Protein AF-0000000080740328 (afdb_homodimer)

Foldseek 3Di:
DPPDPVVVVVVPPCPDCPVQLPPVLVPDDPLSVLLSLALVLVADLVRLLVLLVLLCLAVCLQQVLDDSVLLNVLSVQQCVQVVVVSVPDDPPCSVVSSVSCQDLSNLLSLLSSLLSVCLQVLADDPSSVSSNVSCVVVLVCVVPDQDDSSNLSSLQSVLSSVVSNVQLVSSLVSLLSSQVSCVVQPLLDPVSLVVVPVDPVSSVSSLSSNLSSLLSNLVSCLLQLHAGSDAPVSGDCVSLVPDDVRLSSNLSSLLSVLSNVLSCLLLVFFDPNDDRDPVVLVVSLVVLVVSQVPRPPQLAADPPPDLDDADGSSNLNNLLSVLSSLLSNLSSLLVCLLALVSCVVVVVSLVVNLVSLLVLLVVLLVCVSNVSNCSSCVSSSVSSLVSSLSSLVSNCLHPVPVPVVPCVVSNVSSLVVLVVSVVSHVLSVVLNVLCVCVVCVVVVVVVVPDPPPPPPPPPDPDDDDDDPDPPPDDPPCPPPVPPPPPCVVVPPDQVSCVVSCCHSSRDRSCVVSVDDPPD/DDPDPVVVVVVPPCPDCPVQLPPVLVPDDPLSVLLSLALVLVADLVRLLVLLVLLCLAVCLQQVLDDSVLLNVLSVQQCVQVVVVSVPDPPPCSVVSSCSCQDLSNLLSLLSSLLSVCLQVLADDPSSVSSNVSCVVVLVCVVPDQDDSSNLSSLQSVLSSVVSNVQLVSSLVSLLSSQVSCVVQPLLDPVSLVVVPVDPVSSVSSLSSNLSSLLSNLVSCLLQLHAGNDAPVSGDCVSLVPDDVRLLSNLSSLLSVLSNVLSCLLLVFFDPNGDRDPVVLVVSLVVLVVSQVPRPPQLAADPPPDLDDADGSSNLNNLLSVLSSLLSNLSSLLVCLLALVSCVVVVVSLVVNLVSLLVLLVVLLVCVSNVSNCSSCVSSSVSSLLSSLSSLVSNCLHPVPVPVVPCVVSNVSSLVVLVVSVVSHVLSVVLNVLCVCVVCVVVVVVVVPPPPPPPPPPPDPDDDPDDPDPPPDDPPCPVPVPPPVPCVVVPPDPVSCVVSCCRSRRSSNVVVSVDDPPD

InterPro domains:
  IPR007219 Xylanolytic transcriptional activator, regulatory domain [PF04082] (141-244)
  IPR007219 Xylanolytic transcriptional activator, regulatory domain [SM00906] (171-246)
  IPR051127 Fungal secondary metabolite regulators [PTHR47424] (44-463)

pLDDT: mean 74.95, std 24.74, range [18.08, 98.31]

Radius of gyration: 32.92 Å; Cα contacts (8 Å, |Δi|>4): 1116; chains: 2; bounding box: 110×93×81 Å

Organism: Fusarium oxysporum (strain Fo5176) (NCBI:txid660025)

Structure (mmCIF, N/CA/C/O backbone):
data_AF-0000000080740328-model_v1
#
loop_
_entity.id
_entity.type
_entity.pdbx_description
1 polymer 'Transcription factor domain-containing protein'
#
loop_
_atom_site.group_PDB
_atom_site.id
_atom_site.type_symbol
_atom_site.label_atom_id
_atom_site.label_alt_id
_atom_site.label_comp_id
_atom_site.label_asym_id
_atom_site.label_entity_id
_atom_site.label_seq_id
_atom_site.pdbx_PDB_ins_code
_atom_site.Cartn_x
_atom_site.Cartn_y
_atom_site.Cartn_z
_atom_site.occupancy
_atom_site.B_iso_or_equiv
_atom_site.auth_seq_id
_atom_site.auth_comp_id
_atom_site.auth_asym_id
_atom_site.auth_atom_id
_atom_site.pdbx_PDB_model_num
ATOM 1 N N . MET A 1 1 ? 19.906 4.488 -16.875 1 18.08 1 MET A N 1
ATOM 2 C CA . MET A 1 1 ? 19.828 4.117 -18.297 1 18.08 1 MET A CA 1
ATOM 3 C C . MET A 1 1 ? 18.578 4.688 -18.938 1 18.08 1 MET A C 1
ATOM 5 O O . MET A 1 1 ? 17.578 4.922 -18.266 1 18.08 1 MET A O 1
ATOM 9 N N . GLY A 1 2 ? 18.688 5.336 -20.172 1 19.88 2 GLY A N 1
ATOM 10 C CA . GLY A 1 2 ? 17.953 6.188 -21.094 1 19.88 2 GLY A CA 1
ATOM 11 C C . GLY A 1 2 ? 16.641 5.566 -21.562 1 19.88 2 GLY A C 1
ATOM 12 O O . GLY A 1 2 ? 16.656 4.516 -22.203 1 19.88 2 GLY A O 1
ATOM 13 N N . MET A 1 3 ? 15.75 5.488 -20.781 1 21.69 3 MET A N 1
ATOM 14 C CA . MET A 1 3 ? 14.516 4.875 -21.281 1 21.69 3 MET A CA 1
ATOM 15 C C . MET A 1 3 ? 14.148 5.434 -22.656 1 21.69 3 MET A C 1
ATOM 17 O O . MET A 1 3 ? 13.82 6.617 -22.781 1 21.69 3 MET A O 1
ATOM 21 N N . PRO A 1 4 ? 14.766 4.984 -23.844 1 21.59 4 PRO A N 1
ATOM 22 C CA . PRO A 1 4 ? 14.773 5.438 -25.25 1 21.59 4 PRO A CA 1
ATOM 23 C C . PRO A 1 4 ? 13.383 5.742 -25.781 1 21.59 4 PRO A C 1
ATOM 25 O O . PRO A 1 4 ? 12.383 5.328 -25.188 1 21.59 4 PRO A O 1
ATOM 28 N N . SER A 1 5 ? 13.258 6.512 -26.938 1 25.69 5 SER A N 1
ATOM 29 C CA . SER A 1 5 ? 12.539 6.832 -28.172 1 25.69 5 SER A CA 1
ATOM 30 C C . SER A 1 5 ? 11.883 5.594 -28.766 1 25.69 5 SER A C 1
ATOM 32 O O . SER A 1 5 ? 11.188 5.684 -29.781 1 25.69 5 SER A O 1
ATOM 34 N N . ALA A 1 6 ? 12.297 4.438 -28.312 1 26.55 6 ALA A N 1
ATOM 35 C CA . ALA A 1 6 ? 11.93 3.197 -28.984 1 26.55 6 ALA A CA 1
ATOM 36 C C . ALA A 1 6 ? 10.453 2.873 -28.766 1 26.55 6 ALA A C 1
ATOM 38 O O . ALA A 1 6 ? 9.875 2.064 -29.5 1 26.55 6 ALA A O 1
ATOM 39 N N . LEU A 1 7 ? 9.898 3.254 -27.641 1 26.56 7 LEU A N 1
ATOM 40 C CA . LEU A 1 7 ? 8.516 2.811 -27.531 1 26.56 7 LEU A CA 1
ATOM 41 C C . LEU A 1 7 ? 7.637 3.551 -28.547 1 26.56 7 LEU A C 1
ATOM 43 O O . LEU A 1 7 ? 6.664 2.99 -29.047 1 26.56 7 LEU A O 1
ATOM 47 N N . LEU A 1 8 ? 8.039 4.844 -28.844 1 27.94 8 LEU A N 1
ATOM 48 C CA . LEU A 1 8 ? 7.293 5.484 -29.922 1 27.94 8 LEU A CA 1
ATOM 49 C C . LEU A 1 8 ? 7.648 4.867 -31.281 1 27.94 8 LEU A C 1
ATOM 51 O O . LEU A 1 8 ? 6.82 4.84 -32.188 1 27.94 8 LEU A O 1
ATOM 55 N N . SER A 1 9 ? 8.953 4.465 -31.391 1 28.34 9 SER A N 1
ATOM 56 C CA . SER A 1 9 ? 9.359 3.943 -32.688 1 28.34 9 SER A CA 1
ATOM 57 C C . SER A 1 9 ? 8.766 2.559 -32.938 1 28.34 9 SER A C 1
ATOM 59 O O . SER A 1 9 ? 8.484 2.195 -34.094 1 28.34 9 SER A O 1
ATOM 61 N N . LYS A 1 10 ? 8.812 1.72 -31.922 1 30.83 10 LYS A N 1
ATOM 62 C CA . LYS A 1 10 ? 8.32 0.381 -32.25 1 30.83 10 LYS A CA 1
ATOM 63 C C . LYS A 1 10 ? 6.824 0.399 -32.531 1 30.83 10 LYS A C 1
ATOM 65 O O . LYS A 1 10 ? 6.246 -0.627 -32.906 1 30.83 10 LYS A O 1
ATOM 70 N N . LEU A 1 11 ? 6.176 1.417 -32.156 1 30.27 11 LEU A N 1
ATOM 71 C CA . LEU A 1 11 ? 4.836 1.523 -32.719 1 30.27 11 LEU A CA 1
ATOM 72 C C . LEU A 1 11 ? 4.895 1.659 -34.25 1 30.27 11 LEU A C 1
ATOM 74 O O . LEU A 1 11 ? 3.861 1.783 -34.906 1 30.27 11 LEU A O 1
ATOM 78 N N . SER A 1 12 ? 6.172 1.909 -34.688 1 28.92 12 SER A N 1
ATOM 79 C CA . SER A 1 12 ? 6.195 1.842 -36.125 1 28.92 12 SER A CA 1
ATOM 80 C C . SER A 1 12 ? 6.152 0.398 -36.625 1 28.92 12 SER A C 1
ATOM 82 O O . SER A 1 12 ? 7.141 -0.117 -37.156 1 28.92 12 SER A O 1
ATOM 84 N N . CYS A 1 13 ? 5.859 -0.616 -35.875 1 27.83 13 CYS A N 1
ATOM 85 C CA . CYS A 1 13 ? 5.637 -1.823 -36.656 1 27.83 13 CYS A CA 1
ATOM 86 C C . CYS A 1 13 ? 5.031 -1.485 -38.031 1 27.83 13 CYS A C 1
ATOM 88 O O . CYS A 1 13 ? 4.301 -0.502 -38.156 1 27.83 13 CYS A O 1
ATOM 90 N N . ASP A 1 14 ? 5.629 -2.109 -39.031 1 27.48 14 ASP A N 1
ATOM 91 C CA . ASP A 1 14 ? 5.129 -2.279 -40.406 1 27.48 14 ASP A CA 1
ATOM 92 C C . ASP A 1 14 ? 3.633 -2.5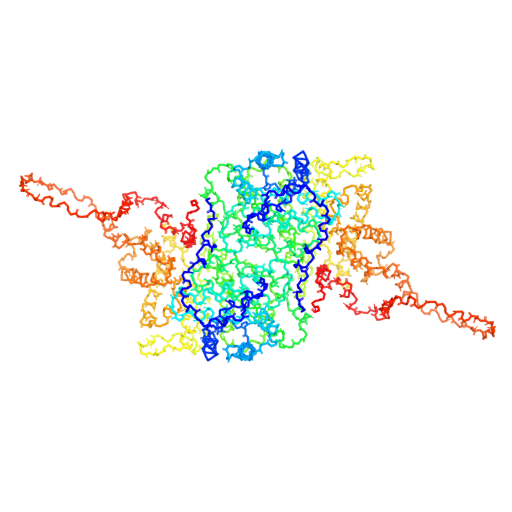8 -40.406 1 27.48 14 ASP A C 1
ATOM 94 O O . ASP A 1 14 ? 3.215 -3.689 -40.062 1 27.48 14 ASP A O 1
ATOM 98 N N . TYR A 1 15 ? 2.887 -1.767 -39.906 1 26.14 15 TYR A N 1
ATOM 99 C CA . TYR A 1 15 ? 1.5 -1.87 -40.344 1 26.14 15 TYR A CA 1
ATOM 100 C C . TYR A 1 15 ? 1.425 -2.311 -41.781 1 26.14 15 TYR A C 1
ATOM 102 O O . TYR A 1 15 ? 1.747 -1.538 -42.688 1 26.14 15 TYR A O 1
ATOM 110 N N . GLY A 1 16 ? 2.01 -3.455 -42.156 1 25.95 16 GLY A N 1
ATOM 111 C CA . GLY A 1 16 ? 1.479 -3.924 -43.438 1 25.95 16 GLY A CA 1
ATOM 112 C C . GLY A 1 16 ? 0.077 -3.414 -43.719 1 25.95 16 GLY A C 1
ATOM 113 O O . GLY A 1 16 ? -0.525 -2.74 -42.875 1 25.95 16 GLY A O 1
ATOM 114 N N . ASN A 1 17 ? -0.632 -4.074 -44.781 1 26.64 17 ASN A N 1
ATOM 115 C CA . ASN A 1 17 ? -1.937 -3.84 -45.375 1 26.64 17 ASN A CA 1
ATOM 116 C C . ASN A 1 17 ? -3.055 -3.873 -44.344 1 26.64 17 ASN A C 1
ATOM 118 O O . ASN A 1 17 ? -3.729 -4.891 -44.188 1 26.64 17 ASN A O 1
ATOM 122 N N . LEU A 1 18 ? -2.824 -3.656 -43.219 1 29.66 18 LEU A N 1
ATOM 123 C CA . LEU A 1 18 ? -4.105 -3.717 -42.5 1 29.66 18 LEU A CA 1
ATOM 124 C C . LEU A 1 18 ? -5.16 -2.889 -43.25 1 29.66 18 LEU A C 1
ATOM 126 O O . LEU A 1 18 ? -5.207 -1.666 -43.094 1 29.66 18 LEU A O 1
ATOM 130 N N . SER A 1 19 ? -5.523 -3.139 -44.375 1 30.28 19 SER A N 1
ATOM 131 C CA . SER A 1 19 ? -6.602 -2.814 -45.281 1 30.28 19 SER A CA 1
ATOM 132 C C . SER A 1 19 ? -7.914 -2.566 -44.562 1 30.28 19 SER A C 1
ATOM 134 O O . SE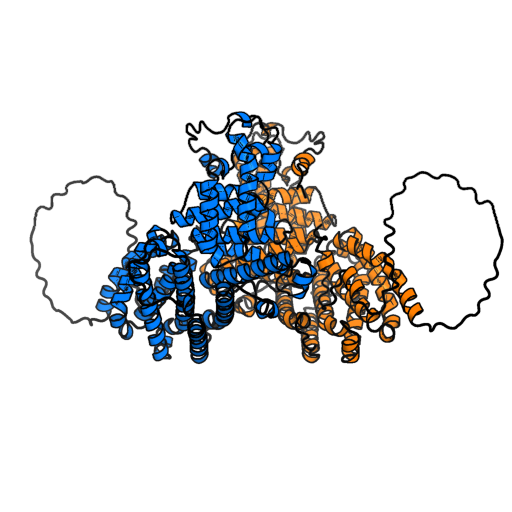R A 1 19 ? -8.781 -1.841 -45.031 1 30.28 19 SER A O 1
ATOM 136 N N . GLY A 1 20 ? -8.164 -3.365 -43.438 1 30.11 20 GLY A N 1
ATOM 137 C CA . GLY A 1 20 ? -9.555 -3.33 -43.031 1 30.11 20 GLY A CA 1
ATOM 138 C C . GLY A 1 20 ? -9.852 -2.236 -42 1 30.11 20 GLY A C 1
ATOM 139 O O . GLY A 1 20 ? -10.859 -2.293 -41.312 1 30.11 20 GLY A O 1
ATOM 140 N N . VAL A 1 21 ? -8.906 -1.583 -41.438 1 36.69 21 VAL A N 1
ATOM 141 C CA . VAL A 1 21 ? -9.305 -0.455 -40.625 1 36.69 21 VAL A CA 1
ATOM 142 C C . VAL A 1 21 ? -10.25 0.456 -41.406 1 36.69 21 VAL A C 1
ATOM 144 O O . VAL A 1 21 ? -9.93 0.873 -42.5 1 36.69 21 VAL A O 1
ATOM 147 N N . PRO A 1 22 ? -11.508 0.515 -41.125 1 35 22 PRO A N 1
ATOM 148 C CA . PRO A 1 22 ? -12.305 1.394 -41.969 1 35 22 PRO A CA 1
ATOM 149 C C . PRO A 1 22 ? -11.703 2.793 -42.094 1 35 22 PRO A C 1
ATOM 151 O O . PRO A 1 22 ? -11.195 3.34 -41.125 1 35 22 PRO A O 1
ATOM 154 N N . SER A 1 23 ? -11.047 3.201 -43.25 1 34.84 23 SER A N 1
ATOM 155 C CA . SER A 1 23 ? -10.531 4.449 -43.812 1 34.84 23 SER A CA 1
ATOM 156 C C . SER A 1 23 ? -11.242 5.656 -43.219 1 34.84 23 SER A C 1
ATOM 158 O O . SER A 1 23 ? -10.758 6.785 -43.312 1 34.84 23 SER A O 1
ATOM 160 N N . HIS A 1 24 ? -12.469 5.496 -42.656 1 35.28 24 HIS A N 1
ATOM 161 C CA . HIS A 1 24 ? -13.258 6.695 -42.406 1 35.28 24 HIS A CA 1
ATOM 162 C C . HIS A 1 24 ? -12.82 7.395 -41.125 1 35.28 24 HIS A C 1
ATOM 164 O O . HIS A 1 24 ? -13.352 8.453 -40.75 1 35.28 24 HIS A O 1
ATOM 170 N N . PHE A 1 25 ? -12.016 6.773 -40.25 1 40.06 25 PHE A N 1
ATOM 171 C CA . PHE A 1 25 ? -11.664 7.457 -39.031 1 40.06 25 PHE A CA 1
ATOM 172 C C . PHE A 1 25 ? -10.445 8.352 -39.219 1 40.06 25 PHE A C 1
ATOM 174 O O . PHE A 1 25 ? -9.867 8.852 -38.25 1 40.06 25 PHE A O 1
ATOM 181 N N . SER A 1 26 ? -9.797 8.57 -40.375 1 35.34 26 SER A N 1
ATOM 182 C CA . SER A 1 26 ? -8.594 9.344 -40.688 1 35.34 26 SER A CA 1
ATOM 183 C C . SER A 1 26 ? -8.641 10.711 -40 1 35.34 26 SER A C 1
ATOM 185 O O . SER A 1 26 ? -7.598 11.305 -39.719 1 35.34 26 SER A O 1
ATOM 187 N N . ASN A 1 27 ? -9.695 11.453 -40.156 1 34.47 27 ASN A N 1
ATOM 188 C CA . ASN A 1 27 ? -9.625 12.891 -39.906 1 34.47 27 ASN A CA 1
ATOM 189 C C . ASN A 1 27 ? -9.711 13.195 -38.406 1 34.47 27 ASN A C 1
ATOM 191 O O . ASN A 1 27 ? -9.891 14.352 -38.031 1 34.47 27 ASN A O 1
ATOM 195 N N . TYR A 1 28 ? -10.164 12.258 -37.531 1 40.09 28 TYR A N 1
ATOM 196 C CA . TYR A 1 28 ? -10.641 12.812 -36.281 1 40.09 28 TYR A CA 1
ATOM 197 C C . TYR A 1 28 ? -9.508 12.938 -35.25 1 40.09 28 TYR A C 1
ATOM 199 O O . TYR A 1 28 ? -8.477 12.266 -35.375 1 40.09 28 TYR A O 1
ATOM 207 N N . GLY A 1 29 ? -9.539 13.898 -34.25 1 45.56 29 GLY A N 1
ATOM 208 C CA . GLY A 1 29 ? -8.711 14.328 -33.125 1 45.56 29 GLY A CA 1
ATOM 209 C C . GLY A 1 29 ? -8.148 13.172 -32.312 1 45.56 29 GLY A C 1
ATOM 210 O O . GLY A 1 29 ? -8.422 12.008 -32.625 1 45.56 29 GLY A O 1
ATOM 211 N N . PRO A 1 30 ? -7.164 13.383 -31.469 1 51.41 30 PRO A N 1
ATOM 212 C CA . PRO A 1 30 ? -6.406 12.398 -30.688 1 51.41 30 PRO A CA 1
ATOM 213 C C . PRO A 1 30 ? -7.297 11.344 -30.047 1 51.41 30 PRO A C 1
ATOM 215 O O . PRO A 1 30 ? -6.918 10.172 -29.969 1 51.41 30 PRO A O 1
ATOM 218 N N . PHE A 1 31 ? -8.5 11.711 -29.656 1 55.31 31 PHE A N 1
ATOM 219 C CA . PHE A 1 31 ? -9.422 10.766 -29.031 1 55.31 31 PHE A CA 1
ATOM 220 C C . PHE A 1 31 ? -9.953 9.773 -30.062 1 55.31 31 PHE A C 1
ATOM 222 O O . PHE A 1 31 ? -10.102 8.586 -29.766 1 55.31 31 PHE A O 1
ATOM 229 N N . MET A 1 32 ? -10.086 10.227 -31.141 1 58.97 32 MET A N 1
ATOM 230 C CA . MET A 1 32 ? -10.648 9.383 -32.188 1 58.97 32 MET A CA 1
ATOM 231 C C . MET A 1 32 ? -9.625 8.352 -32.656 1 58.97 32 MET A C 1
ATOM 233 O O . MET A 1 32 ? -10 7.242 -33.062 1 58.97 32 MET A O 1
ATOM 237 N N . LYS A 1 33 ? -8.398 8.766 -32.531 1 61.12 33 LYS A N 1
ATOM 238 C CA . LYS A 1 33 ? -7.352 7.805 -32.844 1 61.12 33 LYS A CA 1
ATOM 239 C C . LYS A 1 33 ? -7.332 6.641 -31.875 1 61.12 33 LYS A C 1
ATOM 241 O O . LYS A 1 33 ? -7.121 5.492 -32.25 1 61.12 33 LYS A O 1
ATOM 246 N N . LEU A 1 34 ? -7.73 6.973 -30.625 1 67.75 34 LEU A N 1
ATOM 247 C CA . LEU A 1 34 ? -7.77 5.93 -29.609 1 67.75 34 LEU A CA 1
ATOM 248 C C . LEU A 1 34 ? -8.914 4.953 -29.875 1 67.75 34 LEU A C 1
ATOM 250 O O . LEU A 1 34 ? -8.758 3.746 -29.688 1 67.75 34 LEU A O 1
ATOM 254 N N . VAL A 1 35 ? -9.977 5.527 -30.406 1 74.56 35 VAL A N 1
ATOM 255 C CA . VAL A 1 35 ? -11.156 4.707 -30.672 1 74.56 35 VAL A CA 1
ATOM 256 C C . VAL A 1 35 ? -10.914 3.854 -31.922 1 74.56 35 VAL A C 1
ATOM 258 O O . VAL A 1 35 ? -11.242 2.666 -31.938 1 74.56 35 VAL A O 1
ATOM 261 N N . ALA A 1 36 ? -10.25 4.441 -32.781 1 74.19 36 ALA A N 1
ATOM 262 C CA . ALA A 1 36 ? -10.008 3.742 -34.062 1 74.19 36 ALA A CA 1
ATOM 263 C C . ALA A 1 36 ? -8.992 2.621 -33.875 1 74.19 36 ALA A C 1
ATOM 265 O O . ALA A 1 36 ? -9.047 1.607 -34.562 1 74.19 36 ALA A O 1
ATOM 266 N N . MET A 1 37 ? -8.211 2.77 -32.906 1 81.44 37 MET A N 1
ATOM 267 C CA . MET A 1 37 ? -7.125 1.809 -32.719 1 81.44 37 MET A CA 1
ATOM 268 C C . MET A 1 37 ? -7.461 0.81 -31.609 1 81.44 37 MET A C 1
ATOM 270 O O . MET A 1 37 ? -6.621 -0.006 -31.234 1 81.44 37 MET A O 1
ATOM 274 N N . ASP A 1 38 ? -8.68 0.805 -31.234 1 88.81 38 ASP A N 1
ATOM 275 C CA . ASP A 1 38 ? -9.047 -0.087 -30.141 1 88.81 38 ASP A CA 1
ATOM 276 C C . ASP A 1 38 ? -8.945 -1.55 -30.562 1 88.81 38 ASP A C 1
ATOM 278 O O . ASP A 1 38 ? -9.43 -1.922 -31.641 1 88.81 38 ASP A O 1
ATOM 282 N N . PRO A 1 39 ? -8.344 -2.334 -29.812 1 92.94 39 PRO A N 1
ATOM 283 C CA . PRO A 1 39 ? -8.094 -3.729 -30.172 1 92.94 39 PRO A CA 1
ATOM 284 C C . PRO A 1 39 ? -9.367 -4.559 -30.266 1 92.94 39 PRO A C 1
ATOM 286 O O . PRO A 1 39 ? -9.359 -5.656 -30.828 1 92.94 39 PRO A O 1
ATOM 289 N N . LEU A 1 40 ? -10.5 -4.148 -29.734 1 93.19 40 LEU A N 1
ATOM 290 C CA . LEU A 1 40 ? -11.742 -4.906 -29.75 1 93.19 40 LEU A CA 1
ATOM 291 C C . LEU A 1 40 ? -12.289 -5.035 -31.172 1 93.19 40 LEU A C 1
ATOM 293 O O . LEU A 1 40 ? -13.102 -5.918 -31.453 1 93.19 40 LEU A O 1
ATOM 297 N N . TRP A 1 41 ? -11.797 -4.117 -32.031 1 88.94 41 TRP A N 1
ATOM 298 C CA . TRP A 1 41 ? -12.211 -4.184 -33.438 1 88.94 41 TRP A CA 1
ATOM 299 C C . TRP A 1 41 ? -11.766 -5.492 -34.062 1 88.94 41 TRP A C 1
ATOM 301 O O . TRP A 1 41 ? -12.406 -5.992 -35 1 88.94 41 TRP A O 1
ATOM 311 N N . ASP A 1 42 ? -10.695 -6.086 -33.531 1 90.81 42 ASP A N 1
ATOM 312 C CA . ASP A 1 42 ? -10.07 -7.262 -34.125 1 90.81 42 ASP A CA 1
ATOM 313 C C . ASP A 1 42 ? -10.578 -8.547 -33.469 1 90.81 42 ASP A C 1
ATOM 315 O O . ASP A 1 42 ? -10.148 -9.641 -33.812 1 90.81 42 ASP A O 1
ATOM 319 N N . ILE A 1 43 ? -11.484 -8.461 -32.562 1 94.75 43 ILE A N 1
ATOM 320 C CA . ILE A 1 43 ? -11.984 -9.633 -31.844 1 94.75 43 ILE A CA 1
ATOM 321 C C . ILE A 1 43 ? -13.469 -9.828 -32.156 1 94.75 43 ILE A C 1
ATOM 323 O O . ILE A 1 43 ? -14.297 -8.992 -31.766 1 94.75 43 ILE A O 1
ATOM 327 N N . PRO A 1 44 ? -13.797 -10.906 -32.844 1 94.75 44 PRO A N 1
ATOM 328 C CA . PRO A 1 44 ? -15.211 -11.172 -33.062 1 94.75 44 PRO A CA 1
ATOM 329 C C . PRO A 1 44 ? -16 -11.367 -31.781 1 94.75 44 PRO A C 1
ATOM 331 O O . PRO A 1 44 ? -15.445 -11.82 -30.781 1 94.75 44 PRO A O 1
ATOM 334 N N . LYS A 1 45 ? -17.297 -11.062 -31.812 1 95.62 45 LYS A N 1
ATOM 335 C CA . LYS A 1 45 ? -18.156 -11.148 -30.641 1 95.62 45 LYS A CA 1
ATOM 336 C C . LYS A 1 45 ? -18.172 -12.562 -30.078 1 95.62 45 LYS A C 1
ATOM 338 O O . LYS A 1 45 ? -18.125 -12.75 -28.859 1 95.62 45 LYS A O 1
ATOM 343 N N . THR A 1 46 ? -18.234 -13.547 -30.906 1 96.25 46 THR A N 1
ATOM 344 C CA . THR A 1 46 ? -18.297 -14.938 -30.469 1 96.25 46 THR A CA 1
ATOM 345 C C . THR A 1 46 ? -17.047 -15.312 -29.688 1 96.25 46 THR A C 1
ATOM 347 O O . THR A 1 46 ? -17.125 -16.016 -28.672 1 96.25 46 THR A O 1
ATOM 350 N N . GLU A 1 47 ? -15.969 -14.82 -30.172 1 96.31 47 GLU A N 1
ATOM 351 C CA . GLU A 1 47 ? -14.719 -15.086 -29.484 1 96.31 47 GLU A CA 1
ATOM 352 C C . GLU A 1 47 ? -14.672 -14.383 -28.125 1 96.31 47 GLU A C 1
ATOM 354 O O . GLU A 1 47 ? -14.195 -14.945 -27.141 1 96.31 47 GLU A O 1
ATOM 359 N N . ALA A 1 48 ? -15.148 -13.18 -28.109 1 97.31 48 ALA A N 1
ATOM 360 C CA . ALA A 1 48 ? -15.188 -12.43 -26.859 1 97.31 48 ALA A CA 1
ATOM 361 C C . ALA A 1 48 ? -16.016 -13.164 -25.797 1 97.31 48 ALA A C 1
ATOM 363 O O . ALA A 1 48 ? -15.594 -13.281 -24.641 1 97.31 48 ALA A O 1
ATOM 364 N N . VAL A 1 49 ? -17.125 -13.711 -26.203 1 97.62 49 VAL A N 1
ATOM 365 C CA . VAL A 1 49 ? -18 -14.422 -25.281 1 97.62 49 VAL A CA 1
ATOM 366 C C . VAL A 1 49 ? -17.312 -15.688 -24.781 1 97.62 49 VAL A C 1
ATOM 368 O O . VAL A 1 49 ? -17.391 -16.016 -23.594 1 97.62 49 VAL A O 1
ATOM 371 N N . THR A 1 50 ? -16.625 -16.375 -25.641 1 96.75 50 THR A N 1
ATOM 372 C CA . THR A 1 50 ? -15.906 -17.594 -25.266 1 96.75 50 THR A CA 1
ATOM 373 C C . THR A 1 50 ? -14.797 -17.281 -24.266 1 96.75 50 THR A C 1
ATOM 375 O O . THR A 1 50 ? -14.609 -18.016 -23.297 1 96.75 50 THR A O 1
ATOM 378 N N . LEU A 1 51 ? -14.102 -16.219 -24.516 1 96.06 51 LEU A N 1
ATOM 379 C CA . LEU A 1 51 ? -13.016 -15.828 -23.641 1 96.06 51 LEU A CA 1
ATOM 380 C C . LEU A 1 51 ? -13.547 -15.406 -22.266 1 96.06 51 LEU A C 1
ATOM 382 O O . LEU A 1 51 ? -12.922 -15.672 -21.25 1 96.06 51 LEU A O 1
ATOM 386 N N . VAL A 1 52 ? -14.688 -14.75 -22.234 1 97.44 52 VAL A N 1
ATOM 387 C CA . VAL A 1 52 ? -15.305 -14.359 -20.969 1 97.44 52 VAL A CA 1
ATOM 388 C C . VAL A 1 52 ? -15.695 -15.602 -20.172 1 97.44 52 VAL A C 1
ATOM 390 O O . VAL A 1 52 ? -15.469 -15.672 -18.969 1 97.44 52 VAL A O 1
ATOM 393 N N . LYS A 1 53 ? -16.219 -16.562 -20.812 1 94.88 53 LYS A N 1
ATOM 394 C CA . LYS A 1 53 ? -16.609 -17.797 -20.141 1 94.88 53 LYS A CA 1
ATOM 395 C C . LYS A 1 53 ? -15.383 -18.531 -19.609 1 94.88 53 LYS A C 1
ATOM 397 O O . LYS 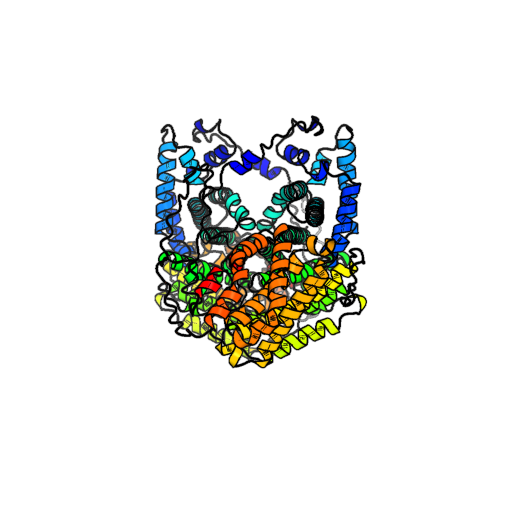A 1 53 ? -15.43 -19.125 -18.516 1 94.88 53 LYS A O 1
ATOM 402 N N . LYS A 1 54 ? -14.359 -18.469 -20.375 1 91.94 54 LYS A N 1
ATOM 403 C CA . LYS A 1 54 ? -13.117 -19.078 -19.938 1 91.94 54 LYS A CA 1
ATOM 404 C C . LYS A 1 54 ? -12.586 -18.422 -18.672 1 91.94 54 LYS A C 1
ATOM 406 O O . LYS A 1 54 ? -12.031 -19.094 -17.797 1 91.94 54 LYS A O 1
ATOM 411 N N . TRP A 1 55 ? -12.719 -17.156 -18.609 1 94.25 55 TRP A N 1
ATOM 412 C CA . TRP A 1 55 ? -12.328 -16.438 -17.406 1 94.25 55 TRP A CA 1
ATOM 413 C C . TRP A 1 55 ? -13.039 -16.984 -16.188 1 94.25 55 TRP A C 1
ATOM 415 O O . TRP A 1 55 ? -12.406 -17.25 -15.156 1 94.25 55 TRP A O 1
ATOM 425 N N . PHE A 1 56 ? -14.312 -17.219 -16.266 1 93.94 56 PHE A N 1
ATOM 426 C CA . PHE A 1 56 ? -15.125 -17.609 -15.117 1 93.94 56 PHE A CA 1
ATOM 427 C C . PHE A 1 56 ? -14.906 -19.062 -14.758 1 93.94 56 PHE A C 1
ATOM 429 O O . PHE A 1 56 ? -15.172 -19.484 -13.633 1 93.94 56 PHE A O 1
ATOM 436 N N . THR A 1 57 ? -14.297 -19.828 -15.641 1 89.94 57 THR A N 1
ATOM 437 C CA . THR A 1 57 ? -14 -21.219 -15.352 1 89.94 57 THR A CA 1
ATOM 438 C C . THR A 1 57 ? -12.594 -21.375 -14.773 1 89.94 57 THR A C 1
ATOM 440 O O . THR A 1 57 ? -12.227 -22.438 -14.297 1 89.94 57 THR A O 1
ATOM 443 N N . ASN A 1 58 ? -11.875 -20.297 -14.812 1 90.06 58 ASN A N 1
ATOM 444 C CA . ASN A 1 58 ? -10.508 -20.328 -14.305 1 90.06 58 ASN A CA 1
ATOM 445 C C . ASN A 1 58 ? -10.305 -19.328 -13.164 1 90.06 58 ASN A C 1
ATOM 447 O O . ASN A 1 58 ? -10.781 -19.562 -12.055 1 90.06 58 ASN A O 1
ATOM 451 N N . MET A 1 59 ? -9.773 -18.156 -13.477 1 89.75 59 MET A N 1
ATOM 452 C CA . MET A 1 59 ? -9.43 -17.188 -12.438 1 89.75 59 MET A CA 1
ATOM 453 C C . MET A 1 59 ? -10.688 -16.656 -11.75 1 89.75 59 MET A C 1
ATOM 455 O O . MET A 1 59 ? -10.664 -16.359 -10.555 1 89.75 59 MET A O 1
ATOM 459 N N . GLY A 1 60 ? -11.711 -16.562 -12.531 1 92.94 60 GLY A N 1
ATOM 460 C CA . GLY A 1 60 ? -12.961 -16.062 -11.977 1 92.94 60 GLY A CA 1
ATOM 461 C C . GLY A 1 60 ? -13.586 -17.016 -10.961 1 92.94 60 GLY A C 1
ATOM 462 O O . GLY A 1 60 ? -14.391 -16.594 -10.133 1 92.94 60 GLY A O 1
ATOM 463 N N . SER A 1 61 ? -13.203 -18.25 -11.055 1 91.44 61 SER A N 1
ATOM 464 C CA . SER A 1 61 ? -13.711 -19.219 -10.086 1 91.44 61 SER A CA 1
ATOM 465 C C . SER A 1 61 ? -12.984 -19.109 -8.758 1 91.44 61 SER A C 1
ATOM 467 O O . SER A 1 61 ? -13.539 -19.438 -7.707 1 91.44 61 SER A O 1
ATOM 469 N N . LEU A 1 62 ? -11.781 -18.672 -8.805 1 92.44 62 LEU A N 1
ATOM 470 C CA . LEU A 1 62 ? -10.977 -18.531 -7.59 1 92.44 62 LEU A CA 1
ATOM 471 C C . LEU A 1 62 ? -11.219 -17.172 -6.941 1 92.44 62 LEU A C 1
ATOM 473 O O . LEU A 1 62 ? -11.227 -17.062 -5.715 1 92.44 62 LEU A O 1
ATOM 477 N N . TYR A 1 63 ? -11.328 -16.188 -7.793 1 94.75 63 TYR A N 1
ATOM 478 C CA . TYR A 1 63 ? -11.523 -14.812 -7.328 1 94.75 63 TYR A CA 1
ATOM 479 C C . TYR A 1 63 ? -12.805 -14.219 -7.902 1 94.75 63 TYR A C 1
ATOM 481 O O . TYR A 1 63 ? -12.773 -13.547 -8.938 1 94.75 63 TYR A O 1
ATOM 489 N N . PRO A 1 64 ? -13.867 -14.375 -7.227 1 94.19 64 PRO A N 1
ATOM 490 C CA . PRO A 1 64 ? -15.172 -14.008 -7.781 1 94.19 64 PRO A CA 1
ATOM 491 C C . PRO A 1 64 ? -15.516 -12.531 -7.551 1 94.19 64 PRO A C 1
ATOM 493 O O . PRO A 1 64 ? -16.562 -12.227 -6.984 1 94.19 64 PRO A O 1
ATOM 496 N N . PHE A 1 65 ? -14.805 -11.602 -8.07 1 96.31 65 PHE A N 1
ATOM 497 C CA . PHE A 1 65 ? -15.039 -10.18 -7.859 1 96.31 65 PHE A CA 1
ATOM 498 C C . PHE A 1 65 ? -15.758 -9.562 -9.055 1 96.31 65 PHE A C 1
ATOM 500 O O . PHE A 1 65 ? -16.078 -8.375 -9.047 1 96.31 65 PHE A O 1
ATOM 507 N N . LEU A 1 66 ? -15.953 -10.336 -10.125 1 96.81 66 LEU A N 1
ATOM 508 C CA . LEU A 1 66 ? -16.734 -9.906 -11.281 1 96.81 66 LEU A CA 1
ATOM 509 C C . LEU A 1 66 ? -18 -10.758 -11.422 1 96.81 66 LEU A C 1
ATOM 511 O O . LEU A 1 66 ? -18.016 -11.914 -11.008 1 96.81 66 LEU A O 1
ATOM 515 N N . ARG A 1 67 ? -19 -10.133 -12 1 93.69 67 ARG A N 1
ATOM 516 C CA . ARG A 1 67 ? -20.234 -10.852 -12.297 1 93.69 67 ARG A CA 1
ATOM 517 C C . ARG A 1 67 ? -20.312 -11.234 -13.773 1 93.69 67 ARG A C 1
ATOM 519 O O . ARG A 1 67 ? -20.125 -10.383 -14.648 1 93.69 67 ARG A O 1
ATOM 526 N N . GLU A 1 68 ? -20.531 -12.492 -13.977 1 95 68 GLU A N 1
ATOM 527 C CA . GLU A 1 68 ? -20.562 -13.008 -15.344 1 95 68 GLU A CA 1
ATOM 528 C C . GLU A 1 68 ? -21.641 -12.32 -16.172 1 95 68 GLU A C 1
ATOM 530 O O . GLU A 1 68 ? -21.391 -11.922 -17.312 1 95 68 GLU A O 1
ATOM 535 N N . GLU A 1 69 ? -22.828 -12.117 -15.609 1 94.31 69 GLU A N 1
ATOM 536 C CA . GLU A 1 69 ? -23.938 -11.516 -16.328 1 94.31 69 GLU A CA 1
ATOM 537 C C . GLU A 1 69 ? -23.609 -10.094 -16.766 1 94.31 69 GLU A C 1
ATOM 539 O O . GLU A 1 69 ? -23.922 -9.695 -17.891 1 94.31 69 GLU A O 1
ATOM 544 N N . LYS A 1 70 ? -22.969 -9.422 -15.891 1 94.06 70 LYS A N 1
ATOM 545 C CA . LYS A 1 70 ? -22.641 -8.039 -16.188 1 94.06 70 LYS A CA 1
ATOM 546 C C . LYS A 1 70 ? -21.609 -7.957 -17.312 1 94.06 70 LYS A C 1
ATOM 548 O O . LYS A 1 70 ? -21.672 -7.062 -18.172 1 94.06 70 LYS A O 1
ATOM 553 N N . LEU A 1 71 ? -20.625 -8.852 -17.328 1 96.56 71 LEU A N 1
ATOM 554 C CA . LEU A 1 71 ? -19.609 -8.852 -18.375 1 96.56 71 LEU A CA 1
ATOM 555 C C . LEU A 1 71 ? -20.203 -9.227 -19.719 1 96.56 71 LEU A C 1
ATOM 557 O O . LEU A 1 71 ? -19.828 -8.656 -20.75 1 96.56 71 LEU A O 1
ATOM 561 N N . ILE A 1 72 ? -21.109 -10.172 -19.719 1 97.19 72 ILE A N 1
ATOM 562 C CA . ILE A 1 72 ? -21.766 -10.578 -20.953 1 97.19 72 ILE A CA 1
ATOM 563 C C . ILE A 1 72 ? -22.625 -9.438 -21.484 1 97.19 72 ILE A C 1
ATOM 565 O O . ILE A 1 72 ? -22.672 -9.188 -22.688 1 97.19 72 ILE A O 1
ATOM 569 N N . ASP A 1 73 ? -23.297 -8.758 -20.562 1 96.31 73 ASP A N 1
ATOM 570 C CA . ASP A 1 73 ? -24.062 -7.582 -20.953 1 96.31 73 ASP A CA 1
ATOM 571 C C . ASP A 1 73 ? -23.172 -6.52 -21.578 1 96.31 73 ASP A C 1
ATOM 573 O O . ASP A 1 73 ? -23.562 -5.84 -22.531 1 96.31 73 ASP A O 1
ATOM 577 N N . THR A 1 74 ? -22 -6.344 -20.984 1 96.69 74 THR A N 1
ATOM 578 C CA . THR A 1 74 ? -21.031 -5.383 -21.516 1 96.69 74 THR A CA 1
ATOM 579 C C . THR A 1 74 ? -20.594 -5.777 -22.922 1 96.69 74 THR A C 1
ATOM 581 O O . THR A 1 74 ? -20.469 -4.922 -23.812 1 96.69 74 THR A O 1
ATOM 584 N N . VAL A 1 75 ? -20.344 -7.086 -23.188 1 97.38 75 VAL A N 1
ATOM 585 C CA . VAL A 1 75 ? -19.984 -7.57 -24.516 1 97.38 75 VAL A CA 1
ATOM 586 C C . VAL A 1 75 ? -21.094 -7.219 -25.5 1 97.38 75 VAL A C 1
ATOM 588 O O . VAL A 1 75 ? -20.828 -6.664 -26.578 1 97.38 75 VAL A O 1
ATOM 591 N N . ASP A 1 76 ? -22.312 -7.531 -25.125 1 96.12 76 ASP A N 1
ATOM 592 C CA . ASP A 1 76 ? -23.453 -7.27 -26 1 96.12 76 ASP A CA 1
ATOM 593 C C . ASP A 1 76 ? -23.578 -5.781 -26.312 1 96.12 76 ASP A C 1
ATOM 595 O O . ASP A 1 76 ? -23.828 -5.406 -27.469 1 96.12 76 ASP A O 1
ATOM 599 N N . GLY A 1 77 ? -23.391 -4.98 -25.281 1 93.75 77 GLY A N 1
ATOM 600 C CA . GLY A 1 77 ? -23.5 -3.541 -25.469 1 93.75 77 GLY A CA 1
ATOM 601 C C . GLY A 1 77 ? -22.422 -2.977 -26.375 1 93.75 77 GLY A C 1
ATOM 602 O O . GLY A 1 77 ? -22.703 -2.164 -27.266 1 93.75 77 GLY A O 1
ATOM 603 N N . VAL A 1 78 ? -21.188 -3.367 -26.188 1 93.94 78 VAL A N 1
ATOM 604 C CA . VAL A 1 78 ? -20.047 -2.863 -26.969 1 93.94 78 VAL A CA 1
ATOM 605 C C . VAL A 1 78 ? -20.188 -3.299 -28.422 1 93.94 78 VAL A C 1
ATOM 607 O O . VAL A 1 78 ? -20.016 -2.486 -29.344 1 93.94 78 VAL A O 1
ATOM 610 N N . TYR A 1 79 ? -20.547 -4.52 -28.672 1 93 79 TYR A N 1
ATOM 611 C CA . TYR A 1 79 ? -20.578 -5.047 -30.031 1 93 79 TYR A CA 1
ATOM 612 C C . TYR A 1 79 ? -21.844 -4.609 -30.75 1 93 79 TYR A C 1
ATOM 614 O O . TYR A 1 79 ? -21.922 -4.66 -31.984 1 93 79 TYR A O 1
ATOM 622 N N . ALA A 1 80 ? -22.859 -4.219 -29.969 1 90.81 80 ALA A N 1
ATOM 623 C CA . ALA A 1 80 ? -24.016 -3.59 -30.594 1 90.81 80 ALA A CA 1
ATOM 624 C C . ALA A 1 80 ? -23.641 -2.254 -31.234 1 90.81 80 ALA A C 1
ATOM 626 O O . ALA A 1 80 ? -24.234 -1.851 -32.25 1 90.81 80 ALA A O 1
ATOM 627 N N . VAL A 1 81 ? -22.641 -1.643 -30.641 1 87.94 81 VAL A N 1
ATOM 628 C CA . VAL A 1 81 ? -22.219 -0.332 -31.125 1 87.94 81 VAL A CA 1
ATOM 629 C C . VAL A 1 81 ? -21.172 -0.496 -32.219 1 87.94 81 VAL A C 1
ATOM 631 O O . VAL A 1 81 ? -21.25 0.141 -33.25 1 87.94 81 VAL A O 1
ATOM 634 N N . ILE A 1 82 ? -20.188 -1.325 -32.031 1 85.56 82 ILE A N 1
ATOM 635 C CA . ILE A 1 82 ? -19.047 -1.388 -32.938 1 85.56 82 ILE A CA 1
ATOM 636 C C . ILE A 1 82 ? -19.375 -2.301 -34.125 1 85.56 82 ILE A C 1
ATOM 638 O O . ILE A 1 82 ? -18.828 -2.148 -35.219 1 85.56 82 ILE A O 1
ATOM 642 N N . GLY A 1 83 ? -20.297 -3.242 -34 1 83.12 83 GLY A N 1
ATOM 643 C CA . GLY A 1 83 ? -20.656 -4.176 -35.031 1 83.12 83 GLY A CA 1
ATOM 644 C C . GLY A 1 83 ? -21.094 -3.488 -36.312 1 83.12 83 GLY A C 1
ATOM 645 O O . GLY A 1 83 ? -20.469 -3.664 -37.375 1 83.12 83 GLY A O 1
ATOM 646 N N . PRO A 1 84 ? -22.078 -2.637 -36.188 1 79.88 84 PRO A N 1
ATOM 647 C CA . PRO A 1 84 ? -22.562 -1.943 -37.375 1 79.88 84 PRO A CA 1
ATOM 648 C C . PRO A 1 84 ? -21.516 -1.039 -38 1 79.88 84 PRO A C 1
ATOM 650 O O . PRO A 1 84 ? -21.531 -0.816 -39.219 1 79.88 84 PRO A O 1
ATOM 653 N N . ILE A 1 85 ? -20.656 -0.496 -37.188 1 75.75 85 ILE A N 1
ATOM 654 C CA . ILE A 1 85 ? -19.625 0.404 -37.688 1 75.75 85 ILE A CA 1
ATOM 655 C C . ILE A 1 85 ? -18.641 -0.378 -38.562 1 75.75 85 ILE A C 1
ATOM 657 O O . ILE A 1 85 ? -18.234 0.092 -39.625 1 75.75 85 ILE A O 1
ATOM 661 N N . SER A 1 86 ? -18.328 -1.524 -38.125 1 67.88 86 SER A N 1
ATOM 662 C CA . SER A 1 86 ? -17.406 -2.379 -38.875 1 67.88 86 SER A CA 1
ATOM 663 C C . SER A 1 86 ? -18.016 -2.846 -40.188 1 67.88 86 SER A C 1
ATOM 665 O O . SER A 1 86 ? -17.297 -3.107 -41.156 1 67.88 86 SER A O 1
ATOM 667 N N . GLY A 1 87 ? -19.359 -2.969 -40.219 1 66.56 87 GLY A N 1
ATOM 668 C CA . GLY A 1 87 ? -20.062 -3.4 -41.406 1 66.56 87 GLY A CA 1
ATOM 669 C C . GLY A 1 87 ? -20.344 -2.268 -42.375 1 66.56 87 GLY A C 1
ATOM 670 O O . GLY A 1 87 ? -20.953 -2.477 -43.438 1 66.56 87 GLY A O 1
ATOM 671 N N . GLY A 1 88 ? -19.812 -1.108 -42.219 1 63.41 88 GLY A N 1
ATOM 672 C CA . GLY A 1 88 ? -19.906 -0.03 -43.188 1 63.41 88 GLY A CA 1
ATOM 673 C C . GLY A 1 88 ? -21.062 0.921 -42.938 1 63.41 88 GLY A C 1
ATOM 674 O O . GLY A 1 88 ? -21.391 1.768 -43.75 1 63.41 88 GLY A O 1
ATOM 675 N N . THR A 1 89 ? -21.844 0.683 -41.906 1 57.12 89 THR A N 1
ATOM 676 C CA . THR A 1 89 ? -22.969 1.599 -41.688 1 57.12 89 THR A CA 1
ATOM 677 C C . THR A 1 89 ? -22.453 2.963 -41.219 1 57.12 89 THR A C 1
ATOM 679 O O . THR A 1 89 ? -21.5 3.051 -40.438 1 57.12 89 THR A O 1
ATOM 682 N N . PRO A 1 90 ? -22.812 4.145 -41.969 1 54.03 90 PRO A N 1
ATOM 683 C CA . PRO A 1 90 ? -22.375 5.504 -41.656 1 54.03 90 PRO A CA 1
ATOM 684 C C . PRO A 1 90 ? -22.578 5.84 -40.156 1 54.03 90 PRO A C 1
ATOM 686 O O . PRO A 1 90 ? -23.578 5.457 -39.562 1 54.03 90 PRO A O 1
ATOM 689 N N . ILE A 1 91 ? -21.656 6.156 -39.344 1 52.81 91 ILE A N 1
ATOM 690 C CA . ILE A 1 91 ? -21.406 6.105 -37.938 1 52.81 91 ILE A CA 1
ATOM 691 C C . ILE A 1 91 ? -21.984 7.348 -37.25 1 52.81 91 ILE A C 1
ATOM 693 O O . ILE A 1 91 ? -21.422 8.438 -37.375 1 52.81 91 ILE A O 1
ATOM 697 N N . PRO A 1 92 ? -23.266 7.902 -37.5 1 52 92 PRO A N 1
ATOM 698 C CA . PRO A 1 92 ? -23.656 8.922 -36.5 1 52 92 PRO A CA 1
ATOM 699 C C . PRO A 1 92 ? -23.172 8.586 -35.094 1 52 92 PRO A C 1
ATOM 701 O O . PRO A 1 92 ? -23.188 9.453 -34.219 1 52 92 PRO A O 1
ATOM 704 N N . ARG A 1 93 ? -22.516 7.449 -34.938 1 58.34 93 ARG A N 1
ATOM 705 C CA . ARG A 1 93 ? -22.453 6.789 -33.625 1 58.34 93 ARG A CA 1
ATOM 706 C C . ARG A 1 93 ? -21.016 6.762 -33.094 1 58.34 93 ARG A C 1
ATOM 708 O O . ARG A 1 93 ? -20.672 5.93 -32.25 1 58.34 93 ARG A O 1
ATOM 715 N N . ARG A 1 94 ? -20.328 7.742 -33.719 1 60.25 94 ARG A N 1
ATOM 716 C CA . ARG A 1 94 ? -18.938 7.746 -33.281 1 60.25 94 ARG A CA 1
ATOM 717 C C . ARG A 1 94 ? -18.812 8.102 -31.812 1 60.25 94 ARG A C 1
ATOM 719 O O . ARG A 1 94 ? -18 7.527 -31.094 1 60.25 94 ARG A O 1
ATOM 726 N N . GLU A 1 95 ? -19.562 9.07 -31.547 1 69.44 95 GLU A N 1
ATOM 727 C CA . GLU A 1 95 ? -19.594 9.461 -30.141 1 69.44 95 GLU A CA 1
ATOM 728 C C . GLU A 1 95 ? -20.031 8.305 -29.25 1 69.44 95 GLU A C 1
ATOM 730 O O . GLU A 1 95 ? -19.531 8.141 -28.141 1 69.44 95 GLU A O 1
ATOM 735 N N . LEU A 1 96 ? -20.828 7.57 -29.906 1 74.94 96 LEU A N 1
ATOM 736 C CA . LEU A 1 96 ? -21.328 6.426 -29.156 1 74.94 96 LEU A CA 1
ATOM 737 C C . LEU A 1 96 ? -20.234 5.379 -28.984 1 74.94 96 LEU A C 1
ATOM 739 O O . LEU A 1 96 ? -20.141 4.738 -27.922 1 74.94 96 LEU A O 1
ATOM 743 N N . ALA A 1 97 ? -19.359 5.344 -29.984 1 78.06 97 ALA A N 1
ATOM 744 C CA . ALA A 1 97 ? -18.281 4.367 -29.906 1 78.06 97 ALA A CA 1
ATOM 745 C C . ALA A 1 97 ? -17.25 4.754 -28.844 1 78.06 97 ALA A C 1
ATOM 747 O O . ALA A 1 97 ? -16.734 3.889 -28.141 1 78.06 97 ALA A O 1
ATOM 748 N N . THR A 1 98 ? -17.047 6.012 -28.766 1 79.25 98 THR A N 1
ATOM 749 C CA . THR A 1 98 ? -16.109 6.492 -27.75 1 79.25 98 THR A CA 1
ATOM 750 C C . THR A 1 98 ? -16.625 6.184 -26.359 1 79.25 98 THR A C 1
ATOM 752 O O . THR A 1 98 ? -15.867 5.699 -25.5 1 79.25 98 THR A O 1
ATOM 755 N N . GLU A 1 99 ? -17.797 6.371 -26.156 1 81.62 99 GLU A N 1
ATOM 756 C CA . GLU A 1 99 ? -18.406 6.121 -24.844 1 81.62 99 GLU A CA 1
ATOM 757 C C . GLU A 1 99 ? -18.438 4.625 -24.531 1 81.62 99 GLU A C 1
ATOM 759 O O . GLU A 1 99 ? -18.219 4.223 -23.391 1 81.62 99 GLU A O 1
ATOM 764 N N . ALA A 1 100 ? -18.656 3.902 -25.547 1 84.38 100 ALA A N 1
ATOM 765 C CA . ALA A 1 100 ? -18.781 2.457 -25.359 1 84.38 100 ALA A CA 1
ATOM 766 C C . ALA A 1 100 ? -17.422 1.823 -25.109 1 84.38 100 ALA A C 1
ATOM 768 O O . ALA A 1 100 ? -17.297 0.874 -24.328 1 84.38 100 ALA A O 1
ATOM 769 N N . LEU A 1 101 ? -16.406 2.41 -25.703 1 86.81 101 LEU A N 1
ATOM 770 C CA . LEU A 1 101 ? -15.102 1.752 -25.688 1 86.81 101 LEU A CA 1
ATOM 771 C C . LEU A 1 101 ? -14.25 2.264 -24.531 1 86.81 101 LEU A C 1
ATOM 773 O O . LEU A 1 101 ? -13.312 1.59 -24.109 1 86.81 101 LEU A O 1
ATOM 777 N N . LEU A 1 102 ? -14.57 3.385 -23.969 1 85.25 102 LEU A N 1
ATOM 778 C CA . LEU A 1 102 ? -13.656 3.979 -23 1 85.25 102 LEU A CA 1
ATOM 779 C C . LEU A 1 102 ? -14.266 3.973 -21.609 1 85.25 102 LEU A C 1
ATOM 781 O O . LEU A 1 102 ? -13.664 4.5 -20.672 1 85.25 102 LEU A O 1
ATOM 785 N N . ASN A 1 103 ? -15.281 3.312 -21.438 1 88 103 ASN A N 1
ATOM 786 C CA . ASN A 1 103 ? -15.867 3.279 -20.094 1 88 103 ASN A CA 1
ATOM 787 C C . ASN A 1 103 ? -15.234 2.186 -19.234 1 88 103 ASN A C 1
ATOM 789 O O . ASN A 1 103 ? -14.547 1.304 -19.75 1 88 103 ASN A O 1
ATOM 793 N N . ASP A 1 104 ? -15.469 2.17 -17.953 1 89.69 104 ASP A N 1
ATOM 794 C CA . ASP A 1 104 ? -14.82 1.292 -16.984 1 89.69 104 ASP A CA 1
ATOM 795 C C . ASP A 1 104 ? -15.203 -0.167 -17.234 1 89.69 104 ASP A C 1
ATOM 797 O O . ASP A 1 104 ? -14.359 -1.06 -17.125 1 89.69 104 ASP A O 1
ATOM 801 N N . GLU A 1 105 ? -16.406 -0.355 -17.594 1 94.44 105 GLU A N 1
ATOM 802 C CA . GLU A 1 105 ? -16.875 -1.727 -17.797 1 94.44 105 GLU A CA 1
ATOM 803 C C . GLU A 1 105 ? -16.203 -2.357 -19 1 94.44 105 GLU A C 1
ATOM 805 O O . GLU A 1 105 ? -15.836 -3.537 -18.984 1 94.44 105 GLU A O 1
ATOM 810 N N . THR A 1 106 ? -16.094 -1.591 -20.031 1 96.25 106 THR A N 1
ATOM 811 C CA . THR A 1 106 ? -15.422 -2.092 -21.219 1 96.25 106 THR A CA 1
ATOM 812 C C . THR A 1 106 ? -13.938 -2.316 -20.953 1 96.25 106 THR A C 1
ATOM 814 O O . THR A 1 106 ? -13.344 -3.26 -21.469 1 96.25 106 THR A O 1
ATOM 817 N N . ASN A 1 107 ? -13.312 -1.431 -20.188 1 96.12 107 ASN A N 1
ATOM 818 C CA . ASN A 1 107 ? -11.922 -1.638 -19.797 1 96.12 107 ASN A CA 1
ATOM 819 C C . ASN A 1 107 ? -11.742 -2.945 -19.031 1 96.12 107 ASN A C 1
ATOM 821 O O . ASN A 1 107 ? -10.773 -3.672 -19.25 1 96.12 107 ASN A O 1
ATOM 825 N N . LYS A 1 108 ? -12.656 -3.238 -18.125 1 97.62 108 LYS A N 1
ATOM 826 C CA . LYS A 1 108 ? -12.625 -4.512 -17.422 1 97.62 108 LYS A CA 1
ATOM 827 C C . LYS A 1 108 ? -12.695 -5.688 -18.391 1 97.62 108 LYS A C 1
ATOM 829 O O . LYS A 1 108 ? -11.938 -6.652 -18.266 1 97.62 108 LYS A O 1
ATOM 834 N N . LEU A 1 109 ? -13.625 -5.508 -19.328 1 98.12 109 LEU A N 1
ATOM 835 C CA . LEU A 1 109 ? -13.789 -6.551 -20.328 1 98.12 109 LEU A CA 1
ATOM 836 C C . LEU A 1 109 ? -12.484 -6.777 -21.094 1 98.12 109 LEU A C 1
ATOM 838 O O . LEU A 1 109 ? -12.07 -7.922 -21.297 1 98.12 109 LEU A O 1
ATOM 842 N N . LYS A 1 110 ? -11.875 -5.734 -21.531 1 98 110 LYS A N 1
ATOM 843 C CA . LYS A 1 110 ? -10.633 -5.832 -22.297 1 98 110 LYS A CA 1
ATOM 844 C C . LYS A 1 110 ? -9.57 -6.59 -21.516 1 98 110 LYS A C 1
ATOM 846 O O . LYS A 1 110 ? -8.867 -7.438 -22.062 1 98 110 LYS A O 1
ATOM 851 N N . ILE A 1 111 ? -9.391 -6.328 -20.203 1 98.19 111 ILE A N 1
ATOM 852 C CA . ILE A 1 111 ? -8.367 -7 -19.406 1 98.19 111 ILE A CA 1
ATOM 853 C C . ILE A 1 111 ? -8.75 -8.461 -19.219 1 98.19 111 ILE A C 1
ATOM 855 O O . ILE A 1 111 ? -7.891 -9.344 -19.234 1 98.19 111 ILE A O 1
ATOM 859 N N . VAL A 1 112 ? -10.047 -8.711 -19 1 98.31 112 VAL A N 1
ATOM 860 C CA . VAL A 1 112 ? -10.516 -10.086 -18.875 1 98.31 112 VAL A CA 1
ATOM 861 C C . VAL A 1 112 ? -10.156 -10.875 -20.125 1 98.31 112 VAL A C 1
ATOM 863 O O . VAL A 1 112 ? -9.641 -11.992 -20.031 1 98.31 112 VAL A O 1
ATOM 866 N N . LEU A 1 113 ? -10.414 -10.25 -21.281 1 97.94 113 LEU A N 1
ATOM 867 C CA . LEU A 1 113 ? -10.062 -10.891 -22.547 1 97.94 113 LEU A CA 1
ATOM 868 C C . LEU A 1 113 ? -8.555 -11.102 -22.641 1 97.94 113 LEU A C 1
ATOM 870 O O . LEU A 1 113 ? -8.102 -12.148 -23.109 1 97.94 113 LEU A O 1
ATOM 874 N N . ALA A 1 114 ? -7.809 -10.117 -22.234 1 96.94 114 ALA A N 1
ATOM 875 C CA . ALA A 1 114 ? -6.352 -10.211 -22.281 1 96.94 114 ALA A CA 1
ATOM 876 C C . ALA A 1 114 ? -5.848 -11.359 -21.422 1 96.94 114 ALA A C 1
ATOM 878 O O . ALA A 1 114 ? -4.973 -12.125 -21.844 1 96.94 114 ALA A O 1
ATOM 879 N N . VAL A 1 115 ? -6.383 -11.562 -20.234 1 95.31 115 VAL A N 1
ATOM 880 C CA . VAL A 1 115 ? -5.969 -12.617 -19.328 1 95.31 115 VAL A CA 1
ATOM 881 C C . VAL A 1 115 ? -6.305 -13.984 -19.922 1 95.31 115 VAL A C 1
ATOM 883 O O . VAL A 1 115 ? -5.465 -14.891 -19.922 1 95.31 115 VAL A O 1
ATOM 886 N N . SER A 1 116 ? -7.516 -14.109 -20.406 1 94.25 116 SER A N 1
ATOM 887 C CA . SER A 1 116 ? -7.949 -15.383 -20.969 1 94.25 116 SER A CA 1
ATOM 888 C C . SER A 1 116 ? -7.121 -15.758 -22.188 1 94.25 116 SER A C 1
ATOM 890 O O . SER A 1 116 ? -6.777 -16.922 -22.375 1 94.25 116 SER A O 1
ATOM 892 N N . LYS A 1 117 ? -6.805 -14.766 -23 1 93.44 117 LYS A N 1
ATOM 893 C CA . LYS A 1 117 ? -5.973 -15.023 -24.172 1 93.44 117 LYS A CA 1
ATOM 894 C C . LYS A 1 117 ? -4.562 -15.438 -23.766 1 93.44 117 LYS A C 1
ATOM 896 O O . LYS A 1 117 ? -3.939 -16.266 -24.422 1 93.44 117 LYS A O 1
ATOM 901 N N . THR A 1 118 ? -4.023 -14.805 -22.812 1 89.44 118 THR A N 1
ATOM 902 C CA . THR A 1 118 ? -2.695 -15.148 -22.312 1 89.44 118 THR A CA 1
ATOM 903 C C . THR A 1 118 ? -2.674 -16.562 -21.75 1 89.44 118 THR A C 1
ATOM 905 O O . THR A 1 118 ? -1.702 -17.297 -21.938 1 89.44 118 THR A O 1
ATOM 908 N N . MET A 1 119 ? -3.711 -16.969 -21.047 1 85.75 119 MET A N 1
ATOM 909 C CA . MET A 1 119 ? -3.811 -18.312 -20.469 1 85.75 119 MET A CA 1
ATOM 910 C C . MET A 1 119 ? -3.844 -19.359 -21.578 1 85.75 119 MET A C 1
ATOM 912 O O . MET A 1 119 ? -3.256 -20.438 -21.422 1 85.75 119 MET A O 1
ATOM 916 N N . GLU A 1 120 ? -4.539 -19.078 -22.609 1 81.69 120 GLU A N 1
ATOM 917 C CA . GLU A 1 120 ? -4.676 -20.016 -23.719 1 81.69 120 GLU A CA 1
ATOM 918 C C . GLU A 1 120 ? -3.338 -20.234 -24.422 1 81.69 120 GLU A C 1
ATOM 920 O O . GLU A 1 120 ? -3.023 -21.359 -24.828 1 81.69 120 GLU A O 1
ATOM 925 N N . ASN A 1 121 ? -2.59 -19.219 -24.516 1 73.94 121 ASN A N 1
ATOM 926 C CA . ASN A 1 121 ? -1.364 -19.297 -25.297 1 73.94 121 ASN A CA 1
ATOM 927 C C . ASN A 1 121 ? -0.162 -19.656 -24.422 1 73.94 121 ASN A C 1
ATOM 929 O O . ASN A 1 121 ? 0.88 -20.062 -24.938 1 73.94 121 ASN A O 1
ATOM 933 N N . GLY A 1 122 ? -0.424 -19.672 -23.125 1 67.5 122 GLY A N 1
ATOM 934 C CA . GLY A 1 122 ? 0.646 -20.016 -22.203 1 67.5 122 GLY A CA 1
ATOM 935 C C . GLY A 1 122 ? 1.727 -18.953 -22.109 1 67.5 122 GLY A C 1
ATOM 936 O O . GLY A 1 122 ? 2.873 -19.266 -21.781 1 67.5 122 GLY A O 1
ATOM 937 N N . GLY A 1 123 ? 1.492 -17.75 -22.578 1 69.5 123 GLY A N 1
ATOM 938 C CA . GLY A 1 123 ? 2.52 -16.719 -22.5 1 69.5 123 GLY A CA 1
ATOM 939 C C . GLY A 1 123 ? 2.105 -15.414 -23.156 1 69.5 123 GLY A C 1
ATOM 940 O O . GLY A 1 123 ? 0.922 -15.062 -23.156 1 69.5 123 GLY A O 1
ATOM 941 N N . ARG A 1 124 ? 3.162 -14.75 -23.609 1 74.31 124 ARG A N 1
ATOM 942 C CA . ARG A 1 124 ? 2.934 -13.43 -24.188 1 74.31 124 ARG A CA 1
ATOM 943 C C . ARG A 1 124 ? 2.201 -13.523 -25.516 1 74.31 124 ARG A C 1
ATOM 945 O O . ARG A 1 124 ? 2.535 -14.367 -26.359 1 74.31 124 ARG A O 1
ATOM 952 N N . ASN A 1 125 ? 1.118 -12.875 -25.578 1 86.88 125 ASN A N 1
ATOM 953 C CA . ASN A 1 125 ? 0.243 -12.758 -26.734 1 86.88 125 ASN A CA 1
ATOM 954 C C . ASN A 1 125 ? 0.07 -11.305 -27.156 1 86.88 125 ASN A C 1
ATOM 956 O O . ASN A 1 125 ? -0.247 -10.445 -26.344 1 86.88 125 ASN A O 1
ATOM 960 N N . ASP A 1 126 ? 0.285 -11.055 -28.422 1 89.94 126 ASP A N 1
ATOM 961 C CA . ASP A 1 126 ? 0.281 -9.688 -28.922 1 89.94 126 ASP A CA 1
ATOM 962 C C . ASP A 1 126 ? -1.099 -9.047 -28.766 1 89.94 126 ASP A C 1
ATOM 964 O O . ASP A 1 126 ? -1.209 -7.883 -28.391 1 89.94 126 ASP A O 1
ATOM 968 N N . GLN A 1 127 ? -2.076 -9.82 -29.125 1 93.12 127 GLN A N 1
ATOM 969 C CA . GLN A 1 127 ? -3.43 -9.289 -29 1 93.12 127 GLN A CA 1
ATOM 970 C C . GLN A 1 127 ? -3.779 -8.992 -27.547 1 93.12 127 GLN A C 1
ATOM 972 O O . GLN A 1 127 ? -4.422 -7.984 -27.25 1 93.12 127 GLN A O 1
ATOM 977 N N . ALA A 1 128 ? -3.387 -9.898 -26.672 1 95 128 ALA A N 1
ATOM 978 C CA . ALA A 1 128 ? -3.615 -9.688 -25.25 1 95 128 ALA A CA 1
ATOM 979 C C . ALA A 1 128 ? -2.904 -8.43 -24.75 1 95 128 ALA A C 1
ATOM 981 O O . ALA A 1 128 ? -3.475 -7.648 -24 1 95 128 ALA A O 1
ATOM 982 N N . GLN A 1 129 ? -1.72 -8.227 -25.266 1 94.31 129 GLN A N 1
ATOM 983 C CA . GLN A 1 129 ? -0.933 -7.062 -24.875 1 94.31 129 GLN A CA 1
ATOM 984 C C . GLN A 1 129 ? -1.588 -5.77 -25.359 1 94.31 129 GLN A C 1
ATOM 986 O O . GLN A 1 129 ? -1.621 -4.777 -24.625 1 94.31 129 GLN A O 1
ATOM 991 N N . ARG A 1 130 ? -2.102 -5.793 -26.531 1 94.81 130 ARG A N 1
ATOM 992 C CA . ARG A 1 130 ? -2.775 -4.617 -27.062 1 94.81 130 ARG A CA 1
ATOM 993 C C . ARG A 1 130 ? -4.047 -4.305 -26.281 1 94.81 130 ARG A C 1
ATOM 995 O O . ARG A 1 130 ? -4.359 -3.137 -26.031 1 94.81 130 ARG A O 1
ATOM 1002 N N . LEU A 1 131 ? -4.777 -5.336 -25.953 1 96 131 LEU A N 1
ATOM 1003 C CA . LEU A 1 131 ? -5.977 -5.168 -25.156 1 96 131 LEU A CA 1
ATOM 1004 C C . LEU A 1 131 ? -5.648 -4.496 -23.812 1 96 131 LEU A C 1
ATOM 1006 O O . LEU A 1 131 ? -6.273 -3.504 -23.453 1 96 131 LEU A O 1
ATOM 1010 N N . PHE A 1 132 ? -4.602 -4.977 -23.234 1 95.75 132 PHE A N 1
ATOM 1011 C CA . PHE A 1 132 ? -4.219 -4.434 -21.938 1 95.75 132 PHE A CA 1
ATOM 1012 C C . PHE A 1 132 ? -3.705 -3.006 -22.078 1 95.75 132 PHE A C 1
ATOM 1014 O O . PHE A 1 132 ? -4.055 -2.133 -21.281 1 95.75 132 PHE A O 1
ATOM 1021 N N . GLN A 1 133 ? -2.883 -2.748 -23.062 1 92.94 133 GLN A N 1
ATOM 1022 C CA . GLN A 1 133 ? -2.283 -1.435 -23.266 1 92.94 133 GLN A CA 1
ATOM 1023 C C . GLN A 1 133 ? -3.355 -0.368 -23.469 1 92.94 133 GLN A C 1
ATOM 1025 O O . GLN A 1 133 ? -3.18 0.782 -23.062 1 92.94 133 GLN A O 1
ATOM 1030 N N . SER A 1 134 ? -4.426 -0.749 -24 1 92.56 134 SER A N 1
ATOM 1031 C CA . SER A 1 134 ? -5.516 0.189 -24.266 1 92.56 134 SER A CA 1
ATOM 1032 C C . SER A 1 134 ? -6.191 0.623 -22.969 1 92.56 134 SER A C 1
ATOM 1034 O O . SER A 1 134 ? -6.945 1.597 -22.953 1 92.56 134 SER A O 1
ATOM 1036 N N . THR A 1 135 ? -5.938 -0.04 -21.859 1 94.19 135 THR A N 1
ATOM 1037 C CA . THR A 1 135 ? -6.602 0.263 -20.609 1 94.19 135 THR A CA 1
ATOM 1038 C C . THR A 1 135 ? -5.633 0.926 -19.625 1 94.19 135 THR A C 1
ATOM 1040 O O . THR A 1 135 ? -6.008 1.259 -18.5 1 94.19 135 THR A O 1
ATOM 1043 N N . THR A 1 136 ? -4.367 1.15 -19.984 1 91.75 136 THR A N 1
ATOM 1044 C CA . THR A 1 136 ? -3.32 1.603 -19.062 1 91.75 136 THR A CA 1
ATOM 1045 C C . THR A 1 136 ? -3.641 2.99 -18.516 1 91.75 136 THR A C 1
ATOM 1047 O O . THR A 1 136 ? -3.377 3.277 -17.344 1 91.75 136 THR A O 1
ATOM 1050 N N . GLU A 1 137 ? -4.25 3.793 -19.359 1 88.62 137 GLU A N 1
ATOM 1051 C CA . GLU A 1 137 ? -4.59 5.145 -18.922 1 88.62 137 GLU A CA 1
ATOM 1052 C C . GLU A 1 137 ? -5.629 5.117 -17.812 1 88.62 137 GLU A C 1
ATOM 1054 O O . GLU A 1 137 ? -5.562 5.91 -16.875 1 88.62 137 GLU A O 1
ATOM 1059 N N . ALA A 1 138 ? -6.586 4.262 -18 1 90.75 138 ALA A N 1
ATOM 1060 C CA . ALA A 1 138 ? -7.621 4.125 -16.969 1 90.75 138 ALA A CA 1
ATOM 1061 C C . ALA A 1 138 ? -7.027 3.652 -15.648 1 90.75 138 ALA A C 1
ATOM 1063 O O . ALA A 1 138 ? -7.434 4.109 -14.578 1 90.75 138 ALA A O 1
ATOM 1064 N N . VAL A 1 139 ? -6.062 2.795 -15.711 1 92.75 139 VAL A N 1
ATOM 1065 C CA . VAL A 1 139 ? -5.41 2.264 -14.523 1 92.75 139 VAL A CA 1
ATOM 1066 C C . VAL A 1 139 ? -4.562 3.352 -13.867 1 92.75 139 VAL A C 1
ATOM 1068 O O . VAL A 1 139 ? -4.602 3.527 -12.648 1 92.75 139 VAL A O 1
ATOM 1071 N N . GLU A 1 140 ? -3.848 4.105 -14.648 1 90.44 140 GLU A N 1
ATOM 1072 C CA . GLU A 1 140 ? -2.992 5.172 -14.141 1 90.44 140 GLU A CA 1
ATOM 1073 C C . GLU A 1 140 ? -3.814 6.262 -13.453 1 90.44 140 GLU A C 1
ATOM 1075 O O . GLU A 1 140 ? -3.369 6.855 -12.477 1 90.44 140 GLU A O 1
ATOM 1080 N N . SER A 1 141 ? -4.953 6.438 -13.945 1 89.19 141 SER A N 1
ATOM 1081 C CA . SER A 1 141 ? -5.805 7.488 -13.391 1 89.19 141 SER A CA 1
ATOM 1082 C C . SER A 1 141 ? -6.223 7.164 -11.961 1 89.19 141 SER A C 1
ATOM 1084 O O . SER A 1 141 ? -6.609 8.055 -11.203 1 89.19 141 SER A O 1
ATOM 1086 N N . LEU A 1 142 ? -6.129 5.934 -11.562 1 89.94 142 LEU A N 1
ATOM 1087 C CA . LEU A 1 142 ? -6.609 5.484 -10.258 1 89.94 142 LEU A CA 1
ATOM 1088 C C . LEU A 1 142 ? -5.691 5.973 -9.141 1 89.94 142 LEU A C 1
ATOM 1090 O O . LEU A 1 142 ? -6.078 5.977 -7.973 1 89.94 142 LEU A O 1
ATOM 1094 N N . ILE A 1 143 ? -4.457 6.434 -9.477 1 88.5 143 ILE A N 1
ATOM 1095 C CA . ILE A 1 143 ? -3.557 6.926 -8.438 1 88.5 143 ILE A CA 1
ATOM 1096 C C . ILE A 1 143 ? -3.926 8.359 -8.07 1 88.5 143 ILE A C 1
ATOM 1098 O O . ILE A 1 143 ? -3.611 8.828 -6.977 1 88.5 143 ILE A O 1
ATOM 1102 N N . TRP A 1 144 ? -4.594 8.953 -9 1 87.81 144 TRP A N 1
ATOM 1103 C CA . TRP A 1 144 ? -4.863 10.375 -8.797 1 87.81 144 TRP A CA 1
ATOM 1104 C C . TRP A 1 144 ? -6.281 10.586 -8.273 1 87.81 144 TRP A C 1
ATOM 1106 O O . TRP A 1 144 ? -6.531 11.5 -7.488 1 87.81 144 TRP A O 1
ATOM 1116 N N . ASN A 1 145 ? -7.156 9.695 -8.703 1 80.88 145 ASN A N 1
ATOM 1117 C CA . ASN A 1 145 ? -8.57 9.984 -8.469 1 80.88 145 ASN A CA 1
ATOM 1118 C C . ASN A 1 145 ? -9.211 8.945 -7.562 1 80.88 145 ASN A C 1
ATOM 1120 O O . ASN A 1 145 ? -8.828 7.773 -7.574 1 80.88 145 ASN A O 1
ATOM 1124 N N . PRO A 1 146 ? -10.109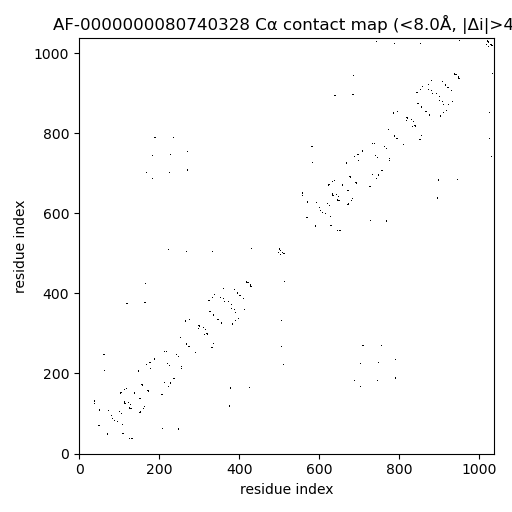 9.57 -6.766 1 72.62 146 PRO A N 1
ATOM 1125 C CA . PRO A 1 146 ? -10.867 8.602 -5.973 1 72.62 146 PRO A CA 1
ATOM 1126 C C . PRO A 1 146 ? -11.633 7.602 -6.836 1 72.62 146 PRO A C 1
ATOM 1128 O O . PRO A 1 146 ? -12.109 7.957 -7.918 1 72.62 146 PRO A O 1
ATOM 1131 N N . SER A 1 147 ? -11.531 6.422 -6.422 1 77.19 147 SER A N 1
ATOM 1132 C CA . SER A 1 147 ? -12.258 5.418 -7.191 1 77.19 147 SER A CA 1
ATOM 1133 C C . SER A 1 147 ? -13.094 4.527 -6.285 1 77.19 147 SER A C 1
ATOM 1135 O O . SER A 1 147 ? -12.828 4.418 -5.086 1 77.19 147 SER A O 1
ATOM 1137 N N . GLY A 1 148 ? -14.25 4.137 -6.848 1 86.06 148 GLY A N 1
ATOM 1138 C CA . GLY A 1 148 ? -15.109 3.195 -6.145 1 86.06 148 GLY A CA 1
ATOM 1139 C C . GLY A 1 148 ? -14.75 1.745 -6.41 1 86.06 148 GLY A C 1
ATOM 1140 O O . GLY A 1 148 ? -13.578 1.418 -6.613 1 86.06 148 GLY A O 1
ATOM 1141 N N . ILE A 1 149 ? -15.648 0.959 -6.332 1 93.25 149 ILE A N 1
ATOM 1142 C CA . ILE A 1 149 ? -15.492 -0.484 -6.477 1 93.25 149 ILE A CA 1
ATOM 1143 C C . ILE A 1 149 ? -14.969 -0.811 -7.875 1 93.25 149 ILE A C 1
ATOM 1145 O O . ILE A 1 149 ? -14.141 -1.704 -8.039 1 93.25 149 ILE A O 1
ATOM 1149 N N . SER A 1 150 ? -15.414 -0.043 -8.797 1 93.19 150 SER A N 1
ATOM 1150 C CA . SER A 1 150 ? -15.023 -0.286 -10.18 1 93.19 150 SER A CA 1
ATOM 1151 C C . SER A 1 150 ? -13.523 -0.093 -10.375 1 93.19 150 SER A C 1
ATOM 1153 O O . SER A 1 150 ? -12.883 -0.844 -11.109 1 93.19 150 SER A O 1
ATOM 1155 N N . GLY A 1 151 ? -12.992 0.91 -9.781 1 93.94 151 GLY A N 1
ATOM 1156 C CA . GLY A 1 151 ? -11.562 1.138 -9.852 1 93.94 151 GLY A CA 1
ATOM 1157 C C . GLY A 1 151 ? -10.75 0.025 -9.211 1 93.94 151 GLY A C 1
ATOM 1158 O O . GLY A 1 151 ? -9.711 -0.381 -9.75 1 93.94 151 GLY A O 1
ATOM 1159 N N . ILE A 1 152 ? -11.234 -0.487 -8.086 1 96.62 152 ILE A N 1
ATOM 1160 C CA . ILE A 1 152 ? -10.555 -1.585 -7.41 1 96.62 152 ILE A CA 1
ATOM 1161 C C . ILE A 1 152 ? -10.586 -2.832 -8.289 1 96.62 152 ILE A C 1
ATOM 1163 O O . ILE A 1 152 ? -9.578 -3.533 -8.422 1 96.62 152 ILE A O 1
ATOM 1167 N N . GLN A 1 153 ? -11.719 -3.047 -8.914 1 97.69 153 GLN A N 1
ATOM 1168 C CA . GLN A 1 153 ? -11.836 -4.188 -9.812 1 97.69 153 GLN A CA 1
ATOM 1169 C C . GLN A 1 153 ? -10.828 -4.102 -10.953 1 97.69 153 GLN A C 1
ATOM 1171 O O . GLN A 1 153 ? -10.211 -5.105 -11.328 1 97.69 153 GLN A O 1
ATOM 1176 N N . LEU A 1 154 ? -10.68 -2.941 -11.492 1 96.88 154 LEU A N 1
ATOM 1177 C CA . LEU A 1 154 ? -9.719 -2.736 -12.57 1 96.88 154 LEU A CA 1
ATOM 1178 C C . LEU A 1 154 ? -8.297 -3.043 -12.109 1 96.88 154 LEU A C 1
ATOM 1180 O O . LEU A 1 154 ? -7.516 -3.648 -12.844 1 96.88 154 LEU A O 1
ATOM 1184 N N . LEU A 1 155 ? -7.977 -2.643 -10.922 1 96.88 155 LEU A N 1
ATOM 1185 C CA . LEU A 1 155 ? -6.648 -2.891 -10.367 1 96.88 155 LEU A CA 1
ATOM 1186 C C . LEU A 1 155 ? -6.426 -4.383 -10.141 1 96.88 155 LEU A C 1
ATOM 1188 O O . LEU A 1 155 ? -5.348 -4.906 -10.43 1 96.88 155 LEU A O 1
ATOM 1192 N N . VAL A 1 156 ? -7.41 -5.051 -9.625 1 98 156 VAL A N 1
ATOM 1193 C CA . VAL A 1 156 ? -7.301 -6.484 -9.391 1 98 156 VAL A CA 1
ATOM 1194 C C . VAL A 1 156 ? -7.102 -7.215 -10.711 1 98 156 VAL A C 1
ATOM 1196 O O . VAL A 1 156 ? -6.277 -8.125 -10.805 1 98 156 VAL A O 1
ATOM 1199 N N . LEU A 1 157 ? -7.871 -6.785 -11.695 1 98.31 157 LEU A N 1
ATOM 1200 C CA . LEU A 1 157 ? -7.73 -7.375 -13.016 1 98.31 157 LEU A CA 1
ATOM 1201 C C . LEU A 1 157 ? -6.32 -7.152 -13.562 1 98.31 157 LEU A C 1
ATOM 1203 O O . LEU A 1 157 ? -5.719 -8.07 -14.133 1 98.31 157 LEU A O 1
ATOM 1207 N N . THR A 1 158 ? -5.844 -5.957 -13.391 1 97.56 158 THR A N 1
ATOM 1208 C CA . THR A 1 158 ? -4.488 -5.645 -13.836 1 97.56 158 THR A CA 1
ATOM 1209 C C . THR A 1 158 ? -3.467 -6.512 -13.109 1 97.56 158 THR A C 1
ATOM 1211 O O . THR A 1 158 ? -2.514 -7 -13.719 1 97.56 158 THR A O 1
ATOM 1214 N N . ALA A 1 159 ? -3.654 -6.699 -11.82 1 96.94 159 ALA A N 1
ATOM 1215 C CA . ALA A 1 159 ? -2.777 -7.57 -11.047 1 96.94 159 ALA A CA 1
ATOM 1216 C C . ALA A 1 159 ? -2.805 -9 -11.578 1 96.94 159 ALA A C 1
ATOM 1218 O O . ALA A 1 159 ? -1.754 -9.617 -11.773 1 96.94 159 ALA A O 1
ATOM 1219 N N . ILE A 1 160 ? -3.971 -9.477 -11.859 1 96.31 160 ILE A N 1
ATOM 1220 C CA . ILE A 1 160 ? -4.121 -10.852 -12.328 1 96.31 160 ILE A CA 1
ATOM 1221 C C . ILE A 1 160 ? -3.475 -11 -13.703 1 96.31 160 ILE A C 1
ATOM 1223 O O . ILE A 1 160 ? -2.869 -12.031 -14.008 1 96.31 160 ILE A O 1
ATOM 1227 N N . TYR A 1 161 ? -3.654 -9.961 -14.586 1 95.81 161 TYR A N 1
ATOM 1228 C CA . TYR A 1 161 ? -3.01 -10 -15.891 1 95.81 161 TYR A CA 1
ATOM 1229 C C . TYR A 1 161 ? -1.502 -10.164 -15.758 1 95.81 161 TYR A C 1
ATOM 1231 O O . TYR A 1 161 ? -0.9 -11.023 -16.406 1 95.81 161 TYR A O 1
ATOM 1239 N N . HIS A 1 162 ? -0.884 -9.391 -14.906 1 92.44 162 HIS A N 1
ATOM 1240 C CA . HIS A 1 162 ? 0.559 -9.484 -14.719 1 92.44 162 HIS A CA 1
ATOM 1241 C C . HIS A 1 162 ? 0.937 -10.773 -14 1 92.44 162 HIS A C 1
ATOM 1243 O O . HIS A 1 162 ? 2.006 -11.336 -14.242 1 92.44 162 HIS A O 1
ATOM 1249 N N . TYR A 1 163 ? 0.062 -11.18 -13.172 1 91.19 163 TYR A N 1
ATOM 1250 C CA . TYR A 1 163 ? 0.277 -12.469 -12.531 1 91.19 163 TYR A CA 1
ATOM 1251 C C . TYR A 1 163 ? 0.378 -13.586 -13.562 1 91.19 163 TYR A C 1
ATOM 1253 O O . TYR A 1 163 ? 1.236 -14.461 -13.461 1 91.19 163 TYR A O 1
ATOM 1261 N N . GLN A 1 164 ? -0.49 -13.484 -14.531 1 89.38 164 GLN A N 1
ATOM 1262 C CA . GLN A 1 164 ? -0.496 -14.492 -15.586 1 89.38 164 GLN A CA 1
ATOM 1263 C C . GLN A 1 164 ? 0.78 -14.422 -16.422 1 89.38 164 GLN A C 1
ATOM 1265 O O . GLN A 1 164 ? 1.188 -15.414 -17.031 1 89.38 164 GLN A O 1
ATOM 1270 N N . LEU A 1 165 ? 1.383 -13.289 -16.438 1 87.88 165 LEU A N 1
ATOM 1271 C CA . LEU A 1 165 ? 2.635 -13.109 -17.156 1 87.88 165 LEU A CA 1
ATOM 1272 C C . LEU A 1 165 ? 3.828 -13.453 -16.281 1 87.88 165 LEU A C 1
ATOM 1274 O O . LEU A 1 165 ? 4.98 -13.258 -16.672 1 87.88 165 LEU A O 1
ATOM 1278 N N . ASP A 1 166 ? 3.564 -13.891 -15.039 1 87.38 166 ASP A N 1
ATOM 1279 C CA . ASP A 1 166 ? 4.574 -14.289 -14.062 1 87.38 166 ASP A CA 1
ATOM 1280 C C . ASP A 1 166 ? 5.422 -13.094 -13.633 1 87.38 166 ASP A C 1
ATOM 1282 O O . ASP A 1 166 ? 6.633 -13.227 -13.445 1 87.38 166 ASP A O 1
ATOM 1286 N N . ASP A 1 167 ? 4.801 -11.938 -13.633 1 86.81 167 ASP A N 1
ATOM 1287 C CA . ASP A 1 167 ? 5.418 -10.734 -13.086 1 86.81 167 ASP A CA 1
ATOM 1288 C C . ASP A 1 167 ? 4.906 -10.453 -11.672 1 86.81 167 ASP A C 1
ATOM 1290 O O . ASP A 1 167 ? 4.027 -9.609 -11.484 1 86.81 167 ASP A O 1
ATOM 1294 N N . GLU A 1 168 ? 5.508 -11.023 -10.758 1 84.5 168 GLU A N 1
ATOM 1295 C CA . GLU A 1 168 ? 5 -10.984 -9.391 1 84.5 168 GLU A CA 1
ATOM 1296 C C . GLU A 1 168 ? 5.223 -9.609 -8.758 1 84.5 168 GLU A C 1
ATOM 1298 O O . GLU A 1 168 ? 4.43 -9.172 -7.918 1 84.5 168 GLU A O 1
ATOM 1303 N N . VAL A 1 169 ? 6.301 -8.953 -9.133 1 86.44 169 VAL A N 1
ATOM 1304 C CA . VAL A 1 169 ? 6.602 -7.648 -8.555 1 86.44 169 VAL A CA 1
ATOM 1305 C C . VAL A 1 169 ? 5.523 -6.645 -8.945 1 86.44 169 VAL A C 1
ATOM 1307 O O . VAL A 1 169 ? 4.945 -5.973 -8.086 1 86.44 169 VAL A O 1
ATOM 1310 N N . ARG A 1 170 ? 5.266 -6.59 -10.227 1 90.44 170 ARG A N 1
ATOM 1311 C CA . ARG A 1 170 ? 4.223 -5.684 -10.703 1 90.44 170 ARG A CA 1
ATOM 1312 C C . ARG A 1 170 ? 2.857 -6.086 -10.156 1 90.44 170 ARG A C 1
ATOM 1314 O O . ARG A 1 170 ? 2.033 -5.227 -9.836 1 90.44 170 ARG A O 1
ATOM 1321 N N . THR A 1 171 ? 2.623 -7.414 -10.086 1 93.69 171 THR A N 1
ATOM 1322 C CA . THR A 1 171 ? 1.385 -7.906 -9.492 1 93.69 171 THR A CA 1
ATOM 1323 C C . THR A 1 171 ? 1.233 -7.402 -8.062 1 93.69 171 THR A C 1
ATOM 1325 O O . THR A 1 171 ? 0.16 -6.941 -7.668 1 93.69 171 THR A O 1
ATOM 1328 N N . GLY A 1 172 ? 2.311 -7.508 -7.309 1 92.31 172 GLY A N 1
ATOM 1329 C CA . GLY A 1 172 ? 2.299 -7.062 -5.926 1 92.31 172 GLY A CA 1
ATOM 1330 C C . GLY A 1 172 ? 2.012 -5.578 -5.781 1 92.31 172 GLY A C 1
ATOM 1331 O O . GLY A 1 172 ? 1.271 -5.168 -4.887 1 92.31 172 GLY A O 1
ATOM 1332 N N . ARG A 1 173 ? 2.57 -4.762 -6.637 1 92.25 173 ARG A N 1
ATOM 1333 C CA . ARG A 1 173 ? 2.342 -3.32 -6.594 1 92.25 173 ARG A CA 1
ATOM 1334 C C . ARG A 1 173 ? 0.883 -2.986 -6.883 1 92.25 173 ARG A C 1
ATOM 1336 O O . ARG A 1 173 ? 0.278 -2.168 -6.188 1 92.25 173 ARG A O 1
ATOM 1343 N N . MET A 1 174 ? 0.327 -3.67 -7.902 1 94.5 174 MET A N 1
ATOM 1344 C CA . MET A 1 174 ? -1.053 -3.41 -8.305 1 94.5 174 MET A CA 1
ATOM 1345 C C . MET A 1 174 ? -2.025 -3.844 -7.211 1 94.5 174 MET A C 1
ATOM 1347 O O . MET A 1 174 ? -2.967 -3.117 -6.887 1 94.5 174 MET A O 1
ATOM 1351 N N . ILE A 1 175 ? -1.775 -5 -6.691 1 96.19 175 ILE A N 1
ATOM 1352 C CA . ILE A 1 175 ? -2.697 -5.504 -5.68 1 96.19 175 ILE A CA 1
ATOM 1353 C C . ILE A 1 175 ? -2.52 -4.719 -4.383 1 96.19 175 ILE A C 1
ATOM 1355 O O . ILE A 1 175 ? -3.469 -4.559 -3.613 1 96.19 175 ILE A O 1
ATOM 1359 N N . GLY A 1 176 ? -1.293 -4.289 -4.098 1 93.69 176 GLY A N 1
ATOM 1360 C CA . GLY A 1 176 ? -1.08 -3.396 -2.971 1 93.69 176 GLY A CA 1
ATOM 1361 C C . GLY A 1 176 ? -1.875 -2.107 -3.072 1 93.69 176 GLY A C 1
ATOM 1362 O O . GLY A 1 176 ? -2.438 -1.64 -2.08 1 93.69 176 GLY A O 1
ATOM 1363 N N . LEU A 1 177 ? -1.849 -1.552 -4.266 1 93.75 177 LEU A N 1
ATOM 1364 C CA . LEU A 1 177 ? -2.639 -0.347 -4.496 1 93.75 177 LEU A CA 1
ATOM 1365 C C . LEU A 1 177 ? -4.125 -0.63 -4.316 1 93.75 177 LEU A C 1
ATOM 1367 O O . LEU A 1 177 ? -4.855 0.188 -3.748 1 93.75 177 LEU A O 1
ATOM 1371 N N . ALA A 1 178 ? -4.59 -1.762 -4.82 1 96.12 178 ALA A N 1
ATOM 1372 C CA . ALA A 1 178 ? -5.988 -2.15 -4.633 1 96.12 178 ALA A CA 1
ATOM 1373 C C . ALA A 1 178 ? -6.328 -2.277 -3.15 1 96.12 178 ALA A C 1
ATOM 1375 O O . ALA A 1 178 ? -7.398 -1.851 -2.713 1 96.12 178 ALA A O 1
ATOM 1376 N N . ALA A 1 179 ? -5.426 -2.898 -2.432 1 95.44 179 ALA A N 1
ATOM 1377 C CA . ALA A 1 179 ? -5.629 -3.055 -0.993 1 95.44 179 ALA A CA 1
ATOM 1378 C C . ALA A 1 179 ? -5.758 -1.696 -0.308 1 95.44 179 ALA A C 1
ATOM 1380 O O . ALA A 1 179 ? -6.617 -1.507 0.555 1 95.44 179 ALA A O 1
ATOM 1381 N N . ARG A 1 180 ? -4.93 -0.798 -0.693 1 92.75 180 ARG A N 1
ATOM 1382 C CA . ARG A 1 180 ? -4.984 0.546 -0.127 1 92.75 180 ARG A CA 1
ATOM 1383 C C . ARG A 1 180 ? -6.328 1.208 -0.421 1 92.75 180 ARG A C 1
ATOM 1385 O O . ARG A 1 180 ? -6.902 1.867 0.447 1 92.75 180 ARG A O 1
ATOM 1392 N N . LEU A 1 181 ? -6.789 1.087 -1.626 1 92.75 181 LEU A N 1
ATOM 1393 C CA . LEU A 1 181 ? -8.07 1.676 -1.996 1 92.75 181 LEU A CA 1
ATOM 1394 C C . LEU A 1 181 ? -9.211 1.05 -1.196 1 92.75 181 LEU A C 1
ATOM 1396 O O . LEU A 1 181 ? -10.164 1.736 -0.823 1 92.75 181 LEU A O 1
ATOM 1400 N N . CYS A 1 182 ? -9.117 -0.255 -0.926 1 93.75 182 CYS A N 1
ATOM 1401 C CA . CYS A 1 182 ? -10.117 -0.913 -0.088 1 93.75 182 CYS A CA 1
ATOM 1402 C C . CYS A 1 182 ? -10.164 -0.278 1.297 1 93.75 182 CYS A C 1
ATOM 1404 O O . CYS A 1 182 ? -11.25 -0.014 1.823 1 93.75 182 CYS A O 1
ATOM 1406 N N . LEU A 1 183 ? -9.008 -0.029 1.847 1 90.44 183 LEU A N 1
ATOM 1407 C CA . LEU A 1 183 ? -8.922 0.546 3.184 1 90.44 183 LEU A CA 1
ATOM 1408 C C . LEU A 1 183 ? -9.414 1.988 3.189 1 90.44 183 LEU A C 1
ATOM 1410 O O . LEU A 1 183 ? -10.086 2.418 4.133 1 90.44 183 LEU A O 1
ATOM 1414 N N . GLU A 1 184 ? -9.109 2.686 2.121 1 86.69 184 GLU A N 1
ATOM 1415 C CA . GLU A 1 184 ? -9.547 4.074 1.993 1 86.69 184 GLU A CA 1
ATOM 1416 C C . GLU A 1 184 ? -11.062 4.176 2.008 1 86.69 184 GLU A C 1
ATOM 1418 O O . GLU A 1 184 ? -11.625 5.066 2.652 1 86.69 184 GLU A O 1
ATOM 1423 N N . ILE A 1 185 ? -11.688 3.238 1.286 1 87.25 185 ILE A N 1
ATOM 1424 C CA . ILE A 1 185 ? -13.148 3.234 1.217 1 87.25 185 ILE A CA 1
ATOM 1425 C C . ILE A 1 185 ? -13.727 2.695 2.525 1 87.25 185 ILE A C 1
ATOM 1427 O O . ILE A 1 185 ? -14.852 3.033 2.898 1 87.25 185 ILE A O 1
ATOM 1431 N N . GLY A 1 186 ? -13.008 1.884 3.215 1 89.31 186 GLY A N 1
ATOM 1432 C CA . GLY A 1 186 ? -13.453 1.281 4.461 1 89.31 186 GLY A CA 1
ATOM 1433 C C . GLY A 1 186 ? -14.117 -0.07 4.27 1 89.31 186 GLY A C 1
ATOM 1434 O O . GLY A 1 186 ? -15.016 -0.436 5.023 1 89.31 186 GLY A O 1
ATOM 1435 N N . LEU A 1 187 ? -13.672 -0.814 3.262 1 92.62 187 LEU A N 1
ATOM 1436 C CA . LEU A 1 187 ? -14.305 -2.096 2.961 1 92.62 187 LEU A CA 1
ATOM 1437 C C . LEU A 1 187 ? -13.93 -3.143 4.004 1 92.62 187 LEU A C 1
ATOM 1439 O O . LEU A 1 187 ? -14.531 -4.219 4.055 1 92.62 187 LEU A O 1
ATOM 1443 N N . HIS A 1 188 ? -12.977 -2.877 4.887 1 91.38 188 HIS A N 1
ATOM 1444 C CA . HIS A 1 188 ? -12.547 -3.803 5.93 1 91.38 188 HIS A CA 1
ATOM 1445 C C . HIS A 1 188 ? -13.469 -3.721 7.145 1 91.38 188 HIS A C 1
ATOM 1447 O O . HIS A 1 188 ? -13.281 -4.457 8.117 1 91.38 188 HIS A O 1
ATOM 1453 N N . ARG A 1 189 ? -14.406 -2.857 6.992 1 88.69 189 ARG A N 1
ATOM 1454 C CA . ARG A 1 189 ? -15.352 -2.662 8.078 1 88.69 189 ARG A CA 1
ATOM 1455 C C . ARG A 1 189 ? -16.781 -2.953 7.625 1 88.69 189 ARG A C 1
ATOM 1457 O O . ARG A 1 189 ? -17.234 -2.432 6.602 1 88.69 189 ARG A O 1
ATOM 1464 N N . HIS A 1 190 ? -17.516 -3.723 8.406 1 87.62 190 HIS A N 1
ATOM 1465 C CA . HIS A 1 190 ? -18.875 -4.102 8.055 1 87.62 190 HIS A CA 1
ATOM 1466 C C . HIS A 1 190 ? -19.797 -2.889 8.07 1 87.62 190 HIS A C 1
ATOM 1468 O O . HIS A 1 190 ? -20.688 -2.775 7.227 1 87.62 190 HIS A O 1
ATOM 1474 N N . THR A 1 191 ? -19.609 -2.016 8.984 1 82.19 191 THR A N 1
ATOM 1475 C CA . THR A 1 191 ? -20.453 -0.841 9.141 1 82.19 191 THR A CA 1
ATOM 1476 C C . THR A 1 191 ? -20.359 0.071 7.922 1 82.19 191 THR A C 1
ATOM 1478 O O . THR A 1 191 ? -21.359 0.606 7.453 1 82.19 191 THR A O 1
ATOM 1481 N N . THR A 1 192 ? -19.188 0.184 7.434 1 83.06 192 THR A N 1
ATOM 1482 C CA . THR A 1 192 ? -18.969 1.048 6.277 1 83.06 192 THR A CA 1
ATOM 1483 C C . THR A 1 192 ? -19.625 0.453 5.031 1 83.06 192 THR A C 1
ATOM 1485 O O . THR A 1 192 ? -20.219 1.178 4.227 1 83.06 192 THR A O 1
ATOM 1488 N N . ILE A 1 193 ? -19.484 -0.843 4.895 1 87.06 193 ILE A N 1
ATOM 1489 C CA . ILE A 1 193 ? -20.078 -1.499 3.736 1 87.06 193 ILE A CA 1
ATOM 1490 C C . ILE A 1 193 ? -21.594 -1.293 3.748 1 87.06 193 ILE A C 1
ATOM 1492 O O . ILE A 1 193 ? -22.188 -0.973 2.717 1 87.06 193 ILE A O 1
ATOM 1496 N N . LYS A 1 194 ? -22.172 -1.377 4.887 1 84 194 LYS A N 1
ATOM 1497 C CA . LYS A 1 194 ? -23.625 -1.215 5.012 1 84 194 LYS A CA 1
ATOM 1498 C C . LYS A 1 194 ? -24.031 0.231 4.75 1 84 194 LYS A C 1
ATOM 1500 O O . LYS A 1 194 ? -25.078 0.482 4.137 1 84 194 LYS A O 1
ATOM 1505 N N . LYS A 1 195 ? -23.219 1.063 5.141 1 83.25 195 LYS A N 1
ATOM 1506 C CA . LYS A 1 195 ? -23.531 2.482 5.023 1 83.25 195 LYS A CA 1
ATOM 1507 C C . LYS A 1 195 ? -23.344 2.971 3.588 1 83.25 195 LYS A C 1
ATOM 1509 O O . LYS A 1 195 ? -24.172 3.736 3.074 1 83.25 195 LYS A O 1
ATOM 1514 N N . VAL A 1 196 ? -22.312 2.564 2.979 1 82.44 196 VAL A N 1
ATOM 1515 C CA . VAL A 1 196 ? -21.906 3.086 1.673 1 82.44 196 VAL A CA 1
ATOM 1516 C C . VAL A 1 196 ? -22.719 2.391 0.575 1 82.44 196 VAL A C 1
ATOM 1518 O O . VAL A 1 196 ? -23.078 3.014 -0.426 1 82.44 196 VAL A O 1
ATOM 1521 N N . PHE A 1 197 ? -22.922 1.123 0.831 1 88.06 197 PHE A N 1
ATOM 1522 C CA . PHE A 1 197 ? -23.625 0.364 -0.2 1 88.06 197 PHE A CA 1
ATOM 1523 C C . PHE A 1 197 ? -25 -0.05 0.277 1 88.06 197 PHE A C 1
ATOM 1525 O O . PHE A 1 197 ? -25.156 -1.067 0.958 1 88.06 197 PHE A O 1
ATOM 1532 N N . GLY A 1 198 ? -26.016 0.658 -0.162 1 83.88 198 GLY A N 1
ATOM 1533 C CA . GLY A 1 198 ? -27.375 0.45 0.305 1 83.88 198 GLY A CA 1
ATOM 1534 C C . GLY A 1 198 ? -28.047 -0.765 -0.314 1 83.88 198 GLY A C 1
ATOM 1535 O O . GLY A 1 198 ? -28.812 -1.459 0.346 1 83.88 198 GLY A O 1
ATOM 1536 N N . ASN A 1 199 ? -27.703 -0.993 -1.517 1 90.25 199 ASN A N 1
ATOM 1537 C CA . ASN A 1 199 ? -28.312 -2.107 -2.234 1 90.25 199 ASN A CA 1
ATOM 1538 C C . ASN A 1 199 ? -27.594 -3.42 -1.952 1 90.25 199 ASN A C 1
ATOM 1540 O O . ASN A 1 199 ? -26.359 -3.443 -1.841 1 90.25 199 ASN A O 1
ATOM 1544 N N . HIS A 1 200 ? -28.375 -4.484 -1.859 1 88.06 200 HIS A N 1
ATOM 1545 C CA . HIS A 1 200 ? -27.844 -5.797 -1.521 1 88.06 200 HIS A CA 1
ATOM 1546 C C . HIS A 1 200 ? -26.844 -6.273 -2.572 1 88.06 200 HIS A C 1
ATOM 1548 O O . HIS A 1 200 ? -25.797 -6.852 -2.234 1 88.06 200 HIS A O 1
ATOM 1554 N N . GLU A 1 201 ? -27.156 -6.09 -3.742 1 87.81 201 GLU A N 1
ATOM 1555 C CA . GLU A 1 201 ? -26.297 -6.539 -4.82 1 87.81 201 GLU A CA 1
ATOM 1556 C C . GLU A 1 201 ? -24.953 -5.801 -4.793 1 87.81 201 GLU A C 1
ATOM 1558 O O . GLU A 1 201 ? -23.906 -6.402 -5.016 1 87.81 201 GLU A O 1
ATOM 1563 N N . ASP A 1 202 ? -25.031 -4.527 -4.531 1 89.56 202 ASP A N 1
ATOM 1564 C CA . ASP A 1 202 ? -23.828 -3.727 -4.445 1 89.56 202 ASP A CA 1
ATOM 1565 C C . ASP A 1 202 ? -22.984 -4.125 -3.232 1 89.56 202 ASP A C 1
ATOM 1567 O O . ASP A 1 202 ? -21.75 -4.121 -3.293 1 89.56 202 ASP A O 1
ATOM 1571 N N . ARG A 1 203 ? -23.672 -4.453 -2.197 1 91.38 203 ARG A N 1
ATOM 1572 C CA . ARG A 1 203 ? -22.969 -4.895 -0.991 1 91.38 203 ARG A CA 1
ATOM 1573 C C . ARG A 1 203 ? -22.25 -6.219 -1.229 1 91.38 203 ARG A C 1
ATOM 1575 O O . ARG A 1 203 ? -21.109 -6.398 -0.785 1 91.38 203 ARG A O 1
ATOM 1582 N N . LYS A 1 204 ? -22.938 -7.074 -1.892 1 90.81 204 LYS A N 1
ATOM 1583 C CA . LYS A 1 204 ? -22.328 -8.367 -2.209 1 90.81 204 LYS A CA 1
ATOM 1584 C C . LYS A 1 204 ? -21.109 -8.195 -3.111 1 90.81 204 LYS A C 1
ATOM 1586 O O . LYS A 1 204 ? -20.094 -8.852 -2.91 1 90.81 204 LYS A O 1
ATOM 1591 N N . THR A 1 205 ? -21.234 -7.352 -4.07 1 92.19 205 THR A N 1
ATOM 1592 C CA . THR A 1 205 ? -20.109 -7.086 -4.969 1 92.19 205 THR A CA 1
ATOM 1593 C C . THR A 1 205 ? -18.938 -6.484 -4.207 1 92.19 205 THR A C 1
ATOM 1595 O O . THR A 1 205 ? -17.781 -6.867 -4.43 1 92.19 205 THR A O 1
ATOM 1598 N N . ALA A 1 206 ? -19.266 -5.535 -3.309 1 93.94 206 ALA A N 1
ATOM 1599 C CA . ALA A 1 206 ? -18.219 -4.895 -2.512 1 93.94 206 ALA A CA 1
ATOM 1600 C C . ALA A 1 206 ? -17.5 -5.914 -1.639 1 93.94 206 ALA A C 1
ATOM 1602 O O . ALA A 1 206 ? -16.266 -5.883 -1.531 1 93.94 206 ALA A O 1
ATOM 1603 N N . LEU A 1 207 ? -18.219 -6.824 -1.08 1 94 207 LEU A N 1
ATOM 1604 C CA . LEU A 1 207 ? -17.641 -7.859 -0.231 1 94 207 LEU A CA 1
ATOM 1605 C C . LEU A 1 207 ? -16.766 -8.805 -1.048 1 94 207 LEU A C 1
ATOM 1607 O O . LEU A 1 207 ? -15.648 -9.141 -0.634 1 94 207 LEU A O 1
ATOM 1611 N N . ASN A 1 208 ? -17.25 -9.195 -2.164 1 94.5 208 ASN A N 1
ATOM 1612 C CA . ASN A 1 208 ? -16.484 -10.086 -3.041 1 94.5 208 ASN A CA 1
ATOM 1613 C C . ASN A 1 208 ? -15.188 -9.438 -3.502 1 94.5 208 ASN A C 1
ATOM 1615 O O . ASN A 1 208 ? -14.156 -10.109 -3.613 1 94.5 208 ASN A O 1
ATOM 1619 N N . VAL A 1 209 ? -15.32 -8.156 -3.785 1 96.19 209 VAL A N 1
ATOM 1620 C CA . VAL A 1 209 ? -14.133 -7.418 -4.203 1 96.19 209 VAL A CA 1
ATOM 1621 C C . VAL A 1 209 ? -13.125 -7.375 -3.057 1 96.19 209 VAL A C 1
ATOM 1623 O O . VAL A 1 209 ? -11.938 -7.656 -3.256 1 96.19 209 VAL A O 1
ATOM 1626 N N . PHE A 1 210 ? -13.562 -7.066 -1.858 1 96.69 210 PHE A N 1
ATOM 1627 C CA . PHE A 1 210 ? -12.664 -7 -0.711 1 96.69 210 PHE A CA 1
ATOM 1628 C C . PHE A 1 210 ? -12.016 -8.352 -0.453 1 96.69 210 PHE A C 1
ATOM 1630 O O . PHE A 1 210 ? -10.797 -8.438 -0.262 1 96.69 210 PHE A O 1
ATOM 1637 N N . TRP A 1 211 ? -12.789 -9.375 -0.467 1 95.94 211 TRP A N 1
ATOM 1638 C CA . TRP A 1 211 ? -12.281 -10.719 -0.21 1 95.94 211 TRP A CA 1
ATOM 1639 C C . TRP A 1 211 ? -11.258 -11.125 -1.271 1 95.94 211 TRP A C 1
ATOM 1641 O O . TRP A 1 211 ? -10.234 -11.734 -0.955 1 95.94 211 TRP A O 1
ATOM 1651 N N . SER A 1 212 ? -11.555 -10.859 -2.516 1 96.81 212 SER A N 1
ATOM 1652 C CA . SER A 1 212 ? -10.633 -11.203 -3.596 1 96.81 212 SER A CA 1
ATOM 1653 C C . SER A 1 212 ? -9.312 -10.469 -3.453 1 96.81 212 SER A C 1
ATOM 1655 O O . SER A 1 212 ? -8.242 -11.047 -3.678 1 96.81 212 SER A O 1
ATOM 1657 N N . VAL A 1 213 ? -9.398 -9.172 -3.082 1 97.5 213 VAL A N 1
ATOM 1658 C CA . VAL A 1 213 ? -8.18 -8.398 -2.846 1 97.5 213 VAL A CA 1
ATOM 1659 C C . VAL A 1 213 ? -7.414 -8.992 -1.662 1 97.5 213 VAL A C 1
ATOM 1661 O O . VAL A 1 213 ? -6.199 -9.18 -1.732 1 97.5 213 VAL A O 1
ATOM 1664 N N . TYR A 1 214 ? -8.148 -9.281 -0.648 1 96.44 214 TYR A N 1
ATOM 1665 C CA . TYR A 1 214 ? -7.578 -9.859 0.561 1 96.44 214 TYR A CA 1
ATOM 1666 C C . TYR A 1 214 ? -6.848 -11.164 0.246 1 96.44 214 TYR A C 1
ATOM 1668 O O . TYR A 1 214 ? -5.703 -11.352 0.669 1 96.44 214 TYR A O 1
ATOM 1676 N N . MET A 1 215 ? -7.41 -11.961 -0.528 1 95.75 215 MET A N 1
ATOM 1677 C CA . MET A 1 215 ? -6.848 -13.266 -0.864 1 95.75 215 MET A CA 1
ATOM 1678 C C . MET A 1 215 ? -5.648 -13.117 -1.796 1 95.75 215 MET A C 1
ATOM 1680 O O . MET A 1 215 ? -4.598 -13.711 -1.558 1 95.75 215 MET A O 1
ATOM 1684 N N . LEU A 1 216 ? -5.836 -12.391 -2.834 1 95.75 216 LEU A N 1
ATOM 1685 C CA . LEU A 1 216 ? -4.777 -12.25 -3.826 1 95.75 216 LEU A CA 1
ATOM 1686 C C . LEU A 1 216 ? -3.566 -11.539 -3.227 1 95.75 216 LEU A C 1
ATOM 1688 O O . LEU A 1 216 ? -2.424 -11.906 -3.508 1 95.75 216 LEU A O 1
ATOM 1692 N N . GLU A 1 217 ? -3.83 -10.547 -2.451 1 95.19 217 GLU A N 1
ATOM 1693 C CA . GLU A 1 217 ? -2.742 -9.812 -1.807 1 95.19 217 GLU A CA 1
ATOM 1694 C C . GLU A 1 217 ? -1.913 -10.734 -0.914 1 95.19 217 GLU A C 1
ATOM 1696 O O . GLU A 1 217 ? -0.682 -10.688 -0.936 1 95.19 217 GLU A O 1
ATOM 1701 N N . ARG A 1 218 ? -2.561 -11.547 -0.194 1 92.94 218 ARG A N 1
ATOM 1702 C CA . ARG A 1 218 ? -1.868 -12.469 0.7 1 92.94 218 ARG A CA 1
ATOM 1703 C C . ARG A 1 218 ? -1.029 -13.469 -0.087 1 92.94 218 ARG A C 1
ATOM 1705 O O . ARG A 1 218 ? 0.109 -13.766 0.286 1 92.94 218 ARG A O 1
ATOM 1712 N N . ARG A 1 219 ? -1.627 -13.961 -1.05 1 91.06 219 ARG A N 1
ATOM 1713 C CA . ARG A 1 219 ? -0.912 -14.93 -1.874 1 91.06 219 ARG A CA 1
ATOM 1714 C C . ARG A 1 219 ? 0.333 -14.312 -2.496 1 91.06 219 ARG A C 1
ATOM 1716 O O . ARG A 1 219 ? 1.39 -14.945 -2.549 1 91.06 219 ARG A O 1
ATOM 1723 N N . ILE A 1 220 ? 0.208 -13.148 -3.035 1 91.31 220 ILE A N 1
ATOM 1724 C CA . ILE A 1 220 ? 1.316 -12.5 -3.721 1 91.31 220 ILE A CA 1
ATOM 1725 C C . ILE A 1 220 ? 2.396 -12.117 -2.709 1 91.31 220 ILE A C 1
ATOM 1727 O O . ILE A 1 220 ? 3.588 -12.305 -2.963 1 91.31 220 ILE A O 1
ATOM 1731 N N . CYS A 1 221 ? 1.99 -11.57 -1.566 1 88.88 221 CYS A N 1
ATOM 1732 C CA . CYS A 1 221 ? 2.951 -11.188 -0.538 1 88.88 221 CYS A CA 1
ATOM 1733 C C . CYS A 1 221 ? 3.713 -12.406 -0.024 1 88.88 221 CYS A C 1
ATOM 1735 O O . CYS A 1 221 ? 4.914 -12.32 0.239 1 88.88 221 CYS A O 1
ATOM 1737 N N . LEU A 1 222 ? 3.035 -13.492 0.109 1 86.12 222 LEU A N 1
ATOM 1738 C CA . LEU A 1 222 ? 3.676 -14.734 0.527 1 86.12 222 LEU A CA 1
ATOM 1739 C C . LEU A 1 222 ? 4.766 -15.148 -0.459 1 86.12 222 LEU A C 1
ATOM 1741 O O . LEU A 1 222 ? 5.844 -15.578 -0.053 1 86.12 222 LEU A O 1
ATOM 1745 N N . GLY A 1 223 ? 4.398 -15.016 -1.713 1 80.69 223 GLY A N 1
ATOM 1746 C CA . GLY A 1 223 ? 5.367 -15.375 -2.738 1 80.69 223 GLY A CA 1
ATOM 1747 C C . GLY A 1 223 ? 6.555 -14.43 -2.787 1 80.69 223 GLY A C 1
ATOM 1748 O O . GLY A 1 223 ? 7.676 -14.852 -3.076 1 80.69 223 GLY A O 1
ATOM 1749 N N . GLN A 1 224 ? 6.316 -13.203 -2.465 1 80.56 224 GLN A N 1
ATOM 1750 C CA . GLN A 1 224 ? 7.367 -12.195 -2.518 1 80.56 224 GLN A CA 1
ATOM 1751 C C . GLN A 1 224 ? 8.164 -12.164 -1.216 1 80.56 224 GLN A C 1
ATOM 1753 O O . GLN A 1 224 ? 9.25 -11.586 -1.162 1 80.56 224 GLN A O 1
ATOM 1758 N N . GLY A 1 225 ? 7.598 -12.727 -0.199 1 79 225 GLY A N 1
ATOM 1759 C CA . GLY A 1 225 ? 8.242 -12.672 1.102 1 79 225 GLY A CA 1
ATOM 1760 C C . GLY A 1 225 ? 8.172 -11.305 1.75 1 79 225 GLY A C 1
ATOM 1761 O O . GLY A 1 225 ? 9.133 -10.852 2.365 1 79 225 GLY A O 1
ATOM 1762 N N . ILE A 1 226 ? 7.121 -10.562 1.491 1 83.56 226 ILE A N 1
ATOM 1763 C CA . ILE A 1 226 ? 6.938 -9.258 2.111 1 83.56 226 ILE A CA 1
ATOM 1764 C C . ILE A 1 226 ? 5.711 -9.281 3.023 1 83.56 226 ILE A C 1
ATOM 1766 O O . ILE A 1 226 ? 4.844 -10.148 2.877 1 83.56 226 ILE A O 1
ATOM 1770 N N . PRO A 1 227 ? 5.688 -8.352 4 1 85.69 227 PRO A N 1
ATOM 1771 C CA . PRO A 1 227 ? 4.539 -8.328 4.906 1 85.69 227 PRO A CA 1
ATOM 1772 C C . PRO A 1 227 ? 3.225 -8.031 4.188 1 85.69 227 PRO A C 1
ATOM 1774 O O . PRO A 1 227 ? 3.225 -7.355 3.15 1 85.69 227 PRO A O 1
ATOM 1777 N N . TYR A 1 228 ? 2.199 -8.477 4.812 1 89.25 228 TYR A N 1
ATOM 1778 C CA . TYR A 1 228 ? 0.873 -8.289 4.234 1 89.25 228 TYR A CA 1
ATOM 1779 C C . TYR A 1 228 ? 0.408 -6.848 4.387 1 89.25 228 TYR A C 1
ATOM 1781 O O . TYR A 1 228 ? 0.677 -6.207 5.406 1 89.25 228 TYR A O 1
ATOM 1789 N N . SER A 1 229 ? -0.29 -6.367 3.398 1 88.19 229 SER A N 1
ATOM 1790 C CA . SER A 1 229 ? -0.811 -5.004 3.43 1 88.19 229 SER A CA 1
ATOM 1791 C C . SER A 1 229 ? -2.043 -4.902 4.324 1 88.19 229 SER A C 1
ATOM 1793 O O . SER A 1 229 ? -2.252 -3.887 4.988 1 88.19 229 SER A O 1
ATOM 1795 N N . ILE A 1 230 ? -2.828 -5.938 4.27 1 89.81 230 ILE A N 1
ATOM 1796 C CA . ILE A 1 230 ? -4.043 -5.957 5.078 1 89.81 230 ILE A CA 1
ATOM 1797 C C . ILE A 1 230 ? -3.838 -6.852 6.301 1 89.81 230 ILE A C 1
ATOM 1799 O O . ILE A 1 230 ? -3.738 -8.07 6.168 1 89.81 230 ILE A O 1
ATOM 1803 N N . GLN A 1 231 ? -3.844 -6.27 7.398 1 85.75 231 GLN A N 1
ATOM 1804 C CA . GLN A 1 231 ? -3.662 -7.031 8.633 1 85.75 231 GLN A CA 1
ATOM 1805 C C . GLN A 1 231 ? -4.996 -7.543 9.164 1 85.75 231 GLN A C 1
ATOM 1807 O O . GLN A 1 231 ? -5.973 -6.793 9.234 1 85.75 231 GLN A O 1
ATOM 1812 N N . ASP A 1 232 ? -4.965 -8.734 9.609 1 84.81 232 ASP A N 1
ATOM 1813 C CA . ASP A 1 232 ? -6.191 -9.367 10.078 1 84.81 232 ASP A CA 1
ATOM 1814 C C . ASP A 1 232 ? -6.746 -8.656 11.312 1 84.81 232 ASP A C 1
ATOM 1816 O O . ASP A 1 232 ? -7.965 -8.602 11.5 1 84.81 232 ASP A O 1
ATOM 1820 N N . SER A 1 233 ? -5.863 -8.133 12.062 1 79.88 233 SER A N 1
ATOM 1821 C CA . SER A 1 233 ? -6.281 -7.5 13.305 1 79.88 233 SER A CA 1
ATOM 1822 C C . SER A 1 233 ? -7.113 -6.25 13.039 1 79.88 233 SER A C 1
ATOM 1824 O O . SER A 1 233 ? -7.855 -5.793 13.914 1 79.88 233 SER A O 1
ATOM 1826 N N . TYR A 1 234 ? -7.047 -5.809 11.859 1 80.5 234 TYR A N 1
ATOM 1827 C CA . TYR A 1 234 ? -7.758 -4.57 11.562 1 80.5 234 TYR A CA 1
ATOM 1828 C C . TYR A 1 234 ? -8.984 -4.84 10.695 1 80.5 234 TYR A C 1
ATOM 1830 O O . TYR A 1 234 ? -9.719 -3.914 10.352 1 80.5 234 TYR A O 1
ATOM 1838 N N . VAL A 1 235 ? -9.195 -6.047 10.344 1 88.62 235 VAL A N 1
ATOM 1839 C CA . VAL A 1 235 ? -10.344 -6.41 9.516 1 88.62 235 VAL A CA 1
ATOM 1840 C C . VAL A 1 235 ? -11.484 -6.906 10.406 1 88.62 235 VAL A C 1
ATOM 1842 O O . VAL A 1 235 ? -11.266 -7.727 11.297 1 88.62 235 VAL A O 1
ATOM 1845 N N . ASP A 1 236 ? -12.641 -6.379 10.188 1 88.31 236 ASP A N 1
ATOM 1846 C CA . ASP A 1 236 ? -13.836 -6.859 10.875 1 88.31 236 ASP A CA 1
ATOM 1847 C C . ASP A 1 236 ? -14.109 -8.32 10.539 1 88.31 236 ASP A C 1
ATOM 1849 O O . ASP A 1 236 ? -14.492 -8.641 9.414 1 88.31 236 ASP A O 1
ATOM 1853 N N . GLN A 1 237 ? -14.023 -9.156 11.492 1 87.81 237 GLN A N 1
ATOM 1854 C CA . GLN A 1 237 ? -14.141 -10.594 11.273 1 87.81 237 GLN A CA 1
ATOM 1855 C C . GLN A 1 237 ? -15.562 -10.984 10.891 1 87.81 237 GLN A C 1
ATOM 1857 O O . GLN A 1 237 ? -15.789 -12.047 10.305 1 87.81 237 GLN A O 1
ATOM 1862 N N . SER A 1 238 ? -16.469 -10.109 11.188 1 88.25 238 SER A N 1
ATOM 1863 C CA . SER A 1 238 ? -17.859 -10.391 10.852 1 88.25 238 SER A CA 1
ATOM 1864 C C . SER A 1 238 ? -18.062 -10.422 9.336 1 88.25 238 SER A C 1
ATOM 1866 O O . SER A 1 238 ? -19.047 -10.984 8.852 1 88.25 238 SER A O 1
ATOM 1868 N N . LEU A 1 239 ? -17.141 -9.844 8.664 1 90.12 239 LEU A N 1
ATOM 1869 C CA . LEU A 1 239 ? -17.234 -9.82 7.207 1 90.12 239 LEU A CA 1
ATOM 1870 C C . LEU A 1 239 ? -17.078 -11.227 6.633 1 90.12 239 LEU A C 1
ATOM 1872 O O . LEU A 1 239 ? -17.562 -11.508 5.535 1 90.12 239 LEU A O 1
ATOM 1876 N N . PHE A 1 240 ? -16.438 -12.07 7.371 1 87.88 240 PHE A N 1
ATOM 1877 C CA . PHE A 1 240 ? -16.141 -13.406 6.875 1 87.88 240 PHE A CA 1
ATOM 1878 C C . PHE A 1 240 ? -17.219 -14.391 7.312 1 87.88 240 PHE A C 1
ATOM 1880 O O . PHE A 1 240 ? -17.219 -15.555 6.895 1 87.88 240 PHE A O 1
ATOM 1887 N N . LEU A 1 241 ? -18.062 -13.898 8.219 1 79.25 241 LEU A N 1
ATOM 1888 C CA . LEU A 1 241 ? -19.156 -14.742 8.688 1 79.25 241 LEU A CA 1
ATOM 1889 C C . LEU A 1 241 ? -20.375 -14.609 7.793 1 79.25 241 LEU A C 1
ATOM 1891 O O . LEU A 1 241 ? -21.328 -15.383 7.91 1 79.25 241 LEU A O 1
ATOM 1895 N N . GLN A 1 242 ? -20.344 -13.664 7.051 1 68.25 242 GLN A N 1
ATOM 1896 C CA . GLN A 1 242 ? -21.5 -13.398 6.195 1 68.25 242 GLN A CA 1
ATOM 1897 C C . GLN A 1 242 ? -21.672 -14.516 5.164 1 68.25 242 GLN A C 1
ATOM 1899 O O . GLN A 1 242 ? -20.75 -15.289 4.914 1 68.25 242 GLN A O 1
ATOM 1904 N N . ASP A 1 243 ? -22.906 -14.664 4.641 1 61.66 243 ASP A N 1
ATOM 1905 C CA . ASP A 1 243 ? -23.406 -15.734 3.783 1 61.66 243 ASP A CA 1
ATOM 1906 C C . ASP A 1 243 ? -22.516 -15.906 2.553 1 61.66 243 ASP A C 1
ATOM 1908 O O . ASP A 1 243 ? -22.438 -15.016 1.699 1 61.66 243 ASP A O 1
ATOM 1912 N N . ASN A 1 244 ? -21.484 -16.688 2.748 1 61.44 244 ASN A N 1
ATOM 1913 C CA . ASN A 1 244 ? -20.766 -17.016 1.521 1 61.44 244 ASN A CA 1
ATOM 1914 C C . ASN A 1 244 ? -21.219 -18.344 0.936 1 61.44 244 ASN A C 1
ATOM 1916 O O . ASN A 1 244 ? -20.859 -19.406 1.459 1 61.44 244 ASN A O 1
ATOM 1920 N N . SER A 1 245 ? -22.109 -18.219 -0.004 1 72.75 245 SER A N 1
ATOM 1921 C CA . SER A 1 245 ? -22.688 -19.391 -0.65 1 72.75 245 SER A CA 1
ATOM 1922 C C . SER A 1 245 ? -21.656 -20.094 -1.531 1 72.75 245 SER A C 1
ATOM 1924 O O . SER A 1 245 ? -21.844 -21.25 -1.905 1 72.75 245 SER A O 1
ATOM 1926 N N . ASP A 1 246 ? -20.547 -19.578 -1.804 1 86.44 246 ASP A N 1
ATOM 1927 C CA . ASP A 1 246 ? -19.562 -20.188 -2.674 1 86.44 246 ASP A CA 1
ATOM 1928 C C . ASP A 1 246 ? -18.531 -20.984 -1.863 1 86.44 246 ASP A C 1
ATOM 1930 O O . ASP A 1 246 ? -17.703 -20.406 -1.172 1 86.44 246 ASP A O 1
ATOM 1934 N N . PRO A 1 247 ? -18.594 -22.297 -1.948 1 88.62 247 PRO A N 1
ATOM 1935 C CA . PRO A 1 247 ? -17.703 -23.125 -1.144 1 88.62 247 PRO A CA 1
ATOM 1936 C C . PRO A 1 247 ? -16.234 -22.875 -1.447 1 88.62 247 PRO A C 1
ATOM 1938 O O . PRO A 1 247 ? -15.391 -22.922 -0.542 1 88.62 247 PRO A O 1
ATOM 1941 N N . VAL A 1 248 ? -15.961 -22.719 -2.705 1 91.94 248 VAL A N 1
ATOM 1942 C CA . VAL A 1 248 ? -14.578 -22.469 -3.09 1 91.94 248 VAL A CA 1
ATOM 1943 C C . VAL A 1 248 ? -14.062 -21.203 -2.406 1 91.94 248 VAL A C 1
ATOM 1945 O O . VAL A 1 248 ? -12.977 -21.203 -1.822 1 91.94 248 VAL A O 1
ATOM 1948 N N . LEU A 1 249 ? -14.883 -20.188 -2.451 1 92.06 249 LEU A N 1
ATOM 1949 C CA . LEU A 1 249 ? -14.516 -18.922 -1.836 1 92.06 249 LEU A CA 1
ATOM 1950 C C . LEU A 1 249 ? -14.32 -19.078 -0.331 1 92.06 249 LEU A C 1
ATOM 1952 O O . LEU A 1 249 ? -13.367 -18.547 0.238 1 92.06 249 LEU A O 1
ATOM 1956 N N . ARG A 1 250 ? -15.141 -19.781 0.271 1 91.19 250 ARG A N 1
ATOM 1957 C CA . ARG A 1 250 ? -15.07 -20 1.713 1 91.19 250 ARG A CA 1
ATOM 1958 C C . ARG A 1 250 ? -13.781 -20.719 2.096 1 91.19 250 ARG A C 1
ATOM 1960 O O . ARG A 1 250 ? -13.117 -20.344 3.061 1 91.19 250 ARG A O 1
ATOM 1967 N N . CYS A 1 251 ? -13.469 -21.719 1.363 1 93.19 251 CYS A N 1
ATOM 1968 C CA . CYS A 1 251 ? -12.266 -22.5 1.641 1 93.19 251 CYS A CA 1
ATOM 1969 C C . CYS A 1 251 ? -11.016 -21.656 1.432 1 93.19 251 CYS A C 1
ATOM 1971 O O . CYS A 1 251 ? -10.07 -21.734 2.223 1 93.19 251 CYS A O 1
ATOM 1973 N N . LEU A 1 252 ? -11.07 -20.922 0.383 1 94.38 252 LEU A N 1
ATOM 1974 C CA . LEU A 1 252 ? -9.906 -20.094 0.078 1 94.38 252 LEU A CA 1
ATOM 1975 C C . LEU A 1 252 ? -9.727 -19 1.119 1 94.38 252 LEU A C 1
ATOM 1977 O O . LEU A 1 252 ? -8.602 -18.641 1.468 1 94.38 252 LEU A O 1
ATOM 1981 N N . LEU A 1 253 ? -10.789 -18.438 1.623 1 93.81 253 LEU A N 1
ATOM 1982 C CA . LEU A 1 253 ? -10.711 -17.438 2.672 1 93.81 253 LEU A CA 1
ATOM 1983 C C . LEU A 1 253 ? -10.141 -18.016 3.955 1 93.81 253 LEU A C 1
ATOM 1985 O O . LEU A 1 253 ? -9.344 -17.375 4.637 1 93.81 253 LEU A O 1
ATOM 1989 N N . GLN A 1 254 ? -10.5 -19.203 4.246 1 92.5 254 GLN A N 1
ATOM 1990 C CA . GLN A 1 254 ? -9.953 -19.875 5.422 1 92.5 254 GLN A CA 1
ATOM 1991 C C . GLN A 1 254 ? -8.453 -20.109 5.277 1 92.5 254 GLN A C 1
ATOM 1993 O O . GLN A 1 254 ? -7.699 -19.922 6.23 1 92.5 254 GLN A O 1
ATOM 1998 N N . TRP A 1 255 ? -8.148 -20.547 4.098 1 93.75 255 TRP A N 1
ATOM 1999 C CA . TRP A 1 255 ? -6.723 -20.734 3.83 1 93.75 255 TRP A CA 1
ATOM 2000 C C . TRP A 1 255 ? -5.965 -19.422 3.996 1 93.75 255 TRP A C 1
ATOM 2002 O O . TRP A 1 255 ? -4.863 -19.391 4.547 1 93.75 255 TRP A O 1
ATOM 2012 N N . THR A 1 256 ? -6.551 -18.375 3.494 1 93.44 256 THR A N 1
ATOM 2013 C CA . THR A 1 256 ? -5.922 -17.062 3.551 1 93.44 256 THR A CA 1
ATOM 2014 C C . THR A 1 256 ? -5.703 -16.625 4.996 1 93.44 256 THR A C 1
ATOM 2016 O O . THR A 1 256 ? -4.668 -16.047 5.324 1 93.44 256 THR A O 1
ATOM 2019 N N . LYS A 1 257 ? -6.598 -16.891 5.848 1 90.88 257 LYS A N 1
ATOM 2020 C CA . LYS A 1 257 ? -6.453 -16.578 7.266 1 90.88 257 LYS A CA 1
ATOM 2021 C C . LYS A 1 257 ? -5.336 -17.406 7.898 1 90.88 257 LYS A C 1
ATOM 2023 O O . LYS A 1 257 ? -4.582 -16.906 8.734 1 90.88 257 LYS A O 1
ATOM 2028 N N . LEU A 1 258 ? -5.305 -18.625 7.488 1 91.19 258 LEU A N 1
ATOM 2029 C CA . LEU A 1 258 ? -4.27 -19.516 8 1 91.19 258 LEU A CA 1
ATOM 2030 C C . LEU A 1 258 ? -2.881 -19.016 7.613 1 91.19 258 LEU A C 1
ATOM 2032 O O . LEU A 1 258 ? -1.963 -19.031 8.43 1 91.19 258 LEU A O 1
ATOM 2036 N N . VAL A 1 259 ? -2.775 -18.641 6.375 1 90.94 259 VAL A N 1
ATOM 2037 C CA . VAL A 1 259 ? -1.503 -18.125 5.875 1 90.94 259 VAL A CA 1
ATOM 2038 C C . VAL A 1 259 ? -1.133 -16.844 6.613 1 90.94 259 VAL A C 1
ATOM 2040 O O . VAL A 1 259 ? 0.046 -16.578 6.867 1 90.94 259 VAL A O 1
ATOM 2043 N N . GLY A 1 260 ? -2.127 -16.047 6.938 1 86 260 GLY A N 1
ATOM 2044 C CA . GLY A 1 260 ? -1.882 -14.836 7.695 1 86 260 GLY A CA 1
ATOM 2045 C C . GLY A 1 260 ? -1.235 -15.094 9.039 1 86 260 GLY A C 1
ATOM 2046 O O . GLY A 1 260 ? -0.349 -14.344 9.461 1 86 260 GLY A O 1
ATOM 2047 N N . ARG A 1 261 ? -1.526 -16.125 9.602 1 82.5 261 ARG A N 1
ATOM 2048 C CA . ARG A 1 261 ? -0.997 -16.469 10.922 1 82.5 261 ARG A CA 1
ATOM 2049 C C . ARG A 1 261 ? 0.391 -17.094 10.805 1 82.5 261 ARG A C 1
ATOM 2051 O O . ARG A 1 261 ? 1.177 -17.047 11.75 1 82.5 261 ARG A O 1
ATOM 2058 N N . ALA A 1 262 ? 0.641 -17.641 9.703 1 80.25 262 ALA A N 1
ATOM 2059 C CA . ALA A 1 262 ? 1.884 -18.391 9.523 1 80.25 262 ALA A CA 1
ATOM 2060 C C . ALA A 1 262 ? 3.049 -17.453 9.227 1 80.25 262 ALA A C 1
ATOM 2062 O O . ALA A 1 262 ? 4.211 -17.812 9.414 1 80.25 262 ALA A O 1
ATOM 2063 N N . TRP A 1 263 ? 2.701 -16.219 8.82 1 76.81 263 TRP A N 1
ATOM 2064 C CA . TRP A 1 263 ? 3.738 -15.289 8.391 1 76.81 263 TRP A CA 1
ATOM 2065 C C . TRP A 1 263 ? 4.727 -15.016 9.516 1 76.81 263 TRP A C 1
ATOM 2067 O O . TRP A 1 263 ? 5.941 -15 9.305 1 76.81 263 TRP A O 1
ATOM 2077 N N . ARG A 1 264 ? 4.195 -14.844 10.688 1 69.38 264 ARG A N 1
ATOM 2078 C CA . ARG A 1 264 ? 5.055 -14.492 11.812 1 69.38 264 ARG A CA 1
ATOM 2079 C C . ARG A 1 264 ? 6.02 -15.633 12.133 1 69.38 264 ARG A C 1
ATOM 2081 O O . ARG A 1 264 ? 7.188 -15.391 12.445 1 69.38 264 ARG A O 1
ATOM 2088 N N . VAL A 1 265 ? 5.516 -16.828 11.945 1 69.06 265 VAL A N 1
ATOM 2089 C CA . VAL A 1 265 ? 6.309 -18 12.312 1 69.06 265 VAL A CA 1
ATOM 2090 C C . VAL A 1 265 ? 7.344 -18.281 11.227 1 69.06 265 VAL A C 1
ATOM 2092 O O . VAL A 1 265 ? 8.469 -18.688 11.523 1 69.06 265 VAL A O 1
ATOM 2095 N N . MET A 1 266 ? 6.883 -17.984 10 1 71.25 266 MET A N 1
ATOM 2096 C CA . MET A 1 266 ? 7.746 -18.297 8.867 1 71.25 266 MET A CA 1
ATOM 2097 C C . MET A 1 266 ? 8.867 -17.266 8.734 1 71.25 266 MET A C 1
ATOM 2099 O O . MET A 1 266 ? 9.922 -17.562 8.172 1 71.25 266 MET A O 1
ATOM 2103 N N . ASN A 1 267 ? 8.508 -16.078 9.109 1 60.53 267 ASN A N 1
ATOM 2104 C CA . ASN A 1 267 ? 9.492 -15.023 8.906 1 60.53 267 ASN A CA 1
ATOM 2105 C C . ASN A 1 267 ? 10.211 -14.672 10.203 1 60.53 267 ASN A C 1
ATOM 2107 O O . ASN A 1 267 ? 10.609 -13.523 10.414 1 60.53 267 ASN A O 1
ATOM 2111 N N . ILE A 1 268 ? 10.117 -15.758 11.25 1 52.97 268 ILE A N 1
ATOM 2112 C CA . ILE A 1 268 ? 10.852 -15.633 12.508 1 52.97 268 ILE A CA 1
ATOM 2113 C C . ILE A 1 268 ? 12.32 -15.32 12.219 1 52.97 268 ILE A C 1
ATOM 2115 O O . ILE A 1 268 ? 13 -14.719 13.055 1 52.97 268 ILE A O 1
ATOM 2119 N N . ASP A 1 269 ? 12.898 -16.156 11.414 1 48.25 269 ASP A N 1
ATOM 2120 C CA . ASP A 1 269 ? 14.359 -16.203 11.422 1 48.25 269 ASP A CA 1
ATOM 2121 C C . ASP A 1 269 ? 14.953 -14.797 11.383 1 48.25 269 ASP A C 1
ATOM 2123 O O . ASP A 1 269 ? 16.141 -14.609 11.625 1 48.25 269 ASP A O 1
ATOM 2127 N N . GLY A 1 270 ? 14.688 -14.25 10.203 1 43.09 270 GLY A N 1
ATOM 2128 C CA . GLY A 1 270 ? 15.883 -13.688 9.602 1 43.09 270 GLY A CA 1
ATOM 2129 C C . GLY A 1 270 ? 16.703 -12.867 10.57 1 43.09 270 GLY A C 1
ATOM 2130 O O . GLY A 1 270 ? 17.906 -13.094 10.719 1 43.09 270 GLY A O 1
ATOM 2131 N N . GLU A 1 271 ? 16.266 -11.562 10.82 1 42.72 271 GLU A N 1
ATOM 2132 C CA . GLU A 1 271 ? 17.328 -10.688 11.273 1 42.72 271 GLU A CA 1
ATOM 2133 C C . GLU A 1 271 ? 17.734 -11 12.711 1 42.72 271 GLU A C 1
ATOM 2135 O O . GLU A 1 271 ? 18.875 -10.75 13.109 1 42.72 271 GLU A O 1
ATOM 2140 N N . ASN A 1 272 ? 16.719 -11.383 13.492 1 43.25 272 ASN A N 1
ATOM 2141 C CA . ASN A 1 272 ? 17.188 -11.281 14.867 1 43.25 272 ASN A CA 1
ATOM 2142 C C . ASN A 1 272 ? 17.578 -12.648 15.43 1 43.25 272 ASN A C 1
ATOM 2144 O O . ASN A 1 272 ? 17.703 -12.812 16.641 1 43.25 272 ASN A O 1
ATOM 2148 N N . GLY A 1 273 ? 17.953 -13.562 14.492 1 48.66 273 GLY A N 1
ATOM 2149 C CA . GLY A 1 273 ? 18.531 -14.695 15.211 1 48.66 273 GLY A CA 1
ATOM 2150 C C . GLY A 1 273 ? 17.531 -15.438 16.062 1 48.66 273 GLY A C 1
ATOM 2151 O O . GLY A 1 273 ? 17.891 -16.078 17.047 1 48.66 273 GLY A O 1
ATOM 2152 N N . THR A 1 274 ? 16.25 -15.188 15.742 1 57.34 274 THR A N 1
ATOM 2153 C CA . THR A 1 274 ? 15.305 -15.719 16.719 1 57.34 274 THR A CA 1
ATOM 2154 C C . THR A 1 274 ? 15.164 -17.234 16.562 1 57.34 274 THR A C 1
ATOM 2156 O O . THR A 1 274 ? 15.281 -17.766 15.461 1 57.34 274 THR A O 1
ATOM 2159 N N . GLU A 1 275 ? 15.188 -17.938 17.641 1 66.12 275 GLU A N 1
ATOM 2160 C CA . GLU A 1 275 ? 15.117 -19.375 17.844 1 66.12 275 GLU A CA 1
ATOM 2161 C C . GLU A 1 275 ? 13.844 -19.969 17.234 1 66.12 275 GLU A C 1
ATOM 2163 O O . GLU A 1 275 ? 12.789 -19.344 17.281 1 66.12 275 GLU A O 1
ATOM 2168 N N . VAL A 1 276 ? 14.047 -21.016 16.359 1 72.31 276 VAL A N 1
ATOM 2169 C CA . VAL A 1 276 ? 12.945 -21.781 15.781 1 72.31 276 VAL A CA 1
ATOM 2170 C C . VAL A 1 276 ? 12.18 -22.5 16.891 1 72.31 276 VAL A C 1
ATOM 2172 O O . VAL A 1 276 ? 12.773 -23.281 17.656 1 72.31 276 VAL A O 1
ATOM 2175 N N . HIS A 1 277 ? 10.945 -22.125 17.047 1 80.62 277 HIS A N 1
ATOM 2176 C CA . HIS A 1 277 ? 10.102 -22.844 18 1 80.62 277 HIS A CA 1
ATOM 2177 C C . HIS A 1 277 ? 9.391 -24.016 17.344 1 80.62 277 HIS A C 1
ATOM 2179 O O . HIS A 1 277 ? 8.359 -23.828 16.688 1 80.62 277 HIS A O 1
ATOM 2185 N N . GLY A 1 278 ? 9.891 -25.203 17.531 1 81.5 278 GLY A N 1
ATOM 2186 C CA . GLY A 1 278 ? 9.367 -26.406 16.891 1 81.5 278 GLY A CA 1
ATOM 2187 C C . GLY A 1 278 ? 7.883 -26.594 17.125 1 81.5 278 GLY A C 1
ATOM 2188 O O . GLY A 1 278 ? 7.156 -27.016 16.219 1 81.5 278 GLY A O 1
ATOM 2189 N N . ASP A 1 279 ? 7.371 -26.219 18.219 1 83.88 279 ASP A N 1
ATOM 2190 C CA . ASP A 1 279 ? 5.969 -26.406 18.562 1 83.88 279 ASP A CA 1
ATOM 2191 C C . ASP A 1 279 ? 5.062 -25.531 17.703 1 83.88 279 ASP A C 1
ATOM 2193 O O . ASP A 1 279 ? 3.973 -25.938 17.312 1 83.88 279 ASP A O 1
ATOM 2197 N N . ASP A 1 280 ? 5.555 -24.422 17.453 1 86.06 280 ASP A N 1
ATOM 2198 C CA . ASP A 1 280 ? 4.777 -23.516 16.609 1 86.06 280 ASP A CA 1
ATOM 2199 C C . ASP A 1 280 ? 4.676 -24.031 15.18 1 86.06 280 ASP A C 1
ATOM 2201 O O . ASP A 1 280 ? 3.635 -23.891 14.539 1 86.06 280 ASP A O 1
ATOM 2205 N N . LEU A 1 281 ? 5.742 -24.719 14.727 1 88.94 281 LEU A N 1
ATOM 2206 C CA . LEU A 1 281 ? 5.754 -25.266 13.375 1 88.94 281 LEU A CA 1
ATOM 2207 C C . LEU A 1 281 ? 4.77 -26.422 13.25 1 88.94 281 LEU A C 1
ATOM 2209 O O . LEU A 1 281 ? 4 -26.484 12.289 1 88.94 281 LEU A O 1
ATOM 2213 N N . GLU A 1 282 ? 4.797 -27.203 14.234 1 91.38 282 GLU A N 1
ATOM 2214 C CA . GLU A 1 282 ? 3.918 -28.375 14.219 1 91.38 282 GLU A CA 1
ATOM 2215 C C . GLU A 1 282 ? 2.453 -27.969 14.328 1 91.38 282 GLU A C 1
ATOM 2217 O O . GLU A 1 282 ? 1.585 -28.578 13.695 1 91.38 282 GLU A O 1
ATOM 2222 N N . TYR A 1 283 ? 2.264 -27.047 15.148 1 92.19 283 TYR A N 1
ATOM 2223 C CA . TYR A 1 283 ? 0.898 -26.562 15.297 1 92.19 283 TYR A CA 1
ATOM 2224 C C . TYR A 1 283 ? 0.371 -26.016 13.977 1 92.19 283 TYR A C 1
ATOM 2226 O O . TYR A 1 283 ? -0.751 -26.312 13.57 1 92.19 283 TYR A O 1
ATOM 2234 N N . LEU A 1 284 ? 1.152 -25.203 13.328 1 91.69 284 LEU A N 1
ATOM 2235 C CA . LEU A 1 284 ? 0.746 -24.609 12.062 1 91.69 284 LEU A CA 1
ATOM 2236 C C . LEU A 1 284 ? 0.563 -25.688 10.992 1 91.69 284 LEU A C 1
ATOM 2238 O O . LEU A 1 284 ? -0.346 -25.594 10.164 1 91.69 284 LEU A O 1
ATOM 2242 N N . ASP A 1 285 ? 1.425 -26.609 10.961 1 93.62 285 ASP A N 1
ATOM 2243 C CA . ASP A 1 285 ? 1.305 -27.719 10.016 1 93.62 285 ASP A CA 1
ATOM 2244 C C . ASP A 1 285 ? 0.013 -28.5 10.242 1 93.62 285 ASP A C 1
ATOM 2246 O O . ASP A 1 285 ? -0.664 -28.875 9.289 1 93.62 285 ASP A O 1
ATOM 2250 N N . ALA A 1 286 ? -0.231 -28.75 11.492 1 94.69 286 ALA A N 1
ATOM 2251 C CA . ALA A 1 286 ? -1.467 -29.453 11.82 1 94.69 286 ALA A CA 1
ATOM 2252 C C . ALA A 1 286 ? -2.688 -28.672 11.352 1 94.69 286 ALA A C 1
ATOM 2254 O O . ALA A 1 286 ? -3.656 -29.25 10.859 1 94.69 286 ALA A O 1
ATOM 2255 N N . GLN A 1 287 ? -2.611 -27.375 11.523 1 94.38 287 GLN A N 1
ATOM 2256 C CA . GLN A 1 287 ? -3.715 -26.531 11.07 1 94.38 287 GLN A CA 1
ATOM 2257 C C . GLN A 1 287 ? -3.867 -26.578 9.555 1 94.38 287 GLN A C 1
ATOM 2259 O O . GLN A 1 287 ? -4.984 -26.641 9.039 1 94.38 287 GLN A O 1
ATOM 2264 N N . ALA A 1 288 ? -2.791 -26.562 8.859 1 94.38 288 ALA A N 1
ATOM 2265 C CA . ALA A 1 288 ? -2.818 -26.625 7.398 1 94.38 288 ALA A CA 1
ATOM 2266 C C . ALA A 1 288 ? -3.361 -27.953 6.91 1 94.38 288 ALA A C 1
ATOM 2268 O O . ALA A 1 288 ? -4.176 -28 5.984 1 94.38 288 ALA A O 1
ATOM 2269 N N . SER A 1 289 ? -2.916 -29 7.535 1 94.88 289 SER A N 1
ATOM 2270 C CA . SER A 1 289 ? -3.383 -30.344 7.176 1 94.88 289 SER A CA 1
ATOM 2271 C C . SER A 1 289 ? -4.867 -30.516 7.484 1 94.88 289 SER A C 1
ATOM 2273 O O . SER A 1 289 ? -5.605 -31.109 6.699 1 94.88 289 SER A O 1
ATOM 2275 N N . GLN A 1 290 ? -5.219 -29.984 8.57 1 95.75 290 GLN A N 1
ATOM 2276 C CA . GLN A 1 290 ? -6.621 -30.078 8.969 1 95.75 290 GLN A CA 1
ATOM 2277 C C . GLN A 1 290 ? -7.516 -29.297 8.008 1 95.75 290 GLN A C 1
ATOM 2279 O O . GLN A 1 290 ? -8.625 -29.719 7.691 1 95.75 290 GLN A O 1
ATOM 2284 N N . TRP A 1 291 ? -7.082 -28.141 7.625 1 95.75 291 TRP A N 1
ATOM 2285 C CA . TRP A 1 291 ? -7.828 -27.359 6.652 1 95.75 291 TRP A CA 1
ATOM 2286 C C . TRP A 1 291 ? -8.109 -28.156 5.391 1 95.75 291 TRP A C 1
ATOM 2288 O O . TRP A 1 291 ? -9.227 -28.141 4.871 1 95.75 291 TRP A O 1
ATOM 2298 N N . TYR A 1 292 ? -7.145 -28.875 4.867 1 95.38 292 TYR A N 1
ATOM 2299 C CA . TYR A 1 292 ? -7.328 -29.656 3.648 1 95.38 292 TYR A CA 1
ATOM 2300 C C . TYR A 1 292 ? -8.242 -30.844 3.902 1 95.38 292 TYR A C 1
ATOM 2302 O O . TYR A 1 292 ? -9.086 -31.172 3.064 1 95.38 292 TYR A O 1
ATOM 2310 N N . ASP A 1 293 ? -8.062 -31.406 5.043 1 95.12 293 ASP A N 1
ATOM 2311 C CA . ASP A 1 293 ? -8.883 -32.562 5.395 1 95.12 293 ASP A CA 1
ATOM 2312 C C . ASP A 1 293 ? -10.352 -32.188 5.551 1 95.12 293 ASP A C 1
ATOM 2314 O O . ASP A 1 293 ? -11.242 -33 5.297 1 95.12 293 ASP A O 1
ATOM 2318 N N . ASP A 1 294 ? -10.609 -30.969 5.898 1 94.38 294 ASP A N 1
ATOM 2319 C CA . ASP A 1 294 ? -11.969 -30.484 6.141 1 94.38 294 ASP A CA 1
ATOM 2320 C C . ASP A 1 294 ? -12.648 -30.078 4.84 1 94.38 294 ASP A C 1
ATOM 2322 O O . ASP A 1 294 ? -13.844 -29.781 4.82 1 94.38 294 ASP A O 1
ATOM 2326 N N . LEU A 1 295 ? -11.883 -30.125 3.785 1 94.75 295 LEU A N 1
ATOM 2327 C CA . LEU A 1 295 ? -12.469 -29.734 2.506 1 94.75 295 LEU A CA 1
ATOM 2328 C C . LEU A 1 295 ? -13.531 -30.75 2.074 1 94.75 295 LEU A C 1
ATOM 2330 O O . LEU A 1 295 ? -13.398 -31.953 2.35 1 94.75 295 LEU A O 1
ATOM 2334 N N . PRO A 1 296 ? -14.602 -30.25 1.45 1 91.81 296 PRO A N 1
ATOM 2335 C CA . PRO A 1 296 ? -15.523 -31.203 0.827 1 91.81 296 PRO A CA 1
ATOM 2336 C C . PRO A 1 296 ? -14.82 -32.125 -0.158 1 91.81 296 PRO A C 1
ATOM 2338 O O . PRO A 1 296 ? -13.875 -31.719 -0.838 1 91.81 296 PRO A O 1
ATOM 2341 N N . GLN A 1 297 ? -15.328 -33.25 -0.344 1 89.88 297 GLN A N 1
ATOM 2342 C CA . GLN A 1 297 ? -14.68 -34.312 -1.133 1 89.88 297 GLN A CA 1
ATOM 2343 C C . GLN A 1 297 ? -14.523 -33.875 -2.588 1 89.88 297 GLN A C 1
ATOM 2345 O O . GLN A 1 297 ? -13.516 -34.188 -3.227 1 89.88 297 GLN A O 1
ATOM 2350 N N . HIS A 1 298 ? -15.461 -33.094 -3.07 1 88.44 298 HIS A N 1
ATOM 2351 C CA . HIS A 1 298 ? -15.438 -32.719 -4.48 1 88.44 298 HIS A CA 1
ATOM 2352 C C . HIS A 1 298 ? -14.359 -31.672 -4.746 1 88.44 298 HIS A C 1
ATOM 2354 O O . HIS A 1 298 ? -14.016 -31.422 -5.902 1 88.44 298 HIS A O 1
ATOM 2360 N N . LEU A 1 299 ? -13.781 -31.156 -3.674 1 92.38 299 LEU A N 1
ATOM 2361 C CA . LEU A 1 299 ? -12.758 -30.141 -3.824 1 92.38 299 LEU A CA 1
ATOM 2362 C C . LEU A 1 299 ? -11.375 -30.703 -3.543 1 92.38 299 LEU A C 1
ATOM 2364 O O . LEU A 1 299 ? -10.367 -30.016 -3.707 1 92.38 299 LEU A O 1
ATOM 2368 N N . LYS A 1 300 ? -11.305 -31.922 -3.184 1 92.12 300 LYS A N 1
ATOM 2369 C CA . LYS A 1 300 ? -10.023 -32.562 -2.902 1 92.12 300 LYS A CA 1
ATOM 2370 C C . LYS A 1 300 ? -9.453 -33.219 -4.156 1 92.12 300 LYS A C 1
ATOM 2372 O O . LYS A 1 300 ? -10.203 -33.75 -4.988 1 92.12 300 LYS A O 1
ATOM 2377 N N . LEU A 1 301 ? -8.164 -33.062 -4.262 1 88 301 LEU A N 1
ATOM 2378 C CA . LEU A 1 301 ? -7.496 -33.656 -5.422 1 88 301 LEU A CA 1
ATOM 2379 C C . LEU A 1 301 ? -7.469 -35.156 -5.324 1 88 301 LEU A C 1
ATOM 2381 O O . LEU A 1 301 ? -7.09 -35.719 -4.293 1 88 301 LEU A O 1
ATOM 2385 N N . ASP A 1 302 ? -8.125 -35.719 -6.246 1 75.62 302 ASP A N 1
ATOM 2386 C CA . ASP A 1 302 ? -8.172 -37.156 -6.285 1 75.62 302 ASP A CA 1
ATOM 2387 C C . ASP A 1 302 ? -6.824 -37.75 -6.691 1 75.62 302 ASP A C 1
ATOM 2389 O O . ASP A 1 302 ? -6.238 -37.344 -7.695 1 75.62 302 ASP A O 1
ATOM 2393 N N . ALA A 1 303 ? -6.266 -38.469 -5.773 1 59.88 303 ALA A N 1
ATOM 2394 C CA . ALA A 1 303 ? -4.977 -39.125 -5.934 1 59.88 303 ALA A CA 1
ATOM 2395 C C . ALA A 1 303 ? -4.934 -39.938 -7.227 1 59.88 303 ALA A C 1
ATOM 2397 O O . ALA A 1 303 ? -3.855 -40.219 -7.746 1 59.88 303 ALA A O 1
ATOM 2398 N N . SER A 1 304 ? -6.137 -40.406 -7.641 1 58.38 304 SER A N 1
ATOM 2399 C CA . SER A 1 304 ? -6.16 -41.25 -8.82 1 58.38 304 SER A CA 1
ATOM 2400 C C . SER A 1 304 ? -6.148 -40.438 -10.102 1 58.38 304 SER A C 1
ATOM 2402 O O . SER A 1 304 ? -7.109 -40.469 -10.875 1 58.38 304 SER A O 1
ATOM 2404 N N . LEU A 1 305 ? -5.781 -39.25 -10.047 1 57.44 305 LEU A N 1
ATOM 2405 C CA . LEU A 1 305 ? -5.754 -38.375 -11.211 1 57.44 305 LEU A CA 1
ATOM 2406 C C . LEU A 1 305 ? -5.191 -39.094 -12.43 1 57.44 305 LEU A C 1
ATOM 2408 O O . LEU A 1 305 ? -3.992 -39.375 -12.5 1 57.44 305 LEU A O 1
ATOM 2412 N N . GLY A 1 306 ? -5.922 -40.094 -12.805 1 51.75 306 GLY A N 1
ATOM 2413 C CA . GLY A 1 306 ? -5.547 -40.75 -14.039 1 51.75 306 GLY A CA 1
ATOM 2414 C C . GLY A 1 306 ? -5.352 -39.812 -15.203 1 51.75 306 GLY A C 1
ATOM 2415 O O . GLY A 1 306 ? -5.793 -38.656 -15.156 1 51.75 306 GLY A O 1
ATOM 2416 N N . GLN A 1 307 ? -4.309 -40.094 -16.094 1 53.88 307 GLN A N 1
ATOM 2417 C CA . GLN A 1 307 ? -3.803 -39.469 -17.312 1 53.88 307 GLN A CA 1
ATOM 2418 C C . GLN A 1 307 ? -4.941 -38.875 -18.141 1 53.88 307 GLN A C 1
ATOM 2420 O O . GLN A 1 307 ? -4.73 -37.938 -18.922 1 53.88 307 GLN A O 1
ATOM 2425 N N . SER A 1 308 ? -6.156 -39.469 -18.094 1 52.38 308 SER A N 1
ATOM 2426 C CA . SER A 1 308 ? -7.012 -39.281 -19.266 1 52.38 308 SER A CA 1
ATOM 2427 C C . SER A 1 308 ? -8.031 -38.156 -19.016 1 52.38 308 SER A C 1
ATOM 2429 O O . SER A 1 308 ? -8.898 -37.938 -19.859 1 52.38 308 SER A O 1
ATOM 2431 N N . GLU A 1 309 ? -8.133 -37.656 -17.859 1 56.12 309 GLU A N 1
ATOM 2432 C CA . GLU A 1 309 ? -9.312 -36.781 -17.734 1 56.12 309 GLU A CA 1
ATOM 2433 C C . GLU A 1 309 ? -9.047 -35.406 -18.281 1 56.12 309 GLU A C 1
ATOM 2435 O O . GLU A 1 309 ? -8.008 -34.812 -18 1 56.12 309 GLU A O 1
ATOM 2440 N N . PRO A 1 310 ? -9.867 -35 -19.297 1 60.06 310 PRO A N 1
ATOM 2441 C CA . PRO A 1 310 ? -9.758 -33.656 -19.875 1 60.06 310 PRO A CA 1
ATOM 2442 C C . PRO A 1 310 ? -9.742 -32.562 -18.828 1 60.06 310 PRO A C 1
ATOM 2444 O O . PRO A 1 310 ? -10.227 -32.75 -17.719 1 60.06 310 PRO A O 1
ATOM 2447 N N . PHE A 1 311 ? -9.047 -31.578 -19.031 1 63.38 311 PHE A N 1
ATOM 2448 C CA . PHE A 1 311 ? -9.008 -30.391 -18.188 1 63.38 311 PHE A CA 1
ATOM 2449 C C . PHE A 1 311 ? -10.414 -29.938 -17.828 1 63.38 311 PHE A C 1
ATOM 2451 O O . PHE A 1 311 ? -11.289 -29.844 -18.703 1 63.38 311 PHE A O 1
ATOM 2458 N N . SER A 1 312 ? -10.797 -30 -16.578 1 76.94 312 SER A N 1
ATOM 2459 C CA . SER A 1 312 ? -12.07 -29.469 -16.078 1 76.94 312 SER A CA 1
ATOM 2460 C C . SER A 1 312 ? -11.844 -28.391 -15.023 1 76.94 312 SER A C 1
ATOM 2462 O O . SER A 1 312 ? -10.773 -28.328 -14.414 1 76.94 312 SER A O 1
ATOM 2464 N N . THR A 1 313 ? -12.75 -27.453 -15.055 1 80.19 313 THR A N 1
ATOM 2465 C CA . THR A 1 313 ? -12.742 -26.422 -14.023 1 80.19 313 THR A CA 1
ATOM 2466 C C . THR A 1 313 ? -12.609 -27.031 -12.641 1 80.19 313 THR A C 1
ATOM 2468 O O . THR A 1 313 ? -11.914 -26.5 -11.781 1 80.19 313 THR A O 1
ATOM 2471 N N . SER A 1 314 ? -13.164 -28.156 -12.492 1 83.12 314 SER A N 1
ATOM 2472 C CA . SER A 1 314 ? -13.125 -28.828 -11.203 1 83.12 314 SER A CA 1
ATOM 2473 C C . SER A 1 314 ? -11.719 -29.312 -10.867 1 83.12 314 SER A C 1
ATOM 2475 O O . SER A 1 314 ? -11.258 -29.156 -9.734 1 83.12 314 SER A O 1
ATOM 2477 N N . LEU A 1 315 ? -11.094 -29.828 -11.836 1 84.94 315 LEU A N 1
ATOM 2478 C CA . LEU A 1 315 ? -9.727 -30.281 -11.617 1 84.94 315 LEU A CA 1
ATOM 2479 C C . LEU A 1 315 ? -8.805 -29.125 -11.281 1 84.94 315 LEU A C 1
ATOM 2481 O O . LEU A 1 315 ? -7.918 -29.25 -10.438 1 84.94 315 LEU A O 1
ATOM 2485 N N . PHE A 1 316 ? -9.062 -28.094 -11.984 1 87.94 316 PHE A N 1
ATOM 2486 C CA . PHE A 1 316 ? -8.25 -26.906 -11.727 1 87.94 316 PHE A CA 1
ATOM 2487 C C . PHE A 1 316 ? -8.406 -26.453 -10.281 1 87.94 316 PHE A C 1
ATOM 2489 O O . PHE A 1 316 ? -7.406 -26.188 -9.602 1 87.94 316 PHE A O 1
ATOM 2496 N N . ILE A 1 317 ? -9.594 -26.375 -9.805 1 90.44 317 ILE A N 1
ATOM 2497 C CA . ILE A 1 317 ? -9.875 -25.922 -8.453 1 90.44 317 ILE A CA 1
ATOM 2498 C C . ILE A 1 317 ? -9.273 -26.891 -7.445 1 90.44 317 ILE A C 1
ATOM 2500 O O . ILE A 1 317 ? -8.656 -26.484 -6.461 1 90.44 317 ILE A O 1
ATOM 2504 N N . GLN A 1 318 ? -9.438 -28.156 -7.707 1 91.31 318 GLN A N 1
ATOM 2505 C CA . GLN A 1 318 ? -8.891 -29.188 -6.82 1 91.31 318 GLN A CA 1
ATOM 2506 C C . GLN A 1 318 ? -7.367 -29.078 -6.742 1 91.31 318 GLN A C 1
ATOM 2508 O O . GLN A 1 318 ? -6.793 -29.141 -5.652 1 91.31 318 GLN A O 1
ATOM 2513 N N . ALA A 1 319 ? -6.797 -28.938 -7.91 1 89.94 319 ALA A N 1
ATOM 2514 C CA . ALA A 1 319 ? -5.34 -28.812 -7.957 1 89.94 319 ALA A CA 1
ATOM 2515 C C . ALA A 1 319 ? -4.879 -27.562 -7.227 1 89.94 319 ALA A C 1
ATOM 2517 O O . ALA A 1 319 ? -3.916 -27.594 -6.457 1 89.94 319 ALA A O 1
ATOM 2518 N N . ALA A 1 320 ? -5.559 -26.469 -7.484 1 91.31 320 ALA A N 1
ATOM 2519 C CA . ALA A 1 320 ? -5.188 -25.203 -6.871 1 91.31 320 ALA A CA 1
ATOM 2520 C C . ALA A 1 320 ? -5.23 -25.281 -5.348 1 91.31 320 ALA A C 1
ATOM 2522 O O . ALA A 1 320 ? -4.328 -24.797 -4.668 1 91.31 320 ALA A O 1
ATOM 2523 N N . LEU A 1 321 ? -6.238 -25.922 -4.773 1 93.62 321 LEU A N 1
ATOM 2524 C CA . LEU A 1 321 ? -6.395 -26.031 -3.328 1 93.62 321 LEU A CA 1
ATOM 2525 C C . LEU A 1 321 ? -5.316 -26.938 -2.74 1 93.62 321 LEU A C 1
ATOM 2527 O O . LEU A 1 321 ? -4.762 -26.641 -1.681 1 93.62 321 LEU A O 1
ATOM 2531 N N . TYR A 1 322 ? -5.031 -27.969 -3.42 1 92.94 322 TYR A N 1
ATOM 2532 C CA . TYR A 1 322 ? -3.975 -28.859 -2.961 1 92.94 322 TYR A CA 1
ATOM 2533 C C . TYR A 1 322 ? -2.623 -28.156 -2.967 1 92.94 322 TYR A C 1
ATOM 2535 O O . TYR A 1 322 ? -1.839 -28.297 -2.025 1 92.94 322 TYR A O 1
ATOM 2543 N N . LEU A 1 323 ? -2.373 -27.5 -4.059 1 92.88 323 LEU A N 1
ATOM 2544 C CA . LEU A 1 323 ? -1.092 -26.812 -4.195 1 92.88 323 LEU A CA 1
ATOM 2545 C C . LEU A 1 323 ? -0.915 -25.766 -3.104 1 92.88 323 LEU A C 1
ATOM 2547 O O . LEU A 1 323 ? 0.19 -25.578 -2.586 1 92.88 323 LEU A O 1
ATOM 2551 N N . ARG A 1 324 ? -1.95 -25.125 -2.771 1 92.5 324 ARG A N 1
ATOM 2552 C CA . ARG A 1 324 ? -1.889 -24.109 -1.727 1 92.5 324 ARG A CA 1
ATOM 2553 C C . ARG A 1 324 ? -1.549 -24.734 -0.377 1 92.5 324 ARG A C 1
ATOM 2555 O O . ARG A 1 324 ? -0.711 -24.203 0.361 1 92.5 324 ARG A O 1
ATOM 2562 N N . GLN A 1 325 ? -2.209 -25.781 -0.084 1 94.38 325 GLN A N 1
ATOM 2563 C CA . GLN A 1 325 ? -1.937 -26.469 1.175 1 94.38 325 GLN A CA 1
ATOM 2564 C C . GLN A 1 325 ? -0.505 -26.984 1.216 1 94.38 325 GLN A C 1
ATOM 2566 O O . GLN A 1 325 ? 0.186 -26.844 2.227 1 94.38 325 GLN A O 1
ATOM 2571 N N . SER A 1 326 ? -0.115 -27.609 0.146 1 95.12 326 SER A N 1
ATOM 2572 C CA . SER A 1 326 ? 1.226 -28.172 0.074 1 95.12 326 SER A CA 1
ATOM 2573 C C . SER A 1 326 ? 2.295 -27.094 0.152 1 95.12 326 SER A C 1
ATOM 2575 O O . SER A 1 326 ? 3.336 -27.281 0.784 1 95.12 326 SER A O 1
ATOM 2577 N N . LEU A 1 327 ? 2.037 -26.031 -0.51 1 93.31 327 LEU A N 1
ATOM 2578 C CA . LEU A 1 327 ? 2.971 -24.906 -0.468 1 93.31 327 LEU A CA 1
ATOM 2579 C C . LEU A 1 327 ? 3.15 -24.406 0.959 1 93.31 327 LEU A C 1
ATOM 2581 O O . LEU A 1 327 ? 4.277 -24.203 1.416 1 93.31 327 LEU A O 1
ATOM 2585 N N . LEU A 1 328 ? 2.053 -24.219 1.651 1 93.44 328 LEU A N 1
ATOM 2586 C CA . LEU A 1 328 ? 2.105 -23.688 3.014 1 93.44 328 LEU A CA 1
ATOM 2587 C C . LEU A 1 328 ? 2.895 -24.625 3.922 1 93.44 328 LEU A C 1
ATOM 2589 O O . LEU A 1 328 ? 3.738 -24.188 4.699 1 93.44 328 LEU A O 1
ATOM 2593 N N . ARG A 1 329 ? 2.682 -25.844 3.781 1 94.88 329 ARG A N 1
ATOM 2594 C CA . ARG A 1 329 ? 3.352 -26.828 4.629 1 94.88 329 ARG A CA 1
ATOM 2595 C C . ARG A 1 329 ? 4.852 -26.875 4.344 1 94.88 329 ARG A C 1
ATOM 2597 O O . ARG A 1 329 ? 5.66 -27 5.266 1 94.88 329 ARG A O 1
ATOM 2604 N N . ASN A 1 330 ? 5.23 -26.734 3.096 1 93.75 330 ASN A N 1
ATOM 2605 C CA . ASN A 1 330 ? 6.645 -26.688 2.742 1 93.75 330 ASN A CA 1
ATOM 2606 C C . ASN A 1 330 ? 7.316 -25.438 3.312 1 93.75 330 ASN A C 1
ATOM 2608 O O . ASN A 1 330 ? 8.461 -25.5 3.766 1 93.75 330 ASN A O 1
ATOM 2612 N N . LEU A 1 331 ? 6.605 -24.375 3.324 1 90.19 331 LEU A N 1
ATOM 2613 C CA . LEU A 1 331 ? 7.164 -23.125 3.814 1 90.19 331 LEU A CA 1
ATOM 2614 C C . LEU A 1 331 ? 7.289 -23.141 5.336 1 90.19 331 LEU A C 1
ATOM 2616 O O . LEU A 1 331 ? 8.234 -22.578 5.891 1 90.19 331 LEU A O 1
ATOM 2620 N N . ILE A 1 332 ? 6.391 -23.766 6.008 1 90 332 ILE A N 1
ATOM 2621 C CA . ILE A 1 332 ? 6.359 -23.812 7.465 1 90 332 ILE A CA 1
ATOM 2622 C C . ILE A 1 332 ? 7.625 -24.5 7.984 1 90 332 ILE A C 1
ATOM 2624 O O . ILE A 1 332 ? 8.219 -24.047 8.969 1 90 332 ILE A O 1
ATOM 2628 N N . PHE A 1 333 ? 8.148 -25.5 7.316 1 91.31 333 PHE A N 1
ATOM 2629 C CA . PHE A 1 333 ? 9.25 -26.297 7.844 1 91.31 333 PHE A CA 1
ATOM 2630 C C . PHE A 1 333 ? 10.57 -25.859 7.23 1 91.31 333 PHE A C 1
ATOM 2632 O O . PHE A 1 333 ? 11.633 -26.375 7.59 1 91.31 333 PHE A O 1
ATOM 2639 N N . ARG A 1 334 ? 10.562 -24.906 6.422 1 89.06 334 ARG A N 1
ATOM 2640 C CA . ARG A 1 334 ? 11.781 -24.453 5.75 1 89.06 334 ARG A CA 1
ATOM 2641 C C . ARG A 1 334 ? 12.812 -23.969 6.758 1 89.06 334 ARG A C 1
ATOM 2643 O O . ARG A 1 334 ? 14.008 -24.234 6.609 1 89.06 334 ARG A O 1
ATOM 2650 N N . PRO A 1 335 ? 12.414 -23.281 7.828 1 85.19 335 PRO A N 1
ATOM 2651 C CA . PRO A 1 335 ? 13.398 -22.734 8.766 1 85.19 335 PRO A CA 1
ATOM 2652 C C . PRO A 1 335 ? 14.258 -23.828 9.406 1 85.19 335 PRO A C 1
ATOM 2654 O O . PRO A 1 335 ? 15.414 -23.578 9.773 1 85.19 335 PRO A O 1
ATOM 2657 N N . VAL A 1 336 ? 13.844 -25.016 9.5 1 90.25 336 VAL A N 1
ATOM 2658 C CA . VAL A 1 336 ? 14.57 -26.109 10.148 1 90.25 336 VAL A CA 1
ATOM 2659 C C . VAL A 1 336 ? 15.727 -26.562 9.258 1 90.25 336 VAL A C 1
ATOM 2661 O O . VAL A 1 336 ? 16.688 -27.156 9.734 1 90.25 336 VAL A O 1
ATOM 2664 N N . LEU A 1 337 ? 15.633 -26.219 7.977 1 90.06 337 LEU A N 1
ATOM 2665 C CA . LEU A 1 337 ? 16.625 -26.688 7.012 1 90.06 337 LEU A CA 1
ATOM 2666 C C . LEU A 1 337 ? 17.672 -25.609 6.738 1 90.06 337 LEU A C 1
ATOM 2668 O O . LEU A 1 337 ? 18.609 -25.828 5.973 1 90.06 337 LEU A O 1
ATOM 2672 N N . GLN A 1 338 ? 17.609 -24.453 7.383 1 83.06 338 GLN A N 1
ATOM 2673 C CA . GLN A 1 338 ? 18.375 -23.266 6.992 1 83.06 338 GLN A CA 1
ATOM 2674 C C . GLN A 1 338 ? 19.828 -23.391 7.422 1 83.06 338 GLN A C 1
ATOM 2676 O O . GLN A 1 338 ? 20.703 -22.672 6.91 1 83.06 338 GLN A O 1
ATOM 2681 N N . SER A 1 339 ? 20.109 -24.297 8.328 1 82.88 339 SER A N 1
ATOM 2682 C CA . SER A 1 339 ? 21.5 -24.516 8.75 1 82.88 339 SER A CA 1
ATOM 2683 C C . SER A 1 339 ? 21.703 -25.938 9.242 1 82.88 339 SER A C 1
ATOM 2685 O O . SER A 1 339 ? 20.734 -26.641 9.57 1 82.88 339 SER A O 1
ATOM 2687 N N . ALA A 1 340 ? 23.031 -26.266 9.203 1 88.25 340 ALA A N 1
ATOM 2688 C CA . ALA A 1 340 ? 23.359 -27.609 9.695 1 88.25 340 ALA A CA 1
ATOM 2689 C C . ALA A 1 340 ? 23.016 -27.75 11.18 1 88.25 340 ALA A C 1
ATOM 2691 O O . ALA A 1 340 ? 22.547 -28.797 11.617 1 88.25 340 ALA A O 1
ATOM 2692 N N . SER A 1 341 ? 23.188 -26.656 11.898 1 88.81 341 SER A N 1
ATOM 2693 C CA . SER A 1 341 ? 22.906 -26.656 13.328 1 88.81 341 SER A CA 1
ATOM 2694 C C . SER A 1 341 ? 21.406 -26.812 13.594 1 88.81 341 SER A C 1
ATOM 2696 O O . SER A 1 341 ? 21.016 -27.547 14.5 1 88.81 341 SER A O 1
ATOM 2698 N N . ARG A 1 342 ? 20.562 -26.281 12.789 1 89.19 342 ARG A N 1
ATOM 2699 C CA . ARG A 1 342 ? 19.125 -26.375 12.945 1 89.19 342 ARG A CA 1
ATOM 2700 C C . ARG A 1 342 ? 18.625 -27.766 12.609 1 89.19 342 ARG A C 1
ATOM 2702 O O . ARG A 1 342 ? 17.703 -28.281 13.25 1 89.19 342 ARG A O 1
ATOM 2709 N N . ILE A 1 343 ? 19.234 -28.328 11.625 1 92.75 343 ILE A N 1
ATOM 2710 C CA . ILE A 1 343 ? 18.859 -29.688 11.227 1 92.75 343 ILE A CA 1
ATOM 2711 C C . ILE A 1 343 ? 19.203 -30.656 12.344 1 92.75 343 ILE A C 1
ATOM 2713 O O . ILE A 1 343 ? 18.406 -31.531 12.68 1 92.75 343 ILE A O 1
ATOM 2717 N N . SER A 1 344 ? 20.375 -30.375 12.922 1 92.62 344 SER A N 1
ATOM 2718 C CA . SER A 1 344 ? 20.812 -31.266 14 1 92.62 344 SER A CA 1
ATOM 2719 C C . SER A 1 344 ? 19.922 -31.094 15.234 1 92.62 344 SER A C 1
ATOM 2721 O O . SER A 1 344 ? 19.625 -32.062 15.922 1 92.62 344 SER A O 1
ATOM 2723 N N . ASN A 1 345 ? 19.5 -29.922 15.531 1 90.81 345 ASN A N 1
ATOM 2724 C CA . ASN A 1 345 ? 18.688 -29.641 16.703 1 90.81 345 ASN A CA 1
ATOM 2725 C C . ASN A 1 345 ? 17.25 -30.109 16.5 1 90.81 345 ASN A C 1
ATOM 2727 O O . ASN A 1 345 ? 16.531 -30.359 17.469 1 90.81 345 ASN A O 1
ATOM 2731 N N . HIS A 1 346 ? 16.828 -30.203 15.234 1 92.38 346 HIS A N 1
ATOM 2732 C CA . HIS A 1 346 ? 15.469 -30.594 14.898 1 92.38 346 HIS A CA 1
ATOM 2733 C C . HIS A 1 346 ? 15.453 -31.641 13.789 1 92.38 346 HIS A C 1
ATOM 2735 O O . HIS A 1 346 ? 14.781 -31.469 12.773 1 92.38 346 HIS A O 1
ATOM 2741 N N . GLU A 1 347 ? 16.062 -32.719 14.055 1 94.06 347 GLU A N 1
ATOM 2742 C CA . GLU A 1 347 ? 16.266 -33.719 13.016 1 94.06 347 GLU A CA 1
ATOM 2743 C C . GLU A 1 347 ? 14.93 -34.312 12.547 1 94.06 347 GLU A C 1
ATOM 2745 O O . GLU A 1 347 ? 14.719 -34.5 11.352 1 94.06 347 GLU A O 1
ATOM 2750 N N . ALA A 1 348 ? 14.047 -34.594 13.477 1 94.25 348 ALA A N 1
ATOM 2751 C CA . ALA A 1 348 ? 12.75 -35.188 13.125 1 94.25 348 ALA A CA 1
ATOM 2752 C C . ALA A 1 348 ? 11.961 -34.25 12.203 1 94.25 348 ALA A C 1
ATOM 2754 O O . ALA A 1 348 ? 11.344 -34.688 11.242 1 94.25 348 ALA A O 1
ATOM 2755 N N . LYS A 1 349 ? 12.008 -33.031 12.562 1 94.75 349 LYS A N 1
ATOM 2756 C CA . LYS A 1 349 ? 11.281 -32.031 11.766 1 94.75 349 LYS A CA 1
ATOM 2757 C C . LYS A 1 349 ? 11.945 -31.828 10.406 1 94.75 349 LYS A C 1
ATOM 2759 O O . LYS A 1 349 ? 11.266 -31.547 9.414 1 94.75 349 LYS A O 1
ATOM 2764 N N . ALA A 1 350 ? 13.227 -31.969 10.375 1 95.44 350 ALA A N 1
ATOM 2765 C CA . ALA A 1 350 ? 13.938 -31.891 9.102 1 95.44 350 ALA A CA 1
ATOM 2766 C C . ALA A 1 350 ? 13.508 -33 8.164 1 95.44 350 ALA A C 1
ATOM 2768 O O . ALA A 1 350 ? 13.336 -32.812 6.961 1 95.44 350 ALA A O 1
ATOM 2769 N N . HIS A 1 351 ? 13.312 -34.156 8.688 1 96.19 351 HIS A N 1
ATOM 2770 C CA . HIS A 1 351 ? 12.852 -35.281 7.883 1 96.19 351 HIS A CA 1
ATOM 2771 C C . HIS A 1 351 ? 11.438 -35.031 7.371 1 96.19 351 HIS A C 1
ATOM 2773 O O . HIS A 1 351 ? 11.102 -35.438 6.25 1 96.19 351 HIS A O 1
ATOM 2779 N N . VAL A 1 352 ? 10.617 -34.438 8.219 1 96.31 352 VAL A N 1
ATOM 2780 C CA . VAL A 1 352 ? 9.266 -34.094 7.785 1 96.31 352 VAL A CA 1
ATOM 2781 C C . VAL A 1 352 ? 9.328 -33.094 6.625 1 96.31 352 VAL A C 1
ATOM 2783 O O . VAL A 1 352 ? 8.594 -33.219 5.641 1 96.31 352 VAL A O 1
ATOM 2786 N N . ALA A 1 353 ? 10.195 -32.094 6.738 1 95.75 353 ALA A N 1
ATOM 2787 C CA . ALA A 1 353 ? 10.352 -31.062 5.699 1 95.75 353 ALA A CA 1
ATOM 2788 C C . ALA A 1 353 ? 10.742 -31.703 4.371 1 95.75 353 ALA A C 1
ATOM 2790 O O . ALA A 1 353 ? 10.195 -31.359 3.322 1 95.75 353 ALA A O 1
ATOM 2791 N N . VAL A 1 354 ? 11.641 -32.625 4.426 1 97.19 354 VAL A N 1
ATOM 2792 C CA . VAL A 1 354 ? 12.125 -33.281 3.219 1 97.19 354 VAL A CA 1
ATOM 2793 C C . VAL A 1 354 ? 11.039 -34.156 2.639 1 97.19 354 VAL A C 1
ATOM 2795 O O . VAL A 1 354 ? 10.859 -34.25 1.42 1 97.19 354 VAL A O 1
ATOM 2798 N N . ALA A 1 355 ? 10.344 -34.844 3.486 1 97.38 355 ALA A N 1
ATOM 2799 C CA . ALA A 1 355 ? 9.258 -35.688 3.031 1 97.38 355 ALA A CA 1
ATOM 2800 C C . ALA A 1 355 ? 8.172 -34.906 2.32 1 97.38 355 ALA A C 1
ATOM 2802 O O . ALA A 1 355 ? 7.621 -35.344 1.311 1 97.38 355 ALA A O 1
ATOM 2803 N N . LEU A 1 356 ? 7.84 -33.812 2.871 1 97.12 356 LEU A N 1
ATOM 2804 C CA . LEU A 1 356 ? 6.855 -32.906 2.258 1 97.12 356 LEU A CA 1
ATOM 2805 C C . LEU A 1 356 ? 7.328 -32.438 0.888 1 97.12 356 LEU A C 1
ATOM 2807 O O . LEU A 1 356 ? 6.547 -32.406 -0.064 1 97.12 356 LEU A O 1
ATOM 2811 N N . ALA A 1 357 ? 8.562 -32.031 0.832 1 97.56 357 ALA A N 1
ATOM 2812 C CA . ALA A 1 357 ? 9.133 -31.578 -0.428 1 97.56 357 ALA A CA 1
ATOM 2813 C C . ALA A 1 357 ? 9.109 -32.688 -1.484 1 97.56 357 ALA A C 1
ATOM 2815 O O . ALA A 1 357 ? 8.742 -32.438 -2.639 1 97.56 357 ALA A O 1
ATOM 2816 N N . LYS A 1 358 ? 9.477 -33.844 -1.069 1 97.19 358 LYS A N 1
ATOM 2817 C CA . LYS A 1 358 ? 9.453 -35 -1.968 1 97.19 358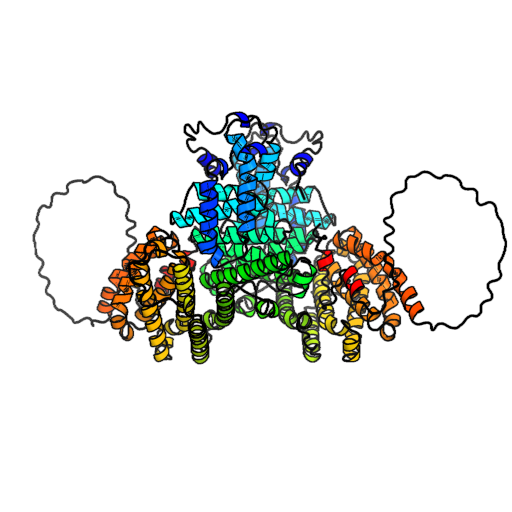 LYS A CA 1
ATOM 2818 C C . LYS A 1 358 ? 8.031 -35.281 -2.469 1 97.19 358 LYS A C 1
ATOM 2820 O O . LYS A 1 358 ? 7.824 -35.5 -3.662 1 97.19 358 LYS A O 1
ATOM 2825 N N . GLY A 1 359 ? 7.098 -35.281 -1.524 1 95.19 359 GLY A N 1
ATOM 2826 C CA . GLY A 1 359 ? 5.703 -35.469 -1.887 1 95.19 359 GLY A CA 1
ATOM 2827 C C . GLY A 1 359 ? 5.18 -34.438 -2.852 1 95.19 359 GLY A C 1
ATOM 2828 O O . GLY A 1 359 ? 4.395 -34.75 -3.75 1 95.19 359 GLY A O 1
ATOM 2829 N N . ALA A 1 360 ? 5.543 -33.188 -2.637 1 95.62 360 ALA A N 1
ATOM 2830 C CA . ALA A 1 360 ? 5.129 -32.094 -3.51 1 95.62 360 ALA A CA 1
ATOM 2831 C C . ALA A 1 360 ? 5.648 -32.281 -4.93 1 95.62 360 ALA A C 1
ATOM 2833 O O . ALA A 1 360 ? 4.898 -32.156 -5.898 1 95.62 360 ALA A O 1
ATOM 2834 N N . VAL A 1 361 ? 6.926 -32.656 -5.082 1 95.94 361 VAL A N 1
ATOM 2835 C CA . VAL A 1 361 ? 7.535 -32.844 -6.391 1 95.94 361 VAL A CA 1
ATOM 2836 C C . VAL A 1 361 ? 6.871 -34.031 -7.102 1 95.94 361 VAL A C 1
ATOM 2838 O O . VAL A 1 361 ? 6.566 -33.969 -8.297 1 95.94 361 VAL A O 1
ATOM 2841 N N . SER A 1 362 ? 6.668 -35.062 -6.367 1 93.06 362 SER A N 1
ATOM 2842 C CA . SER A 1 362 ? 6.023 -36.25 -6.945 1 93.06 362 SER A CA 1
ATOM 2843 C C . SER A 1 362 ? 4.625 -35.906 -7.457 1 93.06 362 SER A C 1
ATOM 2845 O O . SER A 1 362 ? 4.238 -36.344 -8.547 1 93.06 362 SER A O 1
ATOM 2847 N N . THR A 1 363 ? 3.9 -35.188 -6.648 1 90.94 363 THR A N 1
ATOM 2848 C CA . THR A 1 363 ? 2.553 -34.812 -7.047 1 90.94 363 THR A CA 1
ATOM 2849 C C . THR A 1 363 ? 2.596 -33.906 -8.266 1 90.94 363 THR A C 1
ATOM 2851 O O . THR A 1 363 ? 1.768 -34.031 -9.172 1 90.94 363 THR A O 1
ATOM 2854 N N . LEU A 1 364 ? 3.525 -32.969 -8.273 1 92.62 364 LEU A N 1
ATOM 2855 C CA . LEU A 1 364 ? 3.67 -32.062 -9.406 1 92.62 364 LEU A CA 1
ATOM 2856 C C . LEU A 1 364 ? 4.012 -32.812 -10.68 1 92.62 364 LEU A C 1
ATOM 2858 O O . LEU A 1 364 ? 3.545 -32.469 -11.766 1 92.62 364 LEU A O 1
ATOM 2862 N N . CYS A 1 365 ? 4.82 -33.812 -10.539 1 90.56 365 CYS A N 1
ATOM 2863 C CA . CYS A 1 365 ? 5.156 -34.688 -11.68 1 90.56 365 CYS A CA 1
ATOM 2864 C C . CYS A 1 365 ? 3.914 -35.375 -12.219 1 90.56 365 CYS A C 1
ATOM 2866 O O . CYS A 1 365 ? 3.719 -35.438 -13.438 1 90.56 365 CYS A O 1
ATOM 2868 N N . ARG A 1 366 ? 3.133 -35.812 -11.344 1 86.81 366 ARG A N 1
ATOM 2869 C CA . ARG A 1 366 ? 1.893 -36.469 -11.758 1 86.81 366 ARG A CA 1
ATOM 2870 C C . ARG A 1 366 ? 0.96 -35.469 -12.445 1 86.81 366 ARG A C 1
ATOM 2872 O O . ARG A 1 366 ? 0.35 -35.812 -13.469 1 86.81 366 ARG A O 1
ATOM 2879 N N . LEU A 1 367 ? 0.84 -34.344 -11.906 1 86.12 367 LEU A N 1
ATOM 2880 C CA . LEU A 1 367 ? -0.033 -33.312 -12.469 1 86.12 367 LEU A CA 1
ATOM 2881 C C . LEU A 1 367 ? 0.504 -32.812 -13.805 1 86.12 367 LEU A C 1
ATOM 2883 O O . LEU A 1 367 ? -0.265 -32.375 -14.664 1 86.12 367 LEU A O 1
ATOM 2887 N N . SER A 1 368 ? 1.804 -32.906 -13.969 1 85.75 368 SER A N 1
ATOM 2888 C CA . SER A 1 368 ? 2.436 -32.406 -15.195 1 85.75 368 SER A CA 1
ATOM 2889 C C . SER A 1 368 ? 2.043 -33.25 -16.406 1 85.75 368 SER A C 1
ATOM 2891 O O . SER A 1 368 ? 2.221 -32.812 -17.547 1 85.75 368 SER A O 1
ATOM 2893 N N . THR A 1 369 ? 1.533 -34.375 -16.109 1 82.56 369 THR A N 1
ATOM 2894 C CA . THR A 1 369 ? 1.06 -35.219 -17.203 1 82.56 369 THR A CA 1
ATOM 2895 C C . THR A 1 369 ? -0.146 -34.594 -17.891 1 82.56 369 THR A C 1
ATOM 2897 O O . THR A 1 369 ? -0.434 -34.906 -19.047 1 82.56 369 THR A O 1
ATOM 2900 N N . HIS A 1 370 ? -0.824 -33.781 -17.109 1 80.44 370 HIS A N 1
ATOM 2901 C CA . HIS A 1 370 ? -1.89 -32.969 -17.688 1 80.44 370 HIS A CA 1
ATOM 2902 C C . HIS A 1 370 ? -1.343 -31.672 -18.266 1 80.44 370 HIS A C 1
ATOM 2904 O O . HIS A 1 370 ? -1.4 -30.625 -17.609 1 80.44 370 HIS A O 1
ATOM 2910 N N . ARG A 1 371 ? -0.979 -31.688 -19.453 1 75.88 371 ARG A N 1
ATOM 2911 C CA . ARG A 1 371 ? -0.219 -30.609 -20.062 1 75.88 371 ARG A CA 1
ATOM 2912 C C . ARG A 1 371 ? -1.051 -29.328 -20.141 1 75.88 371 ARG A C 1
ATOM 2914 O O . ARG A 1 371 ? -0.536 -28.234 -19.922 1 75.88 371 ARG A O 1
ATOM 2921 N N . THR A 1 372 ? -2.303 -29.516 -20.422 1 76.12 372 THR A N 1
ATOM 2922 C CA . THR A 1 372 ? -3.148 -28.328 -20.516 1 76.12 372 THR A CA 1
ATOM 2923 C C . THR A 1 372 ? -3.246 -27.625 -19.172 1 76.12 372 THR A C 1
ATOM 2925 O O . THR A 1 372 ? -3.229 -26.391 -19.094 1 76.12 372 THR A O 1
ATOM 2928 N N . LEU A 1 373 ? -3.303 -28.391 -18.188 1 78.5 373 LEU A N 1
ATOM 2929 C CA . LEU A 1 373 ? -3.43 -27.828 -16.844 1 78.5 373 LEU A CA 1
ATOM 2930 C C . LEU A 1 373 ? -2.152 -27.109 -16.438 1 78.5 373 LEU A C 1
ATOM 2932 O O . LEU A 1 373 ? -2.203 -25.953 -16 1 78.5 373 LEU A O 1
ATOM 2936 N N . ILE A 1 374 ? -1.06 -27.703 -16.625 1 78.5 374 ILE A N 1
ATOM 2937 C CA . ILE A 1 374 ? 0.197 -27.156 -16.109 1 78.5 374 ILE A CA 1
ATOM 2938 C C . ILE A 1 374 ? 0.618 -25.953 -16.938 1 78.5 374 ILE A C 1
ATOM 2940 O O . ILE A 1 374 ? 1.155 -24.984 -16.406 1 78.5 374 ILE A O 1
ATOM 2944 N N . PHE A 1 375 ? 0.267 -25.891 -18.203 1 77.56 375 PHE A N 1
ATOM 2945 C CA . PHE A 1 375 ? 0.735 -24.797 -19.062 1 77.56 375 PHE A CA 1
ATOM 2946 C C . PHE A 1 375 ? -0.227 -23.625 -19 1 77.56 375 PHE A C 1
ATOM 2948 O O . PHE A 1 375 ? 0.182 -22.469 -19.172 1 77.56 375 PHE A O 1
ATOM 2955 N N . SER A 1 376 ? -1.44 -23.938 -18.656 1 76.88 376 SER A N 1
ATOM 2956 C CA . SER A 1 376 ? -2.398 -22.844 -18.547 1 76.88 376 SER A CA 1
ATOM 2957 C C . SER A 1 376 ? -2.25 -22.109 -17.219 1 76.88 376 SER A C 1
ATOM 2959 O O . SER A 1 376 ? -2.635 -20.953 -17.094 1 76.88 376 SER A O 1
ATOM 2961 N N . HIS A 1 377 ? -1.707 -22.781 -16.25 1 81.12 377 HIS A N 1
ATOM 2962 C CA . HIS A 1 377 ? -1.62 -22.219 -14.906 1 81.12 377 HIS A CA 1
ATOM 2963 C C . HIS A 1 377 ? -0.236 -22.438 -14.305 1 81.12 377 HIS A C 1
ATOM 2965 O O . HIS A 1 377 ? -0.115 -22.891 -13.164 1 81.12 377 HIS A O 1
ATOM 2971 N N . VAL A 1 378 ? 0.704 -22.047 -15 1 79.62 378 VAL A N 1
ATOM 2972 C CA . VAL A 1 378 ? 2.102 -22.312 -14.68 1 79.62 378 VAL A CA 1
ATOM 2973 C C . VAL A 1 378 ? 2.43 -21.734 -13.305 1 79.62 378 VAL A C 1
ATOM 2975 O O . VAL A 1 378 ? 3.178 -22.344 -12.531 1 79.62 378 VAL A O 1
ATOM 2978 N N . LEU A 1 379 ? 1.855 -20.719 -12.945 1 80.31 379 LEU A N 1
ATOM 2979 C CA . LEU A 1 379 ? 2.223 -20 -11.734 1 80.31 379 LEU A CA 1
ATOM 2980 C C . LEU A 1 379 ? 1.82 -20.781 -10.484 1 80.31 379 LEU A C 1
ATOM 2982 O O . LEU A 1 379 ? 2.516 -20.734 -9.469 1 80.31 379 LEU A O 1
ATOM 2986 N N . PHE A 1 380 ? 0.739 -21.422 -10.586 1 83.31 380 PHE A N 1
ATOM 2987 C CA . PHE A 1 380 ? 0.268 -22.203 -9.453 1 83.31 380 PHE A CA 1
ATOM 2988 C C . PHE A 1 380 ? 1.227 -23.344 -9.148 1 83.31 380 PHE A C 1
ATOM 2990 O O . PHE A 1 380 ? 1.449 -23.688 -7.98 1 83.31 380 PHE A O 1
ATOM 2997 N N . PHE A 1 381 ? 1.881 -23.828 -10.148 1 86.94 381 PHE A N 1
ATOM 2998 C CA . PHE A 1 381 ? 2.785 -24.953 -9.984 1 86.94 381 PHE A CA 1
ATOM 2999 C C . PHE A 1 381 ? 4.191 -24.484 -9.641 1 86.94 381 PHE A C 1
ATOM 3001 O O . PHE A 1 381 ? 4.902 -25.141 -8.867 1 86.94 381 PHE A O 1
ATOM 3008 N N . LYS A 1 382 ? 4.469 -23.391 -10.18 1 88.62 382 LYS A N 1
ATOM 3009 C CA . LYS A 1 382 ? 5.812 -22.844 -10.016 1 88.62 382 LYS A CA 1
ATOM 3010 C C . LYS A 1 382 ? 6.137 -22.609 -8.547 1 88.62 382 LYS A C 1
ATOM 3012 O O . LYS A 1 382 ? 7.223 -22.969 -8.078 1 88.62 382 LYS A O 1
ATOM 3017 N N . HIS A 1 383 ? 5.234 -22.062 -7.809 1 87.94 383 HIS A N 1
ATOM 3018 C CA . HIS A 1 383 ? 5.516 -21.688 -6.43 1 87.94 383 HIS A CA 1
ATOM 3019 C C . HIS A 1 383 ? 5.785 -22.906 -5.566 1 87.94 383 HIS A C 1
ATOM 3021 O O . HIS A 1 383 ? 6.723 -22.922 -4.762 1 87.94 383 HIS A O 1
ATOM 3027 N N . LEU A 1 384 ? 4.969 -23.859 -5.73 1 92.5 384 LEU A N 1
ATOM 3028 C CA . LEU A 1 384 ? 5.188 -25.078 -4.969 1 92.5 384 LEU A CA 1
ATOM 3029 C C . LEU A 1 384 ? 6.48 -25.766 -5.402 1 92.5 384 LEU A C 1
ATOM 3031 O O . LEU A 1 384 ? 7.238 -26.25 -4.562 1 92.5 384 LEU A O 1
ATOM 3035 N N . LEU A 1 385 ? 6.703 -25.766 -6.703 1 93.25 385 LEU A N 1
ATOM 3036 C CA . LEU A 1 385 ? 7.902 -26.406 -7.223 1 93.25 385 LEU A CA 1
ATOM 3037 C C . LEU A 1 385 ? 9.164 -25.75 -6.672 1 93.25 385 LEU A C 1
ATOM 3039 O O . LEU A 1 385 ? 10.078 -26.438 -6.211 1 93.25 385 LEU A O 1
ATOM 3043 N N . VAL A 1 386 ? 9.156 -24.484 -6.711 1 89.94 386 VAL A N 1
ATOM 3044 C CA . VAL A 1 386 ? 10.32 -23.734 -6.258 1 89.94 386 VAL A CA 1
ATOM 3045 C C . VAL A 1 386 ? 10.508 -23.922 -4.754 1 89.94 386 VAL A C 1
ATOM 3047 O O . VAL A 1 386 ? 11.633 -24.062 -4.27 1 89.94 386 VAL A O 1
ATOM 3050 N N . ALA A 1 387 ? 9.438 -23.891 -4.023 1 90.69 387 ALA A N 1
ATOM 3051 C CA . ALA A 1 387 ? 9.523 -24.078 -2.578 1 90.69 387 ALA A CA 1
ATOM 3052 C C . ALA A 1 387 ? 10.023 -25.484 -2.242 1 90.69 387 ALA A C 1
ATOM 3054 O O . ALA A 1 387 ? 10.914 -25.641 -1.404 1 90.69 387 ALA A O 1
ATOM 3055 N N . ALA A 1 388 ? 9.484 -26.453 -2.871 1 95 388 ALA A N 1
ATOM 3056 C CA . ALA A 1 388 ? 9.867 -27.844 -2.621 1 95 388 ALA A CA 1
ATOM 3057 C C . ALA A 1 388 ? 11.312 -28.094 -3.039 1 95 388 ALA A C 1
ATOM 3059 O O . ALA A 1 388 ? 12.078 -28.719 -2.301 1 95 388 ALA A O 1
ATOM 3060 N N . PHE A 1 389 ? 11.633 -27.625 -4.176 1 93 389 PHE A N 1
ATOM 3061 C CA . PHE A 1 389 ? 13.008 -27.766 -4.645 1 93 389 PHE A CA 1
ATOM 3062 C C . PHE A 1 389 ? 13.977 -27.047 -3.721 1 93 389 PHE A C 1
ATOM 3064 O O . PHE A 1 389 ? 15.07 -27.547 -3.436 1 93 389 PHE A O 1
ATOM 3071 N N . GLY A 1 390 ? 13.586 -25.859 -3.324 1 90.25 390 GLY A N 1
ATOM 3072 C CA . GLY A 1 390 ? 14.398 -25.141 -2.359 1 90.25 390 GLY A CA 1
ATOM 3073 C C . GLY A 1 390 ? 14.656 -25.922 -1.088 1 90.25 390 GLY A C 1
ATOM 3074 O O . GLY A 1 390 ? 15.781 -25.953 -0.58 1 90.25 390 GLY A O 1
ATOM 3075 N N . ASN A 1 391 ? 13.68 -26.562 -0.572 1 93.31 391 ASN A N 1
ATOM 3076 C CA . ASN A 1 391 ? 13.828 -27.375 0.628 1 93.31 391 ASN A CA 1
ATOM 3077 C C . ASN A 1 391 ? 14.742 -28.578 0.385 1 93.31 391 ASN A C 1
ATOM 3079 O O . ASN A 1 391 ? 15.562 -28.922 1.242 1 93.31 391 ASN A O 1
ATOM 3083 N N . ILE A 1 392 ? 14.609 -29.172 -0.747 1 92.75 392 ILE A N 1
ATOM 3084 C CA . ILE A 1 392 ? 15.469 -30.297 -1.103 1 92.75 392 ILE A CA 1
ATOM 3085 C C . ILE A 1 392 ? 16.922 -29.828 -1.183 1 92.75 392 ILE A C 1
ATOM 3087 O O . ILE A 1 392 ? 17.812 -30.469 -0.645 1 92.75 392 ILE A O 1
ATOM 3091 N N . LEU A 1 393 ? 17.125 -28.719 -1.748 1 88.62 393 LEU A N 1
ATOM 3092 C CA . LEU A 1 393 ? 18.469 -28.172 -1.895 1 88.62 393 LEU A CA 1
ATOM 3093 C C . LEU A 1 393 ? 19.062 -27.844 -0.533 1 88.62 393 LEU A C 1
ATOM 3095 O O . LEU A 1 393 ? 20.234 -28.141 -0.273 1 88.62 393 LEU A O 1
ATOM 3099 N N . LEU A 1 394 ? 18.281 -27.219 0.268 1 87.94 394 LEU A N 1
ATOM 3100 C CA . LEU A 1 394 ? 18.75 -26.875 1.603 1 87.94 394 LEU A CA 1
ATOM 3101 C C . LEU A 1 394 ? 19.109 -28.125 2.398 1 87.94 394 LEU A C 1
ATOM 3103 O O . LEU A 1 394 ? 20.125 -28.141 3.098 1 87.94 394 LEU A O 1
ATOM 3107 N N . ALA A 1 395 ? 18.312 -29.109 2.283 1 91.44 395 ALA A N 1
ATOM 3108 C CA . ALA A 1 395 ? 18.562 -30.359 2.992 1 91.44 395 ALA A CA 1
ATOM 3109 C C . ALA A 1 395 ? 19.859 -31.016 2.52 1 91.44 395 ALA A C 1
ATOM 3111 O O . ALA A 1 395 ? 20.656 -31.484 3.334 1 91.44 395 ALA A O 1
ATOM 3112 N N . VAL A 1 396 ? 20.125 -30.953 1.253 1 87.06 396 VAL A N 1
ATOM 3113 C CA . VAL A 1 396 ? 21.297 -31.594 0.671 1 87.06 396 VAL A CA 1
ATOM 3114 C C . VAL A 1 396 ? 22.547 -30.797 0.993 1 87.06 396 VAL A C 1
ATOM 3116 O O . VAL A 1 396 ? 23.609 -31.359 1.292 1 87.06 396 VAL A O 1
ATOM 3119 N N . VAL A 1 397 ? 22.469 -29.531 0.968 1 82 397 VAL A N 1
ATOM 3120 C CA . VAL A 1 397 ? 23.625 -28.656 1.185 1 82 397 VAL A CA 1
ATOM 3121 C C . VAL A 1 397 ? 24.031 -28.703 2.654 1 82 397 VAL A C 1
ATOM 3123 O O . VAL A 1 397 ? 25.219 -28.766 2.969 1 82 397 VAL A O 1
ATOM 3126 N N . HIS A 1 398 ? 23.125 -28.719 3.533 1 85.19 398 HIS A N 1
ATOM 3127 C CA . HIS A 1 398 ? 23.438 -28.609 4.953 1 85.19 398 HIS A CA 1
ATOM 3128 C C . HIS A 1 398 ? 23.594 -29.984 5.598 1 85.19 398 HIS A C 1
ATOM 3130 O O . HIS A 1 398 ? 24.234 -30.109 6.641 1 85.19 398 HIS A O 1
ATOM 3136 N N . ALA A 1 399 ? 23 -30.969 5.07 1 90.31 399 ALA A N 1
ATOM 3137 C CA . ALA A 1 399 ? 23.094 -32.344 5.602 1 90.31 399 ALA A CA 1
ATOM 3138 C C . ALA A 1 399 ? 23.109 -33.375 4.477 1 90.31 399 ALA A C 1
ATOM 3140 O O . ALA A 1 399 ? 22.234 -34.219 4.41 1 90.31 399 ALA A O 1
ATOM 3141 N N . HIS A 1 400 ? 24.125 -33.344 3.713 1 84.94 400 HIS A N 1
ATOM 3142 C CA . HIS A 1 400 ? 24.281 -34.188 2.531 1 84.94 400 HIS A CA 1
ATOM 3143 C C . HIS A 1 400 ? 24.219 -35.656 2.898 1 84.94 400 HIS A C 1
ATOM 3145 O O . HIS A 1 400 ? 23.531 -36.438 2.25 1 84.94 400 HIS A O 1
ATOM 3151 N N . GLY A 1 401 ? 24.938 -36 3.869 1 84.88 401 GLY A N 1
ATOM 3152 C CA . GLY A 1 401 ? 25.031 -37.375 4.27 1 84.88 401 GLY A CA 1
ATOM 3153 C C . GLY A 1 401 ? 23.703 -37.969 4.727 1 84.88 401 GLY A C 1
ATOM 3154 O O . GLY A 1 401 ? 23.438 -39.156 4.535 1 84.88 401 GLY A O 1
ATOM 3155 N N . LEU A 1 402 ? 22.875 -37.156 5.156 1 90.88 402 LEU A N 1
ATOM 3156 C CA . LEU A 1 402 ? 21.609 -37.625 5.734 1 90.88 402 LEU A CA 1
ATOM 3157 C C . LEU A 1 402 ? 20.547 -37.75 4.664 1 90.88 402 LEU A C 1
ATOM 3159 O O . LEU A 1 402 ? 19.703 -38.656 4.723 1 90.88 402 LEU A O 1
ATOM 3163 N N . PHE A 1 403 ? 20.578 -36.812 3.672 1 92.75 403 PHE A N 1
ATOM 3164 C CA . PHE A 1 403 ? 19.359 -36.688 2.891 1 92.75 403 PHE A CA 1
ATOM 3165 C C . PHE A 1 403 ? 19.609 -37.031 1.426 1 92.75 403 PHE A C 1
ATOM 3167 O O . PHE A 1 403 ? 18.672 -37.312 0.674 1 92.75 403 PHE A O 1
ATOM 3174 N N . TRP A 1 404 ? 20.75 -37.062 0.935 1 87.81 404 TRP A N 1
ATOM 3175 C CA . TRP A 1 404 ? 21 -37.156 -0.499 1 87.81 404 TRP A CA 1
ATOM 3176 C C . TRP A 1 404 ? 20.422 -38.438 -1.068 1 87.81 404 TRP A C 1
ATOM 3178 O O . TRP A 1 404 ? 19.75 -38.438 -2.094 1 87.81 404 TRP A O 1
ATOM 3188 N N . ASN A 1 405 ? 20.656 -39.469 -0.46 1 89.62 405 ASN A N 1
ATOM 3189 C CA . ASN A 1 405 ? 20.219 -40.781 -0.979 1 89.62 405 ASN A CA 1
ATOM 3190 C C . ASN A 1 405 ? 18.703 -40.875 -1.021 1 89.62 405 ASN A C 1
ATOM 3192 O O . ASN A 1 405 ? 18.156 -41.688 -1.795 1 89.62 405 ASN A O 1
ATOM 3196 N N . THR A 1 406 ? 18.062 -40.094 -0.314 1 92.31 406 THR A N 1
ATOM 3197 C CA . THR A 1 406 ? 16.609 -40.188 -0.23 1 92.31 406 THR A CA 1
ATOM 3198 C C . THR A 1 406 ? 15.938 -39.25 -1.232 1 92.31 406 THR A C 1
ATOM 3200 O O . THR A 1 406 ? 14.781 -39.469 -1.604 1 92.31 406 THR A O 1
ATOM 3203 N N . VAL A 1 407 ? 16.656 -38.281 -1.697 1 93.56 407 VAL A N 1
ATOM 3204 C CA . VAL A 1 407 ? 15.953 -37.219 -2.449 1 93.56 407 VAL A CA 1
ATOM 3205 C C . VAL A 1 407 ? 16.484 -37.188 -3.883 1 93.56 407 VAL A C 1
ATOM 3207 O O . VAL A 1 407 ? 16.062 -36.344 -4.68 1 93.56 407 VAL A O 1
ATOM 3210 N N . GLN A 1 408 ? 17.281 -38.062 -4.371 1 90.06 408 GLN A N 1
ATOM 3211 C CA . GLN A 1 408 ? 17.938 -38.031 -5.676 1 90.06 408 GLN A CA 1
ATOM 3212 C C . GLN A 1 408 ? 16.891 -38.031 -6.801 1 90.06 408 GLN A C 1
ATOM 3214 O O . GLN A 1 408 ? 17 -37.219 -7.738 1 90.06 408 GLN A O 1
ATOM 3219 N N . THR A 1 409 ? 15.953 -38.906 -6.719 1 92.25 409 THR A N 1
ATOM 3220 C CA . THR A 1 409 ? 14.93 -39.031 -7.754 1 92.25 409 THR A CA 1
ATOM 3221 C C . THR A 1 409 ? 14.133 -37.719 -7.859 1 92.25 409 THR A C 1
ATOM 3223 O O . THR A 1 409 ? 13.93 -37.188 -8.961 1 92.25 409 THR A O 1
ATOM 3226 N N . GLU A 1 410 ? 13.719 -37.281 -6.738 1 94.38 410 GLU A N 1
ATOM 3227 C CA . GLU A 1 410 ? 12.914 -36.062 -6.719 1 94.38 410 GLU A CA 1
ATOM 3228 C C . GLU A 1 410 ? 13.734 -34.844 -7.141 1 94.38 410 GLU A C 1
ATOM 3230 O O . GLU A 1 410 ? 13.211 -33.906 -7.742 1 94.38 410 GLU A O 1
ATOM 3235 N N . PHE A 1 411 ? 14.984 -34.875 -6.828 1 90.94 411 PHE A N 1
ATOM 3236 C CA . PHE A 1 411 ? 15.883 -33.812 -7.258 1 90.94 411 PHE A CA 1
ATOM 3237 C C . PHE A 1 411 ? 15.922 -33.719 -8.773 1 90.94 411 PHE A C 1
ATOM 3239 O O . PHE A 1 411 ? 15.75 -32.625 -9.336 1 90.94 411 PHE A O 1
ATOM 3246 N N . ASP A 1 412 ? 16.016 -34.812 -9.43 1 90.81 412 ASP A N 1
ATOM 3247 C CA . ASP A 1 412 ? 16.047 -34.844 -10.891 1 90.81 412 ASP A CA 1
ATOM 3248 C C . ASP A 1 412 ? 14.68 -34.469 -11.477 1 90.81 412 ASP A C 1
ATOM 3250 O O . ASP A 1 412 ? 14.602 -33.781 -12.484 1 90.81 412 ASP A O 1
ATOM 3254 N N . GLN A 1 413 ? 13.688 -35.031 -10.867 1 94 413 GLN A N 1
ATOM 3255 C CA . GLN A 1 413 ? 12.336 -34.719 -11.32 1 94 413 GLN A CA 1
ATOM 3256 C C . GLN A 1 413 ? 12.047 -33.219 -11.219 1 94 413 GLN A C 1
ATOM 3258 O O . GLN A 1 413 ? 11.406 -32.656 -12.094 1 94 413 GLN A O 1
ATOM 3263 N N . ALA A 1 414 ? 12.484 -32.656 -10.141 1 93.19 414 ALA A N 1
ATOM 3264 C CA . ALA A 1 414 ? 12.281 -31.219 -9.945 1 93.19 414 ALA A CA 1
ATOM 3265 C C . ALA A 1 414 ? 13.008 -30.406 -11.016 1 93.19 414 ALA A C 1
ATOM 3267 O O . ALA A 1 414 ? 12.469 -29.422 -11.531 1 93.19 414 ALA A O 1
ATOM 3268 N N . LEU A 1 415 ? 14.195 -30.828 -11.359 1 90 415 LEU A N 1
ATOM 3269 C CA . LEU A 1 415 ? 14.945 -30.141 -12.406 1 90 415 LEU A CA 1
ATOM 3270 C C . LEU A 1 415 ? 14.242 -30.281 -13.75 1 90 415 LEU A C 1
ATOM 3272 O O . LEU A 1 415 ? 14.195 -29.312 -14.523 1 90 415 LEU A O 1
ATOM 3276 N N . ASP A 1 416 ? 13.695 -31.391 -13.992 1 91.94 416 ASP A N 1
ATOM 3277 C CA . ASP A 1 416 ? 12.938 -31.594 -15.227 1 91.94 416 ASP A CA 1
ATOM 3278 C C . ASP A 1 416 ? 11.703 -30.703 -15.266 1 91.94 416 ASP A C 1
ATOM 3280 O O . ASP A 1 416 ? 11.367 -30.156 -16.312 1 91.94 416 ASP A O 1
ATOM 3284 N N . LEU A 1 417 ? 11.078 -30.688 -14.172 1 92.31 417 LEU A N 1
ATOM 3285 C CA . LEU A 1 417 ? 9.883 -29.844 -14.086 1 92.31 417 LEU A CA 1
ATOM 3286 C C . LEU A 1 417 ? 10.234 -28.375 -14.281 1 92.31 417 LEU A C 1
ATOM 3288 O O . LEU A 1 417 ? 9.484 -27.625 -14.914 1 92.31 417 LEU A O 1
ATOM 3292 N N . ILE A 1 418 ? 11.359 -27.922 -13.672 1 90.38 418 ILE A N 1
ATOM 3293 C CA . ILE A 1 418 ? 11.82 -26.547 -13.828 1 90.38 418 ILE A CA 1
ATOM 3294 C C . ILE A 1 418 ? 12.117 -26.266 -15.297 1 90.38 418 ILE A C 1
ATOM 3296 O O . ILE A 1 418 ? 11.758 -25.203 -15.82 1 90.38 418 ILE A O 1
ATOM 3300 N N . GLU A 1 419 ? 12.719 -27.188 -15.938 1 89.38 419 GLU A N 1
ATOM 3301 C CA . GLU A 1 419 ? 12.984 -27.062 -17.375 1 89.38 419 GLU A CA 1
ATOM 3302 C C . GLU A 1 419 ? 11.68 -26.969 -18.156 1 89.38 419 GLU A C 1
ATOM 3304 O O . GLU A 1 419 ? 11.555 -26.141 -19.078 1 89.38 419 GLU A O 1
ATOM 3309 N N . LEU A 1 420 ? 10.797 -27.797 -17.781 1 89 420 LEU A N 1
ATOM 3310 C CA . LEU A 1 420 ? 9.508 -27.812 -18.469 1 89 420 LEU A CA 1
ATOM 3311 C C . LEU A 1 420 ? 8.789 -26.469 -18.328 1 89 420 LEU A C 1
ATOM 3313 O O . LEU A 1 420 ? 8.281 -25.922 -19.297 1 89 420 LEU A O 1
ATOM 3317 N N . LEU A 1 421 ? 8.75 -25.984 -17.125 1 87.31 421 LEU A N 1
ATOM 3318 C CA . LEU A 1 421 ? 8.016 -24.75 -16.844 1 87.31 421 LEU A CA 1
ATOM 3319 C C . LEU A 1 421 ? 8.766 -23.547 -17.391 1 87.31 421 LEU A C 1
ATOM 3321 O O . LEU A 1 421 ? 8.172 -22.469 -17.547 1 87.31 421 LEU A O 1
ATOM 3325 N N . SER A 1 422 ? 10.086 -23.609 -17.562 1 85 422 SER A N 1
ATOM 3326 C CA . SER A 1 422 ? 10.898 -22.5 -18.062 1 85 422 SER A CA 1
ATOM 3327 C C . SER A 1 422 ? 10.469 -22.094 -19.484 1 85 422 SER A C 1
ATOM 3329 O O . SER A 1 422 ? 10.75 -20.984 -19.922 1 85 422 SER A O 1
ATOM 3331 N N . THR A 1 423 ? 9.711 -22.875 -20.141 1 81.62 423 THR A N 1
ATOM 3332 C CA . THR A 1 423 ? 9.258 -22.578 -21.5 1 81.62 423 THR A CA 1
ATOM 3333 C C . THR A 1 423 ? 8.164 -21.516 -21.484 1 81.62 423 THR A C 1
ATOM 3335 O O . THR A 1 423 ? 7.922 -20.859 -22.5 1 81.62 423 THR A O 1
ATOM 3338 N N . ARG A 1 424 ? 7.559 -21.359 -20.375 1 79.19 424 ARG A N 1
ATOM 3339 C CA . ARG A 1 424 ? 6.391 -20.484 -20.344 1 79.19 424 ARG A CA 1
ATOM 3340 C C . ARG A 1 424 ? 6.555 -19.391 -19.281 1 79.19 424 ARG A C 1
ATOM 3342 O O . ARG A 1 424 ? 5.621 -18.625 -19.016 1 79.19 424 ARG A O 1
ATOM 3349 N N . SER A 1 425 ? 7.645 -19.344 -18.625 1 80 425 SER A N 1
ATOM 3350 C CA . SER A 1 425 ? 7.863 -18.375 -17.547 1 80 425 SER A CA 1
ATOM 3351 C C . SER A 1 425 ? 9.273 -17.797 -17.594 1 80 425 SER A C 1
ATOM 3353 O O . SER A 1 425 ? 10.25 -18.531 -17.422 1 80 425 SER A O 1
ATOM 3355 N N . PRO A 1 426 ? 9.352 -16.5 -17.766 1 77.12 426 PRO A N 1
ATOM 3356 C CA . PRO A 1 426 ? 10.672 -15.883 -17.844 1 77.12 426 PRO A CA 1
ATOM 3357 C C . PRO A 1 426 ? 11.484 -16.062 -16.562 1 77.12 426 PRO A C 1
ATOM 3359 O O . PRO A 1 426 ? 12.672 -16.406 -16.625 1 77.12 426 PRO A O 1
ATOM 3362 N N . PRO A 1 427 ? 10.898 -15.93 -15.422 1 78.56 427 PRO A N 1
ATOM 3363 C CA . PRO A 1 427 ? 11.688 -16.188 -14.219 1 78.56 427 PRO A CA 1
ATOM 3364 C C . PRO A 1 427 ? 12.195 -17.641 -14.148 1 78.56 427 PRO A C 1
ATOM 3366 O O . PRO A 1 427 ? 13.289 -17.891 -13.633 1 78.56 427 PRO A O 1
ATOM 3369 N N . MET A 1 428 ? 11.391 -18.531 -14.656 1 82.88 428 MET A N 1
ATOM 3370 C CA . MET A 1 428 ? 11.812 -19.938 -14.633 1 82.88 428 MET A CA 1
ATOM 3371 C C . MET A 1 428 ? 12.953 -20.172 -15.625 1 82.88 428 MET A C 1
ATOM 3373 O O . MET A 1 428 ? 13.773 -21.062 -15.43 1 82.88 428 MET A O 1
ATOM 3377 N N . VAL A 1 429 ? 12.992 -19.344 -16.641 1 83.25 429 VAL A N 1
ATOM 3378 C CA . VAL A 1 429 ? 14.109 -19.422 -17.578 1 83.25 429 VAL A CA 1
ATOM 3379 C C . VAL A 1 429 ? 15.398 -19.016 -16.859 1 83.25 429 VAL A C 1
ATOM 3381 O O . VAL A 1 429 ? 16.422 -19.688 -17 1 83.25 429 VAL A O 1
ATOM 3384 N N . ARG A 1 430 ? 15.305 -18.031 -16.188 1 79.88 430 ARG A N 1
ATOM 3385 C CA . ARG A 1 430 ? 16.469 -17.562 -15.445 1 79.88 430 ARG A CA 1
ATOM 3386 C C . ARG A 1 430 ? 16.906 -18.594 -14.414 1 79.88 430 ARG A C 1
ATOM 3388 O O . ARG A 1 430 ? 18.109 -18.828 -14.227 1 79.88 430 ARG A O 1
ATOM 3395 N N . LEU A 1 431 ? 15.914 -19.203 -13.766 1 80.69 431 LEU A N 1
ATOM 3396 C CA . LEU A 1 431 ? 16.234 -20.219 -12.773 1 80.69 431 LEU A CA 1
ATOM 3397 C C . LEU A 1 431 ? 16.891 -21.438 -13.438 1 80.69 431 LEU A C 1
ATOM 3399 O O . LEU A 1 431 ? 17.891 -21.953 -12.922 1 80.69 431 LEU A O 1
ATOM 3403 N N . TRP A 1 432 ? 16.375 -21.766 -14.5 1 83 432 TRP A N 1
ATOM 3404 C CA . TRP A 1 432 ? 16.906 -22.922 -15.219 1 83 432 TRP A CA 1
ATOM 3405 C C . TRP A 1 432 ? 18.344 -22.656 -15.664 1 83 432 TRP A C 1
ATOM 3407 O O . TRP A 1 432 ? 19.203 -23.531 -15.57 1 83 432 TRP A O 1
ATOM 3417 N N . GLN A 1 433 ? 18.578 -21.469 -16.062 1 78.5 433 GLN A N 1
ATOM 3418 C CA . GLN A 1 433 ? 19.922 -21.109 -16.5 1 78.5 433 GLN A CA 1
ATOM 3419 C C . GLN A 1 433 ? 20.922 -21.156 -15.352 1 78.5 433 GLN A C 1
ATOM 3421 O O . GLN A 1 433 ? 22.078 -21.547 -15.539 1 78.5 433 GLN A O 1
ATOM 3426 N N . ARG A 1 434 ? 20.469 -20.891 -14.227 1 76.12 434 ARG A N 1
ATOM 3427 C CA . ARG A 1 434 ? 21.328 -20.891 -13.047 1 76.12 434 ARG A CA 1
ATOM 3428 C C . ARG A 1 434 ? 21.547 -22.312 -12.539 1 76.12 434 ARG A C 1
ATOM 3430 O O . ARG A 1 434 ? 22.562 -22.609 -11.922 1 76.12 434 ARG A O 1
ATOM 3437 N N . LEU A 1 435 ? 20.609 -23.188 -12.828 1 78.56 435 LEU A N 1
ATOM 3438 C CA . LEU A 1 435 ? 20.641 -24.531 -12.266 1 78.56 435 LEU A CA 1
ATOM 3439 C C . LEU A 1 435 ? 21.328 -25.516 -13.219 1 78.56 435 LEU A C 1
ATOM 3441 O O . LEU A 1 435 ? 21.594 -26.656 -12.844 1 78.56 435 LEU A O 1
ATOM 3445 N N . GLN A 1 436 ? 21.531 -25.125 -14.367 1 72.31 436 GLN A N 1
ATOM 3446 C CA . GLN A 1 436 ? 22.109 -26.031 -15.352 1 72.31 436 GLN A CA 1
ATOM 3447 C C . GLN A 1 436 ? 23.406 -26.656 -14.82 1 72.31 436 GLN A C 1
ATOM 3449 O O . GLN A 1 436 ? 23.672 -27.844 -15.055 1 72.31 436 GLN A O 1
ATOM 3454 N N . GLY A 1 437 ? 24.141 -26.016 -13.938 1 62.97 437 GLY A N 1
ATOM 3455 C CA . GLY A 1 437 ? 25.359 -26.594 -13.391 1 62.97 437 GLY A CA 1
ATOM 3456 C C . GLY A 1 437 ? 25.109 -27.484 -12.195 1 62.97 437 GLY A C 1
ATOM 3457 O O . GLY A 1 437 ? 25.984 -28.25 -11.789 1 62.97 437 GLY A O 1
ATOM 3458 N N . LEU A 1 438 ? 23.859 -27.531 -11.797 1 64.44 438 LEU A N 1
ATOM 3459 C CA . LEU A 1 438 ? 23.578 -28.25 -10.562 1 64.44 438 LEU A CA 1
ATOM 3460 C C . LEU A 1 438 ? 23.406 -29.75 -10.828 1 64.44 438 LEU A C 1
ATOM 3462 O O . LEU A 1 438 ? 23.531 -30.562 -9.914 1 64.44 438 LEU A O 1
ATOM 3466 N N . ARG A 1 439 ? 23.062 -30.062 -12.039 1 63.22 439 ARG A N 1
ATOM 3467 C CA . ARG A 1 439 ? 22.922 -31.484 -12.32 1 63.22 439 ARG A CA 1
ATOM 3468 C C . ARG A 1 439 ? 24.219 -32.219 -12.016 1 63.22 439 ARG A C 1
ATOM 3470 O O . ARG A 1 439 ? 24.203 -33.438 -11.742 1 63.22 439 ARG A O 1
ATOM 3477 N N . GLU A 1 440 ? 25.281 -31.406 -11.922 1 60.69 440 GLU A N 1
ATOM 3478 C CA . GLU A 1 440 ? 26.578 -32 -11.633 1 60.69 440 GLU A CA 1
ATOM 3479 C C . GLU A 1 440 ? 26.875 -31.984 -10.141 1 60.69 440 GLU A C 1
ATOM 3481 O O . GLU A 1 440 ? 27.906 -32.5 -9.703 1 60.69 440 GLU A O 1
ATOM 3486 N N . LEU A 1 441 ? 25.969 -31.406 -9.391 1 59.25 441 LEU A N 1
ATOM 3487 C CA . LEU A 1 441 ? 26.188 -31.203 -7.961 1 59.25 441 LEU A CA 1
ATOM 3488 C C . LEU A 1 441 ? 26.391 -32.531 -7.238 1 59.25 441 LEU A C 1
ATOM 3490 O O . LEU A 1 441 ? 27.297 -32.656 -6.418 1 59.25 441 LEU A O 1
ATOM 3494 N N . PRO A 1 442 ? 25.594 -33.594 -7.457 1 56.69 442 PRO A N 1
ATOM 3495 C CA . PRO A 1 442 ? 25.812 -34.844 -6.73 1 56.69 442 PRO A CA 1
ATOM 3496 C C . PRO A 1 442 ? 27.219 -35.406 -6.941 1 56.69 442 PRO A C 1
ATOM 3498 O O . PRO A 1 442 ? 27.828 -35.906 -5.996 1 56.69 442 PRO A O 1
ATOM 3501 N N . GLU A 1 443 ? 27.562 -35.375 -8.133 1 56.84 443 GLU A N 1
ATOM 3502 C CA . GLU A 1 443 ? 28.906 -35.906 -8.414 1 56.84 443 GLU A CA 1
ATOM 3503 C C . GLU A 1 443 ? 29.984 -35.125 -7.691 1 56.84 443 GLU A C 1
ATOM 3505 O O . GLU A 1 443 ? 30.953 -35.688 -7.191 1 56.84 443 GLU A O 1
ATOM 3510 N N . ARG A 1 444 ? 29.625 -33.906 -7.508 1 56.78 444 ARG A N 1
ATOM 3511 C CA . ARG A 1 444 ? 30.594 -33.031 -6.844 1 56.78 444 ARG A CA 1
ATOM 3512 C C . ARG A 1 444 ? 30.562 -33.219 -5.332 1 56.78 444 ARG A C 1
ATOM 3514 O O . ARG A 1 444 ? 31.609 -33.219 -4.676 1 56.78 444 ARG A O 1
ATOM 3521 N N . LEU A 1 445 ? 29.438 -33.406 -4.859 1 56.66 445 LEU A N 1
ATOM 3522 C CA . LEU A 1 445 ? 29.281 -33.625 -3.42 1 56.66 445 LEU A CA 1
ATOM 3523 C C . LEU A 1 445 ? 29.766 -35 -3.012 1 56.66 445 LEU A C 1
ATOM 3525 O O . LEU A 1 445 ? 30.359 -35.188 -1.942 1 56.66 445 LEU A O 1
ATOM 3529 N N . ASN A 1 446 ? 29.5 -36.031 -3.803 1 54.44 446 ASN A N 1
ATOM 3530 C CA . ASN A 1 446 ? 30.047 -37.375 -3.562 1 54.44 446 ASN A CA 1
ATOM 3531 C C . ASN A 1 446 ? 31.578 -37.375 -3.619 1 54.44 446 ASN A C 1
ATOM 3533 O O . ASN A 1 446 ? 32.219 -38.125 -2.906 1 54.44 446 ASN A O 1
ATOM 3537 N N . GLY A 1 447 ? 32.094 -36.625 -4.512 1 49.25 447 GLY A N 1
ATOM 3538 C CA . GLY A 1 447 ? 33.531 -36.5 -4.566 1 49.25 447 GLY A CA 1
ATOM 3539 C C . GLY A 1 447 ? 34.125 -35.906 -3.307 1 49.25 447 GLY A C 1
ATOM 3540 O O . GLY A 1 447 ? 35.281 -36.219 -2.957 1 49.25 447 GLY A O 1
ATOM 3541 N N . LEU A 1 448 ? 33.375 -35.062 -2.711 1 45.62 448 LEU A N 1
ATOM 3542 C CA . LEU A 1 448 ? 33.906 -34.438 -1.492 1 45.62 448 LEU A CA 1
ATOM 3543 C C . LEU A 1 448 ? 33.875 -35.438 -0.328 1 45.62 448 LEU A C 1
ATOM 3545 O O . LEU A 1 448 ? 34.656 -35.312 0.617 1 45.62 448 LEU A O 1
ATOM 3549 N N . SER A 1 449 ? 32.938 -36.312 -0.305 1 39.59 449 SER A N 1
ATOM 3550 C CA . SER A 1 449 ? 32.875 -37.281 0.783 1 39.59 449 SER A CA 1
ATOM 3551 C C . SER A 1 449 ? 33.906 -38.406 0.575 1 39.59 449 SER A C 1
ATOM 3553 O O . SER A 1 449 ? 34.094 -39.281 1.437 1 39.59 449 SER A O 1
ATOM 3555 N N . LYS A 1 450 ? 34.438 -38.812 -0.625 1 39.38 450 LYS A N 1
ATOM 3556 C CA . LYS A 1 450 ? 35.469 -39.844 -0.684 1 39.38 450 LYS A CA 1
ATOM 3557 C C . LYS A 1 450 ? 36.812 -39.312 -0.168 1 39.38 450 LYS A C 1
ATOM 3559 O O . LYS A 1 450 ? 37.25 -38.25 -0.604 1 39.38 450 LYS A O 1
ATOM 3564 N N . PRO A 1 451 ? 37.281 -39.75 1.039 1 35.69 451 PRO A N 1
ATOM 3565 C CA . PRO A 1 451 ? 38.656 -39.438 1.521 1 35.69 451 PRO A CA 1
ATOM 3566 C C . PRO A 1 451 ? 39.688 -39.562 0.426 1 35.69 451 PRO A C 1
ATOM 3568 O O . PRO A 1 451 ? 39.5 -40.312 -0.543 1 35.69 451 PRO A O 1
ATOM 3571 N N . ALA A 1 452 ? 40.656 -38.75 0.385 1 37.25 452 ALA A N 1
ATOM 3572 C CA . ALA A 1 452 ? 41.906 -38.812 -0.369 1 37.25 452 ALA A CA 1
ATOM 3573 C C . ALA A 1 452 ? 42.531 -40.188 -0.297 1 37.25 452 ALA A C 1
ATOM 3575 O O . ALA A 1 452 ? 43.156 -40.562 0.707 1 37.25 452 ALA A O 1
ATOM 3576 N N . LEU A 1 453 ? 41.969 -41.281 -0.632 1 27.59 453 LEU A N 1
ATOM 3577 C CA . LEU A 1 453 ? 42.906 -42.406 -0.728 1 27.59 453 LEU A CA 1
ATOM 3578 C C . LEU A 1 453 ? 44.094 -42.031 -1.632 1 27.59 453 LEU A C 1
ATOM 3580 O O . LEU A 1 453 ? 43.906 -41.406 -2.668 1 27.59 453 LEU A O 1
ATOM 3584 N N . SER A 1 454 ? 45.406 -42 -1.104 1 30.12 454 SER A N 1
ATOM 3585 C CA . SER A 1 454 ? 46.812 -41.875 -1.554 1 30.12 454 SER A CA 1
ATOM 3586 C C . SER A 1 454 ? 47.062 -42.719 -2.799 1 30.12 454 SER A C 1
ATOM 3588 O O . SER A 1 454 ? 47.344 -43.906 -2.701 1 30.12 454 SER A O 1
ATOM 3590 N N . SER A 1 455 ? 46.219 -42.844 -3.779 1 25.3 455 SER A N 1
ATOM 3591 C CA . SER A 1 455 ? 46.688 -43.656 -4.906 1 25.3 455 SER A CA 1
ATOM 3592 C C . SER A 1 455 ? 47.938 -43.062 -5.516 1 25.3 455 SER A C 1
ATOM 3594 O O . SER A 1 455 ? 48 -41.875 -5.832 1 25.3 455 SER A O 1
ATOM 3596 N N . ASP A 1 456 ? 49.156 -43.625 -5.195 1 27.95 456 ASP A N 1
ATOM 3597 C CA . ASP A 1 456 ? 50.5 -43.688 -5.734 1 27.95 456 ASP A CA 1
ATOM 3598 C C . ASP A 1 456 ? 50.5 -43.906 -7.246 1 27.95 456 ASP A C 1
ATOM 3600 O O . ASP A 1 456 ? 50.875 -44.969 -7.73 1 27.95 456 ASP A O 1
ATOM 3604 N N . ARG A 1 457 ? 49.406 -43.656 -7.969 1 25.44 457 ARG A N 1
ATOM 3605 C CA . ARG A 1 457 ? 49.594 -44.125 -9.344 1 25.44 457 ARG A CA 1
ATOM 3606 C C . ARG A 1 457 ? 50.688 -43.344 -10.031 1 25.44 457 ARG A C 1
ATOM 3608 O O . ARG A 1 457 ? 50.688 -42.125 -10.016 1 25.44 457 ARG A O 1
ATOM 3615 N N . GLN A 1 458 ? 51.844 -44 -10.375 1 24.98 458 GLN A N 1
ATOM 3616 C CA . GLN A 1 458 ? 53.031 -43.844 -11.211 1 24.98 458 GLN A CA 1
ATOM 3617 C C . GLN A 1 458 ? 52.656 -43.5 -12.648 1 24.98 458 GLN A C 1
ATOM 3619 O O . GLN A 1 458 ? 52.219 -44.375 -13.398 1 24.98 458 GLN A O 1
ATOM 3624 N N . THR A 1 459 ? 51.781 -42.469 -12.875 1 23.52 459 THR A N 1
ATOM 3625 C CA . THR A 1 459 ? 51.438 -42.219 -14.273 1 23.52 459 THR A CA 1
ATOM 3626 C C . THR A 1 459 ? 52.688 -41.969 -15.094 1 23.52 459 THR A C 1
ATOM 3628 O O . THR A 1 459 ? 53.469 -41.031 -14.797 1 23.52 459 THR A O 1
ATOM 3631 N N . ARG A 1 460 ? 53.156 -43.031 -15.734 1 23.22 460 ARG A N 1
ATOM 3632 C CA . ARG A 1 460 ? 54.219 -43.125 -16.719 1 23.22 460 ARG A CA 1
ATOM 3633 C C . ARG A 1 460 ? 54.031 -42.156 -17.859 1 23.22 460 ARG A C 1
ATOM 3635 O O . ARG A 1 460 ? 52.875 -41.844 -18.219 1 23.22 460 ARG A O 1
ATOM 3642 N N . PRO A 1 461 ? 55.094 -41.438 -18.422 1 26.25 461 PRO A N 1
ATOM 3643 C CA . PRO A 1 461 ? 55.344 -40.344 -19.359 1 26.25 461 PRO A CA 1
ATOM 3644 C C . PRO A 1 461 ? 54.938 -40.688 -20.781 1 26.25 461 PRO A C 1
ATOM 3646 O O . PRO A 1 461 ? 55.312 -39.969 -21.719 1 26.25 461 PRO A O 1
ATOM 3649 N N . ASN A 1 462 ? 53.719 -41.312 -21.031 1 20.38 462 ASN A N 1
ATOM 3650 C CA . ASN A 1 462 ? 53.719 -41.812 -22.406 1 20.38 462 ASN A CA 1
ATOM 3651 C C . ASN A 1 462 ? 53.812 -40.656 -23.422 1 20.38 462 ASN A C 1
ATOM 3653 O O . ASN A 1 462 ? 53.25 -39.594 -23.203 1 20.38 462 ASN A O 1
ATOM 3657 N N . GLU A 1 463 ? 54.688 -40.75 -24.453 1 20.59 463 GLU A N 1
ATOM 3658 C CA . GLU A 1 463 ? 55.406 -40.031 -25.516 1 20.59 463 GLU A CA 1
ATOM 3659 C C . GLU A 1 463 ? 54.469 -39.625 -26.641 1 20.59 463 GLU A C 1
ATOM 3661 O O . GLU A 1 463 ? 54.875 -38.906 -27.562 1 20.59 463 GLU A O 1
ATOM 3666 N N . ASP A 1 464 ? 53.25 -40.156 -26.781 1 20.92 464 ASP A N 1
ATOM 3667 C CA . ASP A 1 464 ? 52.969 -40.281 -28.203 1 20.92 464 ASP A CA 1
ATOM 3668 C C . ASP A 1 464 ? 52.656 -38.938 -28.828 1 20.92 464 ASP A C 1
ATOM 3670 O O . ASP A 1 464 ? 51.969 -38.094 -28.219 1 20.92 464 ASP A O 1
ATOM 3674 N N . HIS A 1 465 ? 53.25 -38.5 -30.016 1 20.78 465 HIS A N 1
ATOM 3675 C CA . HIS A 1 465 ? 53.656 -37.438 -30.906 1 20.78 465 HIS A CA 1
ATOM 3676 C C . HIS A 1 465 ? 52.469 -36.906 -31.719 1 20.78 465 HIS A C 1
ATOM 3678 O O . HIS A 1 465 ? 52.594 -35.969 -32.5 1 20.78 465 HIS A O 1
ATOM 3684 N N . GLY A 1 466 ? 51.344 -37.656 -31.781 1 19.78 466 GLY A N 1
ATOM 3685 C CA . GLY A 1 466 ? 50.75 -37.531 -33.125 1 19.78 466 GLY A CA 1
ATOM 3686 C C . GLY A 1 466 ? 50.312 -36.125 -33.438 1 19.78 466 GLY A C 1
ATOM 3687 O O . GLY A 1 466 ? 50.188 -35.281 -32.531 1 19.78 466 GLY A O 1
ATOM 3688 N N . ARG A 1 467 ? 50.094 -35.75 -34.75 1 21.84 467 ARG A N 1
ATOM 3689 C CA . ARG A 1 467 ? 50.062 -34.781 -35.812 1 21.84 467 ARG A CA 1
ATOM 3690 C C . ARG A 1 467 ? 48.75 -33.969 -35.781 1 21.84 467 ARG A C 1
ATOM 3692 O O . ARG A 1 467 ? 47.75 -34.406 -36.312 1 21.84 467 ARG A O 1
ATOM 3699 N N . ASP A 1 468 ? 48.281 -33.438 -34.656 1 20.05 468 ASP A N 1
ATOM 3700 C CA . ASP A 1 468 ? 46.938 -32.906 -34.562 1 20.05 468 ASP A CA 1
ATOM 3701 C C . ASP A 1 468 ? 46.75 -31.703 -35.469 1 20.05 468 ASP A C 1
ATOM 3703 O O . ASP A 1 468 ? 47.438 -30.703 -35.344 1 20.05 468 ASP A O 1
ATOM 3707 N N . SER A 1 469 ? 46.406 -31.969 -36.719 1 21.14 469 SER A N 1
ATOM 3708 C CA . SER A 1 469 ? 46.188 -30.984 -37.781 1 21.14 469 SER A CA 1
ATOM 3709 C C . SER A 1 469 ? 45.188 -29.922 -37.375 1 21.14 469 SER A C 1
ATOM 3711 O O . SER A 1 469 ? 44.188 -30.219 -36.719 1 21.14 469 SER A O 1
ATOM 3713 N N . SER A 1 470 ? 45.625 -28.594 -37.344 1 19.91 470 SER A N 1
ATOM 3714 C CA . SER A 1 470 ? 45.219 -27.297 -36.812 1 19.91 470 SER A CA 1
ATOM 3715 C C . SER A 1 470 ? 44.062 -26.719 -37.594 1 19.91 470 SER A C 1
ATOM 3717 O O . SER A 1 470 ? 43.969 -25.5 -37.75 1 19.91 470 SER A O 1
ATOM 3719 N N . LEU A 1 471 ? 43.188 -27.578 -38.219 1 21.38 471 LEU A N 1
ATOM 3720 C CA . LEU A 1 471 ? 42.406 -26.828 -39.188 1 21.38 471 LEU A CA 1
ATOM 3721 C C . LEU A 1 471 ? 41.688 -25.656 -38.531 1 21.38 471 LEU A C 1
ATOM 3723 O O . LEU A 1 471 ? 41.281 -25.75 -37.375 1 21.38 471 LEU A O 1
ATOM 3727 N N . PRO A 1 472 ? 41.812 -24.359 -39.125 1 24.36 472 PRO A N 1
ATOM 3728 C CA . PRO A 1 472 ? 41.562 -22.969 -38.719 1 24.36 472 PRO A CA 1
ATOM 3729 C C . PRO A 1 472 ? 40.062 -22.688 -38.531 1 24.36 472 PRO A C 1
ATOM 3731 O O . PRO A 1 472 ? 39.375 -22.312 -39.5 1 24.36 472 PRO A O 1
ATOM 3734 N N . GLY A 1 473 ? 39.25 -23.625 -38.031 1 19.75 473 GLY A N 1
ATOM 3735 C CA . GLY A 1 473 ? 37.812 -23.453 -38.25 1 19.75 473 GLY A CA 1
ATOM 3736 C C . GLY A 1 473 ? 37.312 -22.094 -37.844 1 19.75 473 GLY A C 1
ATOM 3737 O O . GLY A 1 473 ? 37.969 -21.359 -37.094 1 19.75 473 GLY A O 1
ATOM 3738 N N . SER A 1 474 ? 36.188 -21.609 -38.531 1 23.34 474 SER A N 1
ATOM 3739 C CA . SER A 1 474 ? 35.5 -20.344 -38.719 1 23.34 474 SER A CA 1
ATOM 3740 C C . SER A 1 474 ? 35.031 -19.766 -37.406 1 23.34 474 SER A C 1
ATOM 3742 O O . SER A 1 474 ? 34.688 -20.5 -36.469 1 23.34 474 SER A O 1
ATOM 3744 N N . PRO A 1 475 ? 35.281 -18.406 -37.094 1 22.97 475 PRO A N 1
ATOM 3745 C CA . PRO A 1 475 ? 35.312 -17.547 -35.938 1 22.97 475 PRO A CA 1
ATOM 3746 C C . PRO A 1 475 ? 33.969 -17.422 -35.25 1 22.97 475 PRO A C 1
ATOM 3748 O O . PRO A 1 475 ? 33.75 -16.531 -34.438 1 22.97 475 PRO A O 1
ATOM 3751 N N . THR A 1 476 ? 32.938 -18.094 -35.781 1 23.45 476 THR A N 1
ATOM 3752 C CA . THR A 1 476 ? 31.656 -17.656 -35.25 1 23.45 476 THR A CA 1
ATOM 3753 C C . THR A 1 476 ? 31.625 -17.734 -33.75 1 23.45 476 THR A C 1
ATOM 3755 O O . THR A 1 476 ? 31.391 -18.812 -33.188 1 23.45 476 THR A O 1
ATOM 3758 N N . ASP A 1 477 ? 32.625 -17.188 -33.062 1 22 477 ASP A N 1
ATOM 3759 C CA . ASP A 1 477 ? 33.062 -17.312 -31.672 1 22 477 ASP A CA 1
ATOM 3760 C C . ASP A 1 477 ? 32 -16.766 -30.719 1 22 477 ASP A C 1
ATOM 3762 O O . ASP A 1 477 ? 31.922 -15.547 -30.516 1 22 477 ASP A O 1
ATOM 3766 N N . LEU A 1 478 ? 30.719 -17.172 -30.922 1 23.31 478 LEU A N 1
ATOM 3767 C CA . LEU A 1 478 ? 29.719 -16.734 -29.969 1 23.31 478 LEU A CA 1
ATOM 3768 C C . LEU A 1 478 ? 30.234 -16.844 -28.531 1 23.31 478 LEU A C 1
ATOM 3770 O O . LEU A 1 478 ? 30.625 -17.938 -28.094 1 23.31 478 LEU A O 1
ATOM 3774 N N . MET A 1 479 ? 30.953 -15.844 -28.062 1 23.5 479 MET A N 1
ATOM 3775 C CA . MET A 1 479 ? 31.578 -15.703 -26.75 1 23.5 479 MET A CA 1
ATOM 3776 C C . MET A 1 479 ? 30.688 -16.266 -25.656 1 23.5 479 MET A C 1
ATOM 3778 O O . MET A 1 479 ? 29.641 -15.695 -25.344 1 23.5 479 MET A O 1
ATOM 3782 N N . PHE A 1 480 ? 30.609 -17.547 -25.625 1 24.56 480 PHE A N 1
ATOM 3783 C CA . PHE A 1 480 ? 30.156 -18.344 -24.484 1 24.56 480 PHE A CA 1
ATOM 3784 C C . PHE A 1 480 ? 30.75 -17.828 -23.188 1 24.56 480 PHE A C 1
ATOM 3786 O O . PHE A 1 480 ? 31.969 -17.781 -23.031 1 24.56 480 PHE A O 1
ATOM 3793 N N . PHE A 1 481 ? 30.266 -16.672 -22.734 1 25.03 481 PHE A N 1
ATOM 3794 C CA . PHE A 1 481 ? 30.641 -16.297 -21.375 1 25.03 481 PHE A CA 1
ATOM 3795 C C . PHE A 1 481 ? 30.734 -17.516 -20.469 1 25.03 481 PHE A C 1
ATOM 3797 O O . PHE A 1 481 ? 29.719 -18.141 -20.141 1 25.03 481 PHE A O 1
ATOM 3804 N N . ASN A 1 482 ? 31.719 -18.328 -20.703 1 25.67 482 ASN A N 1
ATOM 3805 C CA . ASN A 1 482 ? 32.281 -19.391 -19.859 1 25.67 482 ASN A CA 1
ATOM 3806 C C . ASN A 1 482 ? 32.406 -18.938 -18.406 1 25.67 482 ASN A C 1
ATOM 3808 O O . ASN A 1 482 ? 33.5 -18.5 -17.984 1 25.67 482 ASN A O 1
ATOM 3812 N N . SER A 1 483 ? 31.719 -18 -17.953 1 27.75 483 SER A N 1
ATOM 3813 C CA . SER A 1 483 ? 31.953 -17.719 -16.531 1 27.75 483 SER A CA 1
ATOM 3814 C C . SER A 1 483 ? 31.859 -19 -15.703 1 27.75 483 SER A C 1
ATOM 3816 O O . SER A 1 483 ? 30.766 -19.547 -15.531 1 27.75 483 SER A O 1
ATOM 3818 N N . THR A 1 484 ? 32.875 -19.906 -15.82 1 27.83 484 THR A N 1
ATOM 3819 C CA . THR A 1 484 ? 33.188 -20.938 -14.852 1 27.83 484 THR A CA 1
ATOM 3820 C C . THR A 1 484 ? 33.094 -20.406 -13.43 1 27.83 484 THR A C 1
ATOM 3822 O O . THR A 1 484 ? 33.906 -19.562 -13.016 1 27.83 484 THR A O 1
ATOM 3825 N N . LEU A 1 485 ? 31.984 -20.281 -12.938 1 29.89 485 LEU A N 1
ATOM 3826 C CA . LEU A 1 485 ? 31.922 -20 -11.508 1 29.89 485 LEU A CA 1
ATOM 3827 C C . LEU A 1 485 ? 32.812 -20.969 -10.719 1 29.89 485 LEU A C 1
ATOM 3829 O O . LEU A 1 485 ? 32.688 -22.188 -10.867 1 29.89 485 LEU A O 1
ATOM 3833 N N . PRO A 1 486 ? 34.156 -20.672 -10.477 1 29.56 486 PRO A N 1
ATOM 3834 C CA . PRO A 1 486 ? 35 -21.547 -9.68 1 29.56 486 PRO A CA 1
ATOM 3835 C C . PRO A 1 486 ? 34.281 -22.125 -8.461 1 29.56 486 PRO A C 1
ATOM 3837 O O . PRO A 1 486 ? 33.781 -21.375 -7.633 1 29.56 486 PRO A O 1
ATOM 3840 N N . PHE A 1 487 ? 33.75 -23.281 -8.555 1 29.11 487 PHE A N 1
ATOM 3841 C CA . PHE A 1 487 ? 33.125 -24.125 -7.539 1 29.11 487 PHE A CA 1
ATOM 3842 C C . PHE A 1 487 ? 34.125 -24.453 -6.43 1 29.11 487 PHE A C 1
ATOM 3844 O O . PHE A 1 487 ? 33.812 -25.25 -5.539 1 29.11 487 PHE A O 1
ATOM 3851 N N . GLU A 1 488 ? 35.5 -24.266 -6.559 1 32.09 488 GLU A N 1
ATOM 3852 C CA . GLU A 1 488 ? 36.375 -24.625 -5.445 1 32.09 488 GLU A CA 1
ATOM 3853 C C . GLU A 1 488 ? 35.781 -24.156 -4.113 1 32.09 488 GLU A C 1
ATOM 3855 O O . GLU A 1 488 ? 36.031 -24.766 -3.074 1 32.09 488 GLU A O 1
ATOM 3860 N N . SER A 1 489 ? 35.5 -22.828 -4.004 1 29.61 489 SER A N 1
ATOM 3861 C CA . SER A 1 489 ? 35.125 -22.328 -2.686 1 29.61 489 SER A CA 1
ATOM 3862 C C . SER A 1 489 ? 33.688 -22.75 -2.316 1 29.61 489 SER A C 1
ATOM 3864 O O . SER A 1 489 ? 32.812 -21.891 -2.141 1 29.61 489 SER A O 1
ATOM 3866 N N . LEU A 1 490 ? 33.062 -23.688 -2.812 1 30.55 490 LEU A N 1
ATOM 3867 C CA . LEU A 1 490 ? 31.828 -24.344 -2.406 1 30.55 490 LEU A CA 1
ATOM 3868 C C . LEU A 1 490 ? 31.875 -24.734 -0.935 1 30.55 490 LEU A C 1
ATOM 3870 O O . LEU A 1 490 ? 30.984 -25.406 -0.438 1 30.55 490 LEU A O 1
ATOM 3874 N N . SER A 1 491 ? 33.062 -24.953 -0.36 1 29.89 491 SER A N 1
ATOM 3875 C CA . SER A 1 491 ? 33.031 -25.266 1.062 1 29.89 491 SER A CA 1
ATOM 3876 C C . SER A 1 491 ? 31.969 -24.438 1.789 1 29.89 491 SER A C 1
ATOM 3878 O O . SER A 1 491 ? 30.984 -24.984 2.283 1 29.89 491 SER A O 1
ATOM 3880 N N . GLY A 1 492 ? 32.375 -23.797 3.002 1 30.33 492 GLY A N 1
ATOM 3881 C CA . GLY A 1 492 ? 31.625 -23.141 4.074 1 30.33 492 GLY A CA 1
ATOM 3882 C C . GLY A 1 492 ? 30.734 -22.016 3.588 1 30.33 492 GLY A C 1
ATOM 3883 O O . GLY A 1 492 ? 30.031 -21.391 4.379 1 30.33 492 GLY A O 1
ATOM 3884 N N . ASP A 1 493 ? 31.078 -21.219 2.537 1 30.77 493 ASP A N 1
ATOM 3885 C CA . ASP A 1 493 ? 30.672 -19.828 2.379 1 30.77 493 ASP A CA 1
ATOM 3886 C C . ASP A 1 493 ? 29.312 -19.75 1.675 1 30.77 493 ASP A C 1
ATOM 3888 O O . ASP A 1 493 ? 29.078 -20.453 0.689 1 30.77 493 ASP A O 1
ATOM 3892 N N . PHE A 1 494 ? 28.141 -19.141 2.303 1 34.72 494 PHE A N 1
ATOM 3893 C CA . PHE A 1 494 ? 26.844 -18.469 2.156 1 34.72 494 PHE A CA 1
ATOM 3894 C C . PHE A 1 494 ? 26.75 -17.766 0.811 1 34.72 494 PHE A C 1
ATOM 3896 O O . PHE A 1 494 ? 25.719 -17.203 0.469 1 34.72 494 PHE A O 1
ATOM 3903 N N . ALA A 1 495 ? 27.891 -17.75 0.083 1 37.69 495 ALA A N 1
ATOM 3904 C CA . ALA A 1 495 ? 27.938 -16.953 -1.144 1 37.69 495 ALA A CA 1
ATOM 3905 C C . ALA A 1 495 ? 27.172 -17.656 -2.27 1 37.69 495 ALA A C 1
ATOM 3907 O O . ALA A 1 495 ? 26.5 -17 -3.074 1 37.69 495 ALA A O 1
ATOM 3908 N N . PHE A 1 496 ? 27.281 -18.969 -2.365 1 37.81 496 PHE A N 1
ATOM 3909 C CA . PHE A 1 496 ? 26.625 -19.672 -3.459 1 37.81 496 PHE A CA 1
ATOM 3910 C C . PHE A 1 496 ? 25.109 -19.5 -3.395 1 37.81 496 PHE A C 1
ATOM 3912 O O . PHE A 1 496 ? 24.469 -19.219 -4.41 1 37.81 496 PHE A O 1
ATOM 3919 N N . LEU A 1 497 ? 24.609 -19.922 -2.252 1 41.25 497 LEU A N 1
ATOM 3920 C CA . LEU A 1 497 ? 23.156 -19.766 -2.104 1 41.25 497 LEU A CA 1
ATOM 3921 C C . LEU A 1 497 ? 22.719 -18.344 -2.414 1 41.25 497 LEU A C 1
ATOM 3923 O O . LEU A 1 497 ? 21.641 -18.125 -2.965 1 41.25 497 LEU A O 1
ATOM 3927 N N . SER A 1 498 ? 23.656 -17.469 -2.096 1 44.16 498 SER A N 1
ATOM 3928 C CA . SER A 1 498 ? 23.391 -16.078 -2.422 1 44.16 498 SER A CA 1
ATOM 3929 C C . SER A 1 498 ? 23.375 -15.852 -3.932 1 44.16 498 SER A C 1
ATOM 3931 O O . SER A 1 498 ? 22.547 -15.086 -4.438 1 44.16 498 SER A O 1
ATOM 3933 N N . ASP A 1 499 ? 24.344 -16.641 -4.527 1 42.25 499 ASP A N 1
ATOM 3934 C CA . ASP A 1 499 ? 24.484 -16.453 -5.969 1 42.25 499 ASP A CA 1
ATOM 3935 C C . ASP A 1 499 ? 23.281 -17 -6.723 1 42.25 499 ASP A C 1
ATOM 3937 O O . ASP A 1 499 ? 22.906 -16.484 -7.777 1 42.25 499 ASP A O 1
ATOM 3941 N N . ILE A 1 500 ? 22.953 -18.188 -6.199 1 42.31 500 ILE A N 1
ATOM 3942 C CA . ILE A 1 500 ? 21.844 -18.75 -6.934 1 42.31 500 ILE A CA 1
ATOM 3943 C C . ILE A 1 500 ? 20.531 -18.078 -6.5 1 42.31 500 ILE A C 1
ATOM 3945 O O . ILE A 1 500 ? 19.469 -18.406 -7.012 1 42.31 500 ILE A O 1
ATOM 3949 N N . GLY A 1 501 ? 20.641 -16.984 -5.785 1 41.25 501 GLY A N 1
ATOM 3950 C CA . GLY A 1 501 ? 19.516 -16.141 -5.426 1 41.25 501 GLY A CA 1
ATOM 3951 C C . GLY A 1 501 ? 18.672 -16.719 -4.309 1 41.25 501 GLY A C 1
ATOM 3952 O O . GLY A 1 501 ? 17.5 -16.344 -4.156 1 41.25 501 GLY A O 1
ATOM 3953 N N . ILE A 1 502 ? 19 -17.953 -3.857 1 40.53 502 ILE A N 1
ATOM 3954 C CA . ILE A 1 502 ? 18.281 -18.484 -2.697 1 40.53 502 ILE A CA 1
ATOM 3955 C C . ILE A 1 502 ? 18.734 -17.766 -1.437 1 40.53 502 ILE A C 1
ATOM 3957 O O . ILE A 1 502 ? 19.922 -17.766 -1.098 1 40.53 502 ILE A O 1
ATOM 3961 N N . GLY A 1 503 ? 18.141 -16.734 -1.097 1 38.84 503 GLY A N 1
ATOM 3962 C CA . GLY A 1 503 ? 18.5 -15.961 0.081 1 38.84 503 GLY A CA 1
ATOM 3963 C C . GLY A 1 503 ? 18.734 -16.812 1.31 1 38.84 503 GLY A C 1
ATOM 3964 O O . GLY A 1 503 ? 18.109 -17.875 1.46 1 38.84 503 GLY A O 1
ATOM 3965 N N . ILE A 1 504 ? 19.922 -16.828 1.846 1 35.84 504 ILE A N 1
ATOM 3966 C CA . ILE A 1 504 ? 20.344 -17.5 3.082 1 35.84 504 ILE A CA 1
ATOM 3967 C C . ILE A 1 504 ? 19.25 -17.328 4.141 1 35.84 504 ILE A C 1
ATOM 3969 O O . ILE A 1 504 ? 19.203 -18.078 5.117 1 35.84 504 ILE A O 1
ATOM 3973 N N . ASP A 1 505 ? 18.766 -16.203 4.41 1 35.59 505 ASP A N 1
ATOM 3974 C CA . ASP A 1 505 ? 18.047 -15.859 5.633 1 35.59 505 ASP A CA 1
ATOM 3975 C C . ASP A 1 505 ? 16.625 -16.422 5.613 1 35.59 505 ASP A C 1
ATOM 3977 O O . ASP A 1 505 ? 15.781 -16.031 6.418 1 35.59 505 ASP A O 1
ATOM 3981 N N . GLY A 1 506 ? 16.391 -17.641 4.945 1 32.34 506 GLY A N 1
ATOM 3982 C CA . GLY A 1 506 ? 15.227 -18.5 5.051 1 32.34 506 GLY A CA 1
ATOM 3983 C C . GLY A 1 506 ? 14.203 -18.266 3.951 1 32.34 506 GLY A C 1
ATOM 3984 O O . GLY A 1 506 ? 13.258 -19.047 3.807 1 32.34 506 GLY A O 1
ATOM 3985 N N . PHE A 1 507 ? 13.672 -17.078 3.811 1 33.97 507 PHE A N 1
ATOM 3986 C CA . PHE A 1 507 ? 12.688 -17.047 2.736 1 33.97 507 PHE A CA 1
ATOM 3987 C C . PHE A 1 507 ? 13.344 -17.266 1.384 1 33.97 507 PHE A C 1
ATOM 3989 O O . PHE A 1 507 ? 14.492 -16.875 1.173 1 33.97 507 PHE A O 1
ATOM 3996 N N . PRO A 1 508 ? 12.953 -18.281 0.788 1 34.94 508 PRO A N 1
ATOM 3997 C CA . PRO A 1 508 ? 13.469 -18.297 -0.585 1 34.94 508 PRO A CA 1
ATOM 3998 C C . PRO A 1 508 ? 13.539 -16.906 -1.198 1 34.94 508 PRO A C 1
ATOM 4000 O O . PRO A 1 508 ? 12.516 -16.234 -1.361 1 34.94 508 PRO A O 1
ATOM 4003 N N . ASP A 1 509 ? 14.172 -15.938 -0.657 1 35.09 509 ASP A N 1
ATOM 4004 C CA . ASP A 1 509 ? 14.359 -14.672 -1.359 1 35.09 509 ASP A CA 1
ATOM 4005 C C . ASP A 1 509 ? 14.641 -14.906 -2.844 1 35.09 509 ASP A C 1
ATOM 4007 O O . ASP A 1 509 ? 15.789 -15.07 -3.25 1 35.09 509 ASP A O 1
ATOM 4011 N N . PHE A 1 510 ? 13.914 -15.75 -3.352 1 36.06 510 PHE A N 1
ATOM 4012 C CA . PHE A 1 510 ? 13.914 -15.797 -4.809 1 36.06 510 PHE A CA 1
ATOM 4013 C C . PHE A 1 510 ? 13.789 -14.391 -5.391 1 36.06 510 PHE A C 1
ATOM 4015 O O . PHE A 1 510 ? 13.406 -14.227 -6.551 1 36.06 510 PHE A O 1
ATOM 4022 N N . SER A 1 511 ? 13.617 -13.43 -4.551 1 36.16 511 SER A N 1
ATOM 4023 C CA . SER A 1 511 ? 13.609 -12.039 -4.984 1 36.16 511 SER A CA 1
ATOM 4024 C C . SER A 1 511 ? 14.734 -11.758 -5.969 1 36.16 511 SER A C 1
ATOM 4026 O O . SER A 1 511 ? 14.703 -10.758 -6.688 1 36.16 511 SER A O 1
ATOM 4028 N N . PHE A 1 512 ? 15.789 -12.383 -5.738 1 35.38 512 PHE A N 1
ATOM 4029 C CA . PHE A 1 512 ? 16.844 -12.203 -6.719 1 35.38 512 PHE A CA 1
ATOM 4030 C C . PHE A 1 512 ? 16.375 -12.602 -8.109 1 35.38 512 PHE A C 1
ATOM 4032 O O . PHE A 1 512 ? 16.984 -12.211 -9.117 1 35.38 512 PHE A O 1
ATOM 4039 N N . LEU A 1 513 ? 15.633 -13.594 -8.086 1 35.25 513 LEU A N 1
ATOM 4040 C CA . LEU A 1 513 ? 15.023 -13.883 -9.375 1 35.25 513 LEU A CA 1
ATOM 4041 C C . LEU A 1 513 ? 14.273 -12.672 -9.914 1 35.25 513 LEU A C 1
ATOM 4043 O O . LEU A 1 513 ? 13.945 -12.617 -11.102 1 35.25 513 LEU A O 1
ATOM 4047 N N . LEU A 1 514 ? 13.703 -12.008 -8.977 1 34.16 514 LEU A N 1
ATOM 4048 C CA . LEU A 1 514 ? 12.898 -10.867 -9.406 1 34.16 514 LEU A CA 1
ATOM 4049 C C . LEU A 1 514 ? 13.781 -9.664 -9.711 1 34.16 514 LEU A C 1
ATOM 4051 O O . LEU A 1 514 ? 13.336 -8.711 -10.359 1 34.16 514 LEU A O 1
ATOM 4055 N N . HIS A 1 515 ? 14.773 -9.383 -8.914 1 32.81 515 HIS A N 1
ATOM 4056 C CA . HIS A 1 515 ? 15.469 -8.117 -9.164 1 32.81 515 HIS A CA 1
ATOM 4057 C C . HIS A 1 515 ? 16.531 -8.281 -10.25 1 32.81 515 HIS A C 1
ATOM 4059 O O . HIS A 1 515 ? 17.375 -9.164 -10.156 1 32.81 515 HIS A O 1
ATOM 4065 N N . GLU A 1 516 ? 16.172 -8.062 -11.344 1 34.28 516 GLU A N 1
ATOM 4066 C CA . GLU A 1 516 ? 17.25 -7.73 -12.273 1 34.28 516 GLU A CA 1
ATOM 4067 C C . GLU A 1 516 ? 18.312 -6.848 -11.609 1 34.28 516 GLU A C 1
ATOM 4069 O O . GLU A 1 516 ? 17.969 -5.992 -10.789 1 34.28 516 GLU A O 1
ATOM 4074 N N . PRO A 1 517 ? 19.625 -7.293 -11.516 1 30.11 517 PRO A N 1
ATOM 4075 C CA . PRO A 1 517 ? 20.625 -6.332 -11.023 1 30.11 517 PRO A CA 1
ATOM 4076 C C . PRO A 1 517 ? 20.312 -4.898 -11.453 1 30.11 517 PRO A C 1
ATOM 4078 O O . PRO A 1 517 ? 19.906 -4.664 -12.594 1 30.11 517 PRO A O 1
ATOM 4081 N N . LEU A 1 518 ? 19.891 -4.051 -10.555 1 28.12 518 LEU A N 1
ATOM 4082 C CA . LEU A 1 518 ? 19.938 -2.631 -10.875 1 28.12 518 LEU A CA 1
ATOM 4083 C C . LEU A 1 518 ? 21.219 -2.281 -11.617 1 28.12 518 LEU A C 1
ATOM 4085 O O . LEU A 1 518 ? 22.312 -2.344 -11.055 1 28.12 518 LEU A O 1
ATOM 4089 N N . GLU A 1 519 ? 21.469 -2.725 -12.812 1 25.38 519 GLU A N 1
ATOM 4090 C CA . GLU A 1 519 ? 22.531 -2.041 -13.555 1 25.38 519 GLU A CA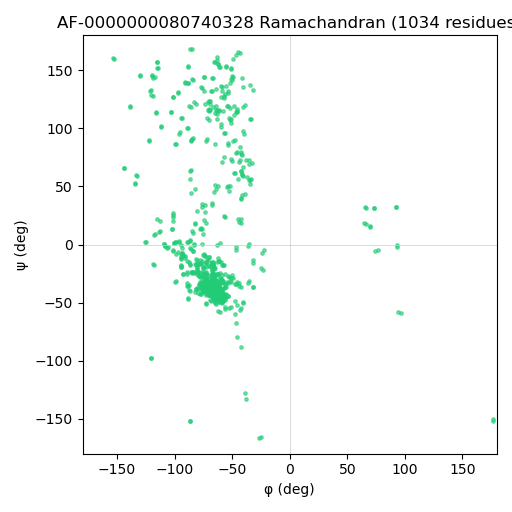 1
ATOM 4091 C C . GLU A 1 519 ? 22.25 -0.544 -13.648 1 25.38 519 GLU A C 1
ATOM 4093 O O . GLU A 1 519 ? 21.109 -0.133 -13.883 1 25.38 519 GLU A O 1
ATOM 4098 N N . MET B 1 1 ? -20.734 9.719 -14.414 1 18.38 1 MET B N 1
ATOM 4099 C CA . MET B 1 1 ? -20.734 11.062 -14.969 1 18.38 1 MET B CA 1
ATOM 4100 C C . MET B 1 1 ? -19.484 11.297 -15.812 1 18.38 1 MET B C 1
ATOM 4102 O O . MET B 1 1 ? -18.453 10.641 -15.602 1 18.38 1 MET B O 1
ATOM 4106 N N . GLY B 1 2 ? -19.562 11.898 -17.062 1 20.03 2 GLY B N 1
ATOM 4107 C CA . GLY B 1 2 ? -18.844 12.156 -18.297 1 20.03 2 GLY B CA 1
ATOM 4108 C C . GLY B 1 2 ? -17.531 12.883 -18.062 1 20.03 2 GLY B C 1
ATOM 4109 O O . GLY B 1 2 ? -17.516 14 -17.547 1 20.03 2 GLY B O 1
ATOM 4110 N N . MET B 1 3 ? -16.641 12.258 -17.625 1 21.92 3 MET B N 1
ATOM 4111 C CA . MET B 1 3 ? -15.383 12.969 -17.391 1 21.92 3 MET B CA 1
ATOM 4112 C C . MET B 1 3 ? -15.008 13.82 -18.594 1 21.92 3 MET B C 1
ATOM 4114 O O . MET B 1 3 ? -14.711 13.289 -19.672 1 21.92 3 MET B O 1
ATOM 4118 N N . PRO B 1 4 ? -15.602 15.07 -18.859 1 21.55 4 PRO B N 1
ATOM 4119 C CA . PRO B 1 4 ? -15.617 15.961 -20.031 1 21.55 4 PRO B CA 1
ATOM 4120 C C . PRO B 1 4 ? -14.227 16.219 -20.594 1 21.55 4 PRO B C 1
ATOM 4122 O O . PRO B 1 4 ? -13.227 15.977 -19.906 1 21.55 4 PRO B O 1
ATOM 4125 N N . SER B 1 5 ? -14.094 16.656 -21.891 1 25.53 5 SER B N 1
ATOM 4126 C CA . SER B 1 5 ? -13.375 17.422 -22.906 1 25.53 5 SER B CA 1
ATOM 4127 C C . SER B 1 5 ? -12.703 18.656 -22.297 1 25.53 5 SER B C 1
ATOM 4129 O O . SER B 1 5 ? -12 19.391 -23 1 25.53 5 SER B O 1
ATOM 4131 N N . ALA B 1 6 ? -13.062 19 -21.094 1 27.69 6 ALA B N 1
ATOM 4132 C CA . ALA B 1 6 ? -12.68 20.297 -20.547 1 27.69 6 ALA B CA 1
ATOM 4133 C C . ALA B 1 6 ? -11.188 20.344 -20.234 1 27.69 6 ALA B C 1
ATOM 4135 O O . ALA B 1 6 ? -10.602 21.422 -20.109 1 27.69 6 ALA B O 1
ATOM 4136 N N . LEU B 1 7 ? -10.602 19.203 -19.828 1 27.53 7 LEU B N 1
ATOM 4137 C CA . LEU B 1 7 ? -9.203 19.406 -19.469 1 27.53 7 LEU B CA 1
ATOM 4138 C C . LEU B 1 7 ? -8.359 19.672 -20.719 1 27.53 7 LEU B C 1
ATOM 4140 O O . LEU B 1 7 ? -7.383 20.422 -20.656 1 27.53 7 LEU B O 1
ATOM 4144 N N . LEU B 1 8 ? -8.797 19.094 -21.844 1 28.47 8 LEU B N 1
ATOM 4145 C CA . LEU B 1 8 ? -8.078 19.5 -23.062 1 28.47 8 LEU B CA 1
ATOM 4146 C C . LEU B 1 8 ? -8.438 20.938 -23.453 1 28.47 8 LEU B C 1
ATOM 4148 O O . LEU B 1 8 ? -7.629 21.641 -24.062 1 28.47 8 LEU B O 1
ATOM 4152 N N . SER B 1 9 ? -9.703 21.297 -23.172 1 27.81 9 SER B N 1
ATOM 4153 C CA . SER B 1 9 ? -10.133 22.625 -23.562 1 27.81 9 SER B CA 1
ATOM 4154 C C . SER B 1 9 ? -9.531 23.703 -22.656 1 27.81 9 SER B C 1
ATOM 4156 O O . SER B 1 9 ? -9.281 24.828 -23.094 1 27.81 9 SER B O 1
ATOM 4158 N N . LYS B 1 10 ? -9.508 23.422 -21.359 1 31.5 10 LYS B N 1
ATOM 4159 C CA . LYS B 1 10 ? -8.984 24.5 -20.516 1 31.5 10 LYS B CA 1
ATOM 4160 C C . LYS B 1 10 ? -7.504 24.734 -20.781 1 31.5 10 LYS B C 1
ATOM 4162 O O . LYS B 1 10 ? -6.902 25.656 -20.203 1 31.5 10 LYS B O 1
ATOM 4167 N N . LEU B 1 11 ? -6.848 23.844 -21.391 1 31.12 11 LEU B N 1
ATOM 4168 C CA . LEU B 1 11 ? -5.539 24.234 -21.891 1 31.12 11 LEU B CA 1
ATOM 4169 C C . LEU B 1 11 ? -5.668 25.344 -22.938 1 31.12 11 LEU B C 1
ATOM 4171 O O . LEU B 1 11 ? -4.664 25.812 -23.469 1 31.12 11 LEU B O 1
ATOM 4175 N N . SER B 1 12 ? -6.961 25.453 -23.375 1 28.86 12 SER B N 1
ATOM 4176 C CA . SER B 1 12 ? -7.047 26.625 -24.25 1 28.86 12 SER B CA 1
ATOM 4177 C C . SER B 1 12 ? -7.039 27.922 -23.453 1 28.86 12 SER B C 1
ATOM 4179 O O . SER B 1 12 ? -8.039 28.641 -23.422 1 28.86 12 SER B O 1
ATOM 4181 N N . CYS B 1 13 ? -6.785 27.953 -22.172 1 27.73 13 CYS B N 1
ATOM 4182 C CA . CYS B 1 13 ? -6.637 29.328 -21.703 1 27.73 13 CYS B CA 1
ATOM 4183 C C . CYS B 1 13 ? -5.996 30.203 -22.766 1 27.73 13 CYS B C 1
ATOM 4185 O O . CYS B 1 13 ? -5.223 29.719 -23.594 1 27.73 13 CYS B O 1
ATOM 4187 N N . ASP B 1 14 ? -6.578 31.375 -22.859 1 27.66 14 ASP B N 1
ATOM 4188 C CA . ASP B 1 14 ? -6.105 32.562 -23.578 1 27.66 14 ASP B CA 1
ATOM 4189 C C . ASP B 1 14 ? -4.602 32.75 -23.391 1 27.66 14 ASP B C 1
ATOM 4191 O O . ASP B 1 14 ? -4.145 33.156 -22.328 1 27.66 14 ASP B O 1
ATOM 4195 N N . TYR B 1 15 ? -3.859 31.844 -23.781 1 26.53 15 TYR B N 1
ATOM 4196 C CA . TYR B 1 15 ? -2.477 32.25 -24.031 1 26.53 15 TYR B CA 1
ATOM 4197 C C . TYR B 1 15 ? -2.402 33.656 -24.562 1 26.53 15 TYR B C 1
ATOM 4199 O O . TYR B 1 15 ? -2.717 33.906 -25.719 1 26.53 15 TYR B O 1
ATOM 4207 N N . GLY B 1 16 ? -2.971 34.625 -23.859 1 26.17 16 GLY B N 1
ATOM 4208 C CA . GLY B 1 16 ? -2.461 35.938 -24.281 1 26.17 16 GLY B CA 1
ATOM 4209 C C . GLY B 1 16 ? -1.062 35.875 -24.859 1 26.17 16 GLY B C 1
ATOM 4210 O O . GLY B 1 16 ? -0.446 34.781 -24.891 1 26.17 16 GLY B O 1
ATOM 4211 N N . ASN B 1 17 ? -0.371 37.094 -25.031 1 27.02 17 ASN B N 1
ATOM 4212 C CA . ASN B 1 17 ? 0.908 37.438 -25.641 1 27.02 17 ASN B CA 1
ATOM 4213 C C . ASN B 1 17 ? 2.059 36.688 -25.016 1 27.02 17 ASN B C 1
ATOM 4215 O O . ASN B 1 17 ? 2.758 37.188 -24.141 1 27.02 17 ASN B O 1
ATOM 4219 N N . LEU B 1 18 ? 1.848 35.625 -24.469 1 29.69 18 LEU B N 1
ATOM 4220 C CA . LEU B 1 18 ? 3.135 35.125 -24.016 1 29.69 18 LEU B CA 1
ATOM 4221 C C . LEU B 1 18 ? 4.172 35.188 -25.125 1 29.69 18 LEU B C 1
ATOM 4223 O O . LEU B 1 18 ? 4.184 34.312 -26 1 29.69 18 LEU B O 1
ATOM 4227 N N . SER B 1 19 ? 4.523 36.219 -25.656 1 30.78 19 SER B N 1
ATOM 4228 C CA . SER B 1 19 ? 5.574 36.75 -26.516 1 30.78 19 SER B CA 1
ATOM 4229 C C . SER B 1 19 ? 6.895 36.031 -26.281 1 30.78 19 SER B C 1
ATOM 4231 O O . SER B 1 19 ? 7.73 35.938 -27.188 1 30.78 19 SER B O 1
ATOM 4233 N N . GLY B 1 20 ? 7.191 35.656 -24.984 1 30.41 20 GLY B N 1
ATOM 4234 C CA . GLY B 1 20 ? 8.602 35.344 -24.781 1 30.41 20 GLY B CA 1
ATOM 4235 C C . GLY B 1 20 ? 8.914 33.875 -25.016 1 30.41 20 GLY B C 1
ATOM 4236 O O . GLY B 1 20 ? 9.953 33.375 -24.578 1 30.41 20 GLY B O 1
ATOM 4237 N N . VAL B 1 21 ? 7.969 33.031 -25.125 1 36.91 21 VAL B N 1
ATOM 4238 C CA . VAL B 1 21 ? 8.383 31.656 -25.469 1 36.91 21 VAL B CA 1
ATOM 4239 C C . VAL B 1 21 ? 9.258 31.703 -26.719 1 36.91 21 VAL B C 1
ATOM 4241 O O . VAL B 1 21 ? 8.875 32.281 -27.75 1 36.91 21 VAL B O 1
ATOM 4244 N N . PRO B 1 22 ? 10.531 31.469 -26.672 1 35.12 22 PRO B N 1
ATOM 4245 C CA . PRO B 1 22 ? 11.281 31.594 -27.922 1 35.12 22 PRO B CA 1
ATOM 4246 C C . PRO B 1 22 ? 10.656 30.797 -29.062 1 35.12 22 PRO B C 1
ATOM 4248 O O . PRO B 1 22 ? 10.148 29.688 -28.859 1 35.12 22 PRO B O 1
ATOM 4251 N N . SER B 1 23 ? 9.992 31.422 -30.094 1 35.19 23 SER B N 1
ATOM 4252 C CA . SER B 1 23 ? 9.445 31.047 -31.406 1 35.19 23 SER B CA 1
ATOM 4253 C C . SER B 1 23 ? 10.156 29.844 -31.984 1 35.19 23 SER B C 1
ATOM 4255 O O . SER B 1 23 ? 9.664 29.203 -32.906 1 35.19 23 SER B O 1
ATOM 4257 N N . HIS B 1 24 ? 11.383 29.531 -31.516 1 35.22 24 HIS B N 1
ATOM 4258 C CA . HIS B 1 24 ? 12.172 28.578 -32.312 1 35.22 24 HIS B CA 1
ATOM 4259 C C . HIS B 1 24 ? 11.758 27.141 -32.031 1 35.22 24 HIS B C 1
ATOM 4261 O O . HIS B 1 24 ? 12.312 26.219 -32.625 1 35.22 24 HIS B O 1
ATOM 4267 N N . PHE B 1 25 ? 10.977 26.875 -31 1 40.34 25 PHE B N 1
ATOM 4268 C CA . PHE B 1 25 ? 10.641 25.484 -30.75 1 40.34 25 PHE B CA 1
ATOM 4269 C C . PHE B 1 25 ? 9.414 25.062 -31.562 1 40.34 25 PHE B C 1
ATOM 4271 O O . PHE B 1 25 ? 8.852 24 -31.328 1 40.34 25 PHE B O 1
ATOM 4278 N N . SER B 1 26 ? 8.75 25.797 -32.438 1 35.41 26 SER B N 1
ATOM 4279 C CA . SER B 1 26 ? 7.527 25.531 -33.188 1 35.41 26 SER B CA 1
ATOM 4280 C C . SER B 1 26 ? 7.566 24.156 -33.844 1 35.41 26 SER B C 1
ATOM 4282 O O . SER B 1 26 ? 6.52 23.547 -34.094 1 35.41 26 SER B O 1
ATOM 4284 N N . ASN B 1 27 ? 8.617 23.797 -34.531 1 34.5 27 ASN B N 1
ATOM 4285 C CA . ASN B 1 27 ? 8.531 22.688 -35.469 1 34.5 27 ASN B CA 1
ATOM 4286 C C . ASN B 1 27 ? 8.641 21.344 -34.781 1 34.5 27 ASN B C 1
ATOM 4288 O O . ASN B 1 27 ? 8.812 20.312 -35.438 1 34.5 27 ASN B O 1
ATOM 4292 N N . TYR B 1 28 ? 9.125 21.25 -33.5 1 39.75 28 TYR B N 1
ATOM 4293 C CA . TYR B 1 28 ? 9.625 19.922 -33.156 1 39.75 28 TYR B CA 1
ATOM 4294 C C . TYR B 1 28 ? 8.508 19.047 -32.594 1 39.75 28 TYR B C 1
ATOM 4296 O O . TYR B 1 28 ? 7.488 19.562 -32.125 1 39.75 28 TYR B O 1
ATOM 4304 N N . GLY B 1 29 ? 8.539 17.656 -32.688 1 45.47 29 GLY B N 1
ATOM 4305 C CA . GLY B 1 29 ? 7.734 16.516 -32.312 1 45.47 29 GLY B CA 1
ATOM 4306 C C . GLY B 1 29 ? 7.211 16.609 -30.891 1 45.47 29 GLY B C 1
ATOM 4307 O O . GLY B 1 29 ? 7.5 17.562 -30.188 1 45.47 29 GLY B O 1
ATOM 4308 N N . PRO B 1 30 ? 6.246 15.797 -30.5 1 51.31 30 PRO B N 1
ATOM 4309 C CA . PRO B 1 30 ? 5.516 15.797 -29.234 1 51.31 30 PRO B CA 1
ATOM 4310 C C . PRO B 1 30 ? 6.441 15.945 -28.031 1 51.31 30 PRO B C 1
ATOM 4312 O O . PRO B 1 30 ? 6.086 16.625 -27.047 1 51.31 30 PRO B O 1
ATOM 4315 N N . PHE B 1 31 ? 7.637 15.43 -28.125 1 55.41 31 PHE B N 1
ATOM 4316 C CA . PHE B 1 31 ? 8.586 15.531 -27.016 1 55.41 31 PHE B CA 1
ATOM 4317 C C . PHE B 1 31 ? 9.117 16.953 -26.891 1 55.41 31 PHE B C 1
ATOM 4319 O O . PHE B 1 31 ? 9.297 17.453 -25.781 1 55.41 31 PHE B O 1
ATOM 4326 N N . MET B 1 32 ? 9.234 17.516 -27.938 1 58.84 32 MET B N 1
ATOM 4327 C CA . MET B 1 32 ? 9.789 18.859 -27.938 1 58.84 32 MET B CA 1
ATOM 4328 C C . MET B 1 32 ? 8.773 19.875 -27.406 1 58.84 32 MET B C 1
ATOM 4330 O O . MET B 1 32 ? 9.148 20.875 -26.797 1 58.84 32 MET B O 1
ATOM 4334 N N . LYS B 1 33 ? 7.547 19.484 -27.594 1 61.03 33 LYS B N 1
ATOM 4335 C CA . LYS B 1 33 ? 6.504 20.344 -27.031 1 61.03 33 LYS B CA 1
ATOM 4336 C C . LYS B 1 33 ? 6.527 20.297 -25.516 1 61.03 33 LYS B C 1
ATOM 4338 O O . LYS B 1 33 ? 6.324 21.312 -24.859 1 61.03 33 LYS B O 1
ATOM 4343 N N . LEU B 1 34 ? 6.945 19.141 -25 1 67.88 34 LEU B N 1
ATOM 4344 C CA . LEU B 1 34 ? 7.023 19 -23.547 1 67.88 34 LEU B CA 1
ATOM 4345 C C . LEU B 1 34 ? 8.172 19.828 -22.984 1 67.88 34 LEU B C 1
ATOM 4347 O O . LEU B 1 34 ? 8.039 20.438 -21.922 1 67.88 34 LEU B O 1
ATOM 4351 N N . VAL B 1 35 ? 9.227 19.875 -23.781 1 75 35 VAL B N 1
ATOM 4352 C CA . VAL B 1 35 ? 10.406 20.609 -23.344 1 75 35 VAL B CA 1
ATOM 4353 C C . VAL B 1 35 ? 10.148 22.109 -23.453 1 75 35 VAL B C 1
ATOM 4355 O O . VAL B 1 35 ? 10.5 22.875 -22.562 1 75 35 VAL B O 1
ATOM 4358 N N . ALA B 1 36 ? 9.461 22.422 -24.453 1 74.19 36 ALA B N 1
ATOM 4359 C CA . ALA B 1 36 ? 9.203 23.844 -24.688 1 74.19 36 ALA B CA 1
ATOM 4360 C C . ALA B 1 36 ? 8.211 24.391 -23.688 1 74.19 36 ALA B C 1
ATOM 4362 O O . ALA B 1 36 ? 8.266 25.578 -23.328 1 74.19 36 ALA B O 1
ATOM 4363 N N . MET B 1 37 ? 7.445 23.547 -23.172 1 81.62 37 MET B N 1
ATOM 4364 C CA . MET B 1 37 ? 6.383 24 -22.281 1 81.62 37 MET B CA 1
ATOM 4365 C C . MET B 1 37 ? 6.758 23.766 -20.812 1 81.62 37 MET B C 1
ATOM 4367 O O . MET B 1 37 ? 5.941 23.984 -19.922 1 81.62 37 MET B O 1
ATOM 4371 N N . ASP B 1 38 ? 7.98 23.484 -20.625 1 88.81 38 ASP B N 1
ATOM 4372 C CA . ASP B 1 38 ? 8.383 23.203 -19.25 1 88.81 38 ASP B CA 1
ATOM 4373 C C . ASP B 1 38 ? 8.297 24.453 -18.375 1 88.81 38 ASP B C 1
ATOM 4375 O O . ASP B 1 38 ? 8.758 25.516 -18.766 1 88.81 38 ASP B O 1
ATOM 4379 N N . PRO B 1 39 ? 7.73 24.344 -17.266 1 92.94 39 PRO B N 1
ATOM 4380 C CA . PRO B 1 39 ? 7.484 25.5 -16.406 1 92.94 39 PRO B CA 1
ATOM 4381 C C . PRO B 1 39 ? 8.773 26.109 -15.844 1 92.94 39 PRO B C 1
ATOM 4383 O O . PRO B 1 39 ? 8.766 27.234 -15.352 1 92.94 39 PRO B O 1
ATOM 4386 N N . LEU B 1 40 ? 9.906 25.438 -15.859 1 93.25 40 LEU B N 1
ATOM 4387 C CA . LEU B 1 40 ? 11.156 25.938 -15.312 1 93.25 40 LEU B CA 1
ATOM 4388 C C . LEU B 1 40 ? 11.672 27.125 -16.125 1 93.25 40 LEU B C 1
ATOM 4390 O O . LEU B 1 40 ? 12.484 27.906 -15.633 1 93.25 40 LEU B O 1
ATOM 4394 N N . TRP B 1 41 ? 11.148 27.219 -17.359 1 89.06 41 TRP B N 1
ATOM 4395 C CA . TRP B 1 41 ? 11.531 28.344 -18.188 1 89.06 41 TRP B CA 1
ATOM 4396 C C . TRP B 1 41 ? 11.086 29.672 -17.562 1 89.06 41 TRP B C 1
ATOM 4398 O O . TRP B 1 41 ? 11.711 30.703 -17.781 1 89.06 41 TRP B O 1
ATOM 4408 N N . ASP B 1 42 ? 10.039 29.609 -16.734 1 90.88 42 ASP B N 1
ATOM 4409 C CA . ASP B 1 42 ? 9.422 30.797 -16.172 1 90.88 42 ASP B CA 1
ATOM 4410 C C . ASP B 1 42 ? 9.953 31.109 -14.773 1 90.88 42 ASP B C 1
ATOM 4412 O O . ASP B 1 42 ? 9.523 32.062 -14.125 1 90.88 42 ASP B O 1
ATOM 4416 N N . ILE B 1 43 ? 10.875 30.344 -14.289 1 94.81 43 ILE B N 1
ATOM 4417 C CA . ILE B 1 43 ? 11.406 30.531 -12.938 1 94.81 43 ILE B CA 1
ATOM 4418 C C . ILE B 1 43 ? 12.883 30.891 -13.016 1 94.81 43 ILE B C 1
ATOM 4420 O O . ILE B 1 43 ? 13.711 30.078 -13.445 1 94.81 43 ILE B O 1
ATOM 4424 N N . PRO B 1 44 ? 13.195 32.125 -12.602 1 94.81 44 PRO B N 1
ATOM 4425 C CA . PRO B 1 44 ? 14.617 32.5 -12.586 1 94.81 44 PRO B CA 1
ATOM 4426 C C . PRO B 1 44 ? 15.438 31.609 -11.641 1 94.81 44 PRO B C 1
ATOM 4428 O O . PRO B 1 44 ? 14.914 31.109 -10.641 1 94.81 44 PRO B O 1
ATOM 4431 N N . LYS B 1 45 ? 16.734 31.453 -11.938 1 95.62 45 LYS B N 1
ATOM 4432 C CA . LYS B 1 45 ? 17.609 30.594 -11.156 1 95.62 45 LYS B CA 1
ATOM 4433 C C . LYS B 1 45 ? 17.656 31.031 -9.695 1 95.62 45 LYS B C 1
ATOM 4435 O O . LYS B 1 45 ? 17.641 30.203 -8.789 1 95.62 45 LYS B O 1
ATOM 4440 N N . THR B 1 46 ? 17.719 32.312 -9.438 1 96.25 46 THR B N 1
ATOM 4441 C CA . THR B 1 46 ? 17.812 32.844 -8.086 1 96.25 46 THR B CA 1
ATOM 4442 C C . THR B 1 46 ? 16.578 32.469 -7.273 1 96.25 46 THR B C 1
ATOM 4444 O O . THR B 1 46 ? 16.688 32.094 -6.094 1 96.25 46 THR B O 1
ATOM 4447 N N . GLU B 1 47 ? 15.484 32.531 -7.945 1 96.38 47 GLU B N 1
ATOM 4448 C CA . GLU B 1 47 ? 14.25 32.125 -7.27 1 96.38 47 GLU B CA 1
ATOM 4449 C C . GLU B 1 47 ? 14.234 30.625 -6.973 1 96.38 47 GLU B C 1
ATOM 4451 O O . GLU B 1 47 ? 13.781 30.203 -5.906 1 96.38 47 GLU B O 1
ATOM 4456 N N . ALA B 1 48 ? 14.695 29.859 -7.914 1 97.31 48 ALA B N 1
ATOM 4457 C CA . ALA B 1 48 ? 14.758 28.422 -7.715 1 97.31 48 ALA B CA 1
ATOM 4458 C C . ALA B 1 48 ? 15.617 28.062 -6.504 1 97.31 48 ALA B C 1
ATOM 4460 O O . ALA B 1 48 ? 15.227 27.234 -5.68 1 97.31 48 ALA B O 1
ATOM 4461 N N . VAL B 1 49 ? 16.734 28.734 -6.359 1 97.56 49 VAL B N 1
ATOM 4462 C CA . VAL B 1 49 ? 17.641 28.469 -5.246 1 97.56 49 VAL B CA 1
ATOM 4463 C C . VAL B 1 49 ? 16.969 28.875 -3.932 1 97.56 49 VAL B C 1
ATOM 4465 O O . VAL B 1 49 ? 17.078 28.156 -2.932 1 97.56 49 VAL B O 1
ATOM 4468 N N . THR B 1 50 ? 16.266 29.969 -3.91 1 96.69 50 THR B N 1
ATOM 4469 C CA . THR B 1 50 ? 15.57 30.422 -2.715 1 96.69 50 THR B CA 1
ATOM 4470 C C . THR B 1 50 ? 14.484 29.438 -2.303 1 96.69 50 THR B C 1
ATOM 4472 O O . THR B 1 50 ? 14.328 29.141 -1.116 1 96.69 50 THR B O 1
ATOM 4475 N N . LEU B 1 51 ? 13.773 28.969 -3.281 1 96.06 51 LEU B N 1
ATOM 4476 C CA . LEU B 1 51 ? 12.703 28.016 -3.01 1 96.06 51 LEU B CA 1
ATOM 4477 C C . LEU B 1 51 ? 13.258 26.688 -2.492 1 96.06 51 LEU B C 1
ATOM 4479 O O . LEU B 1 51 ? 12.664 26.062 -1.623 1 96.06 51 LEU B O 1
ATOM 4483 N N . VAL B 1 52 ? 14.391 26.266 -3.018 1 97.44 52 VAL B N 1
ATOM 4484 C CA . VAL B 1 52 ? 15.031 25.047 -2.545 1 97.44 52 VAL B CA 1
ATOM 4485 C C . VAL B 1 52 ? 15.453 25.219 -1.088 1 97.44 52 VAL B C 1
ATOM 4487 O O . VAL B 1 52 ? 15.258 24.312 -0.27 1 97.44 52 VAL B O 1
ATOM 4490 N N . LYS B 1 53 ? 15.992 26.312 -0.748 1 94.81 53 LYS B N 1
ATOM 4491 C CA . LYS B 1 53 ? 16.406 26.578 0.627 1 94.81 53 LYS B CA 1
ATOM 4492 C C . LYS B 1 53 ? 15.203 26.609 1.567 1 94.81 53 LYS B C 1
ATOM 4494 O O . LYS B 1 53 ? 15.289 26.125 2.701 1 94.81 53 LYS B O 1
ATOM 4499 N N . LYS B 1 54 ? 14.164 27.141 1.056 1 91.94 54 LYS B N 1
ATOM 4500 C CA . LYS B 1 54 ? 12.938 27.188 1.844 1 91.94 54 LYS B CA 1
ATOM 4501 C C . LYS B 1 54 ? 12.422 25.781 2.137 1 91.94 54 LYS B C 1
ATOM 4503 O O . LYS B 1 54 ? 11.898 25.516 3.221 1 91.94 54 LYS B O 1
ATOM 4508 N N . TRP B 1 55 ? 12.547 24.938 1.182 1 94.19 55 TRP B N 1
ATOM 4509 C CA . TRP B 1 55 ? 12.18 23.547 1.39 1 94.19 55 TRP B CA 1
ATOM 4510 C C . TRP B 1 55 ? 12.93 22.953 2.576 1 94.19 55 TRP B C 1
ATOM 4512 O O . TRP B 1 55 ? 12.328 22.297 3.439 1 94.19 55 TRP B O 1
ATOM 4522 N N . PHE B 1 56 ? 14.203 23.188 2.664 1 93.94 56 PHE B N 1
ATOM 4523 C CA . PHE B 1 56 ? 15.047 22.531 3.658 1 93.94 56 PHE B CA 1
ATOM 4524 C C . PHE B 1 56 ? 14.859 23.172 5.031 1 93.94 56 PHE B C 1
ATOM 4526 O O . PHE B 1 56 ? 15.164 22.562 6.055 1 93.94 56 PHE B O 1
ATOM 4533 N N . THR B 1 57 ? 14.219 24.328 5.086 1 89.94 57 THR B N 1
ATOM 4534 C CA . THR B 1 57 ? 13.945 24.969 6.367 1 89.94 57 THR B CA 1
ATOM 4535 C C . THR B 1 57 ? 12.555 24.594 6.875 1 89.94 57 THR B C 1
ATOM 4537 O O . THR B 1 57 ? 12.211 24.891 8.016 1 89.94 57 THR B O 1
ATOM 4540 N N . ASN B 1 58 ? 11.828 23.938 6.031 1 90.06 58 ASN B N 1
ATOM 4541 C CA . ASN B 1 58 ? 10.469 23.547 6.402 1 90.06 58 ASN B CA 1
ATOM 4542 C C . ASN B 1 58 ? 10.289 22.047 6.348 1 90.06 58 ASN B C 1
ATOM 4544 O O . ASN B 1 58 ? 10.797 21.312 7.203 1 90.06 58 ASN B O 1
ATOM 4548 N N . MET B 1 59 ? 9.734 21.531 5.238 1 89.88 59 MET B N 1
ATOM 4549 C CA . MET B 1 59 ? 9.406 20.109 5.148 1 89.88 59 MET B CA 1
ATOM 4550 C C . MET B 1 59 ? 10.664 19.266 5.141 1 89.88 59 MET B C 1
ATOM 4552 O O . MET B 1 59 ? 10.672 18.141 5.66 1 89.88 59 MET B O 1
ATOM 4556 N N . GLY B 1 60 ? 11.672 19.812 4.562 1 92.94 60 GLY B N 1
ATOM 4557 C CA . GLY B 1 60 ? 12.93 19.078 4.488 1 92.94 60 GLY B CA 1
ATOM 4558 C C . GLY B 1 60 ? 13.586 18.891 5.844 1 92.94 60 GLY B C 1
ATOM 4559 O O . GLY B 1 60 ? 14.398 17.984 6.02 1 92.94 60 GLY B O 1
ATOM 4560 N N . SER B 1 61 ? 13.219 19.734 6.758 1 91.56 61 SER B N 1
ATOM 4561 C CA . SER B 1 61 ? 13.766 19.594 8.109 1 91.56 61 SER B CA 1
ATOM 4562 C C . SER B 1 61 ? 13.062 18.484 8.875 1 91.56 61 SER B C 1
ATOM 4564 O O . SER B 1 61 ? 13.641 17.891 9.781 1 91.56 61 SER B O 1
ATOM 4566 N N . LEU B 1 62 ? 11.859 18.234 8.531 1 92.44 62 LEU B N 1
ATOM 4567 C CA . LEU B 1 62 ? 11.086 17.188 9.195 1 92.44 62 LEU B CA 1
ATOM 4568 C C . LEU B 1 62 ? 11.32 15.836 8.539 1 92.44 62 LEU B C 1
ATOM 4570 O O . LEU B 1 62 ? 11.359 14.805 9.219 1 92.44 62 LEU B O 1
ATOM 4574 N N . TYR B 1 63 ? 11.406 15.875 7.23 1 94.75 63 TYR B N 1
ATOM 4575 C CA . TYR B 1 63 ? 11.594 14.664 6.449 1 94.75 63 TYR B CA 1
ATOM 4576 C C . TYR B 1 63 ? 12.852 14.75 5.594 1 94.75 63 TYR B C 1
ATOM 4578 O O . TYR B 1 63 ? 12.789 15.141 4.422 1 94.75 63 TYR B O 1
ATOM 4586 N N . PRO B 1 64 ? 13.938 14.344 6.113 1 94.19 64 PRO B N 1
ATOM 4587 C CA . PRO B 1 64 ? 15.227 14.562 5.441 1 94.19 64 PRO B CA 1
ATOM 4588 C C . PRO B 1 64 ? 15.555 13.461 4.434 1 94.19 64 PRO B C 1
ATOM 4590 O O . PRO B 1 64 ? 16.625 12.844 4.52 1 94.19 64 PRO B O 1
ATOM 4593 N N . PHE B 1 65 ? 14.812 13.281 3.383 1 96.31 65 PHE B N 1
ATOM 4594 C CA . PHE B 1 65 ? 15.039 12.219 2.406 1 96.31 65 PHE B CA 1
ATOM 4595 C C . PHE B 1 65 ? 15.727 12.773 1.16 1 96.31 65 PHE B C 1
ATOM 4597 O O . PHE B 1 65 ? 16.031 12.023 0.23 1 96.31 65 PHE B O 1
ATOM 4604 N N . LEU B 1 66 ? 15.914 14.086 1.099 1 96.75 66 LEU B N 1
ATOM 4605 C CA . LEU B 1 66 ? 16.672 14.727 0.025 1 96.75 66 LEU B CA 1
ATOM 4606 C C . LEU B 1 66 ? 17.938 15.391 0.566 1 96.75 66 LEU B C 1
ATOM 4608 O O . LEU B 1 66 ? 17.969 15.789 1.731 1 96.75 66 LEU B O 1
ATOM 4612 N N . ARG B 1 67 ? 18.906 15.453 -0.307 1 93.75 67 ARG B N 1
ATOM 4613 C CA . ARG B 1 67 ? 20.141 16.156 0.038 1 93.75 67 ARG B CA 1
ATOM 4614 C C . ARG B 1 67 ? 20.172 17.547 -0.588 1 93.75 67 ARG B C 1
ATOM 4616 O O . ARG B 1 67 ? 19.969 17.688 -1.795 1 93.75 67 ARG B O 1
ATOM 4623 N N . GLU B 1 68 ? 20.406 18.5 0.264 1 95.06 68 GLU B N 1
ATOM 4624 C CA . GLU B 1 68 ? 20.406 19.891 -0.192 1 95.06 68 GLU B CA 1
ATOM 4625 C C . GLU B 1 68 ? 21.453 20.109 -1.274 1 95.06 68 GLU B C 1
ATOM 4627 O O . GLU B 1 68 ? 21.172 20.75 -2.293 1 95.06 68 GLU B O 1
ATOM 4632 N N . GLU B 1 69 ? 22.656 19.562 -1.087 1 94.31 69 GLU B N 1
ATOM 4633 C CA . GLU B 1 69 ? 23.75 19.766 -2.031 1 94.31 69 GLU B CA 1
ATOM 4634 C C . GLU B 1 69 ? 23.406 19.203 -3.406 1 94.31 69 GLU B C 1
ATOM 4636 O O . GLU B 1 69 ? 23.688 19.828 -4.43 1 94.31 69 GLU B O 1
ATOM 4641 N N . LYS B 1 70 ? 22.766 18.094 -3.373 1 94 70 LYS B N 1
ATOM 4642 C CA . LYS B 1 70 ? 22.406 17.453 -4.637 1 94 70 LYS B CA 1
ATOM 4643 C C . LYS B 1 70 ? 21.344 18.266 -5.383 1 94 70 LYS B C 1
ATOM 4645 O O . LYS B 1 70 ? 21.391 18.375 -6.609 1 94 70 LYS B O 1
ATOM 4650 N N . LEU B 1 71 ? 20.391 18.828 -4.672 1 96.56 71 LEU B N 1
ATOM 4651 C CA . LEU B 1 71 ? 19.344 19.625 -5.305 1 96.56 71 LEU B CA 1
ATOM 4652 C C . LEU B 1 71 ? 19.906 20.922 -5.875 1 96.56 71 LEU B C 1
ATOM 4654 O O . LEU B 1 71 ? 19.516 21.359 -6.953 1 96.56 71 LEU B O 1
ATOM 4658 N N . ILE B 1 72 ? 20.828 21.516 -5.148 1 97.12 72 ILE B N 1
ATOM 4659 C CA . ILE B 1 72 ? 21.453 22.75 -5.625 1 97.12 72 ILE B CA 1
ATOM 4660 C C . ILE B 1 72 ? 22.281 22.453 -6.871 1 97.12 72 ILE B C 1
ATOM 4662 O O . ILE B 1 72 ? 22.297 23.234 -7.82 1 97.12 72 ILE B O 1
ATOM 4666 N N . ASP B 1 73 ? 22.984 21.328 -6.832 1 96.38 73 ASP B N 1
ATOM 4667 C CA . ASP B 1 73 ? 23.719 20.891 -8.008 1 96.38 73 ASP B CA 1
ATOM 4668 C C . ASP B 1 73 ? 22.797 20.703 -9.203 1 96.38 73 ASP B C 1
ATOM 4670 O O . ASP B 1 73 ? 23.156 21.016 -10.344 1 96.38 73 ASP B O 1
ATOM 4674 N N . THR B 1 74 ? 21.641 20.125 -8.945 1 96.75 74 THR B N 1
ATOM 4675 C CA . THR B 1 74 ? 20.656 19.922 -10 1 96.75 74 THR B CA 1
ATOM 4676 C C . THR B 1 74 ? 20.188 21.266 -10.57 1 96.75 74 THR B C 1
ATOM 4678 O O . THR B 1 74 ? 20.016 21.406 -11.781 1 96.75 74 THR B O 1
ATOM 4681 N N . VAL B 1 75 ? 19.938 22.281 -9.703 1 97.44 75 VAL B N 1
ATOM 4682 C CA . VAL B 1 75 ? 19.547 23.625 -10.156 1 97.44 75 VAL B CA 1
ATOM 4683 C C . VAL B 1 75 ? 20.641 24.188 -11.078 1 97.44 75 VAL B C 1
ATOM 4685 O O . VAL B 1 75 ? 20.328 24.656 -12.172 1 97.44 75 VAL B O 1
ATOM 4688 N N . ASP B 1 76 ? 21.859 24.094 -10.625 1 96.19 76 ASP B N 1
ATOM 4689 C CA . ASP B 1 76 ? 22.984 24.625 -11.398 1 96.19 76 ASP B CA 1
ATOM 4690 C C . ASP B 1 76 ? 23.078 23.953 -12.758 1 96.19 76 ASP B C 1
ATOM 4692 O O . ASP B 1 76 ? 23.297 24.609 -13.781 1 96.19 76 ASP B O 1
ATOM 4696 N N . GLY B 1 77 ? 22.906 22.641 -12.734 1 93.81 77 GLY B N 1
ATOM 4697 C CA . GLY B 1 77 ? 22.984 21.891 -13.977 1 93.81 77 GLY B CA 1
ATOM 4698 C C . GLY B 1 77 ? 21.875 22.219 -14.953 1 93.81 77 GLY B C 1
ATOM 4699 O O . GLY B 1 77 ? 22.141 22.406 -16.156 1 93.81 77 GLY B O 1
ATOM 4700 N N . VAL B 1 78 ? 20.656 22.312 -14.508 1 94.06 78 VAL B N 1
ATOM 4701 C CA . VAL B 1 78 ? 19.5 22.578 -15.359 1 94.06 78 VAL B CA 1
ATOM 4702 C C . VAL B 1 78 ? 19.609 23.984 -15.938 1 94.06 78 VAL B C 1
ATOM 4704 O O . VAL B 1 78 ? 19.406 24.188 -17.141 1 94.06 78 VAL B O 1
ATOM 4707 N N . TYR B 1 79 ? 19.984 24.953 -15.141 1 93 79 TYR B N 1
ATOM 4708 C CA . TYR B 1 79 ? 19.984 26.344 -15.586 1 93 79 TYR B CA 1
ATOM 4709 C C . TYR B 1 79 ? 21.234 26.656 -16.406 1 93 79 TYR B C 1
ATOM 4711 O O . TYR B 1 79 ? 21.266 27.641 -17.141 1 93 79 TYR B O 1
ATOM 4719 N N . ALA B 1 80 ? 22.25 25.812 -16.25 1 90.88 80 ALA B N 1
ATOM 4720 C CA . ALA B 1 80 ? 23.391 25.922 -17.156 1 90.88 80 ALA B CA 1
ATOM 4721 C C . ALA B 1 80 ? 22.984 25.578 -18.594 1 90.88 80 ALA B C 1
ATOM 4723 O O . ALA B 1 80 ? 23.547 26.109 -19.547 1 90.88 80 ALA B O 1
ATOM 4724 N N . VAL B 1 81 ? 22 24.719 -18.672 1 88 81 VAL B N 1
ATOM 4725 C CA . VAL B 1 81 ? 21.547 24.266 -19.984 1 88 81 VAL B CA 1
ATOM 4726 C C . VAL B 1 81 ? 20.469 25.203 -20.516 1 88 81 VAL B C 1
ATOM 4728 O O . VAL B 1 81 ? 20.516 25.625 -21.672 1 88 81 VAL B O 1
ATOM 4731 N N . ILE B 1 82 ? 19.5 25.578 -19.734 1 85.75 82 ILE B N 1
ATOM 4732 C CA . ILE B 1 82 ? 18.344 26.312 -20.234 1 85.75 82 ILE B CA 1
ATOM 4733 C C . ILE B 1 82 ? 18.656 27.812 -20.266 1 85.75 82 ILE B C 1
ATOM 4735 O O . ILE B 1 82 ? 18.078 28.547 -21.047 1 85.75 82 ILE B O 1
ATOM 4739 N N . GLY B 1 83 ? 19.594 28.312 -19.469 1 83.19 83 GLY B N 1
ATOM 4740 C CA . GLY B 1 83 ? 19.938 29.719 -19.406 1 83.19 83 GLY B CA 1
ATOM 4741 C C . GLY B 1 83 ? 20.344 30.297 -20.75 1 83.19 83 GLY B C 1
ATOM 4742 O O . GLY B 1 83 ? 19.703 31.219 -21.266 1 83.19 83 GLY B O 1
ATOM 4743 N N . PRO B 1 84 ? 21.297 29.656 -21.344 1 79.75 84 PRO B N 1
ATOM 4744 C CA . PRO B 1 84 ? 21.766 30.156 -22.641 1 79.75 84 PRO B CA 1
ATOM 4745 C C . PRO B 1 84 ? 20.688 30.078 -23.719 1 79.75 84 PRO B C 1
ATOM 4747 O O . PRO B 1 84 ? 20.688 30.891 -24.656 1 79.75 84 PRO B O 1
ATOM 4750 N N . ILE B 1 85 ? 19.844 29.078 -23.609 1 75.88 85 ILE B N 1
ATOM 4751 C CA . ILE B 1 85 ? 18.797 28.906 -24.609 1 75.88 85 ILE B CA 1
ATOM 4752 C C . ILE B 1 85 ? 17.797 30.062 -24.516 1 75.88 85 ILE B C 1
ATOM 4754 O O . ILE B 1 85 ? 17.359 30.594 -25.531 1 75.88 85 ILE B O 1
ATOM 4758 N N . SER B 1 86 ? 17.5 30.438 -23.344 1 67.94 86 SER B N 1
ATOM 4759 C CA . SER B 1 86 ? 16.578 31.547 -23.125 1 67.94 86 SER B CA 1
ATOM 4760 C C . SER B 1 86 ? 17.156 32.875 -23.594 1 67.94 86 SER B C 1
ATOM 4762 O O . SER B 1 86 ? 16.422 33.781 -23.969 1 67.94 86 SER B O 1
ATOM 4764 N N . GLY B 1 87 ? 18.5 32.969 -23.547 1 66.56 87 GLY B N 1
ATOM 4765 C CA . GLY B 1 87 ? 19.188 34.188 -23.969 1 66.56 87 GLY B CA 1
ATOM 4766 C C . GLY B 1 87 ? 19.438 34.219 -25.469 1 66.56 87 GLY B C 1
ATOM 4767 O O . GLY B 1 87 ? 20.031 35.188 -25.969 1 66.56 87 GLY B O 1
ATOM 4768 N N . GLY B 1 88 ? 18.891 33.375 -26.281 1 63.59 88 GLY B N 1
ATOM 4769 C CA . GLY B 1 88 ? 18.969 33.438 -27.734 1 63.59 88 GLY B CA 1
ATOM 4770 C C . GLY B 1 88 ? 20.109 32.625 -28.312 1 63.59 88 GLY B C 1
ATOM 4771 O O . GLY B 1 88 ? 20.406 32.75 -29.5 1 63.59 88 GLY B O 1
ATOM 4772 N N . THR B 1 89 ? 20.922 32 -27.5 1 57.5 89 THR B N 1
ATOM 4773 C CA . THR B 1 89 ? 22.016 31.266 -28.094 1 57.5 89 THR B CA 1
ATOM 4774 C C . THR B 1 89 ? 21.5 30.031 -28.844 1 57.5 89 THR B C 1
ATOM 4776 O O . THR B 1 89 ? 20.594 29.359 -28.375 1 57.5 89 THR B O 1
ATOM 4779 N N . PRO B 1 90 ? 21.781 29.906 -30.281 1 53.94 90 PRO B N 1
ATOM 4780 C CA . PRO B 1 90 ? 21.328 28.781 -31.094 1 53.94 90 PRO B CA 1
ATOM 4781 C C . PRO B 1 90 ? 21.625 27.422 -30.469 1 53.94 90 PRO B C 1
ATOM 4783 O O . PRO B 1 90 ? 22.719 27.219 -29.938 1 53.94 90 PRO B O 1
ATOM 4786 N N . ILE B 1 91 ? 20.812 26.609 -30.016 1 52.28 91 ILE B N 1
ATOM 4787 C CA . ILE B 1 91 ? 20.781 25.516 -29.062 1 52.28 91 ILE B CA 1
ATOM 4788 C C . ILE B 1 91 ? 21.188 24.203 -29.75 1 52.28 91 ILE B C 1
ATOM 4790 O O . ILE B 1 91 ? 20.453 23.672 -30.578 1 52.28 91 ILE B O 1
ATOM 4794 N N . PRO B 1 92 ? 22.406 24 -30.438 1 51.75 92 PRO B N 1
ATOM 4795 C CA . PRO B 1 92 ? 22.719 22.594 -30.641 1 51.75 92 PRO B CA 1
ATOM 4796 C C . PRO B 1 92 ? 22.266 21.703 -29.469 1 51.75 92 PRO B C 1
ATOM 4798 O O . PRO B 1 92 ? 22.25 20.484 -29.594 1 51.75 92 PRO B O 1
ATOM 4801 N N . ARG B 1 93 ? 21.656 22.312 -28.438 1 57.97 93 ARG B N 1
ATOM 4802 C CA . ARG B 1 93 ? 21.625 21.75 -27.094 1 57.97 93 ARG B CA 1
ATOM 4803 C C . ARG B 1 93 ? 20.203 21.344 -26.703 1 57.97 93 ARG B C 1
ATOM 4805 O O . ARG B 1 93 ? 19.906 21.156 -25.531 1 57.97 93 ARG B O 1
ATOM 4812 N N . ARG B 1 94 ? 19.5 21.203 -27.859 1 60.09 94 ARG B N 1
ATOM 4813 C CA . ARG B 1 94 ? 18.109 20.844 -27.562 1 60.09 94 ARG B CA 1
ATOM 4814 C C . ARG B 1 94 ? 18.016 19.469 -26.906 1 60.09 94 ARG B C 1
ATOM 4816 O O . ARG B 1 94 ? 17.219 19.266 -25.984 1 60.09 94 ARG B O 1
ATOM 4823 N N . GLU B 1 95 ? 18.766 18.656 -27.5 1 70 95 GLU B N 1
ATOM 4824 C CA . GLU B 1 95 ? 18.812 17.328 -26.922 1 70 95 GLU B CA 1
ATOM 4825 C C . GLU B 1 95 ? 19.281 17.359 -25.469 1 70 95 GLU B C 1
ATOM 4827 O O . GLU B 1 95 ? 18.812 16.594 -24.625 1 70 95 GLU B O 1
ATOM 4832 N N . LEU B 1 96 ? 20.094 18.359 -25.344 1 75.06 96 LEU B N 1
ATOM 4833 C CA . LEU B 1 96 ? 20.625 18.5 -23.984 1 75.06 96 LEU B CA 1
ATOM 4834 C C . LEU B 1 96 ? 19.547 19.016 -23.031 1 75.06 96 LEU B C 1
ATOM 4836 O O . LEU B 1 96 ? 19.484 18.594 -21.875 1 75.06 96 LEU B O 1
ATOM 4840 N N . ALA B 1 97 ? 18.641 19.797 -23.609 1 78.25 97 ALA B N 1
ATOM 4841 C CA . ALA B 1 97 ? 17.562 20.344 -22.781 1 78.25 97 ALA B CA 1
ATOM 4842 C C . ALA B 1 97 ? 16.562 19.266 -22.391 1 78.25 97 ALA B C 1
ATOM 4844 O O . ALA B 1 97 ? 16.078 19.25 -21.266 1 78.25 97 ALA B O 1
ATOM 4845 N N . THR B 1 98 ? 16.359 18.406 -23.312 1 79.38 98 THR B N 1
ATOM 4846 C CA . THR B 1 98 ? 15.43 17.312 -23.031 1 79.38 98 THR B CA 1
ATOM 4847 C C . THR B 1 98 ? 15.977 16.422 -21.938 1 79.38 98 THR B C 1
ATOM 4849 O O . THR B 1 98 ? 15.25 16.047 -21 1 79.38 98 THR B O 1
ATOM 4852 N N . GLU B 1 99 ? 17.172 16.156 -22 1 81.94 99 GLU B N 1
ATOM 4853 C CA . GLU B 1 99 ? 17.797 15.297 -21 1 81.94 99 GLU B CA 1
ATOM 4854 C C . GLU B 1 99 ? 17.859 15.992 -19.641 1 81.94 99 GLU B C 1
ATOM 4856 O O . GLU B 1 99 ? 17.672 15.344 -18.609 1 81.94 99 GLU B O 1
ATOM 4861 N N . ALA B 1 100 ? 18.062 17.234 -19.703 1 84.62 100 ALA B N 1
ATOM 4862 C CA . ALA B 1 100 ? 18.203 17.984 -18.453 1 84.62 100 ALA B CA 1
ATOM 4863 C C . ALA B 1 100 ? 16.859 18.172 -17.781 1 84.62 100 ALA B C 1
ATOM 4865 O O . ALA B 1 100 ? 16.766 18.156 -16.547 1 84.62 100 ALA B O 1
ATOM 4866 N N . LEU B 1 101 ? 15.82 18.266 -18.578 1 86.88 101 LEU B N 1
ATOM 4867 C CA . LEU B 1 101 ? 14.531 18.656 -18.031 1 86.88 101 LEU B CA 1
ATOM 4868 C C . LEU B 1 101 ? 13.695 17.422 -17.688 1 86.88 101 LEU B C 1
ATOM 4870 O O . LEU B 1 101 ? 12.773 17.5 -16.875 1 86.88 101 LEU B O 1
ATOM 4874 N N . LEU B 1 102 ? 14.023 16.281 -18.219 1 85.38 102 LEU B N 1
ATOM 4875 C CA . LEU B 1 102 ? 13.125 15.148 -18.047 1 85.38 102 LEU B CA 1
ATOM 4876 C C . LEU B 1 102 ? 13.766 14.07 -17.188 1 85.38 102 LEU B C 1
ATOM 4878 O O . LEU B 1 102 ? 13.188 13 -16.984 1 85.38 102 LEU B O 1
ATOM 4882 N N . ASN B 1 103 ? 14.812 14.359 -16.594 1 88.12 103 ASN B N 1
ATOM 4883 C CA . ASN B 1 103 ? 15.43 13.352 -15.742 1 88.12 103 ASN B CA 1
ATOM 4884 C C . ASN B 1 103 ? 14.836 13.352 -14.344 1 88.12 103 ASN B C 1
ATOM 4886 O O . ASN B 1 103 ? 14.133 14.297 -13.961 1 88.12 103 ASN B O 1
ATOM 4890 N N . ASP B 1 104 ? 15.102 12.37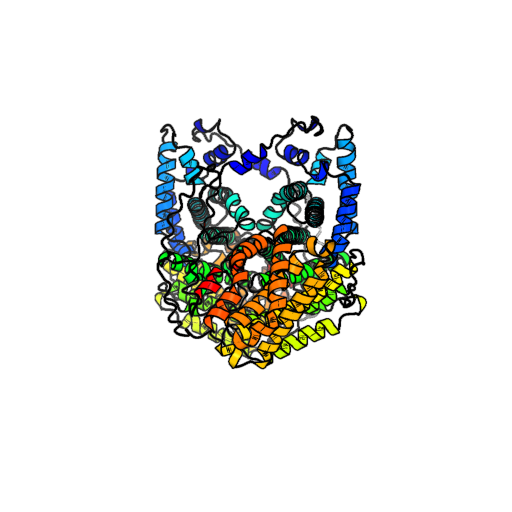5 -13.547 1 89.81 104 ASP B N 1
ATOM 4891 C CA . ASP B 1 104 ? 14.492 12.156 -12.242 1 89.81 104 ASP B CA 1
ATOM 4892 C C . ASP B 1 104 ? 14.875 13.266 -11.266 1 89.81 104 ASP B C 1
ATOM 4894 O O . ASP B 1 104 ? 14.047 13.719 -10.477 1 89.81 104 ASP B O 1
ATOM 4898 N N . GLU B 1 105 ? 16.078 13.664 -11.359 1 94.5 105 GLU B N 1
ATOM 4899 C CA . GLU B 1 105 ? 16.547 14.688 -10.422 1 94.5 105 GLU B CA 1
ATOM 4900 C C . GLU B 1 105 ? 15.852 16.016 -10.672 1 94.5 105 GLU B C 1
ATOM 4902 O O . GLU B 1 105 ? 15.508 16.734 -9.734 1 94.5 105 GLU B O 1
ATOM 4907 N N . THR B 1 106 ? 15.711 16.328 -11.914 1 96.31 106 THR B N 1
ATOM 4908 C CA . THR B 1 106 ? 15.016 17.562 -12.25 1 96.31 106 THR B CA 1
ATOM 4909 C C . THR B 1 106 ? 13.539 17.469 -11.867 1 96.31 106 THR B C 1
ATOM 4911 O O . THR B 1 106 ? 12.938 18.453 -11.445 1 96.31 106 THR B O 1
ATOM 4914 N N . ASN B 1 107 ? 12.922 16.328 -12.07 1 96.12 107 ASN B N 1
ATOM 4915 C CA . ASN B 1 107 ? 11.539 16.125 -11.633 1 96.12 107 ASN B CA 1
ATOM 4916 C C . ASN B 1 107 ? 11.398 16.359 -10.133 1 96.12 107 ASN B C 1
ATOM 4918 O O . ASN B 1 107 ? 10.43 16.969 -9.688 1 96.12 107 ASN B O 1
ATOM 4922 N N . LYS B 1 108 ? 12.336 15.844 -9.359 1 97.62 108 LYS B N 1
ATOM 4923 C CA . LYS B 1 108 ? 12.328 16.094 -7.918 1 97.62 108 LYS B CA 1
ATOM 4924 C C . LYS B 1 108 ? 12.391 17.578 -7.613 1 97.62 108 LYS B C 1
ATOM 4926 O O . LYS B 1 108 ? 11.648 18.078 -6.766 1 97.62 108 LYS B O 1
ATOM 4931 N N . LEU B 1 109 ? 13.305 18.203 -8.359 1 98.19 109 LEU B N 1
ATOM 4932 C CA . LEU B 1 109 ? 13.453 19.641 -8.18 1 98.19 109 LEU B CA 1
ATOM 4933 C C . LEU B 1 109 ? 12.133 20.359 -8.453 1 98.19 109 LEU B C 1
ATOM 4935 O O . LEU B 1 109 ? 11.727 21.219 -7.672 1 98.19 109 LEU B O 1
ATOM 4939 N N . LYS B 1 110 ? 11.5 20.047 -9.516 1 98.06 110 LYS B N 1
ATOM 4940 C CA . LYS B 1 110 ? 10.242 20.688 -9.891 1 98.06 110 LYS B CA 1
ATOM 4941 C C . LYS B 1 110 ? 9.203 20.531 -8.789 1 98.06 110 LYS B C 1
ATOM 4943 O O . LYS B 1 110 ? 8.5 21.5 -8.461 1 98.06 110 LYS B O 1
ATOM 4948 N N . ILE B 1 111 ? 9.055 19.375 -8.172 1 98.19 111 ILE B N 1
ATOM 4949 C CA . ILE B 1 111 ? 8.055 19.156 -7.125 1 98.19 111 ILE B CA 1
ATOM 4950 C C . ILE B 1 111 ? 8.453 19.922 -5.867 1 98.19 111 ILE B C 1
ATOM 4952 O O . ILE B 1 111 ? 7.605 20.484 -5.172 1 98.19 111 ILE B O 1
ATOM 4956 N N . VAL B 1 112 ? 9.773 19.922 -5.57 1 98.31 112 VAL B N 1
ATOM 4957 C CA . VAL B 1 112 ? 10.258 20.688 -4.43 1 98.31 112 VAL B CA 1
ATOM 4958 C C . VAL B 1 112 ? 9.875 22.156 -4.594 1 98.31 112 VAL B C 1
ATOM 4960 O O . VAL B 1 112 ? 9.375 22.781 -3.656 1 98.31 112 VAL B O 1
ATOM 4963 N N . LEU B 1 113 ? 10.094 22.672 -5.812 1 97.94 113 LEU B N 1
ATOM 4964 C CA . LEU B 1 113 ? 9.727 24.062 -6.09 1 97.94 113 LEU B CA 1
ATOM 4965 C C . LEU B 1 113 ? 8.219 24.25 -5.953 1 97.94 113 LEU B C 1
ATOM 4967 O O . LEU B 1 113 ? 7.766 25.266 -5.414 1 97.94 113 LEU B O 1
ATOM 4971 N N . ALA B 1 114 ? 7.469 23.297 -6.441 1 96.94 114 ALA B N 1
ATOM 4972 C CA . ALA B 1 114 ? 6.012 23.375 -6.363 1 96.94 114 ALA B CA 1
ATOM 4973 C C . ALA B 1 114 ? 5.539 23.422 -4.914 1 96.94 114 ALA B C 1
ATOM 4975 O O . ALA B 1 114 ? 4.664 24.219 -4.562 1 96.94 114 ALA B O 1
ATOM 4976 N N . VAL B 1 115 ? 6.105 22.641 -4.031 1 95.31 115 VAL B N 1
ATOM 4977 C CA . VAL B 1 115 ? 5.727 22.578 -2.623 1 95.31 115 VAL B CA 1
ATOM 4978 C C . VAL B 1 115 ? 6.059 23.906 -1.942 1 95.31 115 VAL B C 1
ATOM 4980 O O . VAL B 1 115 ? 5.23 24.469 -1.224 1 95.31 115 VAL B O 1
ATOM 4983 N N . SER B 1 116 ? 7.27 24.375 -2.174 1 94.19 116 SER B N 1
ATOM 4984 C CA . SER B 1 116 ? 7.703 25.609 -1.545 1 94.19 116 SER B CA 1
ATOM 4985 C C . SER B 1 116 ? 6.852 26.797 -2.002 1 94.19 116 SER B C 1
ATOM 4987 O O . SER B 1 116 ? 6.52 27.672 -1.204 1 94.19 116 SER B O 1
ATOM 4989 N N . LYS B 1 117 ? 6.504 26.797 -3.27 1 93.44 117 LYS B N 1
ATOM 4990 C CA . LYS B 1 117 ? 5.648 27.859 -3.789 1 93.44 117 LYS B CA 1
ATOM 4991 C C . LYS B 1 117 ? 4.254 27.781 -3.178 1 93.44 117 LYS B C 1
ATOM 4993 O O . LYS B 1 117 ? 3.625 28.812 -2.934 1 93.44 117 LYS B O 1
ATOM 4998 N N . THR B 1 118 ? 3.729 26.641 -3.059 1 89.44 118 THR B N 1
ATOM 4999 C CA . THR B 1 118 ? 2.416 26.453 -2.453 1 89.44 118 THR B CA 1
ATOM 5000 C C . THR B 1 118 ? 2.422 26.906 -0.996 1 89.44 118 THR B C 1
ATOM 5002 O O . THR B 1 118 ? 1.456 27.5 -0.522 1 89.44 118 THR B O 1
ATOM 5005 N N . MET B 1 119 ? 3.477 26.625 -0.267 1 85.69 119 MET B N 1
ATOM 5006 C CA . MET B 1 119 ? 3.605 27.016 1.134 1 85.69 119 MET B CA 1
ATOM 5007 C C . MET B 1 119 ? 3.619 28.531 1.272 1 85.69 119 MET B C 1
ATOM 5009 O O . MET B 1 119 ? 3.053 29.078 2.221 1 85.69 119 MET B O 1
ATOM 5013 N N . GLU B 1 120 ? 4.277 29.156 0.376 1 81.5 120 GLU B N 1
ATOM 5014 C CA . GLU B 1 120 ? 4.395 30.609 0.411 1 81.5 120 GLU B CA 1
ATOM 5015 C C . GLU B 1 120 ? 3.041 31.281 0.179 1 81.5 120 GLU B C 1
ATOM 5017 O O . GLU B 1 120 ? 2.727 32.281 0.805 1 81.5 120 GLU B O 1
ATOM 5022 N N . ASN B 1 121 ? 2.279 30.703 -0.657 1 73.88 121 ASN B N 1
ATOM 5023 C CA . ASN B 1 121 ? 1.035 31.344 -1.063 1 73.88 121 ASN B CA 1
ATOM 5024 C C . ASN B 1 121 ? -0.143 30.875 -0.216 1 73.88 121 ASN B C 1
ATOM 5026 O O . ASN B 1 121 ? -1.193 31.516 -0.191 1 73.88 121 ASN B O 1
ATOM 5030 N N . GLY B 1 122 ? 0.147 29.891 0.595 1 67.12 122 GLY B N 1
ATOM 5031 C CA . GLY B 1 122 ? -0.899 29.375 1.465 1 67.12 122 GLY B CA 1
ATOM 5032 C C . GLY B 1 122 ? -1.982 28.625 0.715 1 67.12 122 GLY B C 1
ATOM 5033 O O . GLY B 1 122 ? -3.121 28.547 1.179 1 67.12 122 GLY B O 1
ATOM 5034 N N . GLY B 1 123 ? -1.754 28.219 -0.528 1 69.56 123 GLY B N 1
ATOM 5035 C CA . GLY B 1 123 ? -2.783 27.5 -1.258 1 69.56 123 GLY B CA 1
ATOM 5036 C C . GLY B 1 123 ? -2.395 27.188 -2.691 1 69.56 123 GLY B C 1
ATOM 5037 O O . GLY B 1 123 ? -1.213 27.016 -2.996 1 69.56 123 GLY B O 1
ATOM 5038 N N . ARG B 1 124 ? -3.482 27.141 -3.469 1 74.06 124 ARG B N 1
ATOM 5039 C CA . ARG B 1 124 ? -3.279 26.75 -4.863 1 74.06 124 ARG B CA 1
ATOM 5040 C C . ARG B 1 124 ? -2.574 27.859 -5.637 1 74.06 124 ARG B C 1
ATOM 5042 O O . ARG B 1 124 ? -2.926 29.047 -5.504 1 74.06 124 ARG B O 1
ATOM 5049 N N . ASN B 1 125 ? -1.491 27.531 -6.191 1 86.81 125 ASN B N 1
ATOM 5050 C CA . ASN B 1 125 ? -0.641 28.359 -7.027 1 86.81 125 ASN B CA 1
ATOM 5051 C C . ASN B 1 125 ? -0.494 27.797 -8.43 1 86.81 125 ASN B C 1
ATOM 5053 O O . ASN B 1 125 ? -0.168 26.609 -8.594 1 86.81 125 ASN B O 1
ATOM 5057 N N . ASP B 1 126 ? -0.747 28.609 -9.398 1 89.94 126 ASP B N 1
ATOM 5058 C CA . ASP B 1 126 ? -0.771 28.141 -10.781 1 89.94 126 ASP B CA 1
ATOM 5059 C C . ASP B 1 126 ? 0.603 27.641 -11.211 1 89.94 126 ASP B C 1
ATOM 5061 O O . ASP B 1 126 ? 0.708 26.609 -11.891 1 89.94 126 ASP B O 1
ATOM 5065 N N . GLN B 1 127 ? 1.587 28.406 -10.859 1 93.12 127 GLN B N 1
ATOM 5066 C CA . GLN B 1 127 ? 2.936 28 -11.227 1 93.12 127 GLN B CA 1
ATOM 5067 C C . GLN B 1 127 ? 3.314 26.688 -10.547 1 93.12 127 GLN B C 1
ATOM 5069 O O . GLN B 1 127 ? 3.955 25.828 -11.164 1 93.12 127 GLN B O 1
ATOM 5074 N N . ALA B 1 128 ? 2.941 26.562 -9.297 1 95 128 ALA B N 1
ATOM 5075 C CA . ALA B 1 128 ? 3.201 25.328 -8.57 1 95 128 ALA B CA 1
ATOM 5076 C C . ALA B 1 128 ? 2.486 24.156 -9.227 1 95 128 ALA B C 1
ATOM 5078 O O . ALA B 1 128 ? 3.062 23.062 -9.367 1 95 128 ALA B O 1
ATOM 5079 N N . GLN B 1 129 ? 1.298 24.406 -9.672 1 94.31 129 GLN B N 1
ATOM 5080 C CA . GLN B 1 129 ? 0.508 23.359 -10.32 1 94.31 129 GLN B CA 1
ATOM 5081 C C . GLN B 1 129 ? 1.136 22.938 -11.641 1 94.31 129 GLN B C 1
ATOM 5083 O O . GLN B 1 129 ? 1.173 21.75 -11.969 1 94.31 129 GLN B O 1
ATOM 5088 N N . ARG B 1 130 ? 1.616 23.875 -12.375 1 94.81 130 ARG B N 1
ATOM 5089 C CA . ARG B 1 130 ? 2.264 23.562 -13.648 1 94.81 130 ARG B CA 1
ATOM 5090 C C . ARG B 1 130 ? 3.547 22.766 -13.43 1 94.81 130 ARG B C 1
ATOM 5092 O O . ARG B 1 130 ? 3.852 21.844 -14.195 1 94.81 130 ARG B O 1
ATOM 5099 N N . LEU B 1 131 ? 4.293 23.172 -12.438 1 96.06 131 LEU B N 1
ATOM 5100 C CA . LEU B 1 131 ? 5.512 22.453 -12.094 1 96.06 131 LEU B CA 1
ATOM 5101 C C . LEU B 1 131 ? 5.203 20.984 -11.773 1 96.06 131 LEU B C 1
ATOM 5103 O O . LEU B 1 131 ? 5.828 20.078 -12.328 1 96.06 131 LEU B O 1
ATOM 5107 N N . PHE B 1 132 ? 4.172 20.812 -11.008 1 95.88 132 PHE B N 1
ATOM 5108 C CA . PHE B 1 132 ? 3.812 19.469 -10.609 1 95.88 132 PHE B CA 1
ATOM 5109 C C . PHE B 1 132 ? 3.281 18.672 -11.797 1 95.88 132 PHE B C 1
ATOM 5111 O O . PHE B 1 132 ? 3.637 17.5 -11.984 1 95.88 132 PHE B O 1
ATOM 5118 N N . GLN B 1 133 ? 2.447 19.281 -12.586 1 92.88 133 GLN B N 1
ATOM 5119 C CA . GLN B 1 133 ? 1.826 18.609 -13.727 1 92.88 133 GLN B CA 1
ATOM 5120 C C . GLN B 1 133 ? 2.879 18.109 -14.719 1 92.88 133 GLN B C 1
ATOM 5122 O O . GLN B 1 133 ? 2.697 17.078 -15.359 1 92.88 133 GLN B O 1
ATOM 5127 N N . SER B 1 134 ? 3.943 18.781 -14.781 1 92.69 134 SER B N 1
ATOM 5128 C CA . SER B 1 134 ? 5.016 18.406 -15.695 1 92.69 134 SER B CA 1
ATOM 5129 C C . SER B 1 134 ? 5.715 17.125 -15.234 1 92.69 134 SER B C 1
ATOM 5131 O O . SER B 1 134 ? 6.461 16.516 -16 1 92.69 134 SER B O 1
ATOM 5133 N N . THR B 1 135 ? 5.484 16.688 -14.031 1 94.25 135 THR B N 1
ATOM 5134 C CA . THR B 1 135 ? 6.18 15.523 -13.492 1 94.25 135 THR B CA 1
ATOM 5135 C C . THR B 1 135 ? 5.227 14.336 -13.375 1 94.25 135 THR B C 1
ATOM 5137 O O . THR B 1 135 ? 5.625 13.25 -12.93 1 94.25 135 THR B O 1
ATOM 5140 N N . THR B 1 136 ? 3.955 14.445 -13.75 1 91.75 136 THR B N 1
ATOM 5141 C CA . THR B 1 136 ? 2.924 13.445 -13.516 1 91.75 136 THR B CA 1
ATOM 5142 C C . THR B 1 136 ? 3.242 12.148 -14.258 1 91.75 136 THR B C 1
ATOM 5144 O O . THR B 1 136 ? 3.002 11.055 -13.742 1 91.75 136 THR B O 1
ATOM 5147 N N . GLU B 1 137 ? 3.832 12.312 -15.414 1 88.62 137 GLU B N 1
ATOM 5148 C CA . GLU B 1 137 ? 4.168 11.125 -16.203 1 88.62 137 GLU B CA 1
ATOM 5149 C C . GLU B 1 137 ? 5.234 10.289 -15.5 1 88.62 137 GLU B C 1
ATOM 5151 O O . GLU B 1 137 ? 5.18 9.055 -15.531 1 88.62 137 GLU B O 1
ATOM 5156 N N . ALA B 1 138 ? 6.199 10.977 -14.984 1 90.88 138 ALA B N 1
ATOM 5157 C CA . ALA B 1 138 ? 7.258 10.281 -14.258 1 90.88 138 ALA B CA 1
ATOM 5158 C C . ALA B 1 138 ? 6.699 9.539 -13.047 1 90.88 138 ALA B C 1
ATOM 5160 O O . ALA B 1 138 ? 7.125 8.422 -12.742 1 90.88 138 ALA B O 1
ATOM 5161 N N . VAL B 1 139 ? 5.734 10.109 -12.391 1 92.88 139 VAL B N 1
ATOM 5162 C CA . VAL B 1 139 ? 5.117 9.508 -11.211 1 92.88 139 VAL B CA 1
ATOM 5163 C C . VAL B 1 139 ? 4.273 8.305 -11.633 1 92.88 139 VAL B C 1
ATOM 5165 O O . VAL B 1 139 ? 4.336 7.246 -11 1 92.88 139 VAL B O 1
ATOM 5168 N N . GLU B 1 140 ? 3.541 8.438 -12.688 1 90.5 140 GLU B N 1
ATOM 5169 C CA . GLU B 1 140 ? 2.684 7.363 -13.188 1 90.5 140 GLU B CA 1
ATOM 5170 C C . GLU B 1 140 ? 3.508 6.156 -13.625 1 90.5 140 GLU B C 1
ATOM 5172 O O . GLU B 1 140 ? 3.078 5.012 -13.461 1 90.5 140 GLU B O 1
ATOM 5177 N N . SER B 1 141 ? 4.625 6.434 -14.094 1 89.31 141 SER B N 1
ATOM 5178 C CA . SER B 1 141 ? 5.473 5.355 -14.586 1 89.31 141 SER B CA 1
ATOM 5179 C C . SER B 1 141 ? 5.922 4.445 -13.445 1 89.31 141 SER B C 1
ATOM 5181 O O . SER B 1 141 ? 6.316 3.301 -13.672 1 89.31 141 SER B O 1
ATOM 5183 N N . LEU B 1 142 ? 5.855 4.902 -12.234 1 90 142 LEU B N 1
ATOM 5184 C CA . LEU B 1 142 ? 6.371 4.172 -11.078 1 90 142 LEU B CA 1
ATOM 5185 C C . LEU B 1 142 ? 5.469 2.99 -10.742 1 90 142 LEU B C 1
ATOM 5187 O O . LEU B 1 142 ? 5.879 2.08 -10.016 1 90 142 LEU B O 1
ATOM 5191 N N . ILE B 1 143 ? 4.23 2.949 -11.289 1 88.5 143 ILE B N 1
ATOM 5192 C CA . ILE B 1 143 ? 3.35 1.821 -11.008 1 88.5 143 ILE B CA 1
ATOM 5193 C C . ILE B 1 143 ? 3.717 0.642 -11.906 1 88.5 143 ILE B C 1
ATOM 5195 O O . ILE B 1 143 ? 3.428 -0.511 -11.578 1 88.5 143 ILE B O 1
ATOM 5199 N N . TRP B 1 144 ? 4.34 1.006 -12.961 1 87.88 144 TRP B N 1
ATOM 5200 C CA . TRP B 1 144 ? 4.605 -0.036 -13.953 1 87.88 144 TRP B CA 1
ATOM 5201 C C . TRP B 1 144 ? 6.031 -0.557 -13.828 1 87.88 144 TRP B C 1
ATOM 5203 O O . TRP B 1 144 ? 6.289 -1.742 -14.055 1 87.88 144 TRP B O 1
ATOM 5213 N N . ASN B 1 145 ? 6.902 0.336 -13.406 1 80.81 145 ASN B N 1
ATOM 5214 C CA . ASN B 1 145 ? 8.312 -0.008 -13.531 1 80.81 145 ASN B CA 1
ATOM 5215 C C . ASN B 1 145 ? 9 -0.057 -12.164 1 80.81 145 ASN B C 1
ATOM 5217 O O . ASN B 1 145 ? 8.625 0.683 -11.25 1 80.81 145 ASN B O 1
ATOM 5221 N N . PRO B 1 146 ? 9.906 -1.048 -12.172 1 72.19 146 PRO B N 1
ATOM 5222 C CA . PRO B 1 146 ? 10.695 -1.051 -10.938 1 72.19 146 PRO B CA 1
ATOM 5223 C C . PRO B 1 146 ? 11.453 0.257 -10.719 1 72.19 146 PRO B C 1
ATOM 5225 O O . PRO B 1 146 ? 11.898 0.889 -11.68 1 72.19 146 PRO B O 1
ATOM 5228 N N . SER B 1 147 ? 11.375 0.662 -9.531 1 76.94 147 SER B N 1
ATOM 5229 C CA . SER B 1 147 ? 12.086 1.9 -9.242 1 76.94 147 SER B CA 1
ATOM 5230 C C . SER B 1 147 ? 12.969 1.756 -8.008 1 76.94 147 SER B C 1
ATOM 5232 O O . SER B 1 147 ? 12.742 0.874 -7.18 1 76.94 147 SER B O 1
ATOM 5234 N N . GLY B 1 148 ? 14.109 2.461 -8.094 1 85.81 148 GLY B N 1
ATOM 5235 C CA . GLY B 1 148 ? 15 2.518 -6.945 1 85.81 148 GLY B CA 1
ATOM 5236 C C . GLY B 1 148 ? 14.648 3.623 -5.969 1 85.81 148 GLY B C 1
ATOM 5237 O O . GLY B 1 148 ? 13.477 3.961 -5.805 1 85.81 148 GLY B O 1
ATOM 5238 N N . ILE B 1 149 ? 15.562 4.07 -5.328 1 93.12 149 ILE B N 1
ATOM 5239 C CA . ILE B 1 149 ? 15.422 5.082 -4.285 1 93.12 149 ILE B CA 1
ATOM 5240 C C . ILE B 1 149 ? 14.867 6.371 -4.891 1 93.12 149 ILE B C 1
ATOM 5242 O O . ILE B 1 149 ? 14.039 7.047 -4.277 1 93.12 149 ILE B O 1
ATOM 5246 N N . SER B 1 150 ? 15.273 6.613 -6.078 1 93.12 150 SER B N 1
ATOM 5247 C CA . SER B 1 150 ? 14.852 7.84 -6.742 1 93.12 150 SER B CA 1
ATOM 5248 C C . SER B 1 150 ? 13.344 7.848 -6.977 1 93.12 150 SER B C 1
ATOM 5250 O O . SER B 1 150 ? 12.695 8.883 -6.84 1 93.12 150 SER B O 1
ATOM 5252 N N . GLY B 1 151 ? 12.82 6.75 -7.375 1 93.94 151 GLY B N 1
ATOM 5253 C CA . GLY B 1 151 ? 11.383 6.641 -7.562 1 93.94 151 GLY B CA 1
ATOM 5254 C C . GLY B 1 151 ? 10.602 6.836 -6.277 1 93.94 151 GLY B C 1
ATOM 5255 O O . GLY B 1 151 ? 9.562 7.496 -6.273 1 93.94 151 GLY B O 1
ATOM 5256 N N . ILE B 1 152 ? 11.117 6.285 -5.184 1 96.62 152 ILE B N 1
ATOM 5257 C CA . ILE B 1 152 ? 10.469 6.438 -3.887 1 96.62 152 ILE B CA 1
ATOM 5258 C C . ILE B 1 152 ? 10.484 7.906 -3.471 1 96.62 152 ILE B C 1
ATOM 5260 O O . ILE B 1 152 ? 9.484 8.438 -2.98 1 96.62 152 ILE B O 1
ATOM 5264 N N . GLN B 1 153 ? 11.617 8.539 -3.723 1 97.69 153 GLN B N 1
ATOM 5265 C CA . GLN B 1 153 ? 11.727 9.953 -3.4 1 97.69 153 GLN B CA 1
ATOM 5266 C C . GLN B 1 153 ? 10.68 10.773 -4.156 1 97.69 153 GLN B C 1
ATOM 5268 O O . GLN B 1 153 ? 10.07 11.688 -3.594 1 97.69 153 GLN B O 1
ATOM 5273 N N . LEU B 1 154 ? 10.5 10.453 -5.391 1 96.88 154 LEU B N 1
ATOM 5274 C CA . LEU B 1 154 ? 9.516 11.156 -6.207 1 96.88 154 LEU B CA 1
ATOM 5275 C C . LEU B 1 154 ? 8.109 10.977 -5.641 1 96.88 154 LEU B C 1
ATOM 5277 O O . LEU B 1 154 ? 7.32 11.922 -5.617 1 96.88 154 LEU B O 1
ATOM 5281 N N . LEU B 1 155 ? 7.809 9.797 -5.199 1 96.88 155 LEU B N 1
ATOM 5282 C CA . LEU B 1 155 ? 6.496 9.516 -4.625 1 96.88 155 LEU B CA 1
ATOM 5283 C C . LEU B 1 155 ? 6.297 10.266 -3.316 1 96.88 155 LEU B C 1
ATOM 5285 O O . LEU B 1 155 ? 5.219 10.805 -3.062 1 96.88 155 LEU B O 1
ATOM 5289 N N . VAL B 1 156 ? 7.305 10.289 -2.496 1 98 156 VAL B N 1
ATOM 5290 C CA . VAL B 1 156 ? 7.223 11.008 -1.227 1 98 156 VAL B CA 1
ATOM 5291 C C . VAL B 1 156 ? 7 12.492 -1.484 1 98 156 VAL B C 1
ATOM 5293 O O . VAL B 1 156 ? 6.184 13.133 -0.814 1 98 156 VAL B O 1
ATOM 5296 N N . LEU B 1 157 ? 7.742 13 -2.455 1 98.31 157 LEU B N 1
ATOM 5297 C CA . LEU B 1 157 ? 7.578 14.398 -2.826 1 98.31 157 LEU B CA 1
ATOM 5298 C C . LEU B 1 157 ? 6.156 14.672 -3.307 1 98.31 157 LEU B C 1
ATOM 5300 O O . LEU B 1 157 ? 5.551 15.68 -2.936 1 98.31 157 LEU B O 1
ATOM 5304 N N . THR B 1 158 ? 5.664 13.781 -4.113 1 97.56 158 THR B N 1
ATOM 5305 C CA . THR B 1 158 ? 4.297 13.914 -4.602 1 97.56 158 THR B CA 1
ATOM 5306 C C . THR B 1 158 ? 3.303 13.883 -3.443 1 97.56 158 THR B C 1
ATOM 5308 O O . THR B 1 158 ? 2.342 14.656 -3.422 1 97.56 158 THR B O 1
ATOM 5311 N N . ALA B 1 159 ? 3.52 13 -2.502 1 96.94 159 ALA B N 1
ATOM 5312 C CA . ALA B 1 159 ? 2.672 12.93 -1.314 1 96.94 159 ALA B CA 1
ATOM 5313 C C . ALA B 1 159 ? 2.703 14.242 -0.538 1 96.94 159 ALA B C 1
ATOM 5315 O O . ALA B 1 159 ? 1.655 14.766 -0.151 1 96.94 159 ALA B O 1
ATOM 5316 N N . ILE B 1 160 ? 3.869 14.766 -0.367 1 96.25 160 ILE B N 1
ATOM 5317 C CA . ILE B 1 160 ? 4.027 16 0.404 1 96.25 160 ILE B CA 1
ATOM 5318 C C . ILE B 1 160 ? 3.352 17.156 -0.325 1 96.25 160 ILE B C 1
ATOM 5320 O O . ILE B 1 160 ? 2.754 18.031 0.305 1 96.25 160 ILE B O 1
ATOM 5324 N N . TYR B 1 161 ? 3.49 17.188 -1.678 1 95.69 161 TYR B N 1
ATOM 5325 C CA . TYR B 1 161 ? 2.816 18.234 -2.449 1 95.69 161 TYR B CA 1
ATOM 5326 C C . TYR B 1 161 ? 1.314 18.219 -2.197 1 95.69 161 TYR B C 1
ATOM 5328 O O . TYR B 1 161 ? 0.708 19.25 -1.929 1 95.69 161 TYR B O 1
ATOM 5336 N N . HIS B 1 162 ? 0.717 17.062 -2.264 1 92.44 162 HIS B N 1
ATOM 5337 C CA . HIS B 1 162 ? -0.72 16.953 -2.037 1 92.44 162 HIS B CA 1
ATOM 5338 C C . HIS B 1 162 ? -1.067 17.203 -0.573 1 92.44 162 HIS B C 1
ATOM 5340 O O . HIS B 1 162 ? -2.135 17.734 -0.265 1 92.44 162 HIS B O 1
ATOM 5346 N N . TYR B 1 163 ? -0.178 16.812 0.237 1 91.12 163 TYR B N 1
ATOM 5347 C CA . TYR B 1 163 ? -0.363 17.125 1.651 1 91.12 163 TYR B CA 1
ATOM 5348 C C . TYR B 1 163 ? -0.475 18.625 1.873 1 91.12 163 TYR B C 1
ATOM 5350 O O . TYR B 1 163 ? -1.32 19.094 2.645 1 91.12 163 TYR B O 1
ATOM 5358 N N . GLN B 1 164 ? 0.374 19.328 1.171 1 89.38 164 GLN B N 1
ATOM 5359 C CA . GLN B 1 164 ? 0.368 20.781 1.291 1 89.38 164 GLN B CA 1
ATOM 5360 C C . GLN B 1 164 ? -0.926 21.375 0.741 1 89.38 164 GLN B C 1
ATOM 5362 O O . GLN B 1 164 ? -1.338 22.469 1.145 1 89.38 164 GLN B O 1
ATOM 5367 N N . LEU B 1 165 ? -1.541 20.656 -0.138 1 87.88 165 LEU B N 1
ATOM 5368 C CA . LEU B 1 165 ? -2.812 21.109 -0.7 1 87.88 165 LEU B CA 1
ATOM 5369 C C . LEU B 1 165 ? -3.98 20.625 0.152 1 87.88 165 LEU B C 1
ATOM 5371 O O . LEU B 1 165 ? -5.141 20.812 -0.219 1 87.88 165 LEU B O 1
ATOM 5375 N N . ASP B 1 166 ? -3.678 19.938 1.254 1 87.38 166 ASP B N 1
ATOM 5376 C CA . ASP B 1 166 ? -4.656 19.406 2.199 1 87.38 166 ASP B CA 1
ATOM 5377 C C . ASP B 1 166 ? -5.516 18.328 1.555 1 87.38 166 ASP B C 1
ATOM 5379 O O . ASP B 1 166 ? -6.723 18.25 1.8 1 87.38 166 ASP B O 1
ATOM 5383 N N . ASP B 1 167 ? -4.918 17.609 0.634 1 86.69 167 ASP B N 1
ATOM 5384 C CA . ASP B 1 167 ? -5.535 16.422 0.06 1 86.69 167 ASP B CA 1
ATOM 5385 C C . ASP B 1 167 ? -4.996 15.148 0.712 1 86.69 167 ASP B C 1
ATOM 5387 O O . ASP B 1 167 ? -4.117 14.484 0.158 1 86.69 167 ASP B O 1
ATOM 5391 N N . GLU B 1 168 ? -5.562 14.781 1.745 1 84.25 168 GLU B N 1
ATOM 5392 C CA . GLU B 1 168 ? -5.027 13.703 2.562 1 84.25 168 GLU B CA 1
ATOM 5393 C C . GLU B 1 168 ? -5.25 12.344 1.897 1 84.25 168 GLU B C 1
ATOM 5395 O O . GLU B 1 168 ? -4.441 11.43 2.059 1 84.25 168 GLU B O 1
ATOM 5400 N N . VAL B 1 169 ? -6.344 12.211 1.171 1 86.31 169 VAL B N 1
ATOM 5401 C CA . VAL B 1 169 ? -6.648 10.938 0.525 1 86.31 169 VAL B CA 1
ATOM 5402 C C . VAL B 1 169 ? -5.59 10.625 -0.532 1 86.31 169 VAL B C 1
ATOM 5404 O O . VAL B 1 169 ? -5 9.547 -0.533 1 86.31 169 VAL B O 1
ATOM 5407 N N . ARG B 1 170 ? -5.359 11.594 -1.373 1 90.56 170 ARG B N 1
ATOM 5408 C CA . ARG B 1 170 ? -4.34 11.406 -2.4 1 90.56 170 ARG B CA 1
ATOM 5409 C C . ARG B 1 170 ? -2.957 11.242 -1.774 1 90.56 170 ARG B C 1
ATOM 5411 O O . ARG B 1 170 ? -2.135 10.469 -2.264 1 90.56 170 ARG B O 1
ATOM 5418 N N . THR B 1 171 ? -2.697 12.023 -0.701 1 93.62 171 THR B N 1
ATOM 5419 C CA . THR B 1 171 ? -1.441 11.883 0.029 1 93.62 171 THR B CA 1
ATOM 5420 C C . THR B 1 171 ? -1.264 10.453 0.528 1 93.62 171 THR B C 1
ATOM 5422 O O . THR B 1 171 ? -0.186 9.875 0.391 1 93.62 171 THR B O 1
ATOM 5425 N N . GLY B 1 172 ? -2.328 9.922 1.095 1 92.31 172 GLY B N 1
ATOM 5426 C CA . GLY B 1 172 ? -2.291 8.562 1.611 1 92.31 172 GLY B CA 1
ATOM 5427 C C . GLY B 1 172 ? -2.014 7.527 0.54 1 92.31 172 GLY B C 1
ATOM 5428 O O . GLY B 1 172 ? -1.25 6.586 0.764 1 92.31 172 GLY B O 1
ATOM 5429 N N . ARG B 1 173 ? -2.594 7.676 -0.619 1 92.25 173 ARG B N 1
ATOM 5430 C CA . ARG B 1 173 ? -2.377 6.742 -1.719 1 92.25 173 ARG B CA 1
ATOM 5431 C C . ARG B 1 173 ? -0.928 6.777 -2.191 1 92.25 173 ARG B C 1
ATOM 5433 O O . ARG B 1 173 ? -0.314 5.73 -2.408 1 92.25 173 ARG B O 1
ATOM 5440 N N . MET B 1 174 ? -0.393 8 -2.314 1 94.44 174 MET B N 1
ATOM 5441 C CA . MET B 1 174 ? 0.976 8.164 -2.797 1 94.44 174 MET B CA 1
ATOM 5442 C C . MET B 1 174 ? 1.977 7.598 -1.797 1 94.44 174 MET B C 1
ATOM 5444 O O . MET B 1 174 ? 2.916 6.902 -2.182 1 94.44 174 MET B O 1
ATOM 5448 N N . ILE B 1 175 ? 1.749 7.918 -0.562 1 96.12 175 ILE B N 1
ATOM 5449 C CA . ILE B 1 175 ? 2.697 7.453 0.445 1 96.12 175 ILE B CA 1
ATOM 5450 C C . ILE B 1 175 ? 2.539 5.949 0.648 1 96.12 175 ILE B C 1
ATOM 5452 O O . ILE B 1 175 ? 3.504 5.258 0.983 1 96.12 175 ILE B O 1
ATOM 5456 N N . GLY B 1 176 ? 1.317 5.445 0.511 1 93.69 176 GLY B N 1
ATOM 5457 C CA . GLY B 1 176 ? 1.119 4.004 0.526 1 93.69 176 GLY B CA 1
ATOM 5458 C C . GLY B 1 176 ? 1.896 3.285 -0.56 1 93.69 176 GLY B C 1
ATOM 5459 O O . GLY B 1 176 ? 2.477 2.225 -0.316 1 93.69 176 GLY B O 1
ATOM 5460 N N . LEU B 1 177 ? 1.837 3.863 -1.742 1 93.75 177 LEU B N 1
ATOM 5461 C CA . LEU B 1 177 ? 2.607 3.297 -2.844 1 93.75 177 LEU B CA 1
ATOM 5462 C C . LEU B 1 177 ? 4.102 3.354 -2.547 1 93.75 177 LEU B C 1
ATOM 5464 O O . LEU B 1 177 ? 4.836 2.408 -2.846 1 93.75 177 LEU B O 1
ATOM 5468 N N . ALA B 1 178 ? 4.566 4.461 -1.988 1 96.19 178 ALA B N 1
ATOM 5469 C CA . ALA B 1 178 ? 5.969 4.574 -1.601 1 96.19 178 ALA B CA 1
ATOM 5470 C C . ALA B 1 178 ? 6.344 3.504 -0.581 1 96.19 178 ALA B C 1
ATOM 5472 O O . ALA B 1 178 ? 7.422 2.906 -0.666 1 96.19 178 ALA B O 1
ATOM 5473 N N . ALA B 1 179 ? 5.473 3.318 0.377 1 95.56 179 ALA B N 1
ATOM 5474 C CA . ALA B 1 179 ? 5.711 2.297 1.393 1 95.56 179 ALA B CA 1
ATOM 5475 C C . ALA B 1 179 ? 5.836 0.914 0.761 1 95.56 179 ALA B C 1
ATOM 5477 O O . ALA B 1 179 ? 6.715 0.131 1.132 1 95.56 179 ALA B O 1
ATOM 5478 N N . ARG B 1 180 ? 4.988 0.646 -0.169 1 92.81 180 ARG B N 1
ATOM 5479 C CA . ARG B 1 180 ? 5.043 -0.636 -0.865 1 92.81 180 ARG B CA 1
ATOM 5480 C C . ARG B 1 180 ? 6.371 -0.805 -1.598 1 92.81 180 ARG B C 1
ATOM 5482 O O . ARG B 1 180 ? 6.961 -1.888 -1.583 1 92.81 180 ARG B O 1
ATOM 5489 N N . LEU B 1 181 ? 6.816 0.213 -2.266 1 92.75 181 LEU B N 1
ATOM 5490 C CA . LEU B 1 181 ? 8.078 0.148 -2.986 1 92.75 181 LEU B CA 1
ATOM 5491 C C . LEU B 1 181 ? 9.242 -0.071 -2.023 1 92.75 181 LEU B C 1
ATOM 5493 O O . LEU B 1 181 ? 10.203 -0.777 -2.35 1 92.75 181 LEU B O 1
ATOM 5497 N N . CYS B 1 182 ? 9.172 0.532 -0.836 1 93.75 182 CYS B N 1
ATOM 5498 C CA . CYS B 1 182 ? 10.195 0.302 0.178 1 93.75 182 CYS B CA 1
ATOM 5499 C C . CYS B 1 182 ? 10.273 -1.174 0.55 1 93.75 182 CYS B C 1
ATOM 5501 O O . CYS B 1 182 ? 11.359 -1.737 0.65 1 93.75 182 CYS B O 1
ATOM 5503 N N . LEU B 1 183 ? 9.133 -1.773 0.719 1 90.44 183 LEU B N 1
ATOM 5504 C CA . LEU B 1 183 ? 9.07 -3.178 1.109 1 90.44 183 LEU B CA 1
ATOM 5505 C C . LEU B 1 183 ? 9.547 -4.078 -0.025 1 90.44 183 LEU B C 1
ATOM 5507 O O . LEU B 1 183 ? 10.227 -5.078 0.215 1 90.44 183 LEU B O 1
ATOM 5511 N N . GLU B 1 184 ? 9.203 -3.682 -1.229 1 86.69 184 GLU B N 1
ATOM 5512 C CA . GLU B 1 184 ? 9.617 -4.441 -2.402 1 86.69 184 GLU B CA 1
ATOM 5513 C C . GLU B 1 184 ? 11.141 -4.5 -2.512 1 86.69 184 GLU B C 1
ATOM 5515 O O . GLU B 1 184 ? 11.711 -5.551 -2.82 1 86.69 184 GLU B O 1
ATOM 5520 N N . ILE B 1 185 ? 11.758 -3.336 -2.246 1 87.25 185 ILE B N 1
ATOM 5521 C CA . ILE B 1 185 ? 13.211 -3.26 -2.32 1 87.25 185 ILE B CA 1
ATOM 5522 C C . ILE B 1 185 ? 13.828 -3.938 -1.099 1 87.25 185 ILE B C 1
ATOM 5524 O O . ILE B 1 185 ? 14.969 -4.414 -1.152 1 87.25 185 ILE B O 1
ATOM 5528 N N . GLY B 1 186 ? 13.141 -3.99 -0.021 1 89.31 186 GLY B N 1
ATOM 5529 C CA . GLY B 1 186 ? 13.617 -4.582 1.218 1 89.31 186 GLY B CA 1
ATOM 5530 C C . GLY B 1 186 ? 14.289 -3.578 2.137 1 89.31 186 GLY B C 1
ATOM 5531 O O . GLY B 1 186 ? 15.227 -3.926 2.865 1 89.31 186 GLY B O 1
ATOM 5532 N N . LEU B 1 187 ? 13.828 -2.336 2.107 1 92.5 187 LEU B N 1
ATOM 5533 C CA . LEU B 1 187 ? 14.461 -1.29 2.904 1 92.5 187 LEU B CA 1
ATOM 5534 C C . LEU B 1 187 ? 14.125 -1.453 4.383 1 92.5 187 LEU B C 1
ATOM 5536 O O . LEU B 1 187 ? 14.734 -0.81 5.238 1 92.5 187 LEU B O 1
ATOM 5540 N N . HIS B 1 188 ? 13.203 -2.322 4.746 1 91.38 188 HIS B N 1
ATOM 5541 C CA . HIS B 1 188 ? 12.812 -2.559 6.129 1 91.38 188 HIS B CA 1
ATOM 5542 C C . HIS B 1 188 ? 13.758 -3.545 6.809 1 91.38 188 HIS B C 1
ATOM 5544 O O . HIS B 1 188 ? 13.609 -3.84 7.996 1 91.38 188 HIS B O 1
ATOM 5550 N N . ARG B 1 189 ? 14.688 -3.945 6.016 1 88.75 189 ARG B N 1
ATOM 5551 C CA . ARG B 1 189 ? 15.664 -4.906 6.523 1 88.75 189 ARG B CA 1
ATOM 5552 C C . ARG B 1 189 ? 17.078 -4.352 6.43 1 88.75 189 ARG B C 1
ATOM 5554 O O . ARG B 1 189 ? 17.5 -3.885 5.367 1 88.75 189 ARG B O 1
ATOM 5561 N N . HIS B 1 190 ? 17.828 -4.465 7.508 1 87.62 190 HIS B N 1
ATOM 5562 C CA . HIS B 1 190 ? 19.188 -3.943 7.551 1 87.62 190 HIS B CA 1
ATOM 5563 C C . HIS B 1 190 ? 20.109 -4.703 6.594 1 87.62 190 HIS B C 1
ATOM 5565 O O . HIS B 1 190 ? 20.969 -4.105 5.949 1 87.62 190 HIS B O 1
ATOM 5571 N N . THR B 1 191 ? 19.922 -5.957 6.488 1 82 191 THR B N 1
ATOM 5572 C CA . THR B 1 191 ? 20.75 -6.809 5.652 1 82 191 THR B CA 1
ATOM 5573 C C . THR B 1 191 ? 20.609 -6.438 4.184 1 82 191 THR B C 1
ATOM 5575 O O . THR B 1 191 ? 21.594 -6.398 3.443 1 82 191 THR B O 1
ATOM 5578 N N . THR B 1 192 ? 19.422 -6.141 3.807 1 82.88 192 THR B N 1
ATOM 5579 C CA . THR B 1 192 ? 19.172 -5.785 2.414 1 82.88 192 THR B CA 1
ATOM 5580 C C . THR B 1 192 ? 19.797 -4.434 2.078 1 82.88 192 THR B C 1
ATOM 5582 O O . THR B 1 192 ? 20.359 -4.254 0.996 1 82.88 192 THR B O 1
ATOM 5585 N N . ILE B 1 193 ? 19.672 -3.52 3.008 1 86.94 193 ILE B N 1
ATOM 5586 C CA . ILE B 1 193 ? 20.25 -2.199 2.775 1 86.94 193 ILE B CA 1
ATOM 5587 C C . ILE B 1 193 ? 21.75 -2.32 2.584 1 86.94 193 ILE B C 1
ATOM 5589 O O . ILE B 1 193 ? 22.328 -1.716 1.671 1 86.94 193 ILE B O 1
ATOM 5593 N N . LYS B 1 194 ? 22.359 -3.145 3.357 1 83.81 194 LYS B N 1
ATOM 5594 C CA . LYS B 1 194 ? 23.812 -3.328 3.273 1 83.81 194 LYS B CA 1
ATOM 5595 C C . LYS B 1 194 ? 24.203 -4.027 1.976 1 83.81 194 LYS B C 1
ATOM 5597 O O . LYS B 1 194 ? 25.234 -3.697 1.372 1 83.81 194 LYS B O 1
ATOM 5602 N N . LYS B 1 195 ? 23.391 -4.863 1.582 1 83.06 195 LYS B N 1
ATOM 5603 C CA . LYS B 1 195 ? 23.688 -5.652 0.393 1 83.06 195 LYS B CA 1
ATOM 5604 C C . LYS B 1 195 ? 23.453 -4.844 -0.879 1 83.06 195 LYS B C 1
ATOM 5606 O O . LYS B 1 195 ? 24.25 -4.91 -1.818 1 83.06 195 LYS B O 1
ATOM 5611 N N . VAL B 1 196 ? 22.406 -4.125 -0.901 1 82.12 196 VAL B N 1
ATOM 5612 C CA . VAL B 1 196 ? 21.969 -3.436 -2.113 1 82.12 196 VAL B CA 1
ATOM 5613 C C . VAL B 1 196 ? 22.766 -2.137 -2.279 1 82.12 196 VAL B C 1
ATOM 5615 O O . VAL B 1 196 ? 23.094 -1.744 -3.4 1 82.12 196 VAL B O 1
ATOM 5618 N N . PHE B 1 197 ? 22.984 -1.544 -1.133 1 87.81 197 PHE B N 1
ATOM 5619 C CA . PHE B 1 197 ? 23.672 -0.259 -1.206 1 87.81 197 PHE B CA 1
ATOM 5620 C C . PHE B 1 197 ? 25.078 -0.357 -0.615 1 87.81 197 PHE B C 1
ATOM 5622 O O . PHE B 1 197 ? 25.25 -0.246 0.6 1 87.81 197 PHE B O 1
ATOM 5629 N N . GLY B 1 198 ? 26.062 -0.452 -1.463 1 83.5 198 GLY B N 1
ATOM 5630 C CA . GLY B 1 198 ? 27.438 -0.67 -1.037 1 83.5 198 GLY B CA 1
ATOM 5631 C C . GLY B 1 198 ? 28.109 0.583 -0.498 1 83.5 198 GLY B C 1
ATOM 5632 O O . GLY B 1 198 ? 28.906 0.515 0.436 1 83.5 198 GLY B O 1
ATOM 5633 N N . ASN B 1 199 ? 27.75 1.661 -1.065 1 90.19 199 ASN B N 1
ATOM 5634 C CA . ASN B 1 199 ? 28.344 2.928 -0.665 1 90.19 199 ASN B CA 1
ATOM 5635 C C . ASN B 1 199 ? 27.641 3.523 0.553 1 90.19 199 ASN B C 1
ATOM 5637 O O . ASN B 1 199 ? 26.422 3.443 0.67 1 90.19 199 ASN B O 1
ATOM 5641 N N . HIS B 1 200 ? 28.438 4.113 1.429 1 88 200 HIS B N 1
ATOM 5642 C CA . HIS B 1 200 ? 27.938 4.668 2.678 1 88 200 HIS B CA 1
ATOM 5643 C C . HIS B 1 200 ? 26.922 5.777 2.416 1 88 200 HIS B C 1
ATOM 5645 O O . HIS B 1 200 ? 25.891 5.867 3.102 1 88 200 HIS B O 1
ATOM 5651 N N . GLU B 1 201 ? 27.219 6.574 1.521 1 87.69 201 GLU B N 1
ATOM 5652 C CA . GLU B 1 201 ? 26.328 7.688 1.218 1 87.69 201 GLU B CA 1
ATOM 5653 C C . GLU B 1 201 ? 24.984 7.191 0.692 1 87.69 201 GLU B C 1
ATOM 5655 O O . GLU B 1 201 ? 23.938 7.734 1.046 1 87.69 201 GLU B O 1
ATOM 5660 N N . ASP B 1 202 ? 25.047 6.195 -0.139 1 89.5 202 ASP B N 1
ATOM 5661 C CA . ASP B 1 202 ? 23.828 5.613 -0.681 1 89.5 202 ASP B CA 1
ATOM 5662 C C . ASP B 1 202 ? 23.016 4.91 0.41 1 89.5 202 ASP B C 1
ATOM 5664 O O . ASP B 1 202 ? 21.781 4.941 0.397 1 89.5 202 ASP B O 1
ATOM 5668 N N . ARG B 1 203 ? 23.734 4.316 1.297 1 91.19 203 ARG B N 1
ATOM 5669 C CA . ARG B 1 203 ? 23.078 3.648 2.412 1 91.19 203 ARG B CA 1
ATOM 5670 C C . ARG B 1 203 ? 22.359 4.652 3.311 1 91.19 203 ARG B C 1
ATOM 5672 O O . ARG B 1 203 ? 21.234 4.41 3.76 1 91.19 203 ARG B O 1
ATOM 5679 N N . LYS B 1 204 ? 23.047 5.719 3.537 1 90.88 204 LYS B N 1
ATOM 5680 C CA . LYS B 1 204 ? 22.453 6.77 4.359 1 90.88 204 LYS B CA 1
ATOM 5681 C C . LYS B 1 204 ? 21.203 7.352 3.691 1 90.88 204 LYS B C 1
ATOM 5683 O O . LYS B 1 204 ? 20.203 7.598 4.355 1 90.88 204 LYS B O 1
ATOM 5688 N N . THR B 1 205 ? 21.297 7.562 2.428 1 92.19 205 THR B N 1
ATOM 5689 C CA . THR B 1 205 ? 20.156 8.086 1.682 1 92.19 205 THR B CA 1
ATOM 5690 C C . THR B 1 205 ? 18.984 7.098 1.719 1 92.19 205 THR B C 1
ATOM 5692 O O . THR B 1 205 ? 17.828 7.5 1.903 1 92.19 205 THR B O 1
ATOM 5695 N N . ALA B 1 206 ? 19.312 5.82 1.534 1 93.81 206 ALA B N 1
ATOM 5696 C CA . ALA B 1 206 ? 18.281 4.785 1.563 1 93.81 206 ALA B CA 1
ATOM 5697 C C . ALA B 1 206 ? 17.594 4.738 2.922 1 93.81 206 ALA B C 1
ATOM 5699 O O . ALA B 1 206 ? 16.359 4.629 3 1 93.81 206 ALA B O 1
ATOM 5700 N N . LEU B 1 207 ? 18.344 4.879 3.969 1 94 207 LEU B N 1
ATOM 5701 C CA . LEU B 1 207 ? 17.797 4.863 5.32 1 94 207 LEU B CA 1
ATOM 5702 C C . LEU B 1 207 ? 16.906 6.082 5.562 1 94 207 LEU B C 1
ATOM 5704 O O . LEU B 1 207 ? 15.812 5.961 6.109 1 94 207 LEU B O 1
ATOM 5708 N N . ASN B 1 208 ? 17.375 7.207 5.152 1 94.56 208 ASN B N 1
ATOM 5709 C CA . ASN B 1 208 ? 16.609 8.438 5.309 1 94.56 208 ASN B CA 1
ATOM 5710 C C . ASN B 1 208 ? 15.289 8.375 4.551 1 94.56 208 ASN B C 1
ATOM 5712 O O . ASN B 1 208 ? 14.273 8.867 5.031 1 94.56 208 ASN B O 1
ATOM 5716 N N . VAL B 1 209 ? 15.383 7.789 3.379 1 96.12 209 VAL B N 1
ATOM 5717 C CA . VAL B 1 209 ? 14.18 7.641 2.57 1 96.12 209 VAL B CA 1
ATOM 5718 C C . VAL B 1 209 ? 13.195 6.711 3.277 1 96.12 209 VAL B C 1
ATOM 5720 O O . VAL B 1 209 ? 12.016 7.031 3.41 1 96.12 209 VAL B O 1
ATOM 5723 N N . PHE B 1 210 ? 13.695 5.562 3.793 1 96.56 210 PHE B N 1
ATOM 5724 C CA . PHE B 1 210 ? 12.828 4.621 4.484 1 96.56 210 PHE B CA 1
ATOM 5725 C C . PHE B 1 210 ? 12.195 5.266 5.715 1 96.56 210 PHE B C 1
ATOM 5727 O O . PHE B 1 210 ? 10.992 5.137 5.941 1 96.56 210 PHE B O 1
ATOM 5734 N N . TRP B 1 211 ? 12.977 5.945 6.465 1 95.88 211 TRP B N 1
ATOM 5735 C CA . TRP B 1 211 ? 12.484 6.578 7.684 1 95.88 211 TRP B CA 1
ATOM 5736 C C . TRP B 1 211 ? 11.438 7.645 7.363 1 95.88 211 TRP B C 1
ATOM 5738 O O . TRP B 1 211 ? 10.438 7.773 8.07 1 95.88 211 TRP B O 1
ATOM 5748 N N . SER B 1 212 ? 11.695 8.453 6.375 1 96.81 212 SER B N 1
ATOM 5749 C CA . SER B 1 212 ? 10.758 9.5 5.992 1 96.81 212 SER B CA 1
ATOM 5750 C C . SER B 1 212 ? 9.422 8.906 5.543 1 96.81 212 SER B C 1
ATOM 5752 O O . SER B 1 212 ? 8.359 9.43 5.879 1 96.81 212 SER B O 1
ATOM 5754 N N . VAL B 1 213 ? 9.508 7.801 4.754 1 97.5 213 VAL B N 1
ATOM 5755 C CA . VAL B 1 213 ? 8.289 7.117 4.332 1 97.5 213 VAL B CA 1
ATOM 5756 C C . VAL B 1 213 ? 7.566 6.559 5.555 1 97.5 213 VAL B C 1
ATOM 5758 O O . VAL B 1 213 ? 6.352 6.719 5.691 1 97.5 213 VAL B O 1
ATOM 5761 N N . TYR B 1 214 ? 8.328 5.961 6.402 1 96.38 214 TYR B N 1
ATOM 5762 C CA . TYR B 1 214 ? 7.793 5.375 7.629 1 96.38 214 TYR B CA 1
ATOM 5763 C C . TYR B 1 214 ? 7.07 6.422 8.461 1 96.38 214 TYR B C 1
ATOM 5765 O O . TYR B 1 214 ? 5.938 6.203 8.906 1 96.38 214 TYR B O 1
ATOM 5773 N N . MET B 1 215 ? 7.625 7.539 8.586 1 95.75 215 MET B N 1
ATOM 5774 C CA . MET B 1 215 ? 7.074 8.609 9.406 1 95.75 215 MET B CA 1
ATOM 5775 C C . MET B 1 215 ? 5.852 9.234 8.742 1 95.75 215 MET B C 1
ATOM 5777 O O . MET B 1 215 ? 4.812 9.414 9.383 1 95.75 215 MET B O 1
ATOM 5781 N N . LEU B 1 216 ? 6 9.578 7.52 1 95.69 216 LEU B N 1
ATOM 5782 C CA . LEU B 1 216 ? 4.914 10.25 6.812 1 95.69 216 LEU B CA 1
ATOM 5783 C C . LEU B 1 216 ? 3.709 9.32 6.664 1 95.69 216 LEU B C 1
ATOM 5785 O O . LEU B 1 216 ? 2.564 9.758 6.801 1 95.69 216 LEU B O 1
ATOM 5789 N N . GLU B 1 217 ? 3.977 8.109 6.367 1 95.12 217 GLU B N 1
ATOM 5790 C CA . GLU B 1 217 ? 2.896 7.133 6.23 1 95.12 217 GLU B CA 1
ATOM 5791 C C . GLU B 1 217 ? 2.1 7.008 7.527 1 95.12 217 GLU B C 1
ATOM 5793 O O . GLU B 1 217 ? 0.867 6.98 7.5 1 95.12 217 GLU B O 1
ATOM 5798 N N . ARG B 1 218 ? 2.777 6.953 8.609 1 92.94 218 ARG B N 1
ATOM 5799 C CA . ARG B 1 218 ? 2.117 6.828 9.898 1 92.94 218 ARG B CA 1
ATOM 5800 C C . ARG B 1 218 ? 1.271 8.062 10.203 1 92.94 218 ARG B C 1
ATOM 5802 O O . ARG B 1 218 ? 0.148 7.941 10.695 1 92.94 218 ARG B O 1
ATOM 5809 N N . ARG B 1 219 ? 1.849 9.125 9.969 1 91.06 219 ARG B N 1
ATOM 5810 C CA . ARG B 1 219 ? 1.127 10.367 10.227 1 91.06 219 ARG B CA 1
ATOM 5811 C C . ARG B 1 219 ? -0.14 10.445 9.383 1 91.06 219 ARG B C 1
ATOM 5813 O O . ARG B 1 219 ? -1.189 10.875 9.859 1 91.06 219 ARG B O 1
ATOM 5820 N N . ILE B 1 220 ? -0.041 10.133 8.133 1 91.25 220 ILE B N 1
ATOM 5821 C CA . ILE B 1 220 ? -1.174 10.25 7.219 1 91.25 220 ILE B CA 1
ATOM 5822 C C . ILE B 1 220 ? -2.232 9.211 7.582 1 91.25 220 ILE B C 1
ATOM 5824 O O . ILE B 1 220 ? -3.428 9.508 7.598 1 91.25 220 ILE B O 1
ATOM 5828 N N . CYS B 1 221 ? -1.813 7.984 7.867 1 89 221 CYS B N 1
ATOM 5829 C CA . CYS B 1 221 ? -2.754 6.934 8.234 1 89 221 CYS B CA 1
ATOM 5830 C C . CYS B 1 221 ? -3.486 7.285 9.523 1 89 221 CYS B C 1
ATOM 5832 O O . CYS B 1 221 ? -4.68 7.016 9.656 1 89 221 CYS B O 1
ATOM 5834 N N . LEU B 1 222 ? -2.783 7.875 10.445 1 86.25 222 LEU B N 1
ATOM 5835 C CA . LEU B 1 222 ? -3.4 8.32 11.688 1 86.25 222 LEU B CA 1
ATOM 5836 C C . LEU B 1 222 ? -4.508 9.328 11.414 1 86.25 222 LEU B C 1
ATOM 5838 O O . LEU B 1 222 ? -5.574 9.273 12.039 1 86.25 222 LEU B O 1
ATOM 5842 N N . GLY B 1 223 ? -4.184 10.234 10.523 1 80.56 223 GLY B N 1
ATOM 5843 C CA . GLY B 1 223 ? -5.172 11.242 10.18 1 80.56 223 GLY B CA 1
ATOM 5844 C C . GLY B 1 223 ? -6.371 10.68 9.445 1 80.56 223 GLY B C 1
ATOM 5845 O O . GLY B 1 223 ? -7.496 11.156 9.617 1 80.56 223 GLY B O 1
ATOM 5846 N N . GLN B 1 224 ? -6.133 9.656 8.688 1 80.38 224 GLN B N 1
ATOM 5847 C CA . GLN B 1 224 ? -7.199 9.055 7.895 1 80.38 224 GLN B CA 1
ATOM 5848 C C . GLN B 1 224 ? -7.961 8.008 8.703 1 80.38 224 GLN B C 1
ATOM 5850 O O . GLN B 1 224 ? -9.055 7.59 8.312 1 80.38 224 GLN B O 1
ATOM 5855 N N . GLY B 1 225 ? -7.359 7.586 9.766 1 78.88 225 GLY B N 1
ATOM 5856 C CA . GLY B 1 225 ? -7.977 6.531 10.555 1 78.88 225 GLY B CA 1
ATOM 5857 C C . GLY B 1 225 ? -7.906 5.172 9.891 1 78.88 225 GLY B C 1
ATOM 5858 O O . GLY B 1 225 ? -8.867 4.398 9.945 1 78.88 225 GLY B O 1
ATOM 5859 N N . ILE B 1 226 ? -6.871 4.914 9.125 1 83.62 226 ILE B N 1
ATOM 5860 C CA . ILE B 1 226 ? -6.691 3.613 8.492 1 83.62 226 ILE B CA 1
ATOM 5861 C C . ILE B 1 226 ? -5.445 2.934 9.055 1 83.62 226 ILE B C 1
ATOM 5863 O O . ILE B 1 226 ? -4.566 3.596 9.609 1 83.62 226 ILE B O 1
ATOM 5867 N N . PRO B 1 227 ? -5.41 1.589 8.938 1 85.88 227 PRO B N 1
ATOM 5868 C CA . PRO B 1 227 ? -4.238 0.878 9.453 1 85.88 227 PRO B CA 1
ATOM 5869 C C . PRO B 1 227 ? -2.947 1.266 8.742 1 85.88 227 PRO B C 1
ATOM 5871 O O . PRO B 1 227 ? -2.979 1.646 7.566 1 85.88 227 PRO B O 1
ATOM 5874 N N . TYR B 1 228 ? -1.909 1.08 9.453 1 89.19 228 TYR B N 1
ATOM 5875 C CA . TYR B 1 228 ? -0.6 1.428 8.906 1 89.19 228 TYR B CA 1
ATOM 5876 C C . TYR B 1 228 ? -0.148 0.405 7.875 1 89.19 228 TYR B C 1
ATOM 5878 O O . TYR B 1 228 ? -0.397 -0.793 8.023 1 89.19 228 TYR B O 1
ATOM 5886 N N . SER B 1 229 ? 0.519 0.876 6.863 1 88.25 229 SER B N 1
ATOM 5887 C CA . SER B 1 229 ? 1.022 0.002 5.809 1 88.25 229 SER B CA 1
ATOM 5888 C C . SER B 1 229 ? 2.277 -0.74 6.258 1 88.25 229 SER B C 1
ATOM 5890 O O . SER B 1 229 ? 2.492 -1.892 5.875 1 88.25 229 SER B O 1
ATOM 5892 N N . ILE B 1 230 ? 3.074 -0.045 7.008 1 89.81 230 ILE B N 1
ATOM 5893 C CA . ILE B 1 230 ? 4.309 -0.646 7.496 1 89.81 230 ILE B CA 1
ATOM 5894 C C . ILE B 1 230 ? 4.148 -1.039 8.961 1 89.81 230 ILE B C 1
ATOM 5896 O O . ILE B 1 230 ? 4.07 -0.174 9.836 1 89.81 230 ILE B O 1
ATOM 5900 N N . GLN B 1 231 ? 4.184 -2.25 9.203 1 85.88 231 GLN B N 1
ATOM 5901 C CA . GLN B 1 231 ? 4.039 -2.74 10.57 1 85.88 231 GLN B CA 1
ATOM 5902 C C . GLN B 1 231 ? 5.395 -2.816 11.273 1 85.88 231 GLN B C 1
ATOM 5904 O O . GLN B 1 231 ? 6.359 -3.338 10.711 1 85.88 231 GLN B O 1
ATOM 5909 N N . ASP B 1 232 ? 5.383 -2.428 12.477 1 84.88 232 ASP B N 1
ATOM 5910 C CA . ASP B 1 232 ? 6.629 -2.377 13.234 1 84.88 232 ASP B CA 1
ATOM 5911 C C . ASP B 1 232 ? 7.207 -3.775 13.438 1 84.88 232 ASP B C 1
ATOM 5913 O O . ASP B 1 232 ? 8.43 -3.949 13.484 1 84.88 232 ASP B O 1
ATOM 5917 N N . SER B 1 233 ? 6.336 -4.695 13.516 1 80 233 SER B N 1
ATOM 5918 C CA . SER B 1 233 ? 6.777 -6.059 13.797 1 80 233 SER B CA 1
ATOM 5919 C C . SER B 1 233 ? 7.586 -6.625 12.633 1 80 233 SER B C 1
ATOM 5921 O O . SER B 1 233 ? 8.344 -7.582 12.805 1 80 233 SER B O 1
ATOM 5923 N N . TYR B 1 234 ? 7.492 -5.988 11.539 1 80.62 234 TYR B N 1
ATOM 5924 C CA . TYR B 1 234 ? 8.18 -6.523 10.375 1 80.62 234 TYR B CA 1
ATOM 5925 C C . TYR B 1 234 ? 9.383 -5.66 10.008 1 80.62 234 TYR B C 1
ATOM 5927 O O . TYR B 1 234 ? 10.094 -5.949 9.047 1 80.62 234 TYR B O 1
ATOM 5935 N N . VAL B 1 235 ? 9.594 -4.625 10.727 1 88.69 235 VAL B N 1
ATOM 5936 C CA . VAL B 1 235 ? 10.727 -3.74 10.461 1 88.69 235 VAL B CA 1
ATOM 5937 C C . VAL B 1 235 ? 11.891 -4.105 11.383 1 88.69 235 VAL B C 1
ATOM 5939 O O . VAL B 1 235 ? 11.703 -4.285 12.586 1 88.69 235 VAL B O 1
ATOM 5942 N N . ASP B 1 236 ? 13.031 -4.25 10.805 1 88.44 236 ASP B N 1
ATOM 5943 C CA . ASP B 1 236 ? 14.25 -4.473 11.578 1 88.44 236 ASP B CA 1
ATOM 5944 C C . ASP B 1 236 ? 14.531 -3.293 12.5 1 88.44 236 ASP B C 1
ATOM 5946 O O . ASP B 1 236 ? 14.883 -2.205 12.039 1 88.44 236 ASP B O 1
ATOM 5950 N N . GLN B 1 237 ? 14.492 -3.512 13.758 1 87.88 237 GLN B N 1
ATOM 5951 C CA . GLN B 1 237 ? 14.617 -2.441 14.742 1 87.88 237 GLN B CA 1
ATOM 5952 C C . GLN B 1 237 ? 16.031 -1.883 14.773 1 87.88 237 GLN B C 1
ATOM 5954 O O . GLN B 1 237 ? 16.266 -0.758 15.227 1 87.88 237 GLN B O 1
ATOM 5959 N N . SER B 1 238 ? 16.938 -2.639 14.25 1 88.38 238 SER B N 1
ATOM 5960 C CA . SER B 1 238 ? 18.312 -2.186 14.219 1 88.38 238 SER B CA 1
ATOM 5961 C C . SER B 1 238 ? 18.484 -0.987 13.297 1 88.38 238 SER B C 1
ATOM 5963 O O . SER B 1 238 ? 19.469 -0.246 13.406 1 88.38 238 SER B O 1
ATOM 5965 N N . LEU B 1 239 ? 17.531 -0.84 12.445 1 90 239 LEU B N 1
ATOM 5966 C CA . LEU B 1 239 ? 17.578 0.284 11.516 1 90 239 LEU B CA 1
ATOM 5967 C C . LEU B 1 239 ? 17.438 1.608 12.258 1 90 239 LEU B C 1
ATOM 5969 O O . LEU B 1 239 ? 17.906 2.646 11.781 1 90 239 LEU B O 1
ATOM 5973 N N . PHE B 1 240 ? 16.812 1.552 13.383 1 87.88 240 PHE B N 1
ATOM 5974 C CA . PHE B 1 240 ? 16.531 2.771 14.125 1 87.88 240 PHE B CA 1
ATOM 5975 C C . PHE B 1 240 ? 17.625 3.062 15.141 1 87.88 240 PHE B C 1
ATOM 5977 O O . PHE B 1 240 ? 17.625 4.113 15.781 1 87.88 240 PHE B O 1
ATOM 5984 N N . LEU B 1 241 ? 18.5 2.068 15.289 1 79.69 241 LEU B N 1
ATOM 5985 C CA . LEU B 1 241 ? 19.609 2.246 16.219 1 79.69 241 LEU B CA 1
ATOM 5986 C C . LEU B 1 241 ? 20.812 2.875 15.516 1 79.69 241 LEU B C 1
ATOM 5988 O O . LEU B 1 241 ? 21.781 3.273 16.172 1 79.69 241 LEU B O 1
ATOM 5992 N N . GLN B 1 242 ? 20.734 2.85 14.305 1 68.69 242 GLN B N 1
ATOM 5993 C CA . GLN B 1 242 ? 21.844 3.373 13.531 1 68.69 242 GLN B CA 1
ATOM 5994 C C . GLN B 1 242 ? 22.016 4.875 13.75 1 68.69 242 GLN B C 1
ATOM 5996 O O . GLN B 1 242 ? 21.094 5.543 14.227 1 68.69 242 GLN B O 1
ATOM 6001 N N . ASP B 1 243 ? 23.203 5.359 13.508 1 62.09 243 ASP B N 1
ATOM 6002 C CA . ASP B 1 243 ? 23.688 6.711 13.773 1 62.09 243 ASP B CA 1
ATOM 6003 C C . ASP B 1 243 ? 22.766 7.754 13.148 1 62.09 243 ASP B C 1
ATOM 6005 O O . ASP B 1 243 ? 22.625 7.82 11.922 1 62.09 243 ASP B O 1
ATOM 6009 N N . ASN B 1 244 ? 21.781 8.102 13.922 1 61.5 244 ASN B N 1
ATOM 6010 C CA . ASN B 1 244 ? 21.016 9.25 13.453 1 61.5 244 ASN B CA 1
ATOM 6011 C C . ASN B 1 244 ? 21.484 10.547 14.102 1 61.5 244 ASN B C 1
ATOM 6013 O O . ASN B 1 244 ? 21.172 10.805 15.273 1 61.5 244 ASN B O 1
ATOM 6017 N N . SER B 1 245 ? 22.359 11.18 13.367 1 73 245 SER B N 1
ATOM 6018 C CA . SER B 1 245 ? 22.938 12.422 13.883 1 73 245 SER B CA 1
ATOM 6019 C C . SER B 1 245 ? 21.906 13.539 13.914 1 73 245 SER B C 1
ATOM 6021 O O . SER B 1 245 ? 22.109 14.555 14.586 1 73 245 SER B O 1
ATOM 6023 N N . ASP B 1 246 ? 20.797 13.445 13.367 1 86.31 246 ASP B N 1
ATOM 6024 C CA . ASP B 1 246 ? 19.797 14.5 13.336 1 86.31 246 ASP B CA 1
ATOM 6025 C C . ASP B 1 246 ? 18.812 14.359 14.492 1 86.31 246 ASP B C 1
ATOM 6027 O O . ASP B 1 246 ? 17.984 13.445 14.5 1 86.31 246 ASP B O 1
ATOM 6031 N N . PRO B 1 247 ? 18.891 15.242 15.453 1 88.56 247 PRO B N 1
ATOM 6032 C CA . PRO B 1 247 ? 18.031 15.133 16.641 1 88.56 247 PRO B CA 1
ATOM 6033 C C . PRO B 1 247 ? 16.547 15.195 16.297 1 88.56 247 PRO B C 1
ATOM 6035 O O . PRO B 1 247 ? 15.727 14.516 16.922 1 88.56 247 PRO B O 1
ATOM 6038 N N . VAL B 1 248 ? 16.25 16.062 15.375 1 91.94 248 VAL B N 1
ATOM 6039 C CA . VAL B 1 248 ? 14.844 16.188 14.984 1 91.94 248 VAL B CA 1
ATOM 6040 C C . VAL B 1 248 ? 14.336 14.852 14.438 1 91.94 248 VAL B C 1
ATOM 6042 O O . VAL B 1 248 ? 13.266 14.383 14.828 1 91.94 248 VAL B O 1
ATOM 6045 N N . LEU B 1 249 ? 15.141 14.266 13.594 1 92.06 249 LEU B N 1
ATOM 6046 C CA . LEU B 1 249 ? 14.773 12.984 13 1 92.06 249 LEU B CA 1
ATOM 6047 C C . LEU B 1 249 ? 14.617 11.914 14.078 1 92.06 249 LEU B C 1
ATOM 6049 O O . LEU B 1 249 ? 13.672 11.125 14.047 1 92.06 249 LEU B O 1
ATOM 6053 N N . ARG B 1 250 ? 15.469 11.898 14.977 1 91.31 250 ARG B N 1
ATOM 6054 C CA . ARG B 1 250 ? 15.438 10.914 16.047 1 91.31 250 ARG B CA 1
ATOM 6055 C C . ARG B 1 250 ? 14.172 11.047 16.891 1 91.31 250 ARG B C 1
ATOM 6057 O O . ARG B 1 250 ? 13.523 10.055 17.219 1 91.31 250 ARG B O 1
ATOM 6064 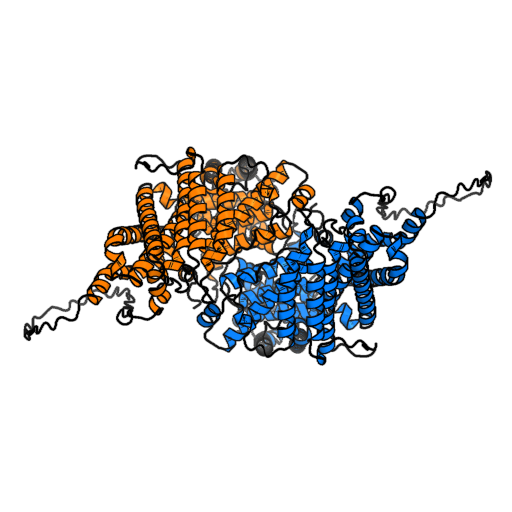N N . CYS B 1 251 ? 13.844 12.242 17.219 1 93.19 251 CYS B N 1
ATOM 6065 C CA . CYS B 1 251 ? 12.664 12.5 18.031 1 93.19 251 CYS B CA 1
ATOM 6066 C C . CYS B 1 251 ? 11.391 12.125 17.281 1 93.19 251 CYS B C 1
ATOM 6068 O O . CYS B 1 251 ? 10.469 11.547 17.859 1 93.19 251 CYS B O 1
ATOM 6070 N N . LEU B 1 252 ? 11.414 12.469 16.047 1 94.38 252 LEU B N 1
ATOM 6071 C CA . LEU B 1 252 ? 10.227 12.18 15.242 1 94.38 252 LEU B CA 1
ATOM 6072 C C . LEU B 1 252 ? 10.062 10.672 15.039 1 94.38 252 LEU B C 1
ATOM 6074 O O . LEU B 1 252 ? 8.945 10.164 15.008 1 94.38 252 LEU B O 1
ATOM 6078 N N . LEU B 1 253 ? 11.125 9.953 14.891 1 93.88 253 LEU B N 1
ATOM 6079 C CA . LEU B 1 253 ? 11.062 8.5 14.766 1 93.88 253 LEU B CA 1
ATOM 6080 C C . LEU B 1 253 ? 10.523 7.867 16.047 1 93.88 253 LEU B C 1
ATOM 6082 O O . LEU B 1 253 ? 9.734 6.922 15.984 1 93.88 253 LEU B O 1
ATOM 6086 N N . GLN B 1 254 ? 10.922 8.383 17.141 1 92.56 254 GLN B N 1
ATOM 6087 C CA . GLN B 1 254 ? 10.422 7.883 18.422 1 92.56 254 GLN B CA 1
ATOM 6088 C C . GLN B 1 254 ? 8.922 8.125 18.547 1 92.56 254 GLN B C 1
ATOM 6090 O O . GLN B 1 254 ? 8.18 7.258 19.016 1 92.56 254 GLN B O 1
ATOM 6095 N N . TRP B 1 255 ? 8.586 9.32 18.156 1 93.75 255 TRP B N 1
ATOM 6096 C CA . TRP B 1 255 ? 7.156 9.625 18.172 1 93.75 255 TRP B CA 1
ATOM 6097 C C . TRP B 1 255 ? 6.391 8.664 17.266 1 93.75 255 TRP B C 1
ATOM 6099 O O . TRP B 1 255 ? 5.297 8.211 17.609 1 93.75 255 TRP B O 1
ATOM 6109 N N . THR B 1 256 ? 6.949 8.398 16.125 1 93.44 256 THR B N 1
ATOM 6110 C CA . THR B 1 256 ? 6.305 7.523 15.141 1 93.44 256 THR B CA 1
ATOM 6111 C C . THR B 1 256 ? 6.117 6.121 15.719 1 93.44 256 THR B C 1
ATOM 6113 O O . THR B 1 256 ? 5.086 5.488 15.5 1 93.44 256 THR B O 1
ATOM 6116 N N . LYS B 1 257 ? 7.039 5.648 16.438 1 90.88 257 LYS B N 1
ATOM 6117 C CA . LYS B 1 257 ? 6.926 4.348 17.078 1 90.88 257 LYS B CA 1
ATOM 6118 C C . LYS B 1 257 ? 5.832 4.359 18.156 1 90.88 257 LYS B C 1
ATOM 6120 O O . LYS B 1 257 ? 5.094 3.383 18.297 1 90.88 257 LYS B O 1
ATOM 6125 N N . LEU B 1 258 ? 5.801 5.434 18.844 1 91.06 258 LEU B N 1
ATOM 6126 C CA . LEU B 1 258 ? 4.789 5.582 19.891 1 91.06 258 LEU B CA 1
ATOM 6127 C C . LEU B 1 258 ? 3.387 5.555 19.281 1 91.06 258 LEU B C 1
ATOM 6129 O O . LEU B 1 258 ? 2.486 4.906 19.828 1 91.06 258 LEU B O 1
ATOM 6133 N N . VAL B 1 259 ? 3.242 6.266 18.203 1 90.94 259 VAL B N 1
ATOM 6134 C CA . VAL B 1 259 ? 1.951 6.32 17.531 1 90.94 259 VAL B CA 1
ATOM 6135 C C . VAL B 1 259 ? 1.589 4.938 17 1 90.94 259 VAL B C 1
ATOM 6137 O O . VAL B 1 259 ? 0.416 4.559 16.984 1 90.94 259 VAL B O 1
ATOM 6140 N N . GLY B 1 260 ? 2.58 4.207 16.562 1 86.19 260 GLY B N 1
ATOM 6141 C CA . GLY B 1 260 ? 2.346 2.85 16.094 1 86.19 260 GLY B CA 1
ATOM 6142 C C . GLY B 1 260 ? 1.725 1.952 17.141 1 86.19 260 GLY B C 1
ATOM 6143 O O . GLY B 1 260 ? 0.849 1.141 16.844 1 86.19 260 GLY B O 1
ATOM 6144 N N . ARG B 1 261 ? 2.018 2.168 18.297 1 82.56 261 ARG B N 1
ATOM 6145 C CA . ARG B 1 261 ? 1.515 1.351 19.391 1 82.56 261 ARG B CA 1
ATOM 6146 C C . ARG B 1 261 ? 0.131 1.815 19.828 1 82.56 261 ARG B C 1
ATOM 6148 O O . ARG B 1 261 ? -0.631 1.045 20.422 1 82.56 261 ARG B O 1
ATOM 6155 N N . ALA B 1 262 ? -0.151 3.014 19.562 1 80 262 ALA B N 1
ATOM 6156 C CA . ALA B 1 262 ? -1.386 3.609 20.062 1 80 262 ALA B CA 1
ATOM 6157 C C . ALA B 1 262 ? -2.572 3.242 19.172 1 80 262 ALA B C 1
ATOM 6159 O O . ALA B 1 262 ? -3.725 3.32 19.609 1 80 262 ALA B O 1
ATOM 6160 N N . TRP B 1 263 ? -2.26 2.771 17.953 1 76.44 263 TRP B N 1
ATOM 6161 C CA . TRP B 1 263 ? -3.322 2.52 16.984 1 76.44 263 TRP B CA 1
ATOM 6162 C C . TRP B 1 263 ? -4.305 1.479 17.516 1 76.44 263 TRP B C 1
ATOM 6164 O O . TRP B 1 263 ? -5.52 1.648 17.391 1 76.44 263 TRP B O 1
ATOM 6174 N N . ARG B 1 264 ? -3.77 0.447 18.109 1 69.38 264 ARG B N 1
ATOM 6175 C CA . ARG B 1 264 ? -4.629 -0.64 18.562 1 69.38 264 ARG B CA 1
ATOM 6176 C C . ARG B 1 264 ? -5.566 -0.167 19.672 1 69.38 264 ARG B C 1
ATOM 6178 O O . ARG B 1 264 ? -6.734 -0.558 19.703 1 69.38 264 ARG B O 1
ATOM 6185 N N . VAL B 1 265 ? -5.035 0.742 20.469 1 69.19 265 VAL B N 1
ATOM 6186 C CA . VAL B 1 265 ? -5.801 1.204 21.625 1 69.19 265 VAL B CA 1
ATOM 6187 C C . VAL B 1 265 ? -6.844 2.223 21.172 1 69.19 265 VAL B C 1
ATOM 6189 O O . VAL B 1 265 ? -7.961 2.252 21.703 1 69.19 265 VAL B O 1
ATOM 6192 N N . MET B 1 266 ? -6.41 2.961 20.156 1 71.31 266 MET B N 1
ATOM 6193 C CA . MET B 1 266 ? -7.277 4.043 19.703 1 71.31 266 MET B CA 1
ATOM 6194 C C . MET B 1 266 ? -8.414 3.5 18.844 1 71.31 266 MET B C 1
ATOM 6196 O O . MET B 1 266 ? -9.469 4.129 18.734 1 71.31 266 MET B O 1
ATOM 6200 N N . ASN B 1 267 ? -8.078 2.459 18.172 1 60.72 267 ASN B N 1
ATOM 6201 C CA . ASN B 1 267 ? -9.086 1.946 17.25 1 60.72 267 ASN B CA 1
ATOM 6202 C C . ASN B 1 267 ? -9.812 0.731 17.828 1 60.72 267 ASN B C 1
ATOM 6204 O O . ASN B 1 267 ? -10.188 -0.178 17.094 1 60.72 267 ASN B O 1
ATOM 6208 N N . ILE B 1 268 ? -9.773 0.665 19.328 1 53.25 268 ILE B N 1
ATOM 6209 C CA . ILE B 1 268 ? -10.492 -0.371 20.062 1 53.25 268 ILE B CA 1
ATOM 6210 C C . ILE B 1 268 ? -11.953 -0.391 19.625 1 53.25 268 ILE B C 1
ATOM 6212 O O . ILE B 1 268 ? -12.609 -1.434 19.672 1 53.25 268 ILE B O 1
ATOM 6216 N N . ASP B 1 269 ? -12.57 0.757 19.719 1 48.62 269 ASP B N 1
ATOM 6217 C CA . ASP B 1 269 ? -14.031 0.741 19.703 1 48.62 269 ASP B CA 1
ATOM 6218 C C . ASP B 1 269 ? -14.562 -0.128 18.562 1 48.62 269 ASP B C 1
ATOM 6220 O O . ASP B 1 269 ? -15.773 -0.352 18.469 1 48.62 269 ASP B O 1
ATOM 6224 N N . GLY B 1 270 ? -14.148 0.327 17.406 1 43.12 270 GLY B N 1
ATOM 6225 C CA . GLY B 1 270 ? -15.273 0.29 16.484 1 43.12 270 GLY B CA 1
ATOM 6226 C C . GLY B 1 270 ? -16.094 -0.989 16.594 1 43.12 270 GLY B C 1
ATOM 6227 O O . GLY B 1 270 ? -17.297 -0.947 16.812 1 43.12 270 GLY B O 1
ATOM 6228 N N . GLU B 1 271 ? -15.688 -2.096 15.789 1 41.84 271 GLU B N 1
ATOM 6229 C CA . GLU B 1 271 ? -16.734 -3.057 15.477 1 41.84 271 GLU B CA 1
ATOM 6230 C C . GLU B 1 271 ? -17.094 -3.9 16.688 1 41.84 271 GLU B C 1
ATOM 6232 O O . GLU B 1 271 ? -18.219 -4.406 16.797 1 41.84 271 GLU B O 1
ATOM 6237 N N . ASN B 1 272 ? -16.062 -4.219 17.484 1 42.94 272 ASN B N 1
ATOM 6238 C CA . ASN B 1 272 ? -16.5 -5.34 18.312 1 42.94 272 ASN B CA 1
ATOM 6239 C C . ASN B 1 272 ? -16.875 -4.879 19.719 1 42.94 272 ASN B C 1
ATOM 6241 O O . ASN B 1 272 ? -16.969 -5.691 20.641 1 42.94 272 ASN B O 1
ATOM 6245 N N . GLY B 1 273 ? -17.297 -3.582 19.812 1 48.59 273 GLY B N 1
ATOM 6246 C CA . GLY B 1 273 ? -17.859 -3.424 21.141 1 48.59 273 GLY B CA 1
ATOM 6247 C C . GLY B 1 273 ? -16.844 -3.596 22.25 1 48.59 273 GLY B C 1
ATOM 6248 O O . GLY B 1 273 ? -17.188 -3.986 23.359 1 48.59 273 GLY B O 1
ATOM 6249 N N . THR B 1 274 ? -15.57 -3.465 21.828 1 57.19 274 THR B N 1
ATOM 6250 C CA . THR B 1 274 ? -14.602 -3.871 22.844 1 57.19 274 THR B CA 1
ATOM 6251 C C . THR B 1 274 ? -14.461 -2.795 23.906 1 57.19 274 THR B C 1
ATOM 6253 O O . THR B 1 274 ? -14.602 -1.604 23.625 1 57.19 274 THR B O 1
ATOM 6256 N N . GLU B 1 275 ? -14.453 -3.18 25.141 1 65.81 275 GLU B N 1
ATOM 6257 C CA . GLU B 1 275 ? -14.375 -2.428 26.391 1 65.81 275 GLU B CA 1
ATOM 6258 C C . GLU B 1 275 ? -13.117 -1.562 26.422 1 65.81 275 GLU B C 1
ATOM 6260 O O . GLU B 1 275 ? -12.062 -1.967 25.938 1 65.81 275 GLU B O 1
ATOM 6265 N N . VAL B 1 276 ? -13.336 -0.231 26.719 1 72.12 276 VAL B N 1
ATOM 6266 C CA . VAL B 1 276 ? -12.242 0.713 26.922 1 72.12 276 VAL B CA 1
ATOM 6267 C C . VAL B 1 276 ? -11.438 0.307 28.156 1 72.12 276 VAL B C 1
ATOM 6269 O O . VAL B 1 276 ? -11.992 0.179 29.25 1 72.12 276 VAL B O 1
ATOM 6272 N N . HIS B 1 277 ? -10.211 -0.045 27.938 1 80.5 277 HIS B N 1
ATOM 6273 C CA . HIS B 1 277 ? -9.328 -0.336 29.062 1 80.5 277 HIS B CA 1
ATOM 6274 C C . HIS B 1 277 ? -8.617 0.923 29.547 1 80.5 277 HIS B C 1
ATOM 6276 O O . HIS B 1 277 ? -7.602 1.329 28.969 1 80.5 277 HIS B O 1
ATOM 6282 N N . GLY B 1 278 ? -9.078 1.517 30.594 1 81.12 278 GLY B N 1
ATOM 6283 C CA . GLY B 1 278 ? -8.562 2.768 31.125 1 81.12 278 GLY B CA 1
ATOM 6284 C C . GLY B 1 278 ? -7.066 2.73 31.391 1 81.12 278 GLY B C 1
ATOM 6285 O O . GLY B 1 278 ? -6.363 3.705 31.125 1 81.12 278 GLY B O 1
ATOM 6286 N N . ASP B 1 279 ? -6.531 1.646 31.75 1 83.62 279 ASP B N 1
ATOM 6287 C CA . ASP B 1 279 ? -5.117 1.521 32.094 1 83.62 279 ASP B CA 1
ATOM 6288 C C . ASP B 1 279 ? -4.246 1.646 30.828 1 83.62 279 ASP B C 1
ATOM 6290 O O . ASP B 1 279 ? -3.162 2.232 30.875 1 83.62 279 ASP B O 1
ATOM 6294 N N . ASP B 1 280 ? -4.766 1.143 29.828 1 86 280 ASP B N 1
ATOM 6295 C CA . ASP B 1 280 ? -4.023 1.238 28.562 1 86 280 ASP B CA 1
ATOM 6296 C C . ASP B 1 280 ? -3.949 2.684 28.078 1 86 280 ASP B C 1
ATOM 6298 O O . ASP B 1 280 ? -2.928 3.111 27.547 1 86 280 ASP B O 1
ATOM 6302 N N . LEU B 1 281 ? -5.016 3.459 28.344 1 88.81 281 LEU B N 1
ATOM 6303 C CA . LEU B 1 281 ? -5.055 4.855 27.922 1 88.81 281 LEU B CA 1
ATOM 6304 C C . LEU B 1 281 ? -4.062 5.691 28.719 1 88.81 281 LEU B C 1
ATOM 6306 O O . LEU B 1 281 ? -3.316 6.492 28.156 1 88.81 281 LEU B O 1
ATOM 6310 N N . GLU B 1 282 ? -4.043 5.418 29.969 1 91.31 282 GLU B N 1
ATOM 6311 C CA . GLU B 1 282 ? -3.154 6.172 30.844 1 91.31 282 GLU B CA 1
ATOM 6312 C C . GLU B 1 282 ? -1.69 5.852 30.562 1 91.31 282 GLU B C 1
ATOM 6314 O O . GLU B 1 282 ? -0.833 6.734 30.625 1 91.31 282 GLU B O 1
ATOM 6319 N N . TYR B 1 283 ? -1.502 4.629 30.359 1 92.06 283 TYR B N 1
ATOM 6320 C CA . TYR B 1 283 ? -0.138 4.223 30.031 1 92.06 283 TYR B CA 1
ATOM 6321 C C . TYR B 1 283 ? 0.355 4.914 28.766 1 92.06 283 TYR B C 1
ATOM 6323 O O . TYR B 1 283 ? 1.471 5.438 28.734 1 92.06 283 TYR B O 1
ATOM 6331 N N . LEU B 1 284 ? -0.453 4.914 27.75 1 91.62 284 LEU B N 1
ATOM 6332 C CA . LEU B 1 284 ? -0.081 5.539 26.5 1 91.62 284 LEU B CA 1
ATOM 6333 C C . LEU B 1 284 ? 0.089 7.043 26.656 1 91.62 284 LEU B C 1
ATOM 6335 O O . LEU B 1 284 ? 0.979 7.645 26.047 1 91.62 284 LEU B O 1
ATOM 6339 N N . ASP B 1 285 ? -0.761 7.633 27.391 1 93.56 285 ASP B N 1
ATOM 6340 C CA . ASP B 1 285 ? -0.654 9.062 27.641 1 93.56 285 ASP B CA 1
ATOM 6341 C C . ASP B 1 285 ? 0.651 9.398 28.375 1 93.56 285 ASP B C 1
ATOM 6343 O O . ASP B 1 285 ? 1.309 10.391 28.047 1 93.56 285 ASP B O 1
ATOM 6347 N N . ALA B 1 286 ? 0.935 8.586 29.344 1 94.56 286 ALA B N 1
ATOM 6348 C CA . ALA B 1 286 ? 2.184 8.789 30.078 1 94.56 286 ALA B CA 1
ATOM 6349 C C . ALA B 1 286 ? 3.387 8.68 29.141 1 94.56 286 ALA B C 1
ATOM 6351 O O . ALA B 1 286 ? 4.352 9.445 29.266 1 94.56 286 ALA B O 1
ATOM 6352 N N . GLN B 1 287 ? 3.299 7.738 28.234 1 94.25 287 GLN B N 1
ATOM 6353 C CA . GLN B 1 287 ? 4.387 7.574 27.266 1 94.25 287 GLN B CA 1
ATOM 6354 C C . GLN B 1 287 ? 4.5 8.789 26.359 1 94.25 287 GLN B C 1
ATOM 6356 O O . GLN B 1 287 ? 5.609 9.234 26.047 1 94.25 287 GLN B O 1
ATOM 6361 N N . ALA B 1 288 ? 3.402 9.297 25.938 1 94.31 288 ALA B N 1
ATOM 6362 C CA . ALA B 1 288 ? 3.396 10.469 25.078 1 94.31 288 ALA B CA 1
ATOM 6363 C C . ALA B 1 288 ? 3.941 11.695 25.797 1 94.31 288 ALA B C 1
ATOM 6365 O O . ALA B 1 288 ? 4.734 12.453 25.234 1 94.31 288 ALA B O 1
ATOM 6366 N N . SER B 1 289 ? 3.529 11.867 27.016 1 94.81 289 SER B N 1
ATOM 6367 C CA . SER B 1 289 ? 4 12.992 27.828 1 94.81 289 SER B CA 1
ATOM 6368 C C . SER B 1 289 ? 5.492 12.875 28.109 1 94.81 289 SER B C 1
ATOM 6370 O O . SER B 1 289 ? 6.219 13.867 28.078 1 94.81 289 SER B O 1
ATOM 6372 N N . GLN B 1 290 ? 5.867 11.688 28.359 1 95.69 290 GLN B N 1
ATOM 6373 C CA . GLN B 1 290 ? 7.277 11.453 28.656 1 95.69 290 GLN B CA 1
ATOM 6374 C C . GLN B 1 290 ? 8.141 11.727 27.422 1 95.69 290 GLN B C 1
ATOM 6376 O O . GLN B 1 290 ? 9.25 12.258 27.531 1 95.69 290 GLN B O 1
ATOM 6381 N N . TRP B 1 291 ? 7.684 11.297 26.297 1 95.69 291 TRP B N 1
ATOM 6382 C CA . TRP B 1 291 ? 8.398 11.57 25.062 1 95.69 291 TRP B CA 1
ATOM 6383 C C . TRP B 1 291 ? 8.656 13.062 24.891 1 95.69 291 TRP B C 1
ATOM 6385 O O . TRP B 1 291 ? 9.766 13.469 24.516 1 95.69 291 TRP B O 1
ATOM 6395 N N . TYR B 1 292 ? 7.695 13.898 25.141 1 95.31 292 TYR B N 1
ATOM 6396 C CA . TYR B 1 292 ? 7.855 15.344 24.984 1 95.31 292 TYR B CA 1
ATOM 6397 C C . TYR B 1 292 ? 8.797 15.898 26.047 1 95.31 292 TYR B C 1
ATOM 6399 O O . TYR B 1 292 ? 9.617 16.766 25.766 1 95.31 292 TYR B O 1
ATOM 6407 N N . ASP B 1 293 ? 8.648 15.375 27.203 1 95.06 293 ASP B N 1
ATOM 6408 C CA . ASP B 1 293 ? 9.484 15.836 28.312 1 95.06 293 ASP B CA 1
ATOM 6409 C C . ASP B 1 293 ? 10.953 15.492 28.078 1 95.06 293 ASP B C 1
ATOM 6411 O O . ASP B 1 293 ? 11.852 16.219 28.516 1 95.06 293 ASP B O 1
ATOM 6415 N N . ASP B 1 294 ? 11.203 14.453 27.344 1 94.38 294 ASP B N 1
ATOM 6416 C CA . ASP B 1 294 ? 12.562 13.984 27.094 1 94.38 294 ASP B CA 1
ATOM 6417 C C . ASP B 1 294 ? 13.203 14.75 25.938 1 94.38 294 ASP B C 1
ATOM 6419 O O . ASP B 1 294 ? 14.391 14.602 25.672 1 94.38 294 ASP B O 1
ATOM 6423 N N . LEU B 1 295 ? 12.414 15.586 25.312 1 94.75 295 LEU B N 1
ATOM 6424 C CA . LEU B 1 295 ? 12.969 16.344 24.203 1 94.75 295 LEU B CA 1
ATOM 6425 C C . LEU B 1 295 ? 14.023 17.328 24.703 1 94.75 295 LEU B C 1
ATOM 6427 O O . LEU B 1 295 ? 13.914 17.859 25.812 1 94.75 295 LEU B O 1
ATOM 6431 N N . PRO B 1 296 ? 15.086 17.516 23.891 1 91.69 296 PRO B N 1
ATOM 6432 C CA . PRO B 1 296 ? 15.992 18.625 24.234 1 91.69 296 PRO B CA 1
ATOM 6433 C C . PRO B 1 296 ? 15.281 19.969 24.359 1 91.69 296 PRO B C 1
ATOM 6435 O O . PRO B 1 296 ? 14.32 20.219 23.625 1 91.69 296 PRO B O 1
ATOM 6438 N N . GLN B 1 297 ? 15.805 20.812 25.094 1 89.75 297 GLN B N 1
ATOM 6439 C CA . GLN B 1 297 ? 15.148 22.078 25.438 1 89.75 297 GLN B CA 1
ATOM 6440 C C . GLN B 1 297 ? 14.945 22.938 24.188 1 89.75 297 GLN B C 1
ATOM 6442 O O . GLN B 1 297 ? 13.93 23.625 24.047 1 89.75 297 GLN B O 1
ATOM 6447 N N . HIS B 1 298 ? 15.867 22.844 23.281 1 88.38 298 HIS B N 1
ATOM 6448 C CA . HIS B 1 298 ? 15.797 23.703 22.109 1 88.38 298 HIS B CA 1
ATOM 6449 C C . HIS B 1 298 ? 14.711 23.25 21.141 1 88.38 298 HIS B C 1
ATOM 6451 O O . HIS B 1 298 ? 14.328 23.984 20.234 1 88.38 298 HIS B O 1
ATOM 6457 N N . LEU B 1 299 ? 14.141 22.078 21.422 1 92.38 299 LEU B N 1
ATOM 6458 C CA . LEU B 1 299 ? 13.102 21.531 20.547 1 92.38 299 LEU B CA 1
ATOM 6459 C C . LEU B 1 299 ? 11.727 21.656 21.203 1 92.38 299 LEU B C 1
ATOM 6461 O O . LEU B 1 299 ? 10.711 21.344 20.594 1 92.38 299 LEU B O 1
ATOM 6465 N N . LYS B 1 300 ? 11.688 22.141 22.375 1 92.06 300 LYS B N 1
ATOM 6466 C CA . LYS B 1 300 ? 10.422 22.312 23.094 1 92.06 300 LYS B CA 1
ATOM 6467 C C . LYS B 1 300 ? 9.828 23.703 22.828 1 92.06 300 LYS B C 1
ATOM 6469 O O . LYS B 1 300 ? 10.562 24.672 22.703 1 92.06 300 LYS B O 1
ATOM 6474 N N . LEU B 1 301 ? 8.531 23.672 22.656 1 87.94 301 LEU B N 1
ATOM 6475 C CA . LEU B 1 301 ? 7.836 24.922 22.406 1 87.94 301 LEU B CA 1
ATOM 6476 C C . LEU B 1 301 ? 7.832 25.797 23.656 1 87.94 301 LEU B C 1
ATOM 6478 O O . LEU B 1 301 ? 7.48 25.344 24.75 1 87.94 301 LEU B O 1
ATOM 6482 N N . ASP B 1 302 ? 8.484 26.875 23.5 1 75.69 302 ASP B N 1
ATOM 6483 C CA . ASP B 1 302 ? 8.547 27.812 24.609 1 75.69 302 ASP B CA 1
ATOM 6484 C C . ASP B 1 302 ? 7.195 28.484 24.844 1 75.69 302 ASP B C 1
ATOM 6486 O O . ASP B 1 302 ? 6.59 29.016 23.906 1 75.69 302 ASP B O 1
ATOM 6490 N N . ALA B 1 303 ? 6.656 28.188 25.969 1 59.72 303 ALA B N 1
ATOM 6491 C CA . ALA B 1 303 ? 5.367 28.719 26.422 1 59.72 303 ALA B CA 1
ATOM 6492 C C . ALA B 1 303 ? 5.316 30.234 26.266 1 59.72 303 ALA B C 1
ATOM 6494 O O . ALA B 1 303 ? 4.234 30.828 26.219 1 59.72 303 ALA B O 1
ATOM 6495 N N . SER B 1 304 ? 6.531 30.875 26.359 1 58.31 304 SER B N 1
ATOM 6496 C CA . SER B 1 304 ? 6.543 32.312 26.297 1 58.31 304 SER B CA 1
ATOM 6497 C C . SER B 1 304 ? 6.492 32.812 24.859 1 58.31 304 SER B C 1
ATOM 6499 O O . SER B 1 304 ? 7.426 33.469 24.391 1 58.31 304 SER B O 1
ATOM 6501 N N . LEU B 1 305 ? 6.117 32.031 23.953 1 57.5 305 LEU B N 1
ATOM 6502 C CA . LEU B 1 305 ? 6.051 32.375 22.547 1 57.5 305 LEU B CA 1
ATOM 6503 C C . LEU B 1 305 ? 5.457 33.781 22.359 1 57.5 305 LEU B C 1
ATOM 6505 O O . LEU B 1 305 ? 4.258 33.969 22.578 1 57.5 305 LEU B O 1
ATOM 6509 N N . GLY B 1 306 ? 6.168 34.719 22.875 1 51.81 306 GLY B N 1
ATOM 6510 C CA . GLY B 1 306 ? 5.766 36.094 22.625 1 51.81 306 GLY B CA 1
ATOM 6511 C C . GLY B 1 306 ? 5.523 36.406 21.156 1 51.81 306 GLY B C 1
ATOM 6512 O O . GLY B 1 306 ? 5.941 35.625 20.297 1 51.81 306 GLY B O 1
ATOM 6513 N N . GLN B 1 307 ? 4.473 37.25 20.844 1 53.75 307 GLN B N 1
ATOM 6514 C CA . GLN B 1 307 ? 3.918 37.781 19.594 1 53.75 307 GLN B CA 1
ATOM 6515 C C . GLN B 1 307 ? 5.02 38.062 18.578 1 53.75 307 GLN B C 1
ATOM 6517 O O . GLN B 1 307 ? 4.773 38.094 17.375 1 53.75 307 GLN B O 1
ATOM 6522 N N . SER B 1 308 ? 6.242 38.469 19.031 1 51.97 308 SER B N 1
ATOM 6523 C CA . SER B 1 308 ? 7.051 39.25 18.109 1 51.97 308 SER B CA 1
ATOM 6524 C C . SER B 1 308 ? 8.07 38.375 17.391 1 51.97 308 SER B C 1
ATOM 6526 O O . SER B 1 308 ? 8.922 38.906 16.656 1 51.97 308 SER B O 1
ATOM 6528 N N . GLU B 1 309 ? 8.203 37.156 17.719 1 55.88 309 GLU B N 1
ATOM 6529 C CA . GLU B 1 309 ? 9.383 36.562 17.109 1 55.88 309 GLU B CA 1
ATOM 6530 C C . GLU B 1 309 ? 9.094 36.094 15.688 1 55.88 309 GLU B C 1
ATOM 6532 O O . GLU B 1 309 ? 8.062 35.5 15.422 1 55.88 309 GLU B O 1
ATOM 6537 N N . PRO B 1 310 ? 9.891 36.625 14.711 1 60.09 310 PRO B N 1
ATOM 6538 C CA . PRO B 1 310 ? 9.766 36.25 13.305 1 60.09 310 PRO B CA 1
ATOM 6539 C C . PRO B 1 310 ? 9.766 34.719 13.117 1 60.09 310 PRO B C 1
ATOM 6541 O O . PRO B 1 310 ? 10.281 34 13.961 1 60.09 310 PRO B O 1
ATOM 6544 N N . PHE B 1 311 ? 9.062 34.281 12.234 1 63.28 311 PHE B N 1
ATOM 6545 C CA . PHE B 1 311 ? 9.023 32.875 11.844 1 63.28 311 PHE B CA 1
ATOM 6546 C C . PHE B 1 311 ? 10.43 32.312 11.688 1 63.28 311 PHE B C 1
ATOM 6548 O O . PHE B 1 311 ? 11.281 32.938 11.055 1 63.28 311 PHE B O 1
ATOM 6555 N N . SER B 1 312 ? 10.844 31.375 12.523 1 76.81 312 SER B N 1
ATOM 6556 C CA . SER B 1 312 ? 12.117 30.672 12.391 1 76.81 312 SER B CA 1
ATOM 6557 C C . SER B 1 312 ? 11.906 29.172 12.227 1 76.81 312 SER B C 1
ATOM 6559 O O . SER B 1 312 ? 10.852 28.641 12.578 1 76.81 312 SER B O 1
ATOM 6561 N N . THR B 1 313 ? 12.789 28.609 11.438 1 79.88 313 THR B N 1
ATOM 6562 C CA . THR B 1 313 ? 12.797 27.172 11.273 1 79.88 313 THR B CA 1
ATOM 6563 C C . THR B 1 313 ? 12.695 26.469 12.633 1 79.88 313 THR B C 1
ATOM 6565 O O . THR B 1 313 ? 12.008 25.453 12.758 1 79.88 313 THR B O 1
ATOM 6568 N N . SER B 1 314 ? 13.273 27.062 13.578 1 82.94 314 SER B N 1
ATOM 6569 C CA . SER B 1 314 ? 13.273 26.484 14.914 1 82.94 314 SER B CA 1
ATOM 6570 C C . SER B 1 314 ? 11.875 26.5 15.531 1 82.94 314 SER B C 1
ATOM 6572 O O . SER B 1 314 ? 11.445 25.516 16.141 1 82.94 314 SER B O 1
ATOM 6574 N N . LEU B 1 315 ? 11.234 27.578 15.336 1 84.56 315 LEU B N 1
ATOM 6575 C CA . LEU B 1 315 ? 9.883 27.672 15.867 1 84.56 315 LEU B CA 1
ATOM 6576 C C . LEU B 1 315 ? 8.953 26.672 15.18 1 84.56 315 LEU B C 1
ATOM 6578 O O . LEU B 1 315 ? 8.086 26.078 15.828 1 84.56 315 LEU B O 1
ATOM 6582 N N . PHE B 1 316 ? 9.18 26.578 13.93 1 87.81 316 PHE B N 1
ATOM 6583 C CA . PHE B 1 316 ? 8.367 25.625 13.18 1 87.81 316 PHE B CA 1
ATOM 6584 C C . PHE B 1 316 ? 8.547 24.219 13.734 1 87.81 316 PHE B C 1
ATOM 6586 O O . PHE B 1 316 ? 7.566 23.5 13.977 1 87.81 316 PHE B O 1
ATOM 6593 N N . ILE B 1 317 ? 9.758 23.812 13.945 1 90.44 317 ILE B N 1
ATOM 6594 C CA . ILE B 1 317 ? 10.062 22.484 14.43 1 90.44 317 ILE B CA 1
ATOM 6595 C C . ILE B 1 317 ? 9.492 22.297 15.836 1 90.44 317 ILE B C 1
ATOM 6597 O O . ILE B 1 317 ? 8.898 21.266 16.141 1 90.44 317 ILE B O 1
ATOM 6601 N N . GLN B 1 318 ? 9.672 23.297 16.672 1 91.19 318 GLN B N 1
ATOM 6602 C CA . GLN B 1 318 ? 9.156 23.234 18.031 1 91.19 318 GLN B CA 1
ATOM 6603 C C . GLN B 1 318 ? 7.641 23.094 18.047 1 91.19 318 GLN B C 1
ATOM 6605 O O . GLN B 1 318 ? 7.094 22.266 18.781 1 91.19 318 GLN B O 1
ATOM 6610 N N . ALA B 1 319 ? 7.035 23.906 17.219 1 89.88 319 ALA B N 1
ATOM 6611 C CA . ALA B 1 319 ? 5.578 23.844 17.125 1 89.88 319 ALA B CA 1
ATOM 6612 C C . ALA B 1 319 ? 5.117 22.484 16.609 1 89.88 319 ALA B C 1
ATOM 6614 O O . ALA B 1 319 ? 4.176 21.891 17.141 1 89.88 319 ALA B O 1
ATOM 6615 N N . ALA B 1 320 ? 5.777 22.016 15.578 1 91.25 320 ALA B N 1
ATOM 6616 C CA . ALA B 1 320 ? 5.41 20.734 14.977 1 91.25 320 ALA B CA 1
ATOM 6617 C C . ALA B 1 320 ? 5.488 19.609 16 1 91.25 320 ALA B C 1
ATOM 6619 O O . ALA B 1 320 ? 4.598 18.766 16.062 1 91.25 320 ALA B O 1
ATOM 6620 N N . LEU B 1 321 ? 6.523 19.562 16.828 1 93.56 321 LEU B N 1
ATOM 6621 C CA . LEU B 1 321 ? 6.715 18.516 17.812 1 93.56 321 LEU B CA 1
ATOM 6622 C C . LEU B 1 321 ? 5.664 18.609 18.922 1 93.56 321 LEU B C 1
ATOM 6624 O O . LEU B 1 321 ? 5.125 17.594 19.359 1 93.56 321 LEU B O 1
ATOM 6628 N N . TYR B 1 322 ? 5.375 19.781 19.297 1 92.88 322 TYR B N 1
ATOM 6629 C CA . TYR B 1 322 ? 4.344 19.969 20.312 1 92.88 322 TYR B CA 1
ATOM 6630 C C . TYR B 1 322 ? 2.982 19.531 19.797 1 92.88 322 TYR B C 1
ATOM 6632 O O . TYR B 1 322 ? 2.221 18.875 20.516 1 92.88 322 TYR B O 1
ATOM 6640 N N . LEU B 1 323 ? 2.691 19.953 18.594 1 92.75 323 LEU B N 1
ATOM 6641 C CA . LEU B 1 323 ? 1.399 19.625 18.016 1 92.75 323 LEU B CA 1
ATOM 6642 C C . LEU B 1 323 ? 1.235 18.109 17.875 1 92.75 323 LEU B C 1
ATOM 6644 O O . LEU B 1 323 ? 0.141 17.578 18.078 1 92.75 323 LEU B O 1
ATOM 6648 N N . ARG B 1 324 ? 2.266 17.469 17.562 1 92.5 324 ARG B N 1
ATOM 6649 C CA . ARG B 1 324 ? 2.215 16.016 17.422 1 92.5 324 ARG B CA 1
ATOM 6650 C C . ARG B 1 324 ? 1.915 15.344 18.75 1 92.5 324 ARG B C 1
ATOM 6652 O O . ARG B 1 324 ? 1.091 14.43 18.828 1 92.5 324 ARG B O 1
ATOM 6659 N N . GLN B 1 325 ? 2.6 15.773 19.75 1 94.31 325 GLN B N 1
ATOM 6660 C CA . GLN B 1 325 ? 2.365 15.219 21.078 1 94.31 325 GLN B CA 1
ATOM 6661 C C . GLN B 1 325 ? 0.941 15.5 21.547 1 94.31 325 GLN B C 1
ATOM 6663 O O . GLN B 1 325 ? 0.273 14.609 22.078 1 94.31 325 GLN B O 1
ATOM 6668 N N . SER B 1 326 ? 0.537 16.703 21.375 1 95 326 SER B N 1
ATOM 6669 C CA . SER B 1 326 ? -0.799 17.109 21.797 1 95 326 SER B CA 1
ATOM 6670 C C . SER B 1 326 ? -1.877 16.359 21.031 1 95 326 SER B C 1
ATOM 6672 O O . SER B 1 326 ? -2.906 15.977 21.594 1 95 326 SER B O 1
ATOM 6674 N N . LEU B 1 327 ? -1.646 16.203 19.781 1 93.19 327 LEU B N 1
ATOM 6675 C CA . LEU B 1 327 ? -2.59 15.469 18.953 1 93.19 327 LEU B CA 1
ATOM 6676 C C . LEU B 1 327 ? -2.744 14.031 19.453 1 93.19 327 LEU B C 1
ATOM 6678 O O . LEU B 1 327 ? -3.865 13.547 19.609 1 93.19 327 LEU B O 1
ATOM 6682 N N . LEU B 1 328 ? -1.638 13.383 19.703 1 93.38 328 LEU B N 1
ATOM 6683 C CA . LEU B 1 328 ? -1.669 12 20.141 1 93.38 328 LEU B CA 1
ATOM 6684 C C . LEU B 1 328 ? -2.428 11.867 21.453 1 93.38 328 LEU B C 1
ATOM 6686 O O . LEU B 1 328 ? -3.262 10.969 21.609 1 93.38 328 LEU B O 1
ATOM 6690 N N . ARG B 1 329 ? -2.197 12.742 22.328 1 94.69 329 ARG B N 1
ATOM 6691 C CA . ARG B 1 329 ? -2.836 12.688 23.641 1 94.69 329 ARG B CA 1
ATOM 6692 C C . ARG B 1 329 ? -4.34 12.914 23.531 1 94.69 329 ARG B C 1
ATOM 6694 O O . ARG B 1 329 ? -5.125 12.273 24.234 1 94.69 329 ARG B O 1
ATOM 6701 N N . ASN B 1 330 ? -4.754 13.805 22.641 1 93.56 330 ASN B N 1
ATOM 6702 C CA . ASN B 1 330 ? -6.18 14.031 22.422 1 93.56 330 ASN B CA 1
ATOM 6703 C C . ASN B 1 330 ? -6.852 12.797 21.812 1 93.56 330 ASN B C 1
ATOM 6705 O O . ASN B 1 330 ? -7.988 12.477 22.172 1 93.56 330 ASN B O 1
ATOM 6709 N N . LEU B 1 331 ? -6.152 12.133 20.984 1 90 331 LEU B N 1
ATOM 6710 C CA . LEU B 1 331 ? -6.715 10.961 20.312 1 90 331 LEU B CA 1
ATOM 6711 C C . LEU B 1 331 ? -6.809 9.781 21.281 1 90 331 LEU B C 1
ATOM 6713 O O . LEU B 1 331 ? -7.746 8.992 21.219 1 90 331 LEU B O 1
ATOM 6717 N N . ILE B 1 332 ? -5.883 9.656 22.172 1 90 332 ILE B N 1
ATOM 6718 C CA . ILE B 1 332 ? -5.82 8.555 23.125 1 90 332 ILE B CA 1
ATOM 6719 C C . ILE B 1 332 ? -7.066 8.555 24.016 1 90 332 ILE B C 1
ATOM 6721 O O . ILE B 1 332 ? -7.645 7.5 24.281 1 90 332 ILE B O 1
ATOM 6725 N N . PHE B 1 333 ? -7.59 9.703 24.391 1 91.19 333 PHE B N 1
ATOM 6726 C CA . PHE B 1 333 ? -8.672 9.773 25.359 1 91.19 333 PHE B CA 1
ATOM 6727 C C . PHE B 1 333 ? -10.016 9.961 24.672 1 91.19 333 PHE B C 1
ATOM 6729 O O . PHE B 1 333 ? -11.055 9.992 25.328 1 91.19 333 PHE B O 1
ATOM 6736 N N . ARG B 1 334 ? -10.039 10 23.422 1 88.88 334 ARG B N 1
ATOM 6737 C CA . ARG B 1 334 ? -11.273 10.227 22.672 1 88.88 334 ARG B CA 1
ATOM 6738 C C . ARG B 1 334 ? -12.289 9.133 22.953 1 88.88 334 ARG B C 1
ATOM 6740 O O . ARG B 1 334 ? -13.484 9.406 23.094 1 88.88 334 ARG B O 1
ATOM 6747 N N . PRO B 1 335 ? -11.883 7.875 23.062 1 85.06 335 PRO B N 1
ATOM 6748 C CA . PRO B 1 335 ? -12.852 6.793 23.266 1 85.06 335 PRO B CA 1
ATOM 6749 C C . PRO B 1 335 ? -13.688 6.965 24.531 1 85.06 335 PRO B C 1
ATOM 6751 O O . PRO B 1 335 ? -14.828 6.516 24.594 1 85.06 335 PRO B O 1
ATOM 6754 N N . VAL B 1 336 ? -13.242 7.629 25.516 1 90.25 336 VAL B N 1
ATOM 6755 C CA . VAL B 1 336 ? -13.938 7.805 26.781 1 90.25 336 VAL B CA 1
ATOM 6756 C C . VAL B 1 336 ? -15.109 8.766 26.609 1 90.25 336 VAL B C 1
ATOM 6758 O O . VAL B 1 336 ? -16.062 8.75 27.391 1 90.25 336 VAL B O 1
ATOM 6761 N N . LEU B 1 337 ? -15.055 9.555 25.531 1 89.81 337 LEU B N 1
ATOM 6762 C CA . LEU B 1 337 ? -16.062 10.586 25.328 1 89.81 337 LEU B CA 1
ATOM 6763 C C . LEU B 1 337 ? -17.125 10.109 24.344 1 89.81 337 LEU B C 1
ATOM 6765 O O . LEU B 1 337 ? -18.078 10.836 24.047 1 89.81 337 LEU B O 1
ATOM 6769 N N . GLN B 1 338 ? -17.062 8.883 23.844 1 82.75 338 GLN B N 1
ATOM 6770 C CA . GLN B 1 338 ? -17.859 8.445 22.703 1 82.75 338 GLN B CA 1
ATOM 6771 C C . GLN B 1 338 ? -19.297 8.172 23.094 1 82.75 338 GLN B C 1
ATOM 6773 O O . GLN B 1 338 ? -20.188 8.109 22.234 1 82.75 338 GLN B O 1
ATOM 6778 N N . SER B 1 339 ? -19.547 8.039 24.375 1 82.75 339 SER B N 1
ATOM 6779 C CA . SER B 1 339 ? -20.922 7.836 24.844 1 82.75 339 SER B CA 1
ATOM 6780 C C . SER B 1 339 ? -21.094 8.344 26.266 1 82.75 339 SER B C 1
ATOM 6782 O O . SER B 1 339 ? -20.125 8.523 27 1 82.75 339 SER B O 1
ATOM 6784 N N . ALA B 1 340 ? -22.438 8.562 26.531 1 87.88 340 ALA B N 1
ATOM 6785 C CA . ALA B 1 340 ? -22.734 9 27.891 1 87.88 340 ALA B CA 1
ATOM 6786 C C . ALA B 1 340 ? -22.359 7.938 28.906 1 87.88 340 ALA B C 1
ATOM 6788 O O . ALA B 1 340 ? -21.875 8.258 30 1 87.88 340 ALA B O 1
ATOM 6789 N N . SER B 1 341 ? -22.531 6.695 28.516 1 88.69 341 SER B N 1
ATOM 6790 C CA . SER B 1 341 ? -22.203 5.578 29.391 1 88.69 341 SER B CA 1
ATOM 6791 C C . SER B 1 341 ? -20.703 5.492 29.656 1 88.69 341 SER B C 1
ATOM 6793 O O . SER B 1 341 ? -20.281 5.242 30.781 1 88.69 341 SER B O 1
ATOM 6795 N N . ARG B 1 342 ? -19.891 5.781 28.703 1 89.06 342 ARG B N 1
ATOM 6796 C CA . ARG B 1 342 ? -18.438 5.727 28.844 1 89.06 342 ARG B CA 1
ATOM 6797 C C . ARG B 1 342 ? -17.922 6.871 29.703 1 89.06 342 ARG B C 1
ATOM 6799 O O . ARG B 1 342 ? -16.984 6.699 30.484 1 89.06 342 ARG B O 1
ATOM 6806 N N . ILE B 1 343 ? -18.562 7.98 29.547 1 92.62 343 ILE B N 1
ATOM 6807 C CA . ILE B 1 343 ? -18.172 9.141 30.359 1 92.62 343 ILE B CA 1
ATOM 6808 C C . ILE B 1 343 ? -18.484 8.875 31.828 1 92.62 343 ILE B C 1
ATOM 6810 O O . ILE B 1 343 ? -17.672 9.164 32.688 1 92.62 343 ILE B O 1
ATOM 6814 N N . SER B 1 344 ? -19.641 8.242 31.984 1 92.5 344 SER B N 1
ATOM 6815 C CA . SER B 1 344 ? -20.031 7.949 33.375 1 92.5 344 SER B CA 1
ATOM 6816 C C . SER B 1 344 ? -19.125 6.895 34 1 92.5 344 SER B C 1
ATOM 6818 O O . SER B 1 344 ? -18.812 6.969 35.188 1 92.5 344 SER B O 1
ATOM 6820 N N . ASN B 1 345 ? -18.719 5.934 33.25 1 90.5 345 ASN B N 1
ATOM 6821 C CA . ASN B 1 345 ? -17.875 4.848 33.75 1 90.5 345 ASN B CA 1
ATOM 6822 C C . ASN B 1 345 ? -16.422 5.312 33.969 1 90.5 345 ASN B C 1
ATOM 6824 O O . ASN B 1 345 ? -15.688 4.711 34.75 1 90.5 345 ASN B O 1
ATOM 6828 N N . HIS B 1 346 ? -16.047 6.355 33.219 1 92.31 346 HIS B N 1
ATOM 6829 C CA . HIS B 1 346 ? -14.688 6.879 33.281 1 92.31 346 HIS B CA 1
ATOM 6830 C C . HIS B 1 346 ? -14.68 8.398 33.406 1 92.31 346 HIS B C 1
ATOM 6832 O O . HIS B 1 346 ? -14.031 9.094 32.625 1 92.31 346 HIS B O 1
ATOM 6838 N N . GLU B 1 347 ? -15.281 8.859 34.406 1 94 347 GLU B N 1
ATOM 6839 C CA . GLU B 1 347 ? -15.5 10.297 34.562 1 94 347 GLU B CA 1
ATOM 6840 C C . GLU B 1 347 ? -14.18 11.047 34.688 1 94 347 GLU B C 1
ATOM 6842 O O . GLU B 1 347 ? -13.992 12.102 34.094 1 94 347 GLU B O 1
ATOM 6847 N N . ALA B 1 348 ? -13.258 10.523 35.5 1 94.19 348 ALA B N 1
ATOM 6848 C CA . ALA B 1 348 ? -11.969 11.172 35.688 1 94.19 348 ALA B CA 1
ATOM 6849 C C . ALA B 1 348 ? -11.211 11.312 34.375 1 94.19 348 ALA B C 1
ATOM 6851 O O . ALA B 1 348 ? -10.609 12.352 34.094 1 94.19 348 ALA B O 1
ATOM 6852 N N . LYS B 1 349 ? -11.258 10.266 33.625 1 94.62 349 LYS B N 1
ATOM 6853 C CA . LYS B 1 349 ? -10.555 10.281 32.344 1 94.62 349 LYS B CA 1
ATOM 6854 C C . LYS B 1 349 ? -11.25 11.211 31.359 1 94.62 349 LYS B C 1
ATOM 6856 O O . LYS B 1 349 ? -10.602 11.812 30.5 1 94.62 349 LYS B O 1
ATOM 6861 N N . ALA B 1 350 ? -12.539 11.289 31.469 1 95.38 350 ALA B N 1
ATOM 6862 C CA . ALA B 1 350 ? -13.273 12.234 30.625 1 95.38 350 ALA B CA 1
ATOM 6863 C C . ALA B 1 350 ? -12.844 13.672 30.906 1 95.38 350 ALA B C 1
ATOM 6865 O O . ALA B 1 350 ? -12.703 14.477 29.984 1 95.38 350 ALA B O 1
ATOM 6866 N N . HIS B 1 351 ? -12.641 13.977 32.125 1 96.19 351 HIS B N 1
ATOM 6867 C CA . HIS B 1 351 ? -12.18 15.312 32.5 1 96.19 351 HIS B CA 1
ATOM 6868 C C . HIS B 1 351 ? -10.781 15.578 31.953 1 96.19 351 HIS B C 1
ATOM 6870 O O . HIS B 1 351 ? -10.469 16.703 31.547 1 96.19 351 HIS B O 1
ATOM 6876 N N . VAL B 1 352 ? -9.945 14.547 31.984 1 96.25 352 VAL B N 1
ATOM 6877 C CA . VAL B 1 352 ? -8.609 14.688 31.422 1 96.25 352 VAL B CA 1
ATOM 6878 C C . VAL B 1 352 ? -8.703 14.969 29.922 1 96.25 352 VAL B C 1
ATOM 6880 O O . VAL B 1 352 ? -7.992 15.828 29.406 1 96.25 352 VAL B O 1
ATOM 6883 N N . ALA B 1 353 ? -9.578 14.234 29.219 1 95.62 353 ALA B N 1
ATOM 6884 C CA . ALA B 1 353 ? -9.766 14.406 27.781 1 95.62 353 ALA B CA 1
ATOM 6885 C C . ALA B 1 353 ? -10.188 15.836 27.453 1 95.62 353 ALA B C 1
ATOM 6887 O O . ALA B 1 353 ? -9.664 16.438 26.516 1 95.62 353 ALA B O 1
ATOM 6888 N N . VAL B 1 354 ? -11.078 16.359 28.234 1 97.06 354 VAL B N 1
ATOM 6889 C CA . VAL B 1 354 ? -11.586 17.703 28 1 97.06 354 VAL B CA 1
ATOM 6890 C C . VAL B 1 354 ? -10.5 18.734 28.312 1 97.06 354 VAL B C 1
ATOM 6892 O O . VAL B 1 354 ? -10.352 19.719 27.594 1 97.06 354 VAL B O 1
ATOM 6895 N N . ALA B 1 355 ? -9.766 18.484 29.344 1 97.31 355 ALA B N 1
ATOM 6896 C CA . ALA B 1 355 ? -8.68 19.406 29.703 1 97.31 355 ALA B CA 1
ATOM 6897 C C . ALA B 1 355 ? -7.621 19.453 28.609 1 97.31 355 ALA B C 1
ATOM 6899 O O . ALA B 1 355 ? -7.086 20.531 28.312 1 97.31 355 ALA B O 1
ATOM 6900 N N . LEU B 1 356 ? -7.297 18.359 28.078 1 97.06 356 LEU B N 1
ATOM 6901 C CA . LEU B 1 356 ? -6.336 18.297 26.984 1 97.06 356 LEU B CA 1
ATOM 6902 C C . LEU B 1 356 ? -6.848 19.062 25.766 1 97.06 356 LEU B C 1
ATOM 6904 O O . LEU B 1 356 ? -6.086 19.781 25.125 1 97.06 356 LEU B O 1
ATOM 6908 N N . ALA B 1 357 ? -8.086 18.844 25.469 1 97.5 357 ALA B N 1
ATOM 6909 C CA . ALA B 1 357 ? -8.688 19.516 24.328 1 97.5 357 ALA B CA 1
ATOM 6910 C C . ALA B 1 357 ? -8.672 21.031 24.516 1 97.5 357 ALA B C 1
ATOM 6912 O O . ALA B 1 357 ? -8.344 21.781 23.594 1 97.5 357 ALA B O 1
ATOM 6913 N N . LYS B 1 358 ? -9.023 21.453 25.703 1 97.12 358 LYS B N 1
ATOM 6914 C CA . LYS B 1 358 ? -9 22.859 26.047 1 97.12 358 LYS B CA 1
ATOM 6915 C C . LYS B 1 358 ? -7.598 23.438 25.906 1 97.12 358 LYS B C 1
ATOM 6917 O O . LYS B 1 358 ? -7.414 24.516 25.328 1 97.12 358 LYS B O 1
ATOM 6922 N N . GLY B 1 359 ? -6.633 22.734 26.484 1 95.06 359 GLY B N 1
ATOM 6923 C CA . GLY B 1 359 ? -5.246 23.156 26.391 1 95.06 359 GLY B CA 1
ATOM 6924 C C . GLY B 1 359 ? -4.758 23.266 24.953 1 95.06 359 GLY B C 1
ATOM 6925 O O . GLY B 1 359 ? -3.99 24.156 24.609 1 95.06 359 GLY B O 1
ATOM 6926 N N . ALA B 1 360 ? -5.137 22.297 24.109 1 95.56 360 ALA B N 1
ATOM 6927 C CA . ALA B 1 360 ? -4.754 22.297 22.703 1 95.56 360 ALA B CA 1
ATOM 6928 C C . ALA B 1 360 ? -5.309 23.531 21.984 1 95.56 360 ALA B C 1
ATOM 6930 O O . ALA B 1 360 ? -4.582 24.203 21.25 1 95.56 360 ALA B O 1
ATOM 6931 N N . VAL B 1 361 ? -6.578 23.859 22.203 1 95.88 361 VAL B N 1
ATOM 6932 C CA . VAL B 1 361 ? -7.219 25 21.547 1 95.88 361 VAL B CA 1
ATOM 6933 C C . VAL B 1 361 ? -6.559 26.297 22.016 1 95.88 361 VAL B C 1
ATOM 6935 O O . VAL B 1 361 ? -6.285 27.172 21.203 1 95.88 361 VAL B O 1
ATOM 6938 N N . SER B 1 362 ? -6.336 26.375 23.266 1 92.94 362 SER B N 1
ATOM 6939 C CA . SER B 1 362 ? -5.691 27.562 23.812 1 92.94 362 SER B CA 1
ATOM 6940 C C . SER B 1 362 ? -4.312 27.766 23.203 1 92.94 362 SER B C 1
ATOM 6942 O O . SER B 1 362 ? -3.941 28.906 22.859 1 92.94 362 SER B O 1
ATOM 6944 N N . THR B 1 363 ? -3.564 26.719 23.141 1 90.88 363 THR B N 1
ATOM 6945 C CA . THR B 1 363 ? -2.23 26.797 22.547 1 90.88 363 THR B CA 1
ATOM 6946 C C . THR B 1 363 ? -2.311 27.172 21.078 1 90.88 363 THR B C 1
ATOM 6948 O O . THR B 1 363 ? -1.502 27.969 20.594 1 90.88 363 THR B O 1
ATOM 6951 N N . LEU B 1 364 ? -3.252 26.578 20.359 1 92.5 364 LEU B N 1
ATOM 6952 C CA . LEU B 1 364 ? -3.434 26.891 18.953 1 92.5 364 LEU B CA 1
ATOM 6953 C C . LEU B 1 364 ? -3.801 28.359 18.766 1 92.5 364 LEU B C 1
ATOM 6955 O O . LEU B 1 364 ? -3.365 29 17.797 1 92.5 364 LEU B O 1
ATOM 6959 N N . CYS B 1 365 ? -4.59 28.875 19.656 1 90.56 365 CYS B N 1
ATOM 6960 C CA . CYS B 1 365 ? -4.941 30.281 19.609 1 90.56 365 CYS B CA 1
ATOM 6961 C C . CYS B 1 365 ? -3.705 31.156 19.797 1 90.56 365 CYS B C 1
ATOM 6963 O O . CYS B 1 365 ? -3.537 32.156 19.094 1 90.56 365 CYS B O 1
ATOM 6965 N N . ARG B 1 366 ? -2.893 30.766 20.688 1 86.81 366 ARG B N 1
ATOM 6966 C CA . ARG B 1 366 ? -1.654 31.516 20.906 1 86.81 366 ARG B CA 1
ATOM 6967 C C . ARG B 1 366 ? -0.751 31.438 19.672 1 86.81 366 ARG B C 1
ATOM 6969 O O . ARG B 1 366 ? -0.162 32.438 19.281 1 86.81 366 ARG B O 1
ATOM 6976 N N . LEU B 1 367 ? -0.64 30.312 19.109 1 86 367 LEU B N 1
ATOM 6977 C CA . LEU B 1 367 ? 0.208 30.125 17.938 1 86 367 LEU B CA 1
ATOM 6978 C C . LEU B 1 367 ? -0.367 30.844 16.734 1 86 367 LEU B C 1
ATOM 6980 O O . LEU B 1 367 ? 0.375 31.25 15.828 1 86 367 LEU B O 1
ATOM 6984 N N . SER B 1 368 ? -1.659 31 16.719 1 85.81 368 SER B N 1
ATOM 6985 C CA . SER B 1 368 ? -2.324 31.641 15.586 1 85.81 368 SER B CA 1
ATOM 6986 C C . SER B 1 368 ? -1.949 33.125 15.484 1 85.81 368 SER B C 1
ATOM 6988 O O . SER B 1 368 ? -2.154 33.75 14.445 1 85.81 368 SER B O 1
ATOM 6990 N N . THR B 1 369 ? -1.429 33.625 16.547 1 82.44 369 THR B N 1
ATOM 6991 C CA . THR B 1 369 ? -0.969 35 16.5 1 82.44 369 THR B CA 1
ATOM 6992 C C . THR B 1 369 ? 0.212 35.156 15.547 1 82.44 369 THR B C 1
ATOM 6994 O O . THR B 1 369 ? 0.474 36.25 15.047 1 82.44 369 THR B O 1
ATOM 6997 N N . HIS B 1 370 ? 0.911 34.031 15.398 1 80.31 370 HIS B N 1
ATOM 6998 C CA . HIS B 1 370 ? 1.953 34 14.375 1 80.31 370 HIS B CA 1
ATOM 6999 C C . HIS B 1 370 ? 1.379 33.625 13.016 1 80.31 370 HIS B C 1
ATOM 7001 O O . HIS B 1 370 ? 1.438 32.469 12.617 1 80.31 370 HIS B O 1
ATOM 7007 N N . ARG B 1 371 ? 0.986 34.562 12.289 1 75.88 371 ARG B N 1
ATOM 7008 C CA . ARG B 1 371 ? 0.2 34.344 11.078 1 75.88 371 ARG B CA 1
ATOM 7009 C C . ARG B 1 371 ? 1.015 33.625 10.016 1 75.88 371 ARG B C 1
ATOM 7011 O O . ARG B 1 371 ? 0.492 32.75 9.312 1 75.88 371 ARG B O 1
ATOM 7018 N N . THR B 1 372 ? 2.256 33.938 9.961 1 76 372 THR B N 1
ATOM 7019 C CA . THR B 1 372 ? 3.086 33.281 8.961 1 76 372 THR B CA 1
ATOM 7020 C C . THR B 1 372 ? 3.205 31.797 9.258 1 76 372 THR B C 1
ATOM 7022 O O . THR B 1 372 ? 3.178 30.969 8.336 1 76 372 THR B O 1
ATOM 7025 N N . LEU B 1 373 ? 3.295 31.516 10.469 1 78.25 373 LEU B N 1
ATOM 7026 C CA . LEU B 1 373 ? 3.445 30.125 10.867 1 78.25 373 LEU B CA 1
ATOM 7027 C C . LEU B 1 373 ? 2.17 29.344 10.586 1 78.25 373 LEU B C 1
ATOM 7029 O O . LEU B 1 373 ? 2.217 28.281 9.953 1 78.25 373 LEU B O 1
ATOM 7033 N N . ILE B 1 374 ? 1.084 29.844 10.969 1 78.06 374 ILE B N 1
ATOM 7034 C CA . ILE B 1 374 ? -0.164 29.094 10.898 1 78.06 374 ILE B CA 1
ATOM 7035 C C . ILE B 1 374 ? -0.621 28.984 9.445 1 78.06 374 ILE B C 1
ATOM 7037 O O . ILE B 1 374 ? -1.157 27.953 9.031 1 78.06 374 ILE B O 1
ATOM 7041 N N . PHE B 1 375 ? -0.296 29.922 8.594 1 77.38 375 PHE B N 1
ATOM 7042 C CA . PHE B 1 375 ? -0.797 29.906 7.227 1 77.38 375 PHE B CA 1
ATOM 7043 C C . PHE B 1 375 ? 0.151 29.125 6.316 1 77.38 375 PHE B C 1
ATOM 7045 O O . PHE B 1 375 ? -0.276 28.547 5.32 1 77.38 375 PHE B O 1
ATOM 7052 N N . SER B 1 376 ? 1.374 29.094 6.738 1 76.69 376 SER B N 1
ATOM 7053 C CA . SER B 1 376 ? 2.32 28.328 5.934 1 76.69 376 SER B CA 1
ATOM 7054 C C . SER B 1 376 ? 2.197 26.828 6.207 1 76.69 376 SER B C 1
ATOM 7056 O O . SER B 1 376 ? 2.6 26 5.383 1 76.69 376 SER B O 1
ATOM 7058 N N . HIS B 1 377 ? 1.689 26.484 7.344 1 80.94 377 HIS B N 1
ATOM 7059 C CA . HIS B 1 377 ? 1.627 25.094 7.742 1 80.94 377 HIS B CA 1
ATOM 7060 C C . HIS B 1 377 ? 0.258 24.734 8.312 1 80.94 377 HIS B C 1
ATOM 7062 O O . HIS B 1 377 ? 0.165 24.125 9.383 1 80.94 377 HIS B O 1
ATOM 7068 N N . VAL B 1 378 ? -0.707 25.031 7.594 1 79 378 VAL B N 1
ATOM 7069 C CA . VAL B 1 378 ? -2.096 24.938 8.031 1 79 378 VAL B CA 1
ATOM 7070 C C . VAL B 1 378 ? -2.4 23.5 8.438 1 79 378 VAL B C 1
ATOM 7072 O O . VAL B 1 378 ? -3.127 23.266 9.406 1 79 378 VAL B O 1
ATOM 7075 N N . LEU B 1 379 ? -1.828 22.594 7.867 1 80.06 379 LEU B N 1
ATOM 7076 C CA . LEU B 1 379 ? -2.176 21.188 8.055 1 80.06 379 LEU B CA 1
ATOM 7077 C C . LEU B 1 379 ? -1.738 20.703 9.438 1 80.06 379 LEU B C 1
ATOM 7079 O O . LEU B 1 379 ? -2.412 19.875 10.047 1 80.06 379 LEU B O 1
ATOM 7083 N N . PHE B 1 380 ? -0.657 21.188 9.852 1 83.12 380 PHE B N 1
ATOM 7084 C CA . PHE B 1 380 ? -0.157 20.797 11.164 1 83.12 380 PHE B CA 1
ATOM 7085 C C . PHE B 1 380 ? -1.099 21.266 12.266 1 83.12 380 PHE B C 1
ATOM 7087 O O . PHE B 1 380 ? -1.293 20.562 13.266 1 83.12 380 PHE B O 1
ATOM 7094 N N . PHE B 1 381 ? -1.751 22.359 12.031 1 86.12 381 PHE B N 1
ATOM 7095 C CA . PHE B 1 381 ? -2.641 22.938 13.031 1 86.12 381 PHE B CA 1
ATOM 7096 C C . PHE B 1 381 ? -4.043 22.344 12.906 1 86.12 381 PHE B C 1
ATOM 7098 O O . PHE B 1 381 ? -4.73 22.141 13.914 1 86.12 381 PHE B O 1
ATOM 7105 N N . LYS B 1 382 ? -4.34 22.094 11.727 1 88.31 382 LYS B N 1
ATOM 7106 C CA . LYS B 1 382 ? -5.688 21.609 11.438 1 88.31 382 LYS B CA 1
ATOM 7107 C C . LYS B 1 382 ? -5.984 20.312 12.18 1 88.31 382 LYS B C 1
ATOM 7109 O O . LYS B 1 382 ? -7.051 20.156 12.773 1 88.31 382 LYS B O 1
ATOM 7114 N N . HIS B 1 383 ? -5.082 19.406 12.188 1 87.88 383 HIS B N 1
ATOM 7115 C CA . HIS B 1 383 ? -5.332 18.078 12.766 1 87.88 383 HIS B CA 1
ATOM 7116 C C . HIS B 1 383 ? -5.566 18.172 14.266 1 87.88 383 HIS B C 1
ATOM 7118 O O . HIS B 1 383 ? -6.48 17.531 14.797 1 87.88 383 HIS B O 1
ATOM 7124 N N . LEU B 1 384 ? -4.734 18.891 14.883 1 92.38 384 LEU B N 1
ATOM 7125 C CA . LEU B 1 384 ? -4.922 19.062 16.312 1 92.38 384 LEU B CA 1
ATOM 7126 C C . LEU B 1 384 ? -6.215 19.812 16.609 1 92.38 384 LEU B C 1
ATOM 7128 O O . LEU B 1 384 ? -6.945 19.453 17.547 1 92.38 384 LEU B O 1
ATOM 7132 N N . LEU B 1 385 ? -6.473 20.828 15.812 1 93.06 385 LEU B N 1
ATOM 7133 C CA . LEU B 1 385 ? -7.676 21.625 16.016 1 93.06 385 LEU B CA 1
ATOM 7134 C C . LEU B 1 385 ? -8.93 20.766 15.875 1 93.06 385 LEU B C 1
ATOM 7136 O O . LEU B 1 385 ? -9.828 20.828 16.719 1 93.06 385 LEU B O 1
ATOM 7140 N N . VAL B 1 386 ? -8.945 20 14.859 1 89.75 386 VAL B N 1
ATOM 7141 C CA . VAL B 1 386 ? -10.109 19.172 14.586 1 89.75 386 VAL B CA 1
ATOM 7142 C C . VAL B 1 386 ? -10.25 18.109 15.672 1 89.75 386 VAL B C 1
ATOM 7144 O O . VAL B 1 386 ? -11.367 17.812 16.125 1 89.75 386 VAL B O 1
ATOM 7147 N N . ALA B 1 387 ? -9.172 17.531 16.078 1 90.5 387 ALA B N 1
ATOM 7148 C CA . ALA B 1 387 ? -9.211 16.516 17.125 1 90.5 387 ALA B CA 1
ATOM 7149 C C . ALA B 1 387 ? -9.695 17.125 18.453 1 90.5 387 ALA B C 1
ATOM 7151 O O . ALA B 1 387 ? -10.562 16.562 19.109 1 90.5 387 ALA B O 1
ATOM 7152 N N . ALA B 1 388 ? -9.156 18.219 18.812 1 94.88 388 ALA B N 1
ATOM 7153 C CA . ALA B 1 388 ? -9.516 18.891 20.062 1 94.88 388 ALA B CA 1
ATOM 7154 C C . ALA B 1 388 ? -10.969 19.359 20.031 1 94.88 388 ALA B C 1
ATOM 7156 O O . ALA B 1 388 ? -11.711 19.156 21 1 94.88 388 ALA B O 1
ATOM 7157 N N . PHE B 1 389 ? -11.328 19.953 18.969 1 92.62 389 PHE B N 1
ATOM 7158 C CA . PHE B 1 389 ? -12.711 20.406 18.828 1 92.62 389 PHE B CA 1
ATOM 7159 C C . PHE B 1 389 ? -13.664 19.219 18.859 1 92.62 389 PHE B C 1
ATOM 7161 O O . PHE B 1 389 ? -14.742 19.297 19.453 1 92.62 389 PHE B O 1
ATOM 7168 N N . GLY B 1 390 ? -13.273 18.172 18.172 1 89.81 390 GLY B N 1
ATOM 7169 C CA . GLY B 1 390 ? -14.07 16.969 18.219 1 89.81 390 GLY B CA 1
ATOM 7170 C C . GLY B 1 390 ? -14.297 16.453 19.641 1 89.81 390 GLY B C 1
ATOM 7171 O O . GLY B 1 390 ? -15.406 16.062 20 1 89.81 390 GLY B O 1
ATOM 7172 N N . ASN B 1 391 ? -13.297 16.453 20.422 1 93 391 ASN B N 1
ATOM 7173 C CA . ASN B 1 391 ? -13.406 16.031 21.812 1 93 391 ASN B CA 1
ATOM 7174 C C . ASN B 1 391 ? -14.32 16.953 22.609 1 93 391 ASN B C 1
ATOM 7176 O O . ASN B 1 391 ? -15.109 16.484 23.438 1 93 391 ASN B O 1
ATOM 7180 N N . ILE B 1 392 ? -14.195 18.203 22.375 1 92.5 392 ILE B N 1
ATOM 7181 C CA . ILE B 1 392 ? -15.047 19.172 23.062 1 92.5 392 ILE B CA 1
ATOM 7182 C C . ILE B 1 392 ? -16.5 18.938 22.672 1 92.5 392 ILE B C 1
ATOM 7184 O O . ILE B 1 392 ? -17.391 18.906 23.547 1 92.5 392 ILE B O 1
ATOM 7188 N N . LEU B 1 393 ? -16.75 18.688 21.469 1 88.38 393 LEU B N 1
ATOM 7189 C CA . LEU B 1 393 ? -18.094 18.453 20.984 1 88.38 393 LEU B CA 1
ATOM 7190 C C . LEU B 1 393 ? -18.672 17.172 21.578 1 88.38 393 LEU B C 1
ATOM 7192 O O . LEU B 1 393 ? -19.828 17.141 22.016 1 88.38 393 LEU B O 1
ATOM 7196 N N . LEU B 1 394 ? -17.875 16.172 21.578 1 87.38 394 LEU B N 1
ATOM 7197 C CA . LEU B 1 394 ? -18.312 14.898 22.156 1 87.38 394 LEU B CA 1
ATOM 7198 C C . LEU B 1 394 ? -18.641 15.055 23.625 1 87.38 394 LEU B C 1
ATOM 7200 O O . LEU B 1 394 ? -19.641 14.516 24.109 1 87.38 394 LEU B O 1
ATOM 7204 N N . ALA B 1 395 ? -17.844 15.758 24.312 1 91.25 395 ALA B N 1
ATOM 7205 C CA . ALA B 1 395 ? -18.062 15.984 25.734 1 91.25 395 ALA B CA 1
ATOM 7206 C C . ALA B 1 395 ? -19.359 16.75 25.984 1 91.25 395 ALA B C 1
ATOM 7208 O O . ALA B 1 395 ? -20.125 16.391 26.875 1 91.25 395 ALA B O 1
ATOM 7209 N N . VAL B 1 396 ? -19.641 17.703 25.156 1 86.81 396 VAL B N 1
ATOM 7210 C CA . VAL B 1 396 ? -20.812 18.547 25.328 1 86.81 396 VAL B CA 1
ATOM 7211 C C . VAL B 1 396 ? -22.062 17.781 24.922 1 86.81 396 VAL B C 1
ATOM 7213 O O . VAL B 1 396 ? -23.109 17.891 25.578 1 86.81 396 VAL B O 1
ATOM 7216 N N . VAL B 1 397 ? -22 17.031 23.906 1 81.75 397 VAL B N 1
ATOM 7217 C CA . VAL B 1 397 ? -23.172 16.297 23.391 1 81.75 397 VAL B CA 1
ATOM 7218 C C . VAL B 1 397 ? -23.547 15.18 24.359 1 81.75 397 VAL B C 1
ATOM 7220 O O . VAL B 1 397 ? -24.734 14.961 24.625 1 81.75 397 VAL B O 1
ATOM 7223 N N . HIS B 1 398 ? -22.609 14.508 24.891 1 84.81 398 HIS B N 1
ATOM 7224 C CA . HIS B 1 398 ? -22.906 13.32 25.703 1 84.81 398 HIS B CA 1
ATOM 7225 C C . HIS B 1 398 ? -23.031 13.68 27.172 1 84.81 398 HIS B C 1
ATOM 7227 O O . HIS B 1 398 ? -23.672 12.945 27.938 1 84.81 398 HIS B O 1
ATOM 7233 N N . ALA B 1 399 ? -22.438 14.711 27.609 1 90.19 399 ALA B N 1
ATOM 7234 C CA . ALA B 1 399 ? -22.516 15.141 29.016 1 90.19 399 ALA B CA 1
ATOM 7235 C C . ALA B 1 399 ? -22.547 16.656 29.109 1 90.19 399 ALA B C 1
ATOM 7237 O O . ALA B 1 399 ? -21.656 17.266 29.719 1 90.19 399 ALA B O 1
ATOM 7238 N N . HIS B 1 400 ? -23.562 17.234 28.641 1 85 400 HIS B N 1
ATOM 7239 C CA . HIS B 1 400 ? -23.719 18.688 28.562 1 85 400 HIS B CA 1
ATOM 7240 C C . HIS B 1 400 ? -23.656 19.328 29.938 1 85 400 HIS B C 1
ATOM 7242 O O . HIS B 1 400 ? -22.953 20.328 30.141 1 85 400 HIS B O 1
ATOM 7248 N N . GLY B 1 401 ? -24.344 18.766 30.812 1 84.88 401 GLY B N 1
ATOM 7249 C CA . GLY B 1 401 ? -24.406 19.328 32.156 1 84.88 401 GLY B CA 1
ATOM 7250 C C . GLY B 1 401 ? -23.062 19.344 32.875 1 84.88 401 GLY B C 1
ATOM 7251 O O . GLY B 1 401 ? -22.781 20.234 33.656 1 84.88 401 GLY B O 1
ATOM 7252 N N . LEU B 1 402 ? -22.234 18.5 32.5 1 90.88 402 LEU B N 1
ATOM 7253 C CA . LEU B 1 402 ? -20.953 18.344 33.188 1 90.88 402 LEU B CA 1
ATOM 7254 C C . LEU B 1 402 ? -19.906 19.266 32.594 1 90.88 402 LEU B C 1
ATOM 7256 O O . LEU B 1 402 ? -19.062 19.797 33.312 1 90.88 402 LEU B O 1
ATOM 7260 N N . PHE B 1 403 ? -19.984 19.469 31.234 1 92.56 403 PHE B N 1
ATOM 7261 C CA . PHE B 1 403 ? -18.766 20.016 30.625 1 92.56 403 PHE B CA 1
ATOM 7262 C C . PHE B 1 403 ? -19.062 21.359 29.984 1 92.56 403 PHE B C 1
ATOM 7264 O O . PHE B 1 403 ? -18.125 22.141 29.719 1 92.56 403 PHE B O 1
ATOM 7271 N N . TRP B 1 404 ? -20.203 21.75 29.719 1 87.81 404 TRP B N 1
ATOM 7272 C CA . TRP B 1 404 ? -20.484 22.922 28.906 1 87.81 404 TRP B CA 1
ATOM 7273 C C . TRP B 1 404 ? -19.922 24.188 29.547 1 87.81 404 TRP B C 1
ATOM 7275 O O . TRP B 1 404 ? -19.25 24.984 28.875 1 87.81 404 TRP B O 1
ATOM 7285 N N . ASN B 1 405 ? -20.125 24.359 30.75 1 89.62 405 ASN B N 1
ATOM 7286 C CA . ASN B 1 405 ? -19.688 25.578 31.422 1 89.62 405 ASN B CA 1
ATOM 7287 C C . ASN B 1 405 ? -18.172 25.703 31.453 1 89.62 405 ASN B C 1
ATOM 7289 O O . ASN B 1 405 ? -17.625 26.797 31.578 1 89.62 405 ASN B O 1
ATOM 7293 N N . THR B 1 406 ? -17.531 24.656 31.266 1 92.19 406 THR B N 1
ATOM 7294 C CA . THR B 1 406 ? -16.078 24.672 31.375 1 92.19 406 THR B CA 1
ATOM 7295 C C . THR B 1 406 ? -15.43 24.875 30 1 92.19 406 THR B C 1
ATOM 7297 O O . THR B 1 406 ? -14.281 25.312 29.906 1 92.19 406 THR B O 1
ATOM 7300 N N . VAL B 1 407 ? -16.156 24.609 28.953 1 93.5 407 VAL B N 1
ATOM 7301 C CA . VAL B 1 407 ? -15.492 24.562 27.656 1 93.5 407 VAL B CA 1
ATOM 7302 C C . VAL B 1 407 ? -16.047 25.641 26.734 1 93.5 407 VAL B C 1
ATOM 7304 O O . VAL B 1 407 ? -15.672 25.75 25.562 1 93.5 407 VAL B O 1
ATOM 7307 N N . GLN B 1 408 ? -16.844 26.562 27.125 1 90.06 408 GLN B N 1
ATOM 7308 C CA . GLN B 1 408 ? -17.516 27.562 26.297 1 90.06 408 GLN B CA 1
ATOM 7309 C C . GLN B 1 408 ? -16.516 28.438 25.562 1 90.06 408 GLN B C 1
ATOM 7311 O O . GLN B 1 408 ? -16.641 28.672 24.359 1 90.06 408 GLN B O 1
ATOM 7316 N N . THR B 1 409 ? -15.57 28.953 26.281 1 92.12 409 THR B N 1
ATOM 7317 C CA . THR B 1 409 ? -14.562 29.828 25.703 1 92.12 409 THR B CA 1
ATOM 7318 C C . THR B 1 409 ? -13.789 29.109 24.594 1 92.12 409 THR B C 1
ATOM 7320 O O . THR B 1 409 ? -13.617 29.641 23.5 1 92.12 409 THR B O 1
ATOM 7323 N N . GLU B 1 410 ? -13.352 27.969 24.938 1 94.31 410 GLU B N 1
ATOM 7324 C CA . GLU B 1 410 ? -12.562 27.188 23.984 1 94.31 410 GLU B CA 1
ATOM 7325 C C . GLU B 1 410 ? -13.414 26.75 22.781 1 94.31 410 GLU B C 1
ATOM 7327 O O . GLU B 1 410 ? -12.914 26.656 21.672 1 94.31 410 GLU B O 1
ATOM 7332 N N . PHE B 1 411 ? -14.641 26.516 23.047 1 90.69 411 PHE B N 1
ATOM 7333 C CA . PHE B 1 411 ? -15.562 26.172 21.969 1 90.69 411 PHE B CA 1
ATOM 7334 C C . PHE B 1 411 ? -15.633 27.297 20.953 1 90.69 411 PHE B C 1
ATOM 7336 O O . PHE B 1 411 ? -15.492 27.062 19.75 1 90.69 411 PHE B O 1
ATOM 7343 N N . ASP B 1 412 ? -15.727 28.5 21.391 1 90.69 412 ASP B N 1
ATOM 7344 C CA . ASP B 1 412 ? -15.797 29.656 20.5 1 90.69 412 ASP B CA 1
ATOM 7345 C C . ASP B 1 412 ? -14.453 29.906 19.828 1 90.69 412 ASP B C 1
ATOM 7347 O O . ASP B 1 412 ? -14.406 30.25 18.641 1 90.69 412 ASP B O 1
ATOM 7351 N N . GLN B 1 413 ? -13.445 29.781 20.609 1 94 413 GLN B N 1
ATOM 7352 C CA . GLN B 1 413 ? -12.109 29.953 20.062 1 94 413 GLN B CA 1
ATOM 7353 C C . GLN B 1 413 ? -11.836 28.938 18.953 1 94 413 GLN B C 1
ATOM 7355 O O . GLN B 1 413 ? -11.219 29.266 17.938 1 94 413 GLN B O 1
ATOM 7360 N N . ALA B 1 414 ? -12.258 27.734 19.172 1 93.06 414 ALA B N 1
ATOM 7361 C CA . ALA B 1 414 ? -12.07 26.688 18.172 1 93.06 414 ALA B CA 1
ATOM 7362 C C . ALA B 1 414 ? -12.828 27.016 16.891 1 93.06 414 ALA B C 1
ATOM 7364 O O . ALA B 1 414 ? -12.312 26.812 15.789 1 93.06 414 ALA B O 1
ATOM 7365 N N . LEU B 1 415 ? -14 27.547 17.031 1 89.81 415 LEU B N 1
ATOM 7366 C CA . LEU B 1 415 ? -14.781 27.922 15.867 1 89.81 415 LEU B CA 1
ATOM 7367 C C . LEU B 1 415 ? -14.109 29.062 15.109 1 89.81 415 LEU B C 1
ATOM 7369 O O . LEU B 1 415 ? -14.094 29.062 13.875 1 89.81 415 LEU B O 1
ATOM 7373 N N . ASP B 1 416 ? -13.57 29.953 15.828 1 91.88 416 ASP B N 1
ATOM 7374 C CA . ASP B 1 416 ? -12.844 31.062 15.203 1 91.88 416 ASP B CA 1
ATOM 7375 C C . ASP B 1 416 ? -11.617 30.547 14.445 1 91.88 416 ASP B C 1
ATOM 7377 O O . ASP B 1 416 ? -11.312 31.031 13.352 1 91.88 416 ASP B O 1
ATOM 7381 N N . LEU B 1 417 ? -10.961 29.688 15.094 1 92.25 417 LEU B N 1
ATOM 7382 C CA . LEU B 1 417 ? -9.773 29.109 14.461 1 92.25 417 LEU B CA 1
ATOM 7383 C C . LEU B 1 417 ? -10.148 28.328 13.203 1 92.25 417 LEU B C 1
ATOM 7385 O O . LEU B 1 417 ? -9.43 28.375 12.203 1 92.25 417 LEU B O 1
ATOM 7389 N N . ILE B 1 418 ? -11.273 27.562 13.242 1 90.06 418 ILE B N 1
ATOM 7390 C CA . ILE B 1 418 ? -11.742 26.828 12.078 1 90.06 418 ILE B CA 1
ATOM 7391 C C . ILE B 1 418 ? -12.086 27.797 10.953 1 90.06 418 ILE B C 1
ATOM 7393 O O . ILE B 1 418 ? -11.742 27.547 9.789 1 90.06 418 ILE B O 1
ATOM 7397 N N . GLU B 1 419 ? -12.688 28.859 11.289 1 89.19 419 GLU B N 1
ATOM 7398 C CA . GLU B 1 419 ? -12.984 29.891 10.305 1 89.19 419 GLU B CA 1
ATOM 7399 C C . GLU B 1 419 ? -11.703 30.469 9.711 1 89.19 419 GLU B C 1
ATOM 7401 O O . GLU B 1 419 ? -11.609 30.672 8.5 1 89.19 419 GLU B O 1
ATOM 7406 N N . LEU B 1 420 ? -10.805 30.703 10.57 1 88.81 420 LEU B N 1
ATOM 7407 C CA . LEU B 1 420 ? -9.531 31.281 10.133 1 88.81 420 LEU B CA 1
ATOM 7408 C C . LEU B 1 420 ? -8.82 30.328 9.164 1 88.81 420 LEU B C 1
ATOM 7410 O O . LEU B 1 420 ? -8.344 30.766 8.109 1 88.81 420 LEU B O 1
ATOM 7414 N N . LEU B 1 421 ? -8.766 29.078 9.523 1 87.19 421 LEU B N 1
ATOM 7415 C CA . LEU B 1 421 ? -8.039 28.109 8.719 1 87.19 421 LEU B CA 1
ATOM 7416 C C . LEU B 1 421 ? -8.812 27.75 7.453 1 87.19 421 LEU B C 1
ATOM 7418 O O . LEU B 1 421 ? -8.242 27.219 6.5 1 87.19 421 LEU B O 1
ATOM 7422 N N . SER B 1 422 ? -10.133 27.922 7.418 1 84.69 422 SER B N 1
ATOM 7423 C CA . SER B 1 422 ? -10.969 27.625 6.258 1 84.69 422 SER B CA 1
ATOM 7424 C C . SER B 1 422 ? -10.578 28.469 5.055 1 84.69 422 SER B C 1
ATOM 7426 O O . SER B 1 422 ? -10.883 28.125 3.914 1 84.69 422 SER B O 1
ATOM 7428 N N . THR B 1 423 ? -9.836 29.469 5.23 1 81.5 423 THR B N 1
ATOM 7429 C CA . THR B 1 423 ? -9.414 30.344 4.145 1 81.5 423 THR B CA 1
ATOM 7430 C C . THR B 1 423 ? -8.328 29.688 3.301 1 81.5 423 THR B C 1
ATOM 7432 O O . THR B 1 423 ? -8.117 30.062 2.148 1 81.5 423 THR B O 1
ATOM 7435 N N . ARG B 1 424 ? -7.707 28.719 3.857 1 79 424 ARG B N 1
ATOM 7436 C CA . ARG B 1 424 ? -6.547 28.156 3.172 1 79 424 ARG B CA 1
ATOM 7437 C C . ARG B 1 424 ? -6.691 26.656 2.98 1 79 424 ARG B C 1
ATOM 7439 O O . ARG B 1 424 ? -5.762 25.984 2.527 1 79 424 ARG B O 1
ATOM 7446 N N . SER B 1 425 ? -7.77 26.094 3.385 1 79.38 425 SER B N 1
ATOM 7447 C CA . SER B 1 425 ? -7.977 24.656 3.314 1 79.38 425 SER B CA 1
ATOM 7448 C C . SER B 1 425 ? -9.398 24.312 2.865 1 79.38 425 SER B C 1
ATOM 7450 O O . SER B 1 425 ? -10.359 24.625 3.564 1 79.38 425 SER B O 1
ATOM 7452 N N . PRO B 1 426 ? -9.484 23.641 1.735 1 76.81 426 PRO B N 1
ATOM 7453 C CA . PRO B 1 426 ? -10.82 23.297 1.24 1 76.81 426 PRO B CA 1
ATOM 7454 C C . PRO B 1 426 ? -11.602 22.406 2.207 1 76.81 426 PRO B C 1
ATOM 7456 O O . PRO B 1 426 ? -12.781 22.656 2.469 1 76.81 426 PRO B O 1
ATOM 7459 N N . PRO B 1 427 ? -10.984 21.438 2.791 1 78.19 427 PRO B N 1
ATOM 7460 C CA . PRO B 1 427 ? -11.734 20.656 3.771 1 78.19 427 PRO B CA 1
ATOM 7461 C C . PRO B 1 427 ? -12.227 21.5 4.949 1 78.19 427 PRO B C 1
ATOM 7463 O O . PRO B 1 427 ? -13.305 21.234 5.492 1 78.19 427 PRO B O 1
ATOM 7466 N N . MET B 1 428 ? -11.43 22.469 5.309 1 82.31 428 MET B N 1
ATOM 7467 C CA . MET B 1 428 ? -11.828 23.312 6.422 1 82.31 428 MET B CA 1
ATOM 7468 C C . MET B 1 428 ? -12.984 24.219 6.02 1 82.31 428 MET B C 1
ATOM 7470 O O . MET B 1 428 ? -13.797 24.625 6.863 1 82.31 428 MET B O 1
ATOM 7474 N N . VAL B 1 429 ? -13.062 24.5 4.738 1 83.06 429 VAL B N 1
ATOM 7475 C CA . VAL B 1 429 ? -14.203 25.266 4.242 1 83.06 429 VAL B CA 1
ATOM 7476 C C . VAL B 1 429 ? -15.484 24.453 4.414 1 83.06 429 VAL B C 1
ATOM 7478 O O . VAL B 1 429 ? -16.5 24.969 4.871 1 83.06 429 VAL B O 1
ATOM 7481 N N . ARG B 1 430 ? -15.383 23.312 4.059 1 79.31 430 ARG B N 1
ATOM 7482 C CA . ARG B 1 430 ? -16.531 22.438 4.188 1 79.31 430 ARG B CA 1
ATOM 7483 C C . ARG B 1 430 ? -16.938 22.266 5.652 1 79.31 430 ARG B C 1
ATOM 7485 O O . ARG B 1 430 ? -18.125 22.25 5.977 1 79.31 430 ARG B O 1
ATOM 7492 N N . LEU B 1 431 ? -15.922 22.141 6.5 1 80.25 431 LEU B N 1
ATOM 7493 C CA . LEU B 1 431 ? -16.203 22.016 7.926 1 80.25 431 LEU B CA 1
ATOM 7494 C C . LEU B 1 431 ? -16.859 23.281 8.469 1 80.25 431 LEU B C 1
ATOM 7496 O O . LEU B 1 431 ? -17.828 23.203 9.227 1 80.25 431 LEU B O 1
ATOM 7500 N N . TRP B 1 432 ? -16.359 24.312 8.047 1 82.75 432 TRP B N 1
ATOM 7501 C CA . TRP B 1 432 ? -16.891 25.594 8.508 1 82.75 432 TRP B CA 1
ATOM 7502 C C . TRP B 1 432 ? -18.344 25.781 8.062 1 82.75 432 TRP B C 1
ATOM 7504 O O . TRP B 1 432 ? -19.172 26.234 8.836 1 82.75 432 TRP B O 1
ATOM 7514 N N . GLN B 1 433 ? -18.609 25.344 6.914 1 78 433 GLN B N 1
ATOM 7515 C CA . GLN B 1 433 ? -19.953 25.453 6.383 1 78 433 GLN B CA 1
ATOM 7516 C C . GLN B 1 433 ? -20.922 24.578 7.168 1 78 433 GLN B C 1
ATOM 7518 O O . GLN B 1 433 ? -22.078 24.953 7.387 1 78 433 GLN B O 1
ATOM 7523 N N . ARG B 1 434 ? -20.453 23.531 7.637 1 75.69 434 ARG B N 1
ATOM 7524 C CA . ARG B 1 434 ? -21.281 22.609 8.398 1 75.69 434 ARG B CA 1
ATOM 7525 C C . ARG B 1 434 ? -21.469 23.094 9.836 1 75.69 434 ARG B C 1
ATOM 7527 O O . ARG B 1 434 ? -22.484 22.797 10.469 1 75.69 434 ARG B O 1
ATOM 7534 N N . LEU B 1 435 ? -20.531 23.859 10.312 1 78 435 LEU B N 1
ATOM 7535 C CA . LEU B 1 435 ? -20.547 24.25 11.719 1 78 435 LEU B CA 1
ATOM 7536 C C . LEU B 1 435 ? -21.234 25.594 11.906 1 78 435 LEU B C 1
ATOM 7538 O O . LEU B 1 435 ? -21.469 26.031 13.039 1 78 435 LEU B O 1
ATOM 7542 N N . GLN B 1 436 ? -21.469 26.25 10.898 1 72.38 436 GLN B N 1
ATOM 7543 C CA . GLN B 1 436 ? -22.062 27.578 11.016 1 72.38 436 GLN B CA 1
ATOM 7544 C C . GLN B 1 436 ? -23.344 27.547 11.852 1 72.38 436 GLN B C 1
ATOM 7546 O O . GLN B 1 436 ? -23.594 28.453 12.641 1 72.38 436 GLN B O 1
ATOM 7551 N N . GLY B 1 437 ? -24.047 26.438 11.906 1 62.72 437 GLY B N 1
ATOM 7552 C CA . GLY B 1 437 ? -25.25 26.359 12.727 1 62.72 437 GLY B CA 1
ATOM 7553 C C . GLY B 1 437 ? -24.969 25.969 14.164 1 62.72 437 GLY B C 1
ATOM 7554 O O . GLY B 1 437 ? -25.828 26.109 15.031 1 62.72 437 GLY B O 1
ATOM 7555 N N . LEU B 1 438 ? -23.719 25.703 14.414 1 64.12 438 LEU B N 1
ATOM 7556 C CA . LEU B 1 438 ? -23.391 25.188 15.742 1 64.12 438 LEU B CA 1
ATOM 7557 C C . LEU B 1 438 ? -23.219 26.312 16.75 1 64.12 438 LEU B C 1
ATOM 7559 O O . LEU B 1 438 ? -23.328 26.109 17.953 1 64.12 438 LEU B O 1
ATOM 7563 N N . ARG B 1 439 ? -22.906 27.469 16.25 1 63.41 439 ARG B N 1
ATOM 7564 C CA . ARG B 1 439 ? -22.75 28.578 17.188 1 63.41 439 ARG B CA 1
ATOM 7565 C C . ARG B 1 439 ? -24.047 28.781 18 1 63.41 439 ARG B C 1
ATOM 7567 O O . ARG B 1 439 ? -24 29.312 19.109 1 63.41 439 ARG B O 1
ATOM 7574 N N . GLU B 1 440 ? -25.094 28.188 17.438 1 60.47 440 GLU B N 1
ATOM 7575 C CA . GLU B 1 440 ? -26.391 28.312 18.109 1 60.47 440 GLU B CA 1
ATOM 7576 C C . GLU B 1 440 ? -26.656 27.109 19.016 1 60.47 440 GLU B C 1
ATOM 7578 O O . GLU B 1 440 ? -27.656 27.078 19.734 1 60.47 440 GLU B O 1
ATOM 7583 N N . LEU B 1 441 ? -25.719 26.188 19.031 1 59.22 441 LEU B N 1
ATOM 7584 C CA . LEU B 1 441 ? -25.906 24.922 19.75 1 59.22 441 LEU B CA 1
ATOM 7585 C C . LEU B 1 441 ? -26.094 25.172 21.234 1 59.22 441 LEU B C 1
ATOM 7587 O O . LEU B 1 441 ? -26.984 24.578 21.859 1 59.22 441 LEU B O 1
ATOM 7591 N N . PRO B 1 442 ? -25.297 26 21.922 1 56.94 442 PRO B N 1
ATOM 7592 C CA . PRO B 1 442 ? -25.5 26.188 23.359 1 56.94 442 PRO B CA 1
ATOM 7593 C C . PRO B 1 442 ? -26.906 26.672 23.703 1 56.94 442 PRO B C 1
ATOM 7595 O O . PRO B 1 442 ? -27.5 26.219 24.688 1 56.94 442 PRO B O 1
ATOM 7598 N N . GLU B 1 443 ? -27.297 27.594 22.953 1 57.03 443 GLU B N 1
ATOM 7599 C CA . GLU B 1 443 ? -28.641 28.125 23.203 1 57.03 443 GLU B CA 1
ATOM 7600 C C . GLU B 1 443 ? -29.688 27.031 23.047 1 57.03 443 GLU B C 1
ATOM 7602 O O . GLU B 1 443 ? -30.656 26.984 23.812 1 57.03 443 GLU B O 1
ATOM 7607 N N . ARG B 1 444 ? -29.344 26.156 22.188 1 56.59 444 ARG B N 1
ATOM 7608 C CA . ARG B 1 444 ? -30.281 25.078 21.922 1 56.59 444 ARG B CA 1
ATOM 7609 C C . ARG B 1 444 ? -30.219 24.016 23.016 1 56.59 444 ARG B C 1
ATOM 7611 O O . ARG B 1 444 ? -31.25 23.469 23.406 1 56.59 444 ARG B O 1
ATOM 7618 N N . LEU B 1 445 ? -29.078 23.781 23.438 1 56.59 445 LEU B N 1
ATOM 7619 C CA . LEU B 1 445 ? -28.906 22.766 24.484 1 56.59 445 LEU B CA 1
ATOM 7620 C C . LEU B 1 445 ? -29.391 23.297 25.828 1 56.59 445 LEU B C 1
ATOM 7622 O O . LEU B 1 445 ? -29.953 22.547 26.641 1 56.59 445 LEU B O 1
ATOM 7626 N N . ASN B 1 446 ? -29.141 24.562 26.141 1 54.22 446 ASN B N 1
ATOM 7627 C CA . ASN B 1 446 ? -29.672 25.188 27.344 1 54.22 446 ASN B CA 1
ATOM 7628 C C . ASN B 1 446 ? -31.203 25.203 27.328 1 54.22 446 ASN B C 1
ATOM 7630 O O . ASN B 1 446 ? -31.844 25.109 28.375 1 54.22 446 ASN B O 1
ATOM 7634 N N . GLY B 1 447 ? -31.719 25.453 26.172 1 49.03 447 GLY B N 1
ATOM 7635 C CA . GLY B 1 447 ? -33.156 25.406 26.047 1 49.03 447 GLY B CA 1
ATOM 7636 C C . GLY B 1 447 ? -33.75 24.031 26.359 1 49.03 447 GLY B C 1
ATOM 7637 O O . GLY B 1 447 ? -34.875 23.922 26.812 1 49.03 447 GLY B O 1
ATOM 7638 N N . LEU B 1 448 ? -33 23.062 26.047 1 45.66 448 LEU B N 1
ATOM 7639 C CA . LEU B 1 448 ? -33.469 21.703 26.328 1 45.66 448 LEU B CA 1
ATOM 7640 C C . LEU B 1 448 ? -33.438 21.406 27.812 1 45.66 448 LEU B C 1
ATOM 7642 O O . LEU B 1 448 ? -34.219 20.578 28.312 1 45.66 448 LEU B O 1
ATOM 7646 N N . SER B 1 449 ? -32.5 21.953 28.531 1 39.47 449 SER B N 1
ATOM 7647 C CA . SER B 1 449 ? -32.469 21.703 29.969 1 39.47 449 SER B CA 1
ATOM 7648 C C . SER B 1 449 ? -33.531 22.531 30.703 1 39.47 449 SER B C 1
ATOM 7650 O O . SER B 1 449 ? -33.719 22.359 31.906 1 39.47 449 SER B O 1
ATOM 7652 N N . LYS B 1 450 ? -34.031 23.75 30.297 1 38.72 450 LYS B N 1
ATOM 7653 C CA . LYS B 1 450 ? -35.094 24.391 31.062 1 38.72 450 LYS B CA 1
ATOM 7654 C C . LYS B 1 450 ? -36.438 23.641 30.922 1 38.72 450 LYS B C 1
ATOM 7656 O O . LYS B 1 450 ? -36.875 23.359 29.797 1 38.72 450 LYS B O 1
ATOM 7661 N N . PRO B 1 451 ? -36.906 22.922 31.969 1 35.47 451 PRO B N 1
ATOM 7662 C CA . PRO B 1 451 ? -38.25 22.359 31.969 1 35.47 451 PRO B CA 1
ATOM 7663 C C . PRO B 1 451 ? -39.312 23.297 31.391 1 35.47 451 PRO B C 1
ATOM 7665 O O . PRO B 1 451 ? -39.125 24.531 31.422 1 35.47 451 PRO B O 1
ATOM 7668 N N . ALA B 1 452 ? -40.188 22.875 30.578 1 37.53 452 ALA B N 1
ATOM 7669 C CA . ALA B 1 452 ? -41.438 23.516 30.125 1 37.53 452 ALA B CA 1
ATOM 7670 C C . ALA B 1 452 ? -42.094 24.281 31.266 1 37.53 452 ALA B C 1
ATOM 7672 O O . ALA B 1 452 ? -42.75 23.672 32.125 1 37.53 452 ALA B O 1
ATOM 7673 N N . LEU B 1 453 ? -41.594 25.219 31.938 1 27.5 453 LEU B N 1
ATOM 7674 C CA . LEU B 1 453 ? -42.531 25.953 32.75 1 27.5 453 LEU B CA 1
ATOM 7675 C C . LEU B 1 453 ? -43.688 26.484 31.906 1 27.5 453 LEU B C 1
ATOM 7677 O O . LEU B 1 453 ? -43.469 26.922 30.781 1 27.5 453 LEU B O 1
ATOM 7681 N N . SER B 1 454 ? -45.031 26.094 32.156 1 30.5 454 SER B N 1
ATOM 7682 C CA . SER B 1 454 ? -46.406 26.375 31.75 1 30.5 454 SER B CA 1
ATOM 7683 C C . SER B 1 454 ? -46.625 27.875 31.609 1 30.5 454 SER B C 1
ATOM 7685 O O . SER B 1 454 ? -46.906 28.562 32.594 1 30.5 454 SER B O 1
ATOM 7687 N N . SER B 1 455 ? -45.781 28.688 31.109 1 25.56 455 SER B N 1
ATOM 7688 C CA . SER B 1 455 ? -46.219 30.078 31.016 1 25.56 455 SER B CA 1
ATOM 7689 C C . SER B 1 455 ? -47.469 30.219 30.156 1 25.56 455 SER B C 1
ATOM 7691 O O . SER B 1 455 ? -47.531 29.688 29.047 1 25.56 455 SER B O 1
ATOM 7693 N N . ASP B 1 456 ? -48.656 30.406 30.781 1 28.19 456 ASP B N 1
ATOM 7694 C CA . ASP B 1 456 ? -50 30.859 30.453 1 28.19 456 ASP B CA 1
ATOM 7695 C C . ASP B 1 456 ? -49.938 32.125 29.594 1 28.19 456 ASP B C 1
ATOM 7697 O O . ASP B 1 456 ? -50.281 33.219 30.078 1 28.19 456 ASP B O 1
ATOM 7701 N N . ARG B 1 457 ? -48.875 32.438 28.891 1 25.52 457 ARG B N 1
ATOM 7702 C CA . ARG B 1 457 ? -48.969 33.75 28.297 1 25.52 457 ARG B CA 1
ATOM 7703 C C . ARG B 1 457 ? -50.125 33.812 27.297 1 25.52 457 ARG B C 1
ATOM 7705 O O . ARG B 1 457 ? -50.188 33 26.359 1 25.52 457 ARG B O 1
ATOM 7712 N N . GLN B 1 458 ? -51.219 34.5 27.609 1 24.7 458 GLN B N 1
ATOM 7713 C CA . GLN B 1 458 ? -52.375 35.062 26.953 1 24.7 458 GLN B CA 1
ATOM 7714 C C . GLN B 1 458 ? -52 35.969 25.797 1 24.7 458 GLN B C 1
ATOM 7716 O O . GLN B 1 458 ? -51.531 37.094 26 1 24.7 458 GLN B O 1
ATOM 7721 N N . THR B 1 459 ? -51.125 35.469 24.875 1 23.77 459 THR B N 1
ATOM 7722 C CA . THR B 1 459 ? -50.781 36.375 23.797 1 23.77 459 THR B CA 1
ATOM 7723 C C . THR B 1 459 ? -52 36.844 23.047 1 23.77 459 THR B C 1
ATOM 7725 O O . THR B 1 459 ? -52.781 36.062 22.516 1 23.77 459 THR B O 1
ATOM 7728 N N . ARG B 1 460 ? -52.469 38.031 23.469 1 23.14 460 ARG B N 1
ATOM 7729 C CA . ARG B 1 460 ? -53.562 38.844 22.906 1 23.14 460 ARG B CA 1
ATOM 7730 C C . ARG B 1 460 ? -53.312 39.125 21.422 1 23.14 460 ARG B C 1
ATOM 7732 O O . ARG B 1 460 ? -52.156 39.281 21 1 23.14 460 ARG B O 1
ATOM 7739 N N . PRO B 1 461 ? -54.312 39.031 20.5 1 26.16 461 PRO B N 1
ATOM 7740 C CA . PRO B 1 461 ? -54.5 39.062 19.047 1 26.16 461 PRO B CA 1
ATOM 7741 C C . PRO B 1 461 ? -54.156 40.438 18.438 1 26.16 461 PRO B C 1
ATOM 7743 O O . PRO B 1 461 ? -54.875 41.406 18.672 1 26.16 461 PRO B O 1
ATOM 7746 N N . ASN B 1 462 ? -52.938 41.031 18.734 1 20.27 462 ASN B N 1
ATOM 7747 C CA . ASN B 1 462 ? -52.875 42.406 18.266 1 20.27 462 ASN B CA 1
ATOM 7748 C C . ASN B 1 462 ? -53.062 42.5 16.75 1 20.27 462 ASN B C 1
ATOM 7750 O O . ASN B 1 462 ? -52.5 41.656 16.016 1 20.27 462 ASN B O 1
ATOM 7754 N N . GLU B 1 463 ? -54 43.312 16.203 1 20.55 463 GLU B N 1
ATOM 7755 C CA . GLU B 1 463 ? -54.719 43.688 15 1 20.55 463 GLU B CA 1
ATOM 7756 C C . GLU B 1 463 ? -53.781 44.312 13.969 1 20.55 463 GLU B C 1
ATOM 7758 O O . GLU B 1 463 ? -54.219 44.594 12.836 1 20.55 463 GLU B O 1
ATOM 7763 N N . ASP B 1 464 ? -52.594 44.844 14.297 1 21.27 464 ASP B N 1
ATOM 7764 C CA . ASP B 1 464 ? -52.344 46.031 13.492 1 21.27 464 ASP B CA 1
ATOM 7765 C C . ASP B 1 464 ? -52 45.656 12.055 1 21.27 464 ASP B C 1
ATOM 7767 O O . ASP B 1 464 ? -51.156 44.812 11.828 1 21.27 464 ASP B O 1
ATOM 7771 N N . HIS B 1 465 ? -52.75 46.094 10.977 1 20.89 465 HIS B N 1
ATOM 7772 C CA . HIS B 1 465 ? -53 45.906 9.547 1 20.89 465 HIS B CA 1
ATOM 7773 C C . HIS B 1 465 ? -51.875 46.531 8.727 1 20.89 465 HIS B C 1
ATOM 7775 O O . HIS B 1 465 ? -51.969 46.594 7.496 1 20.89 465 HIS B O 1
ATOM 7781 N N . GLY B 1 466 ? -50.812 47.156 9.305 1 19.72 466 GLY B N 1
ATOM 7782 C CA . GLY B 1 466 ? -50.312 48.188 8.406 1 19.72 466 GLY B CA 1
ATOM 7783 C C . GLY B 1 466 ? -49.781 47.625 7.105 1 19.72 466 GLY B C 1
ATOM 7784 O O . GLY B 1 466 ? -49.5 46.438 7.012 1 19.72 466 GLY B O 1
ATOM 7785 N N . ARG B 1 467 ? -49.688 48.438 5.98 1 21.98 467 ARG B N 1
ATOM 7786 C CA . ARG B 1 467 ? -49.656 48.594 4.527 1 21.98 467 ARG B CA 1
ATOM 7787 C C . ARG B 1 467 ? -48.25 48.281 3.982 1 21.98 467 ARG B C 1
ATOM 7789 O O . ARG B 1 467 ? -47.531 49.188 3.611 1 21.98 467 ARG B O 1
ATOM 7796 N N . ASP B 1 468 ? -47.406 47.406 4.602 1 19.83 468 ASP B N 1
ATOM 7797 C CA . ASP B 1 468 ? -46 47.531 4.238 1 19.83 468 ASP B CA 1
ATOM 7798 C C . ASP B 1 468 ? -45.781 47.219 2.762 1 19.83 468 ASP B C 1
ATOM 7800 O O . ASP B 1 468 ? -46.312 46.219 2.258 1 19.83 468 ASP B O 1
ATOM 7804 N N . SER B 1 469 ? -45.406 48.219 1.958 1 21.69 469 SER B N 1
ATOM 7805 C CA . SER B 1 469 ? -45.156 48.406 0.534 1 21.69 469 SER B CA 1
ATOM 7806 C C . SER B 1 469 ? -44.094 47.469 0.025 1 21.69 469 SER B C 1
ATOM 7808 O O . SER B 1 469 ? -43.062 47.312 0.665 1 21.69 469 SER B O 1
ATOM 7810 N N . SER B 1 470 ? -44.469 46.5 -0.912 1 20.08 470 SER B N 1
ATOM 7811 C CA . SER B 1 470 ? -43.906 45.281 -1.494 1 20.08 470 SER B CA 1
ATOM 7812 C C . SER B 1 470 ? -42.781 45.594 -2.488 1 20.08 470 SER B C 1
ATOM 7814 O O . SER B 1 470 ? -43 45.5 -3.701 1 20.08 470 SER B O 1
ATOM 7816 N N . LEU B 1 471 ? -41.969 46.688 -2.221 1 21.56 471 LEU B N 1
ATOM 7817 C CA . LEU B 1 471 ? -41.188 47 -3.418 1 21.56 471 LEU B CA 1
ATOM 7818 C C . LEU B 1 471 ? -40.438 45.75 -3.889 1 21.56 471 LEU B C 1
ATOM 7820 O O . LEU B 1 471 ? -40 44.938 -3.072 1 21.56 471 LEU B O 1
ATOM 7824 N N . PRO B 1 472 ? -40.5 45.406 -5.262 1 24.19 472 PRO B N 1
ATOM 7825 C CA . PRO B 1 472 ? -40.188 44.25 -6.098 1 24.19 472 PRO B CA 1
ATOM 7826 C C . PRO B 1 472 ? -38.719 43.938 -6.176 1 24.19 472 PRO B C 1
ATOM 7828 O O . PRO B 1 472 ? -38 44.531 -7 1 24.19 472 PRO B O 1
ATOM 7831 N N . GLY B 1 473 ? -37.906 44.156 -5.102 1 20.19 473 GLY B N 1
ATOM 7832 C CA . GLY B 1 473 ? -36.469 44.188 -5.363 1 20.19 473 GLY B CA 1
ATOM 7833 C C . GLY B 1 473 ? -35.969 43 -6.145 1 20.19 473 GLY B C 1
ATOM 7834 O O . GLY B 1 473 ? -36.688 42 -6.27 1 20.19 473 GLY B O 1
ATOM 7835 N N . SER B 1 474 ? -34.844 43.219 -6.945 1 23.81 474 SER B N 1
ATOM 7836 C CA . SER B 1 474 ? -34.094 42.562 -8.008 1 23.81 474 SER B CA 1
ATOM 7837 C C . SER B 1 474 ? -33.688 41.125 -7.602 1 23.81 474 SER B C 1
ATOM 7839 O O . SER B 1 474 ? -33.406 40.875 -6.426 1 23.81 474 SER B O 1
ATOM 7841 N N . PRO B 1 475 ? -33.969 40.094 -8.5 1 23.23 475 PRO B N 1
ATOM 7842 C CA . PRO B 1 475 ? -34.031 38.625 -8.43 1 23.23 475 PRO B CA 1
ATOM 7843 C C . PRO B 1 475 ? -32.719 37.969 -8.031 1 23.23 475 PRO B C 1
ATOM 7845 O O . PRO B 1 475 ? -32.5 36.781 -8.227 1 23.23 475 PRO B O 1
ATOM 7848 N N . THR B 1 476 ? -31.656 38.812 -7.758 1 24.05 476 THR B N 1
ATOM 7849 C CA . THR B 1 476 ? -30.391 38.094 -7.633 1 24.05 476 THR B CA 1
ATOM 7850 C C . THR B 1 476 ? -30.516 36.969 -6.625 1 24.05 476 THR B C 1
ATOM 7852 O O . THR B 1 476 ? -30.375 37.188 -5.418 1 24.05 476 THR B O 1
ATOM 7855 N N . ASP B 1 477 ? -31.594 36.188 -6.723 1 22.14 477 ASP B N 1
ATOM 7856 C CA . ASP B 1 477 ? -32.094 35.188 -5.789 1 22.14 477 ASP B CA 1
ATOM 7857 C C . ASP B 1 477 ? -31.109 34.062 -5.598 1 22.14 477 ASP B C 1
ATOM 7859 O O . ASP B 1 477 ? -31.031 33.156 -6.422 1 22.14 477 ASP B O 1
ATOM 7863 N N . LEU B 1 478 ? -29.812 34.406 -5.309 1 23.72 478 LEU B N 1
ATOM 7864 C CA . LEU B 1 478 ? -28.875 33.344 -4.961 1 23.72 478 LEU B CA 1
ATOM 7865 C C . LEU B 1 478 ? -29.531 32.344 -4.027 1 23.72 478 LEU B C 1
ATOM 7867 O O . LEU B 1 478 ? -29.969 32.688 -2.932 1 23.72 478 LEU B O 1
ATOM 7871 N N . MET B 1 479 ? -30.328 31.453 -4.566 1 23.72 479 MET B N 1
ATOM 7872 C CA . MET B 1 479 ? -31.016 30.359 -3.881 1 23.72 479 MET B CA 1
ATOM 7873 C C . MET B 1 479 ? -30.156 29.781 -2.76 1 23.72 479 MET B C 1
ATOM 7875 O O . MET B 1 479 ? -29.141 29.141 -3.021 1 23.72 479 MET B O 1
ATOM 7879 N N . PHE B 1 480 ? -30.047 30.531 -1.72 1 24.88 480 PHE B N 1
ATOM 7880 C CA . PHE B 1 480 ? -29.625 30.094 -0.395 1 24.88 480 PHE B CA 1
ATOM 7881 C C . PHE B 1 480 ? -30.297 28.781 -0.016 1 24.88 480 PHE B C 1
ATOM 7883 O O . PHE B 1 480 ? -31.531 28.719 0.059 1 24.88 480 PHE B O 1
ATOM 7890 N N . PHE B 1 481 ? -29.906 27.688 -0.646 1 25.06 481 PHE B N 1
ATOM 7891 C CA . PHE B 1 481 ? -30.328 26.406 -0.109 1 25.06 481 PHE B CA 1
ATOM 7892 C C . PHE B 1 481 ? -30.438 26.453 1.41 1 25.06 481 PHE B C 1
ATOM 7894 O O . PHE B 1 481 ? -29.406 26.516 2.102 1 25.06 481 PHE B O 1
ATOM 7901 N N . ASN B 1 482 ? -31.422 27.172 1.908 1 25.83 482 ASN B N 1
ATOM 7902 C CA . ASN B 1 482 ? -31.984 27.156 3.254 1 25.83 482 ASN B CA 1
ATOM 7903 C C . ASN B 1 482 ? -32.188 25.734 3.77 1 25.83 482 ASN B C 1
ATOM 7905 O O . ASN B 1 482 ? -33.281 25.234 3.789 1 25.83 482 ASN B O 1
ATOM 7909 N N . SER B 1 483 ? -31.578 24.734 3.254 1 27.55 483 SER B N 1
ATOM 7910 C CA . SER B 1 483 ? -31.891 23.469 3.91 1 27.55 483 SER B CA 1
ATOM 7911 C C . SER B 1 483 ? -31.703 23.578 5.422 1 27.55 483 SER B C 1
ATOM 7913 O O . SER B 1 483 ? -30.562 23.688 5.902 1 27.55 483 SER B O 1
ATOM 7915 N N . THR B 1 484 ? -32.656 24.281 6.105 1 27.47 484 THR B N 1
ATOM 7916 C CA . THR B 1 484 ? -32.906 24.172 7.539 1 27.47 484 THR B CA 1
ATOM 7917 C C . THR B 1 484 ? -32.844 22.703 7.984 1 27.47 484 THR B C 1
ATOM 7919 O O . THR B 1 484 ? -33.719 21.906 7.609 1 27.47 484 THR B O 1
ATOM 7922 N N . LEU B 1 485 ? -31.797 22.172 8.117 1 29.77 485 LEU B N 1
ATOM 7923 C CA . LEU B 1 485 ? -31.75 20.859 8.758 1 29.77 485 LEU B CA 1
ATOM 7924 C C . LEU B 1 485 ? -32.562 20.859 10.039 1 29.77 485 LEU B C 1
ATOM 7926 O O . LEU B 1 485 ? -32.375 21.703 10.906 1 29.77 485 LEU B O 1
ATOM 7930 N N . PRO B 1 486 ? -33.938 20.516 10.031 1 29.55 486 PRO B N 1
ATOM 7931 C CA . PRO B 1 486 ? -34.719 20.453 11.25 1 29.55 486 PRO B CA 1
ATOM 7932 C C . PRO B 1 486 ? -33.969 19.812 12.414 1 29.55 486 PRO B C 1
ATOM 7934 O O . PRO B 1 486 ? -33.469 18.688 12.297 1 29.55 486 PRO B O 1
ATOM 7937 N N . PHE B 1 487 ? -33.406 20.562 13.266 1 28.78 487 PHE B N 1
ATOM 7938 C CA . PHE B 1 487 ? -32.75 20.266 14.531 1 28.78 487 PHE B CA 1
ATOM 7939 C C . PHE B 1 487 ? -33.688 19.578 15.492 1 28.78 487 PHE B C 1
ATOM 7941 O O . PHE B 1 487 ? -33.344 19.344 16.656 1 28.78 487 PHE B O 1
ATOM 7948 N N . GLU B 1 488 ? -35.094 19.578 15.344 1 32.03 488 GLU B N 1
ATOM 7949 C CA . GLU B 1 488 ? -35.969 18.891 16.297 1 32.03 488 GLU B CA 1
ATOM 7950 C C . GLU B 1 488 ? -35.406 17.531 16.688 1 32.03 488 GLU B C 1
ATOM 7952 O O . GLU B 1 488 ? -35.625 17.047 17.797 1 32.03 488 GLU B O 1
ATOM 7957 N N . SER B 1 489 ? -35.125 16.688 15.656 1 29.48 489 SER B N 1
ATOM 7958 C CA . SER B 1 489 ? -34.719 15.328 16 1 29.48 489 SER B CA 1
ATOM 7959 C C . SER B 1 489 ? -33.312 15.281 16.562 1 29.48 489 SER B C 1
ATOM 7961 O O . SER B 1 489 ? -32.438 14.641 15.992 1 29.48 489 SER B O 1
ATOM 7963 N N . LEU B 1 490 ? -32.688 16.25 17.031 1 30.39 490 LEU B N 1
ATOM 7964 C CA . LEU B 1 490 ? -31.438 16.328 17.766 1 30.39 490 LEU B CA 1
ATOM 7965 C C . LEU B 1 490 ? -31.484 15.453 19.016 1 30.39 490 LEU B C 1
ATOM 7967 O O . LEU B 1 490 ? -30.562 15.484 19.844 1 30.39 490 LEU B O 1
ATOM 7971 N N . SER B 1 491 ? -32.656 15.18 19.562 1 29.58 491 SER B N 1
ATOM 7972 C CA . SER B 1 491 ? -32.625 14.312 20.734 1 29.58 491 SER B CA 1
ATOM 7973 C C . SER B 1 491 ? -31.578 13.203 20.562 1 29.58 491 SER B C 1
ATOM 7975 O O . SER B 1 491 ? -30.641 13.094 21.344 1 29.58 491 SER B O 1
ATOM 7977 N N . GLY B 1 492 ? -32.062 11.859 20.781 1 29.98 492 GLY B N 1
ATOM 7978 C CA . GLY B 1 492 ? -31.344 10.594 20.938 1 29.98 492 GLY B CA 1
ATOM 7979 C C . GLY B 1 492 ? -30.453 10.258 19.766 1 29.98 492 GLY B C 1
ATOM 7980 O O . GLY B 1 492 ? -29.734 9.25 19.797 1 29.98 492 GLY B O 1
ATOM 7981 N N . ASP B 1 493 ? -30.828 10.516 18.469 1 30.7 493 ASP B N 1
ATOM 7982 C CA . ASP B 1 493 ? -30.391 9.758 17.297 1 30.7 493 ASP B CA 1
ATOM 7983 C C . ASP B 1 493 ? -29.062 10.281 16.766 1 30.7 493 ASP B C 1
ATOM 7985 O O . ASP B 1 493 ? -28.844 11.492 16.688 1 30.7 493 ASP B O 1
ATOM 7989 N N . PHE B 1 494 ? -27.844 9.469 16.703 1 34.66 494 PHE B N 1
ATOM 7990 C CA . PHE B 1 494 ? -26.547 9.188 16.094 1 34.66 494 PHE B CA 1
ATOM 7991 C C . PHE B 1 494 ? -26.484 9.758 14.688 1 34.66 494 PHE B C 1
ATOM 7993 O O . PHE B 1 494 ? -25.438 9.672 14.023 1 34.66 494 PHE B O 1
ATOM 8000 N N . ALA B 1 495 ? -27.625 10.305 14.234 1 37.53 495 ALA B N 1
ATOM 8001 C CA . ALA B 1 495 ? -27.688 10.742 12.844 1 37.53 495 ALA B CA 1
ATOM 8002 C C . ALA B 1 495 ? -26.938 12.062 12.656 1 37.53 495 ALA B C 1
ATOM 8004 O O . ALA B 1 495 ? -26.297 12.281 11.625 1 37.53 495 ALA B O 1
ATOM 8005 N N . PHE B 1 496 ? -27.078 12.961 13.57 1 37.28 496 PHE B N 1
ATOM 8006 C CA . PHE B 1 496 ? -26.453 14.266 13.414 1 37.28 496 PHE B CA 1
ATOM 8007 C C . PHE B 1 496 ? -24.938 14.117 13.305 1 37.28 496 PHE B C 1
ATOM 8009 O O . PHE B 1 496 ? -24.312 14.734 12.438 1 37.28 496 PHE B O 1
ATOM 8016 N N . LEU B 1 497 ? -24.391 13.516 14.336 1 40.94 497 LEU B N 1
ATOM 8017 C CA . LEU B 1 497 ? -22.953 13.328 14.297 1 40.94 497 LEU B CA 1
ATOM 8018 C C . LEU B 1 497 ? -22.516 12.672 12.992 1 40.94 497 LEU B C 1
ATOM 8020 O O . LEU B 1 497 ? -21.453 12.969 12.461 1 40.94 497 LEU B O 1
ATOM 8024 N N . SER B 1 498 ? -23.453 11.844 12.547 1 43.91 498 SER B N 1
ATOM 8025 C CA . SER B 1 498 ? -23.203 11.219 11.25 1 43.91 498 SER B CA 1
ATOM 8026 C C . SER B 1 498 ? -23.203 12.25 10.125 1 43.91 498 SER B C 1
ATOM 8028 O O . SER B 1 498 ? -22.391 12.164 9.195 1 43.91 498 SER B O 1
ATOM 8030 N N . ASP B 1 499 ? -24.172 13.195 10.375 1 41.81 499 ASP B N 1
ATOM 8031 C CA . ASP B 1 499 ? -24.344 14.188 9.328 1 41.81 499 ASP B CA 1
ATOM 8032 C C . ASP B 1 499 ? -23.141 15.133 9.266 1 41.81 499 ASP B C 1
ATOM 8034 O O . ASP B 1 499 ? -22.797 15.641 8.195 1 41.81 499 ASP B O 1
ATOM 8038 N N . ILE B 1 500 ? -22.797 15.477 10.516 1 41.84 500 ILE B N 1
ATOM 8039 C CA . ILE B 1 500 ? -21.688 16.422 10.477 1 41.84 500 ILE B CA 1
ATOM 8040 C C . ILE B 1 500 ? -20.391 15.672 10.188 1 41.84 500 ILE B C 1
ATOM 8042 O O . ILE B 1 500 ? -19.312 16.281 10.117 1 41.84 500 ILE B O 1
ATOM 8046 N N . GLY B 1 501 ? -20.484 14.445 9.75 1 40.72 501 GLY B N 1
ATOM 8047 C CA . GLY B 1 501 ? -19.359 13.648 9.281 1 40.72 501 GLY B CA 1
ATOM 8048 C C . GLY B 1 501 ? -18.469 13.156 10.398 1 40.72 501 GLY B C 1
ATOM 8049 O O . GLY B 1 501 ? -17.297 12.82 10.164 1 40.72 501 GLY B O 1
ATOM 8050 N N . ILE B 1 502 ? -18.781 13.617 11.656 1 39.72 502 ILE B N 1
ATOM 8051 C CA . ILE B 1 502 ? -18.016 13.055 12.766 1 39.72 502 ILE B CA 1
ATOM 8052 C C . ILE B 1 502 ? -18.438 11.602 13 1 39.72 502 ILE B C 1
ATOM 8054 O O . ILE B 1 502 ? -19.625 11.328 13.25 1 39.72 502 ILE B O 1
ATOM 8058 N N . GLY B 1 503 ? -17.844 10.711 12.414 1 38.19 503 GLY B N 1
ATOM 8059 C CA . GLY B 1 503 ? -18.188 9.305 12.586 1 38.19 503 GLY B CA 1
ATOM 8060 C C . GLY B 1 503 ? -18.375 8.906 14.039 1 38.19 503 GLY B C 1
ATOM 8061 O O . GLY B 1 503 ? -17.75 9.484 14.93 1 38.19 503 GLY B O 1
ATOM 8062 N N . ILE B 1 504 ? -19.562 8.523 14.422 1 35.5 504 ILE B N 1
ATOM 8063 C CA . ILE B 1 504 ? -19.938 8 15.734 1 35.5 504 ILE B CA 1
ATOM 8064 C C . ILE B 1 504 ? -18.859 7.047 16.25 1 35.5 504 ILE B C 1
ATOM 8066 O O . ILE B 1 504 ? -18.781 6.773 17.438 1 35.5 504 ILE B O 1
ATOM 8070 N N . ASP B 1 505 ? -18.422 6.133 15.5 1 34.59 505 ASP B N 1
ATOM 8071 C CA . ASP B 1 505 ? -17.703 4.957 15.992 1 34.59 505 ASP B CA 1
ATOM 8072 C C . ASP B 1 505 ? -16.266 5.301 16.375 1 34.59 505 ASP B C 1
ATOM 8074 O O . ASP B 1 505 ? -15.43 4.41 16.516 1 34.59 505 ASP B O 1
ATOM 8078 N N . GLY B 1 506 ? -16.016 6.59 16.938 1 31.61 506 GLY B N 1
ATOM 8079 C CA . GLY B 1 506 ? -14.828 7.023 17.656 1 31.61 506 GLY B CA 1
ATOM 8080 C C . GLY B 1 506 ? -13.805 7.703 16.781 1 31.61 506 GLY B C 1
ATOM 8081 O O . GLY B 1 506 ? -12.828 8.273 17.281 1 31.61 506 GLY B O 1
ATOM 8082 N N . PHE B 1 507 ? -13.312 7.055 15.742 1 33.97 507 PHE B N 1
ATOM 8083 C CA . PHE B 1 507 ? -12.312 7.84 15.023 1 33.97 507 PHE B CA 1
ATOM 8084 C C . PHE B 1 507 ? -12.945 9.094 14.422 1 33.97 507 PHE B C 1
ATOM 8086 O O . PHE B 1 507 ? -14.117 9.078 14.039 1 33.97 507 PHE B O 1
ATOM 8093 N N . PRO B 1 508 ? -12.461 10.156 14.852 1 35.25 508 PRO B N 1
ATOM 8094 C CA . PRO B 1 508 ? -12.953 11.289 14.062 1 35.25 508 PRO B CA 1
ATOM 8095 C C . PRO B 1 508 ? -13.148 10.945 12.586 1 35.25 508 PRO B C 1
ATOM 8097 O O . PRO B 1 508 ? -12.172 10.648 11.891 1 35.25 508 PRO B O 1
ATOM 8100 N N . ASP B 1 509 ? -13.82 9.961 12.195 1 35.56 509 ASP B N 1
ATOM 8101 C CA . ASP B 1 509 ? -14.117 9.75 10.781 1 35.56 509 ASP B CA 1
ATOM 8102 C C . ASP B 1 509 ? -14.477 11.062 10.086 1 35.56 509 ASP B C 1
ATOM 8104 O O . ASP B 1 509 ? -15.641 11.461 10.062 1 35.56 509 ASP B O 1
ATOM 8108 N N . PHE B 1 510 ? -13.75 11.984 10.406 1 36.12 510 PHE B N 1
ATOM 8109 C CA . PHE B 1 510 ? -13.828 13.148 9.531 1 36.12 510 PHE B CA 1
ATOM 8110 C C . PHE B 1 510 ? -13.758 12.727 8.07 1 36.12 510 PHE B C 1
ATOM 8112 O O . PHE B 1 510 ? -13.406 13.531 7.203 1 36.12 510 PHE B O 1
ATOM 8119 N N . SER B 1 511 ? -13.602 11.469 7.855 1 36.44 511 SER B N 1
ATOM 8120 C CA . SER B 1 511 ? -13.625 10.922 6.504 1 36.44 511 SER B CA 1
ATOM 8121 C C . SER B 1 511 ? -14.742 11.539 5.676 1 36.44 511 SER B C 1
ATOM 8123 O O . SER B 1 511 ? -14.734 11.453 4.445 1 36.44 511 SER B O 1
ATOM 8125 N N . PHE B 1 512 ? -15.773 11.773 6.324 1 35.81 512 PHE B N 1
ATOM 8126 C CA . PHE B 1 512 ? -16.828 12.438 5.566 1 35.81 512 PHE B CA 1
ATOM 8127 C C . PHE B 1 512 ? -16.312 13.742 4.961 1 35.81 512 PHE B C 1
ATOM 8129 O O . PHE B 1 512 ? -16.891 14.258 4.012 1 35.81 512 PHE B O 1
ATOM 8136 N N . LEU B 1 513 ? -15.523 14.312 5.738 1 35.66 513 LEU B N 1
ATOM 8137 C CA . LEU B 1 513 ? -14.883 15.469 5.117 1 35.66 513 LEU B CA 1
ATOM 8138 C C . LEU B 1 513 ? -14.164 15.062 3.834 1 35.66 513 LEU B C 1
ATOM 8140 O O . LEU B 1 513 ? -13.812 15.922 3.021 1 35.66 513 LEU B O 1
ATOM 8144 N N . LEU B 1 514 ? -13.664 13.883 3.904 1 34.75 514 LEU B N 1
ATOM 8145 C CA . LEU B 1 514 ? -12.891 13.453 2.746 1 34.75 514 LEU B CA 1
ATOM 8146 C C . LEU B 1 514 ? -13.812 12.938 1.641 1 34.75 514 LEU B C 1
ATOM 8148 O O . LEU B 1 514 ? -13.391 12.812 0.488 1 34.75 514 LEU B O 1
ATOM 8152 N N . HIS B 1 515 ? -14.828 12.203 1.954 1 33.16 515 HIS B N 1
ATOM 8153 C CA . HIS B 1 515 ? -15.555 11.586 0.853 1 33.16 515 HIS B CA 1
ATOM 8154 C C . HIS B 1 515 ? -16.594 12.539 0.28 1 33.16 515 HIS B C 1
ATOM 8156 O O . HIS B 1 515 ? -17.438 13.07 1.018 1 33.16 515 HIS B O 1
ATOM 8162 N N . GLU B 1 516 ? -16.25 13.211 -0.592 1 34.75 516 GLU B N 1
ATOM 8163 C CA . GLU B 1 516 ? -17.312 13.758 -1.432 1 34.75 516 GLU B CA 1
ATOM 8164 C C . GLU B 1 516 ? -18.406 12.711 -1.688 1 34.75 516 GLU B C 1
ATOM 8166 O O . GLU B 1 516 ? -18.109 11.531 -1.855 1 34.75 516 GLU B O 1
ATOM 8171 N N . PRO B 1 517 ? -19.703 12.961 -1.252 1 30.27 517 PRO B N 1
ATOM 8172 C CA . PRO B 1 517 ? -20.734 12.008 -1.687 1 30.27 517 PRO B CA 1
ATOM 8173 C C . PRO B 1 517 ? -20.469 11.469 -3.094 1 30.27 517 PRO B C 1
ATOM 8175 O O . PRO B 1 517 ? -20.078 12.227 -3.984 1 30.27 517 PRO B O 1
ATOM 8178 N N . LEU B 1 518 ? -20.078 10.25 -3.225 1 28.53 518 LEU B N 1
ATOM 8179 C CA . LEU B 1 518 ? -20.172 9.633 -4.543 1 28.53 518 LEU B CA 1
ATOM 8180 C C . LEU B 1 518 ? -21.484 10 -5.227 1 28.53 518 LEU B C 1
ATOM 8182 O O . LEU B 1 518 ? -22.547 9.555 -4.812 1 28.53 518 LEU B O 1
ATOM 8186 N N . GLU B 1 519 ? -21.812 11.227 -5.492 1 25.47 519 GLU B N 1
ATOM 8187 C CA . GLU B 1 519 ? -22.891 11.406 -6.461 1 25.47 519 GLU B CA 1
ATOM 8188 C C . GLU B 1 519 ? -22.562 10.727 -7.789 1 25.47 519 GLU B C 1
ATOM 8190 O O . GLU B 1 519 ? -21.422 10.812 -8.266 1 25.47 519 GLU B O 1
#

Nearest PDB structures (foldseek):
  5xjj-assembly1_A  TM=1.801E-01  e=4.235E+00  Camelina sativa
  5xjj-assembly1_A  TM=1.383E-01  e=2.617E+00  Camelina sativa

Sequence (1038 aa):
MGMPSALLSKLSCDYGNLSGVPSHFSNYGPFMKLVAMDPLWDIPKTEAVTLVKKWFTNMGSLYPFLREEKLIDTVDGVYAVIGPISGGTPIPRRELATEALLNDETNKLKIVLAVSKTMENGGRNDQAQRLFQSTTEAVESLIWNPSGISGIQLLVLTAIYHYQLDDEVRTGRMIGLAARLCLEIGLHRHTTIKKVFGNHEDRKTALNVFWSVYMLERRICLGQGIPYSIQDSYVDQSLFLQDNSDPVLRCLLQWTKLVGRAWRVMNIDGENGTEVHGDDLEYLDAQASQWYDDLPQHLKLDASLGQSEPFSTSLFIQAALYLRQSLLRNLIFRPVLQSASRISNHEAKAHVAVALAKGAVSTLCRLSTHRTLIFSHVLFFKHLLVAAFGNILLAVVHAHGLFWNTVQTEFDQALDLIELLSTRSPPMVRLWQRLQGLRELPERLNGLSKPALSSDRQTRPNEDHGRDSSLPGSPTDLMFFNSTLPFESLSGDFAFLSDIGIGIDGFPDFSFLLHEPLEMGMPSALLSKLSCDYGNLSGVPSHFSNYGPFMKLVAMDPLWDIPKTEAVTLVKKWFTNMGSLYPFLREEKLIDTVDGVYAVIGPISGGTPIPRRELATEALLNDETNKLKIVLAVSKTMENGGRNDQAQRLFQSTTEAVESLIWNPSGISGIQLLVLTAIYHYQLDDEVRTGRMIGLAARLCLEIGLHRHTTIKKVFGNHEDRKTALNVFWSVYMLERRICLGQGIPYSIQDSYVDQSLFLQDNSDPVLRCLLQWTKLVGRAWRVMNIDGENGTEVHGDDLEYLDAQASQWYDDLPQHLKLDASLGQSEPFSTSLFIQAALYLRQSLLRNLIFRPVLQSASRISNHEAKAHVAVALAKGAVSTLCRLSTHRTLIFSHVLFFKHLLVAAFGNILLAVVHAHGLFWNTVQTEFDQALDLIELLSTRSPPMVRLWQRLQGLRELPERLNGLSKPALSSDRQTRPNEDHGRDSSLPGSPTDLMFFNSTLPFESLSGDFAFLSDIGIGIDGFPDFSFLLHEPLE

Solvent-accessible surface area (backbone atoms only — not comparable to full-atom values): 58401 Å² total; per-residue (Å²): 131,78,85,68,73,51,69,70,48,59,69,56,55,80,71,60,84,70,72,75,61,74,75,81,61,74,82,53,61,79,66,44,49,55,57,70,62,39,54,65,80,78,50,55,69,69,55,54,53,51,28,52,52,48,29,49,50,44,64,36,55,71,39,56,51,69,56,68,68,59,51,52,51,47,51,52,53,40,46,65,55,50,48,49,47,76,71,64,48,84,62,90,46,51,68,53,42,46,57,45,61,68,32,70,67,41,40,45,48,32,38,47,40,18,38,34,48,22,35,74,69,32,34,95,39,71,68,25,50,46,28,38,60,72,34,46,66,66,58,54,46,53,66,72,40,90,64,60,69,66,50,38,50,46,29,46,47,52,15,50,39,32,40,72,64,63,34,59,68,49,17,42,50,31,30,49,50,30,47,48,52,38,51,73,72,28,62,47,31,61,67,44,39,55,67,75,31,78,46,68,68,55,34,50,46,52,49,30,38,46,50,36,46,54,42,52,38,45,53,45,21,60,71,64,69,43,82,58,68,76,55,68,91,71,38,42,66,66,64,74,68,47,93,64,88,46,64,64,47,50,52,50,52,51,49,45,54,51,53,62,64,42,47,64,67,56,64,42,40,47,89,73,67,45,78,85,56,67,66,60,40,52,52,50,41,51,52,46,52,47,55,62,68,67,48,56,73,85,50,48,62,60,87,76,67,58,85,77,67,71,89,41,54,60,54,50,51,8,47,51,52,48,41,52,46,52,35,51,48,41,52,54,37,38,64,35,35,61,35,49,68,38,26,67,77,34,47,70,56,34,52,51,34,45,50,47,19,45,50,50,43,55,49,50,54,59,50,50,65,38,52,69,56,42,49,46,41,44,64,68,50,45,55,36,50,52,50,21,47,48,44,47,48,33,36,34,71,46,38,40,91,77,38,40,90,79,40,53,67,46,52,52,50,43,52,49,50,41,53,60,49,23,76,54,26,69,58,37,37,54,48,40,65,68,42,63,67,49,80,51,41,60,64,52,53,53,54,68,69,52,75,82,72,83,74,80,75,80,80,72,80,83,74,86,74,78,82,76,77,74,79,80,72,82,73,84,65,73,78,66,81,71,73,71,72,78,63,80,74,61,70,88,59,73,56,54,48,45,67,73,20,36,38,69,60,53,51,69,34,48,50,52,64,64,47,67,78,85,118,136,79,84,68,72,50,71,72,46,59,67,58,53,80,72,60,83,71,73,75,61,72,75,80,61,74,82,53,60,77,67,43,49,54,57,70,63,39,54,67,80,79,50,56,68,70,55,52,54,51,29,51,53,49,29,51,50,44,63,35,54,70,39,57,49,70,56,69,68,59,53,51,50,47,51,53,55,40,46,64,55,50,47,49,44,74,71,66,48,86,59,90,45,54,68,53,43,46,55,44,61,69,32,70,68,40,40,45,48,34,38,48,42,17,38,34,50,22,35,74,67,31,34,96,39,71,69,25,47,47,28,39,60,72,36,46,65,68,58,54,47,55,67,73,38,92,64,60,68,67,50,39,50,46,30,46,48,51,15,50,39,32,41,72,65,62,34,59,67,48,16,43,50,31,30,50,51,29,47,50,52,37,52,73,73,28,61,47,31,61,68,44,39,54,67,75,31,77,47,69,68,55,36,52,46,51,48,31,38,46,50,34,45,54,44,51,38,45,55,44,21,61,69,67,67,42,80,58,70,76,53,70,90,72,38,46,69,65,64,73,68,46,93,63,86,45,64,62,50,49,53,51,52,52,50,44,53,52,51,62,63,42,48,65,68,53,63,40,43,51,88,72,70,45,79,85,57,66,67,59,42,51,50,51,41,50,50,46,53,46,54,60,68,66,46,57,72,85,51,48,62,60,88,75,67,59,85,77,68,71,87,41,54,59,54,50,52,7,46,51,53,48,41,51,46,51,33,49,48,41,51,52,38,38,65,34,34,61,34,50,68,39,24,67,76,34,46,71,56,33,52,50,35,45,49,46,18,44,51,50,42,54,50,48,55,61,50,50,65,39,52,69,55,43,49,48,41,45,64,67,52,45,55,37,50,52,50,21,47,50,44,48,49,32,36,34,74,47,37,40,91,79,36,40,88,78,42,52,68,46,53,53,51,44,51,51,49,41,53,60,49,24,77,54,26,69,56,36,37,56,49,39,65,68,43,64,67,47,80,51,41,62,65,52,54,54,54,65,68,52,73,85,73,83,73,80,73,78,79,73,85,80,75,85,76,78,81,80,80,77,78,79,72,83,76,83,64,72,78,67,81,68,74,70,72,78,63,80,74,60,72,89,59,75,54,54,47,45,69,73,17,35,38,69,64,52,48,72,31,46,50,49,64,66,48,65,78,88,120

Secondary structure (DSSP, 8-state):
----THHHHTT---------S-GGGTT--HHHHHHHT-GGGGS-HHHHHHHHHHHHHTHHHHS--S-HHHHHHHHHHHHHHHHHHHTT---TTHHHHHHHHHSHHHHHHHHHHHHHHHHHHTS--HHHHHHHHTTHHHHHGGGTS---HHHHHHHHHHHHHHHHTT-HHHHHHHHHHHHHHHHHHTTTSHHHHHHH--SHHHHHHHHHHHHHHHHHHHHHHHHHT---SS-GGGS-GGGGTS----HHHHHHHHHHHHHHHHHHHHTSSTTT-PPP-HHHHHHHHHHHHHHHHTS-GGGSPPS---TT----HHHHHHHHHHHHHHHHHHHHHGGGGS-HHHHHHTHHHHHHHHHHHHHHHHHHHHHTT-HHHHHHTHHHHHHHHHHHHHHHHHHHHH-HHHHHHHHHHHHHHHHHHHHHHTTT-HHHHHHHHHHGGGGGHHHHHHHHHS-------------------------------------TT-SS-THHHHHTT--TTSS--THHHH-----/----THHHHTT-S-------S-GGGTT--HHHHHHHT-GGGGS-HHHHHHHHHHHHHTHHHH---S-HHHHHHHHHHHHHHHHHHHTT---TTHHHHHHHHHSHHHHHHHHHHHHHHHHHHTS--HHHHHHHHTTHHHHHGGGTS---HHHHHHHHHHHHHHHHTT-HHHHHHHHHHHHHHHHHHTTTSHHHHHHH--SHHHHHHHHHHHHHHHHHHHHHHHHHT---SS-GGGS-GGGGTS----HHHHHHHHHHHHHHHHHHHHTSSTTT-----HHHHHHHHHHHHHHHHTS-GGGS--S---TT----HHHHHHHHHHHHHHHHHHHHTGGGGS-HHHHHHTHHHHHHHHHHHHHHHHHHHHHTT-HHHHHHTHHHHHHHHHHHHHHHHHHHHH-HHHHHHHHHHHHHHHHHHHHHHTTT-HHHHHHHHHHGGGGGHHHHHHHHHS-------------------------------------GGGSS-THHHHHTT--TTSS--GGGTT-----